Protein AF-0000000087733482 (afdb_homodimer)

Sequence (1180 aa):
MGSQTTSAPMQYVAYLHPNLVVPRVGHFDLAKDTIQPLCFTSGTPVSDLYEVIAAGASQIIFDSGSEVLLAKDVKLLPTISGRDILAVGKNYMEHAKEFNSSGYDSSDKTDRPSHPVIFTKRATSVIAHGDIILPHINFSQTLDYEGEIGVIIGKTGYRIDETNAWDHVWGYTIINDMTARERQRDHKQFFIGKSPDTFCPIGPIAVSKDDLPSTLKVQTHVNGELRQSSTTEDLIFSIPTLIRTISEGQTLQPGDVIATGTPAGVGIGKNPPVFLQPGDEVSVSVTGLGTLSNEIGTADTTNPTVERVSSSSPFRITNLAKTLSVGIGLTELNGKQFNYKRQGSGSNHIVFVHGLGGTMDYWTPLISKLFLSEYSLHLFDLEGHGLSPTHPLSQLSIESFASDIRSIFDVANISTSATLFAHSLGCLAALKFTLDNPTLVGKLVLIGPPPSPLPDAASEGAYARATVVRSKGMQAVVDAVVDAGTSGHSKQENPIAITAVRLSLLGQDPESYAKALWALAGATKELKVEQIQAKTLIITGDEDKVSPSSLCEKYASRIQDSQLVVLNNVGHWHVFEAVDGVSEAVKAFLMGSQTTSAPMQYVAYLHPNLVVPRVGHFDLAKDTIQPLCFTSGTPVSDLYEVIAAGASQIIFDSGSEVLLAKDVKLLPTISGRDILAVGKNYMEHAKEFNSSGYDSSDKTDRPSHPVIFTKRATSVIAHGDIILPHINFSQTLDYEGEIGVIIGKTGYRIDETNAWDHVWGYTIINDMTARERQRDHKQFFIGKSPDTFCPIGPIAVSKDDLPSTLKVQTHVNGELRQSSTTEDLIFSIPTLIRTISEGQTLQPGDVIATGTPAGVGIGKNPPVFLQPGDEVSVSVTGLGTLSNEIGTADTTNPTVERVSSSSPFRITNLAKTLSVGIGLTELNGKQFNYKRQGSGSNHIVFVHGLGGTMDYWTPLISKLFLSEYSLHLFDLEGHGLSPTHPLSQLSIESFASDIRSIFDVANISTSATLFAHSLGCLAALKFTLDNPTLVGKLVLIGPPPSPLPDAASEGAYARATVVRSKGMQAVVDAVVDAGTSGHSKQENPIAITAVRLSLLGQDPESYAKALWALAGATKELKVEQIQAKTLIITGDEDKVSPSSLCEKYASRIQDSQLVVLNNVGHWHVFEAVDGVSEAVKAFL

Secondary structure (DSSP, 8-state):
-----------EEEEE-TTT--EEEEEEETTTTEEEEEEETTSPBP--HHHHHHH-GGGEEE-TTS--EEGGGS-EE-SS-SSPEEEEES-BHHHHHHHHTTT---S-S-SS-SS-EEEEE-GGGEE-TTPEEP--TTT-S-EE--EEEEEEE-S-BSS--GGGGGGGEEEEEEEE--EEHHHHHHTSSTHHHH-STT-EEB-S-BEEGGGS-SS-EEEEEETTEEEEEEEGGGBSS-HHHHHHHHHTTS-B-TT-EEE----S--GGGSSS-----TT-EEEEEETTTEEEEEEE--TT---HHHHHHHH--SPPPBT-GGGTTTTTT-EEETTEEE-EEEE---SEEEEEE--TT--GGGGHHHHHHS--TTEEEEEEPPTTSTT--B-TT----HHHHHHHHHHHHHHTT--S-EEEEEETHHHHHHHHHHHH-TTTEEEEEEESPPPSSPPHHHHHHHHHHHHHHHHH-THHHHHHHHHHHS-HHHHHH-HHHHHHHHHHHHTS-HHHHHHHHHHHHT--SPP-GGG--SEEEEEEETT-SSS-HHHHHHHHHHSTTEEEEEETT--S-HHHH-HHHHHHHHHHH-/-----------EEEEE-TTT--EEEEEEETTTTEEEEEEETTSPBP--HHHHHHH-GGGEEE-TTS--EEGGGS-EE-SS-SSPEEEEES-BHHHHHHHHTTT---S-S-SS-SS-EEEEE-GGGEE-TTPEEP--TTT-S-EE--EEEEEEE-S-BSS--GGGGGGGEEEEEEEE--EEHHHHHHTSSTHHHH-STT-EEB-S-BEEGGGS-SS-EEEEEETTEEEEEEEGGGBSS-HHHHHHHHHTTS-B-TT-EEE----S--GGGSSS-----TT-EEEEEETTTEEEEEEE--TT---HHHHHHHH--SPPPBT-GGGTTTTTT-EEETTEEE-EEEE---SEEEEEE--TT--GGGGHHHHHHS--TTEEEEEEPPTTSTT--B-TT----HHHHHHHHHHHHHHTT--S-EEEEEETHHHHHHHHHHHH-TTTEEEEEEESPPPSSPPHHHHHHHHHHHHHHHHH-THHHHHHHHHHHS-HHHHHH-HHHHHHHHHHHHTS-HHHHHHHHHHHHT--SPP-GGG--SEEEEEEETT-SSS-HHHHHHHHHHSTTEEEEEETT--S-HHHH-HHHHHHHHHHH-

Radius of gyration: 33.37 Å; Cα contacts (8 Å, |Δi|>4): 3001; chains: 2; bounding box: 99×97×79 Å

Solvent-accessible surface area (backbone atoms only — not comparable to full-atom values): 58448 Å² total; per-residue (Å²): 132,77,78,70,80,75,75,76,69,69,30,37,22,25,29,35,38,83,86,73,66,41,62,26,28,20,36,47,41,76,91,76,44,29,29,40,41,30,12,28,76,23,63,39,71,36,52,43,49,56,45,48,51,72,64,35,72,91,36,53,40,77,33,84,85,52,71,73,37,52,48,90,76,40,54,61,36,34,31,71,78,83,52,58,35,38,31,34,52,62,21,16,64,65,21,16,46,36,42,54,73,51,78,48,52,54,61,59,93,59,57,75,65,93,42,78,26,38,48,49,28,45,37,70,4,54,31,20,43,67,39,68,25,62,56,51,72,92,68,40,88,38,37,34,62,28,44,27,55,22,39,27,28,39,36,68,41,59,59,41,49,52,92,54,28,68,77,28,50,39,22,38,32,35,31,36,54,24,31,27,43,63,49,22,29,61,21,56,30,50,31,70,15,30,22,22,44,36,23,30,33,25,11,44,24,34,36,46,48,88,69,45,69,93,67,40,42,42,36,24,24,51,71,80,42,81,42,28,71,46,45,62,81,52,36,72,64,43,71,32,52,50,50,22,60,56,14,51,46,22,66,43,44,57,60,42,37,36,36,58,25,33,53,39,52,35,24,63,56,38,87,73,60,51,54,68,48,66,70,42,35,43,35,31,32,36,65,93,42,55,63,24,37,35,35,29,30,49,92,80,54,76,65,64,53,54,54,54,57,65,69,56,68,80,72,68,61,40,52,24,62,50,20,74,63,66,49,55,87,40,45,81,49,94,94,39,52,26,34,61,48,78,44,72,82,27,90,42,45,35,38,47,36,48,28,81,57,38,25,48,60,62,47,47,34,39,56,73,72,45,89,56,74,60,25,20,38,38,38,31,21,55,77,23,22,62,62,4,29,36,49,57,74,56,56,54,32,46,66,50,48,17,50,51,52,49,45,50,35,56,76,68,66,55,82,48,61,21,33,39,39,16,24,26,61,17,20,54,14,48,50,52,32,38,65,75,36,61,69,44,34,43,32,36,37,30,38,25,46,52,63,67,36,37,49,68,69,57,21,54,49,29,46,52,49,22,49,46,22,68,73,51,14,40,80,73,46,46,66,60,51,52,57,61,33,40,17,74,51,30,69,72,74,32,36,52,35,54,38,32,53,50,39,36,41,66,42,37,35,23,65,35,50,23,28,50,28,44,12,56,31,64,36,56,64,64,66,72,53,63,69,46,78,33,43,30,40,37,38,34,11,71,45,9,73,73,22,29,60,71,58,51,49,52,52,40,74,44,23,80,55,47,44,79,46,76,40,81,64,19,12,58,48,46,48,57,65,34,34,66,63,50,42,52,55,48,62,74,67,106,131,78,78,71,79,76,75,77,68,69,29,38,22,26,30,36,39,83,86,74,65,42,62,25,29,19,37,47,42,74,90,75,46,28,29,39,41,30,13,29,77,24,62,40,71,36,51,43,49,54,45,49,52,72,63,34,72,92,36,53,41,76,32,83,86,53,71,72,37,51,49,90,76,41,55,60,36,35,32,71,79,83,53,59,35,39,31,35,52,62,21,17,64,65,21,16,46,36,42,54,71,50,78,47,51,53,58,58,93,60,59,74,66,94,41,78,27,38,49,50,30,45,37,70,5,54,32,19,45,67,41,68,24,63,56,51,72,94,68,38,87,38,35,34,64,28,44,28,54,21,39,28,28,40,35,67,40,60,60,41,49,52,91,53,28,69,77,28,50,39,23,38,34,34,30,35,53,23,33,27,43,63,48,23,29,61,22,54,31,50,32,69,14,30,22,23,45,36,23,29,33,26,10,44,23,33,35,47,47,88,71,45,69,93,68,39,43,43,35,23,23,52,73,80,41,81,41,28,73,47,44,61,81,53,36,71,63,42,72,33,52,50,48,22,60,55,13,52,46,22,66,43,43,58,61,41,38,37,34,57,25,32,54,38,52,34,24,63,56,38,89,74,60,50,54,67,49,65,71,41,33,43,35,31,33,36,66,92,41,56,63,24,38,34,35,29,29,49,91,80,55,78,65,64,52,54,55,54,55,66,68,56,66,80,72,70,62,41,50,26,60,52,21,75,62,66,50,56,85,43,44,79,48,95,93,41,52,26,34,62,48,79,42,73,82,27,89,42,45,38,39,49,34,49,26,83,58,39,27,49,61,61,46,48,35,40,57,72,72,48,90,57,75,61,25,19,38,39,38,31,21,56,78,23,21,62,61,4,29,37,51,58,74,56,56,53,32,46,66,51,47,16,52,50,50,50,45,50,35,56,78,67,67,57,81,50,61,21,34,40,40,18,25,27,60,17,19,55,13,49,50,53,31,38,64,77,36,61,68,42,33,43,33,34,37,29,38,25,47,52,64,65,36,38,49,68,69,58,20,53,49,28,46,51,49,23,48,47,22,69,73,51,15,38,80,72,44,47,64,61,51,53,57,60,34,42,16,76,52,32,68,72,74,32,36,53,36,53,38,32,53,49,38,36,40,64,42,38,35,23,65,35,49,22,27,51,27,43,13,56,31,64,37,56,65,64,68,71,54,62,69,45,77,33,44,29,42,36,38,34,10,71,47,9,74,72,20,30,62,70,56,52,49,53,53,41,75,44,23,79,55,47,45,81,47,74,40,80,64,18,11,58,48,44,49,57,67,35,33,68,64,48,42,52,57,49,62,74,68,109

Foldseek 3Di:
DPPPVPPAFFWWWWWQDLPLRAIFIFGQPPVQQKTFFKDFCVLHTHRAVLCCLQVDPVGIDGNPVDDIGHNVSTGTWFNAADAKAKEWELFFQQVLVLLLPLVLAPADNDSDDPATDIDIAGRLQEGEFADAAEPPVVNADFKKKFKFKKWFFRDKDAQDALVCLVVGTFWIWIWIQIFRRNVCRPVVPRHVGRYPHNRIYIARTITGPVNFDPKKWKWKDKVNHTQFIDIQVRTNQHSSRVSNRCRHPDIDDGGHMYGRYGGGRMQSSDVPGDHDDAQIKMWMDMGPGGIRIYGHHDPPDDRVSVVVVVPDDPWQWALQVLVVSRLPCWDDFPNFTKNKDKDEDAPAEEEEAEAQLAALCLCVLLVVLDDANNYIYMTIGFQQADNTIGTPPDQAALQVSLVVVVRSCVVVVQPAAHEYHYAESRQSSVLVNCLVPVGRHAEYEYEQYFDAQDDLVLLVVLLVVLVCCVVPNLVVCLVVCLVLFWFPCCVVPPVVLSVVSSCSSNVGRSNSSSSSSNNSSPRRHGRQQLSHPHQYEYEYECSAPRRHPVNVVVSQVSHDRYDYYYHYRTYRSCCSRPVPSVSVSVVVRD/DPPPVPPAFFWWWWWQDLPLRAIFIFGQPPVQQKTFFKAFCVLHTHRAVLCCLQVDPVGIDGNPVDDIGHNVSTGTWFNAADAKAKEWELFFQQVLVLLLPLVLQPADNDSDDPATDIDIAGRLQEGEFADAAEPPVVNADFKKKFKFKKWFFRDKDALDALVCLVVGTFWIKIWIQIFRRNVCRPVNPRHVGRHPHNRIYIARTITGHVNFDPKKWKWKDKVNHTQFIDIQVRTNQHSSRVSNRCRHPDIDDGGHMYGRYGGGRMQSSDVPGDHDDAQIKMWMDMGPGGIRIYGHHDNPDDRVSVVVVVPDDPWQWALQVLVVSRLPCWDDFPNFTKNKDKDEDAPAEEEEAEAQLAALCLCVLLVVLDDANNYIYMTIGFAQADNTIGTPPDQAALQVSLVVVVRSCVVVVQPAAHEYHYAESRQSSVLVNCLVPVGRHAEYEYEQYFDAQDDLVLLVVLLVVLVCCVVPNLVVCLVVCLVLFWFPCCVPPPVVLSVVSSCSSNVGGSNSSSSSSNNSSPRRHGRQQLSHPHQYEYEYECSAPRRHPVNVVVSQVSHDRYDYYYHYRTYRSCCSRPVPSVSVSVVVRD

Organism: NCBI:txid56646

Structure (mmCIF, N/CA/C/O backbone):
data_AF-0000000087733482-model_v1
#
loop_
_entity.id
_entity.type
_entity.pdbx_description
1 polymer 'AB hydrolase-1 domain-containing protein'
#
loop_
_atom_site.group_PDB
_atom_site.id
_atom_site.type_symbol
_atom_site.label_atom_id
_atom_site.label_alt_id
_atom_site.label_comp_id
_atom_site.label_asym_id
_atom_site.label_entity_id
_atom_site.label_seq_id
_atom_site.pdbx_PDB_ins_code
_atom_site.Cartn_x
_atom_site.Cartn_y
_atom_site.Cartn_z
_atom_site.occupancy
_atom_site.B_iso_or_equiv
_atom_site.auth_seq_id
_atom_site.auth_comp_id
_atom_site.auth_asym_id
_atom_site.auth_atom_id
_atom_site.pdbx_PDB_model_num
ATOM 1 N N . MET A 1 1 ? -50.062 -8.828 -3.57 1 22.86 1 MET A N 1
ATOM 2 C CA . MET A 1 1 ? -49.094 -9.555 -4.383 1 22.86 1 MET A CA 1
ATOM 3 C C . MET A 1 1 ? -47.938 -8.648 -4.777 1 22.86 1 MET A C 1
ATOM 5 O O . MET A 1 1 ? -48.062 -7.855 -5.715 1 22.86 1 MET A O 1
ATOM 9 N N . GLY A 1 2 ? -47.312 -8.055 -3.846 1 24.78 2 GLY A N 1
ATOM 10 C CA . GLY A 1 2 ? -46.406 -6.93 -3.977 1 24.78 2 GLY A CA 1
ATOM 11 C C . GLY A 1 2 ? -45.219 -7.223 -4.887 1 24.78 2 GLY A C 1
ATOM 12 O O . GLY A 1 2 ? -44.594 -8.281 -4.777 1 24.78 2 GLY A O 1
ATOM 13 N N . SER A 1 3 ? -45.312 -6.668 -6.105 1 27.16 3 SER A N 1
ATOM 14 C CA . SER A 1 3 ? -44.312 -6.781 -7.168 1 27.16 3 SER A CA 1
ATOM 15 C C . SER A 1 3 ? -42.906 -6.559 -6.629 1 27.16 3 SER A C 1
ATOM 17 O O . SER A 1 3 ? -42.625 -5.5 -6.074 1 27.16 3 SER A O 1
ATOM 19 N N . GLN A 1 4 ? -42.469 -7.527 -5.879 1 30.05 4 GLN A N 1
ATOM 20 C CA . GLN A 1 4 ? -41.094 -7.434 -5.418 1 30.05 4 GLN A CA 1
ATOM 21 C C . GLN A 1 4 ? -40.188 -6.93 -6.531 1 30.05 4 GLN A C 1
ATOM 23 O O . GLN A 1 4 ? -40 -7.598 -7.551 1 30.05 4 GLN A O 1
ATOM 28 N N . THR A 1 5 ? -40.188 -5.746 -6.969 1 34.91 5 THR A N 1
ATOM 29 C CA . THR A 1 5 ? -39.281 -5.125 -7.93 1 34.91 5 THR A CA 1
ATOM 30 C C . THR A 1 5 ? -37.906 -5.754 -7.855 1 34.91 5 THR A C 1
ATOM 32 O O . THR A 1 5 ? -37.156 -5.531 -6.891 1 34.91 5 THR A O 1
ATOM 35 N N . THR A 1 6 ? -37.562 -7.008 -8.117 1 42.06 6 THR A N 1
ATOM 36 C CA . THR A 1 6 ? -36.344 -7.832 -8.055 1 42.06 6 THR A CA 1
ATOM 37 C C . THR A 1 6 ? -35.188 -7.125 -8.719 1 42.06 6 THR A C 1
ATOM 39 O O . THR A 1 6 ? -35.188 -6.926 -9.938 1 42.06 6 THR A O 1
ATOM 42 N N . SER A 1 7 ? -34.438 -6.145 -8.281 1 58.38 7 SER A N 1
ATOM 43 C CA . SER A 1 7 ? -33.281 -5.383 -8.742 1 58.38 7 SER A CA 1
ATOM 44 C C . SER A 1 7 ? -32.281 -6.273 -9.469 1 58.38 7 SER A C 1
ATOM 46 O O . SER A 1 7 ? -32.062 -7.418 -9.07 1 58.38 7 SER A O 1
ATOM 48 N N . ALA A 1 8 ? -31.969 -6.031 -10.82 1 74.44 8 ALA A N 1
ATOM 49 C CA . ALA A 1 8 ? -31 -6.715 -11.672 1 74.44 8 ALA A CA 1
ATOM 50 C C . ALA A 1 8 ? -29.719 -7.02 -10.906 1 74.44 8 ALA A C 1
ATOM 52 O O . ALA A 1 8 ? -29.281 -6.215 -10.086 1 74.44 8 ALA A O 1
ATOM 53 N N . PRO A 1 9 ? -29.328 -8.359 -11.086 1 90.06 9 PRO A N 1
ATOM 54 C CA . PRO A 1 9 ? -28.078 -8.75 -10.422 1 90.06 9 PRO A CA 1
ATOM 55 C C . PRO A 1 9 ? -26.922 -7.809 -10.742 1 90.06 9 PRO A C 1
ATOM 57 O O . PRO A 1 9 ? -26.859 -7.242 -11.836 1 90.06 9 PRO A O 1
ATOM 60 N N . MET A 1 10 ? -26.172 -7.566 -9.75 1 95.88 10 MET A N 1
ATOM 61 C CA . MET A 1 10 ? -24.953 -6.793 -9.977 1 95.88 10 MET A CA 1
ATOM 62 C C . MET A 1 10 ? -24 -7.539 -10.914 1 95.88 10 MET A C 1
ATOM 64 O O . MET A 1 10 ? -23.75 -8.727 -10.727 1 95.88 10 MET A O 1
ATOM 68 N N . GLN A 1 11 ? -23.625 -6.953 -11.953 1 98.44 11 GLN A N 1
ATOM 69 C CA . GLN A 1 11 ? -22.641 -7.465 -12.906 1 98.44 11 GLN A CA 1
ATOM 70 C C . GLN A 1 11 ? -21.312 -6.734 -12.773 1 98.44 11 GLN A C 1
ATOM 72 O O . GLN A 1 11 ? -21.141 -5.645 -13.328 1 98.44 11 GLN A O 1
ATOM 77 N N . TYR A 1 12 ? -20.359 -7.312 -12.062 1 98.81 12 TYR A N 1
ATOM 78 C CA . TYR A 1 12 ? -19.109 -6.637 -11.695 1 98.81 12 TYR A CA 1
ATOM 79 C C . TYR A 1 12 ? -18.125 -6.652 -12.852 1 98.81 12 TYR A C 1
ATOM 81 O O . TYR A 1 12 ? -17.812 -7.711 -13.398 1 98.81 12 TYR A O 1
ATOM 89 N N . VAL A 1 13 ? -17.641 -5.52 -13.227 1 98.81 13 VAL A N 1
ATOM 90 C CA . VAL A 1 13 ? -16.609 -5.367 -14.242 1 98.81 13 VAL A CA 1
ATOM 91 C C . VAL A 1 13 ? -15.438 -4.562 -13.68 1 98.81 13 VAL A C 1
ATOM 93 O O . VAL A 1 13 ? -15.641 -3.646 -12.875 1 98.81 13 VAL A O 1
ATOM 96 N N . ALA A 1 14 ? -14.227 -4.977 -13.984 1 98.81 14 ALA A N 1
ATOM 97 C CA . ALA A 1 14 ? -13.031 -4.219 -13.641 1 98.81 14 ALA A CA 1
ATOM 98 C C . ALA A 1 14 ? -12.57 -3.35 -14.805 1 98.81 14 ALA A C 1
ATOM 100 O O . ALA A 1 14 ? -12.617 -3.783 -15.961 1 98.81 14 ALA A O 1
ATOM 101 N N . TYR A 1 15 ? -12.172 -2.107 -14.547 1 98.5 15 TYR A N 1
ATOM 102 C CA . TYR A 1 15 ? -11.742 -1.173 -15.586 1 98.5 15 TYR A CA 1
ATOM 103 C C . TYR A 1 15 ? -10.75 -0.158 -15.023 1 98.5 15 TYR A C 1
ATOM 105 O O . TYR A 1 15 ? -10.547 -0.086 -13.812 1 98.5 15 TYR A O 1
ATOM 113 N N . LEU A 1 16 ? -10.023 0.534 -15.883 1 97.75 16 LEU A N 1
ATOM 114 C CA . LEU A 1 16 ? -9.156 1.634 -15.477 1 97.75 16 LEU A CA 1
ATOM 115 C C . LEU A 1 16 ? -9.922 2.953 -15.461 1 97.75 16 LEU A C 1
ATOM 117 O O . LEU A 1 16 ? -10.523 3.342 -16.469 1 97.75 16 LEU A O 1
ATOM 121 N N . HIS A 1 17 ? -9.914 3.525 -14.289 1 95.44 17 HIS A N 1
ATOM 122 C CA . HIS A 1 17 ? -10.539 4.844 -14.195 1 95.44 17 HIS A CA 1
ATOM 123 C C . HIS A 1 17 ? -9.969 5.793 -15.242 1 95.44 17 HIS A C 1
ATOM 125 O O . HIS A 1 17 ? -8.75 5.93 -15.367 1 95.44 17 HIS A O 1
ATOM 131 N N . PRO A 1 18 ? -10.75 6.461 -16.016 1 93.38 18 PRO A N 1
ATOM 132 C CA . PRO A 1 18 ? -10.258 7.188 -17.188 1 93.38 18 PRO A CA 1
ATOM 133 C C . PRO A 1 18 ? -9.352 8.359 -16.828 1 93.38 18 PRO A C 1
ATOM 135 O O . PRO A 1 18 ? -8.43 8.688 -17.578 1 93.38 18 PRO A O 1
ATOM 138 N N . ASN A 1 19 ? -9.508 9 -15.672 1 90.88 19 ASN A N 1
ATOM 139 C CA . ASN A 1 19 ? -8.719 10.172 -15.305 1 90.88 19 ASN A CA 1
ATOM 140 C C . ASN A 1 19 ? -7.578 9.805 -14.367 1 90.88 19 ASN A C 1
ATOM 142 O O . ASN A 1 19 ? -6.445 10.258 -14.547 1 90.88 19 ASN A O 1
ATOM 146 N N . LEU A 1 20 ? -7.824 8.922 -13.438 1 93.06 20 LEU A N 1
ATOM 147 C CA . LEU A 1 20 ? -6.832 8.586 -12.422 1 93.06 20 LEU A CA 1
ATOM 148 C C . LEU A 1 20 ? -5.98 7.402 -12.867 1 93.06 20 LEU A C 1
ATOM 150 O O . LEU A 1 20 ? -4.914 7.148 -12.297 1 93.06 20 LEU A O 1
ATOM 154 N N . VAL A 1 21 ? -6.469 6.605 -13.812 1 94.5 21 VAL A N 1
ATOM 155 C CA . VAL A 1 21 ? -5.777 5.453 -14.391 1 94.5 21 VAL A CA 1
ATOM 156 C C . VAL A 1 21 ? -5.438 4.453 -13.289 1 94.5 21 VAL A C 1
ATOM 158 O O . VAL A 1 21 ? -4.289 4.02 -13.164 1 94.5 21 VAL A O 1
ATOM 161 N N . VAL A 1 22 ? -6.363 4.219 -12.422 1 96.06 22 VAL A N 1
ATOM 162 C CA . VAL A 1 22 ? -6.277 3.182 -11.398 1 96.06 22 VAL A CA 1
ATOM 163 C C . VAL A 1 22 ? -7.422 2.188 -11.57 1 96.06 22 VAL A C 1
ATOM 165 O O . VAL A 1 22 ? -8.477 2.531 -12.117 1 96.06 22 VAL A O 1
ATOM 168 N N . PRO A 1 23 ? -7.227 0.976 -11.18 1 97.88 23 PRO A N 1
ATOM 169 C CA . PRO A 1 23 ? -8.297 -0.016 -11.297 1 97.88 23 PRO A CA 1
ATOM 170 C C . PRO A 1 23 ? -9.516 0.326 -10.438 1 97.88 23 PRO A C 1
ATOM 172 O O . PRO A 1 23 ? -9.367 0.826 -9.32 1 97.88 23 PRO A O 1
ATOM 175 N N . ARG A 1 24 ? -10.695 0.123 -10.93 1 98.31 24 ARG A N 1
ATOM 176 C CA . ARG A 1 24 ? -11.984 0.275 -10.273 1 98.31 24 ARG A CA 1
ATOM 177 C C . ARG A 1 24 ? -12.938 -0.845 -10.672 1 98.31 24 ARG A C 1
ATOM 179 O O . ARG A 1 24 ? -12.672 -1.589 -11.617 1 98.31 24 ARG A O 1
ATOM 186 N N . VAL A 1 25 ? -13.977 -1.008 -9.93 1 98.75 25 VAL A N 1
ATOM 187 C CA . VAL A 1 25 ? -15.039 -1.96 -10.242 1 98.75 25 VAL A CA 1
ATOM 188 C C . VAL A 1 25 ? -16.344 -1.213 -10.484 1 98.75 25 VAL A C 1
ATOM 190 O O . VAL A 1 25 ? -16.641 -0.234 -9.797 1 98.75 25 VAL A O 1
ATOM 193 N N . GLY A 1 26 ? -17.078 -1.551 -11.469 1 98.62 26 GLY A N 1
ATOM 194 C CA . GLY A 1 26 ? -18.406 -1.018 -11.766 1 98.62 26 GLY A CA 1
ATOM 195 C C . GLY A 1 26 ? -19.422 -2.094 -12.102 1 98.62 26 GLY A C 1
ATOM 196 O O . GLY A 1 26 ? -19.078 -3.281 -12.133 1 98.62 26 GLY A O 1
ATOM 197 N N . HIS A 1 27 ? -20.656 -1.69 -12.219 1 98.5 27 HIS A N 1
ATOM 198 C CA . HIS A 1 27 ? -21.703 -2.512 -12.797 1 98.5 27 HIS A CA 1
ATOM 199 C C . HIS A 1 27 ? -21.766 -2.359 -14.312 1 98.5 27 HIS A C 1
ATOM 201 O O . HIS A 1 27 ? -21.969 -1.256 -14.82 1 98.5 27 HIS A O 1
ATOM 207 N N . PHE A 1 28 ? -21.547 -3.436 -15 1 98.38 28 PHE A N 1
ATOM 208 C CA . PHE A 1 28 ? -21.578 -3.416 -16.453 1 98.38 28 PHE A CA 1
ATOM 209 C C . PHE A 1 28 ? -22.984 -3.727 -16.969 1 98.38 28 PHE A C 1
ATOM 211 O O . PHE A 1 28 ? -23.391 -4.887 -17 1 98.38 28 PHE A O 1
ATOM 218 N N . ASP A 1 29 ? -23.688 -2.752 -17.391 1 96.94 29 ASP A N 1
ATOM 219 C CA . ASP A 1 29 ? -24.938 -2.979 -18.125 1 96.94 29 ASP A CA 1
ATOM 220 C C . ASP A 1 29 ? -24.656 -3.443 -19.547 1 96.94 29 ASP A C 1
ATOM 222 O O . ASP A 1 29 ? -24.438 -2.625 -20.453 1 96.94 29 ASP A O 1
ATOM 226 N N . LEU A 1 30 ? -24.75 -4.684 -19.734 1 94.44 30 LEU A N 1
ATOM 227 C CA . LEU A 1 30 ? -24.359 -5.301 -21 1 94.44 30 LEU A CA 1
ATOM 228 C C . LEU A 1 30 ? -25.281 -4.84 -22.141 1 94.44 30 LEU A C 1
ATOM 230 O O . LEU A 1 30 ? -24.844 -4.738 -23.281 1 94.44 30 LEU A O 1
ATOM 234 N N . ALA A 1 31 ? -26.547 -4.586 -21.844 1 93.44 31 ALA A N 1
ATOM 235 C CA . ALA A 1 31 ? -27.5 -4.156 -22.859 1 93.44 31 ALA A CA 1
ATOM 236 C C . ALA A 1 31 ? -27.188 -2.742 -23.344 1 93.44 31 ALA A C 1
ATOM 238 O O . ALA A 1 31 ? -27.297 -2.449 -24.531 1 93.44 31 ALA A O 1
ATOM 239 N N . LYS A 1 32 ? -26.75 -1.87 -22.406 1 95.19 32 LYS A N 1
ATOM 240 C CA . LYS A 1 32 ? -26.5 -0.468 -22.719 1 95.19 32 LYS A CA 1
ATOM 241 C C . LYS A 1 32 ? -25.016 -0.236 -23.031 1 95.19 32 LYS A C 1
ATOM 243 O O . LYS A 1 32 ? -24.641 0.84 -23.484 1 95.19 32 LYS A O 1
ATOM 248 N N . ASP A 1 33 ? -24.25 -1.238 -22.703 1 97.25 33 ASP A N 1
ATOM 249 C CA . ASP A 1 33 ? -22.797 -1.152 -22.859 1 97.25 33 ASP A CA 1
ATOM 250 C C . ASP A 1 33 ? -22.219 0.01 -22.047 1 97.25 33 ASP A C 1
ATOM 252 O O . ASP A 1 33 ? -21.453 0.815 -22.578 1 97.25 33 ASP A O 1
ATOM 256 N N . THR A 1 34 ? -22.703 0.168 -20.859 1 98.19 34 THR A N 1
ATOM 257 C CA . THR A 1 34 ? -22.266 1.224 -19.953 1 98.19 34 THR A CA 1
ATOM 258 C C . THR A 1 34 ? -21.797 0.637 -18.625 1 98.19 34 THR A C 1
ATOM 260 O O . THR A 1 34 ? -22.156 -0.485 -18.281 1 98.19 34 THR A O 1
ATOM 263 N N . ILE A 1 35 ? -20.953 1.307 -17.953 1 98.5 35 ILE A N 1
ATOM 264 C CA . ILE A 1 35 ? -20.406 0.915 -16.656 1 98.5 35 ILE A CA 1
ATOM 265 C C . ILE A 1 35 ? -20.766 1.967 -15.617 1 98.5 35 ILE A C 1
ATOM 267 O O . ILE A 1 35 ? -20.406 3.139 -15.758 1 98.5 35 ILE A O 1
ATOM 271 N N . GLN A 1 36 ? -21.516 1.621 -14.641 1 98.06 36 GLN A N 1
ATOM 272 C CA . GLN A 1 36 ? -21.766 2.461 -13.477 1 98.06 36 GLN A CA 1
ATOM 273 C C . GLN A 1 36 ? -20.766 2.188 -12.359 1 98.06 36 GLN A C 1
ATOM 275 O O . GLN A 1 36 ? -20.766 1.108 -11.766 1 98.06 36 GLN A O 1
ATOM 280 N N . PRO A 1 37 ? -19.875 3.145 -12.031 1 98.12 37 PRO A N 1
ATOM 281 C CA . PRO A 1 37 ? -18.906 2.922 -10.961 1 98.12 37 PRO A CA 1
ATOM 282 C C . PRO A 1 37 ? -19.562 2.523 -9.641 1 98.12 37 PRO A C 1
ATOM 284 O O . PRO A 1 37 ? -20.656 3 -9.32 1 98.12 37 PRO A O 1
ATOM 287 N N . LEU A 1 38 ? -18.906 1.662 -8.898 1 98.56 38 LEU A N 1
ATOM 288 C CA . LEU A 1 38 ? -19.391 1.198 -7.602 1 98.56 38 LEU A CA 1
ATOM 289 C C . LEU A 1 38 ? -18.5 1.723 -6.477 1 98.56 38 LEU A C 1
ATOM 291 O O . LEU A 1 38 ? -17.328 2.027 -6.695 1 98.56 38 LEU A O 1
ATOM 295 N N . CYS A 1 39 ? -18.984 1.892 -5.336 1 98.44 39 CYS A N 1
ATOM 296 C CA . CYS A 1 39 ? -18.281 2.186 -4.102 1 98.44 39 CYS A CA 1
ATOM 297 C C . CYS A 1 39 ? -18.875 1.418 -2.928 1 98.44 39 CYS A C 1
ATOM 299 O O . CYS A 1 39 ? -19.906 0.761 -3.072 1 98.44 39 CYS A O 1
ATOM 301 N N . PHE A 1 40 ? -18.188 1.282 -1.829 1 98.5 40 PHE A N 1
ATOM 302 C CA . PHE A 1 40 ? -18.75 0.714 -0.609 1 98.5 40 PHE A CA 1
ATOM 303 C C . PHE A 1 40 ? -19.797 1.649 -0.007 1 98.5 40 PHE A C 1
ATOM 305 O O . PHE A 1 40 ? -19.875 2.822 -0.379 1 98.5 40 PHE A O 1
ATOM 312 N N . THR A 1 41 ? -20.578 1.175 0.944 1 97.81 41 THR A N 1
ATOM 313 C CA . THR A 1 41 ? -21.547 1.992 1.661 1 97.81 41 THR A CA 1
ATOM 314 C C . THR A 1 41 ? -20.844 3.123 2.416 1 97.81 41 THR A C 1
ATOM 316 O O . THR A 1 41 ? -21.484 4.133 2.746 1 97.81 41 THR A O 1
ATOM 319 N N . SER A 1 42 ? -19.547 3.055 2.633 1 97.88 42 SER A N 1
ATOM 320 C CA . SER A 1 42 ? -18.734 4.09 3.271 1 97.88 42 SER A CA 1
ATOM 321 C C . SER A 1 42 ? -18.422 5.219 2.297 1 97.88 42 SER A C 1
ATOM 323 O O . SER A 1 42 ? -17.891 6.266 2.695 1 97.88 42 SER A O 1
ATOM 325 N N . GLY A 1 43 ? -18.656 5.004 1.028 1 97.75 43 GLY A N 1
ATOM 326 C CA . GLY A 1 43 ? -18.312 5.945 -0.023 1 97.75 43 GLY A CA 1
ATOM 327 C C . GLY A 1 43 ? -16.984 5.641 -0.693 1 97.75 43 GLY A C 1
ATOM 328 O O . GLY A 1 43 ? -16.688 6.164 -1.771 1 97.75 43 GLY A O 1
ATOM 329 N N . THR A 1 44 ? -16.156 4.836 -0.1 1 98.19 44 THR A N 1
ATOM 330 C CA . THR A 1 44 ? -14.828 4.504 -0.628 1 98.19 44 THR A CA 1
ATOM 331 C C . THR A 1 44 ? -14.953 3.736 -1.942 1 98.19 44 THR A C 1
ATOM 333 O O . THR A 1 44 ? -15.719 2.777 -2.039 1 98.19 44 THR A O 1
ATOM 336 N N . PRO A 1 45 ? -14.305 4.121 -2.982 1 97.5 45 PRO A N 1
ATOM 337 C CA . PRO A 1 45 ? -14.359 3.395 -4.254 1 97.5 45 PRO A CA 1
ATOM 338 C C . PRO A 1 45 ? -13.859 1.957 -4.133 1 97.5 45 PRO A C 1
ATOM 340 O O . PRO A 1 45 ? -12.969 1.676 -3.33 1 97.5 45 PRO A O 1
ATOM 343 N N . VAL A 1 46 ? -14.406 1.073 -4.914 1 98.44 46 VAL A N 1
ATOM 344 C CA . VAL A 1 46 ? -14 -0.328 -4.945 1 98.44 46 VAL A CA 1
ATOM 345 C C . VAL A 1 46 ? -12.883 -0.519 -5.965 1 98.44 46 VAL A C 1
ATOM 347 O O . VAL A 1 46 ? -13 -0.099 -7.117 1 98.44 46 VAL A O 1
ATOM 350 N N . SER A 1 47 ? -11.852 -1.201 -5.594 1 98 47 SER A N 1
ATOM 351 C CA . SER A 1 47 ? -10.664 -1.242 -6.441 1 98 47 SER A CA 1
ATOM 352 C C . SER A 1 47 ? -10.625 -2.518 -7.281 1 98 47 SER A C 1
ATOM 354 O O . SER A 1 47 ? -10.078 -2.525 -8.383 1 98 47 SER A O 1
ATOM 356 N N . ASP A 1 48 ? -11.078 -3.613 -6.727 1 98.62 48 ASP A N 1
ATOM 357 C CA . ASP A 1 48 ? -11 -4.879 -7.449 1 98.62 48 ASP A CA 1
ATOM 358 C C . ASP A 1 48 ? -12.016 -5.883 -6.914 1 98.62 48 ASP A C 1
ATOM 360 O O . ASP A 1 48 ? -12.75 -5.59 -5.965 1 98.62 48 ASP A O 1
ATOM 364 N N . LEU A 1 49 ? -12.117 -6.988 -7.543 1 98.81 49 LEU A N 1
ATOM 365 C CA . LEU A 1 49 ? -13.117 -7.988 -7.188 1 98.81 49 LEU A CA 1
ATOM 366 C C . LEU A 1 49 ? -12.789 -8.641 -5.848 1 98.81 49 LEU A C 1
ATOM 368 O O . LEU A 1 49 ? -13.68 -9.102 -5.137 1 98.81 49 LEU A O 1
ATOM 372 N N . TYR A 1 50 ? -11.484 -8.734 -5.473 1 98.81 50 TYR A N 1
ATOM 373 C CA . TYR A 1 50 ? -11.125 -9.266 -4.16 1 98.81 50 TYR A 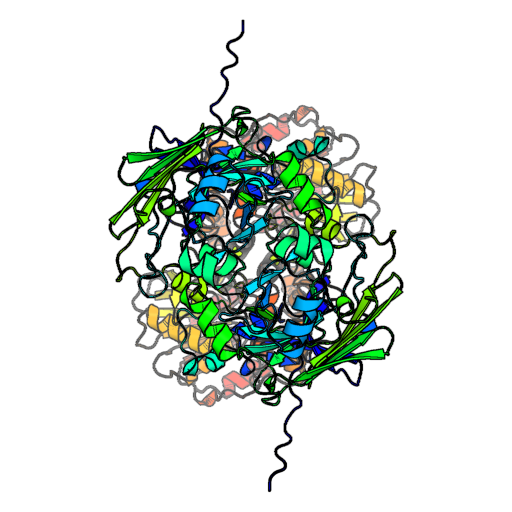CA 1
ATOM 374 C C . TYR A 1 50 ? -11.82 -8.484 -3.049 1 98.81 50 TYR A C 1
ATOM 376 O O . TYR A 1 50 ? -12.305 -9.07 -2.082 1 98.81 50 TYR A O 1
ATOM 384 N N . GLU A 1 51 ? -11.867 -7.18 -3.246 1 98.75 51 GLU A N 1
ATOM 385 C CA . GLU A 1 51 ? -12.555 -6.34 -2.271 1 98.75 51 GLU A CA 1
ATOM 386 C C . GLU A 1 51 ? -14.055 -6.613 -2.27 1 98.75 51 GLU A C 1
ATOM 388 O O . GLU A 1 51 ? -14.695 -6.609 -1.213 1 98.75 51 GLU A O 1
ATOM 393 N N . VAL A 1 52 ? -14.633 -6.797 -3.443 1 98.75 52 VAL A N 1
ATOM 394 C CA . VAL A 1 52 ? -16.047 -7.113 -3.553 1 98.75 52 VAL A CA 1
ATOM 395 C C . VAL A 1 52 ? -16.359 -8.391 -2.783 1 98.75 52 VAL A C 1
ATOM 397 O O . VAL A 1 52 ? -17.312 -8.438 -2 1 98.75 52 VAL A O 1
ATOM 400 N N . ILE A 1 53 ? -15.508 -9.383 -3 1 98.69 53 ILE A N 1
ATOM 401 C CA . ILE A 1 53 ? -15.688 -10.68 -2.369 1 98.69 53 ILE A CA 1
ATOM 402 C C . ILE A 1 53 ? -15.586 -10.539 -0.853 1 98.69 53 ILE A C 1
ATOM 404 O O . ILE A 1 53 ? -16.438 -11.055 -0.117 1 98.69 53 ILE A O 1
ATOM 408 N N . ALA A 1 54 ? -14.609 -9.859 -0.417 1 98.5 54 ALA A N 1
ATOM 409 C CA . ALA A 1 54 ? -14.359 -9.727 1.015 1 98.5 54 ALA A CA 1
ATOM 410 C C . ALA A 1 54 ? -15.453 -8.898 1.688 1 98.5 54 ALA A C 1
ATOM 412 O O . ALA A 1 54 ? -15.875 -9.211 2.805 1 98.5 54 ALA A O 1
ATOM 413 N N . ALA A 1 55 ? -15.969 -7.82 1.058 1 98.19 55 ALA A N 1
ATOM 414 C CA . ALA A 1 55 ? -16.922 -6.891 1.646 1 98.19 55 ALA A CA 1
ATOM 415 C C . ALA A 1 55 ? -18.328 -7.504 1.708 1 98.19 55 ALA A C 1
ATOM 417 O O . ALA A 1 55 ? -19.062 -7.285 2.672 1 98.19 55 ALA A O 1
ATOM 418 N N . GLY A 1 56 ? -18.688 -8.289 0.617 1 97.69 56 GLY A N 1
ATOM 419 C CA . GLY A 1 56 ? -20.047 -8.766 0.468 1 97.69 56 GLY A CA 1
ATOM 420 C C . GLY A 1 56 ? -20.938 -7.789 -0.261 1 97.69 56 GLY A C 1
ATOM 421 O O . GLY A 1 56 ? -20.734 -6.574 -0.189 1 97.69 56 GLY A O 1
ATOM 422 N N . ALA A 1 57 ? -21.922 -8.289 -0.858 1 96.88 57 ALA A N 1
ATOM 423 C CA . ALA A 1 57 ? -22.797 -7.531 -1.751 1 96.88 57 ALA A CA 1
ATOM 424 C C . ALA A 1 57 ? -23.516 -6.414 -0.999 1 96.88 57 ALA A C 1
ATOM 426 O O . ALA A 1 57 ? -23.781 -5.348 -1.558 1 96.88 57 ALA A O 1
ATOM 427 N N . SER A 1 58 ? -23.844 -6.633 0.276 1 96.88 58 SER A N 1
ATOM 428 C CA . SER A 1 58 ? -24.625 -5.672 1.047 1 96.88 58 SER A CA 1
ATOM 429 C C . SER A 1 58 ? -23.844 -4.387 1.288 1 96.88 58 SER A C 1
ATOM 431 O O . SER A 1 58 ? -24.422 -3.355 1.632 1 96.88 58 SER A O 1
ATOM 433 N N . GLN A 1 59 ? -22.5 -4.43 1.109 1 97.75 59 GLN A N 1
ATOM 434 C CA . GLN A 1 59 ? -21.641 -3.273 1.381 1 97.75 59 GLN A CA 1
ATOM 435 C C . GLN A 1 59 ? -21.359 -2.486 0.104 1 97.75 59 GLN A C 1
ATOM 437 O O . GLN A 1 59 ? -20.656 -1.482 0.132 1 97.75 59 GLN A O 1
ATOM 442 N N . ILE A 1 60 ? -21.844 -2.887 -1.03 1 98.06 60 ILE A N 1
ATOM 443 C CA . ILE A 1 60 ? -21.516 -2.305 -2.326 1 98.06 60 ILE A CA 1
ATOM 444 C C . ILE A 1 60 ? -22.734 -1.587 -2.896 1 98.06 60 ILE A C 1
ATOM 446 O O . ILE A 1 60 ? -23.828 -2.16 -2.963 1 98.06 60 ILE A O 1
ATOM 450 N N . ILE A 1 61 ? -22.547 -0.397 -3.297 1 97.75 61 ILE A N 1
ATOM 451 C CA . ILE A 1 61 ? -23.641 0.391 -3.869 1 97.75 61 ILE A CA 1
ATOM 452 C C . ILE A 1 61 ? -23.141 1.113 -5.121 1 97.75 61 ILE A C 1
ATOM 454 O O . ILE A 1 61 ? -21.938 1.163 -5.383 1 97.75 61 ILE A O 1
ATOM 458 N N . PHE A 1 62 ? -24.062 1.598 -5.957 1 97.62 62 PHE A N 1
ATOM 459 C CA . PHE A 1 62 ? -23.719 2.471 -7.074 1 97.62 62 PHE A CA 1
ATOM 460 C C . PHE A 1 62 ? -23.125 3.783 -6.574 1 97.62 62 PHE A C 1
ATOM 462 O O . PHE A 1 62 ? -23.641 4.375 -5.621 1 97.62 62 PHE A O 1
ATOM 469 N N . ASP A 1 63 ? -22.031 4.188 -7.07 1 96.38 63 ASP A N 1
ATOM 470 C CA . ASP A 1 63 ? -21.453 5.492 -6.734 1 96.38 63 ASP A CA 1
ATOM 471 C C . ASP A 1 63 ? -22.219 6.621 -7.418 1 96.38 63 ASP A C 1
ATOM 473 O O . ASP A 1 63 ? -21.906 6.996 -8.547 1 96.38 63 ASP A O 1
ATOM 477 N N . SER A 1 64 ? -23.109 7.23 -6.75 1 90.44 64 SER A N 1
ATOM 478 C CA . SER A 1 64 ? -23.984 8.242 -7.32 1 90.44 64 SER A CA 1
ATOM 479 C C . SER A 1 64 ? -23.219 9.508 -7.684 1 90.44 64 SER A C 1
ATOM 481 O O . SER A 1 64 ? -23.703 10.336 -8.461 1 90.44 64 SER A O 1
ATOM 483 N N . GLY A 1 65 ? -22.094 9.656 -7.141 1 89.56 65 GLY A N 1
ATOM 484 C CA . GLY A 1 65 ? -21.281 10.836 -7.434 1 89.56 65 GLY A CA 1
ATOM 485 C C . GLY A 1 65 ? -20.469 10.695 -8.703 1 89.56 65 GLY A C 1
ATOM 486 O O . GLY A 1 65 ? -19.875 11.672 -9.172 1 89.56 65 GLY A O 1
ATOM 487 N N . SER A 1 66 ? -20.469 9.539 -9.258 1 91.94 66 SER A N 1
ATOM 488 C CA . SER A 1 66 ? -19.672 9.281 -10.453 1 91.94 66 SER A CA 1
ATOM 489 C C . SER A 1 66 ? -20.547 9.164 -11.688 1 91.94 66 SER A C 1
ATOM 491 O O . SER A 1 66 ? -21.688 8.703 -11.602 1 91.94 66 SER A O 1
ATOM 493 N N . GLU A 1 67 ? -20.016 9.523 -12.766 1 93.31 67 GLU A N 1
ATOM 494 C CA . GLU A 1 67 ? -20.734 9.43 -14.031 1 93.31 67 GLU A CA 1
ATOM 495 C C . GLU A 1 67 ? -20.719 8.008 -14.57 1 93.31 67 GLU A C 1
ATOM 497 O O . GLU A 1 67 ? -19.766 7.254 -14.328 1 93.31 67 GLU A O 1
ATOM 502 N N . VAL A 1 68 ? -21.781 7.695 -15.234 1 97.31 68 VAL A N 1
ATOM 503 C CA . VAL A 1 68 ? -21.844 6.438 -15.977 1 97.31 68 VAL A CA 1
ATOM 504 C C . VAL A 1 68 ? -20.891 6.504 -17.172 1 97.31 68 VAL A C 1
ATOM 506 O O . VAL A 1 68 ? -20.859 7.508 -17.891 1 97.31 68 VAL A O 1
ATOM 509 N N . LEU A 1 69 ? -20.125 5.512 -17.406 1 98 69 LEU A N 1
ATOM 510 C CA . LEU A 1 69 ? -19.125 5.473 -18.453 1 98 69 LEU A CA 1
ATOM 511 C C . LEU A 1 69 ? -19.578 4.586 -19.609 1 98 69 LEU A C 1
ATOM 513 O O . LEU A 1 69 ? -20.234 3.57 -19.406 1 98 69 LEU A O 1
ATOM 517 N N . LEU A 1 70 ? -19.203 4.957 -20.812 1 97.5 70 LEU A N 1
ATOM 518 C CA . LEU A 1 70 ? -19.328 4.031 -21.922 1 97.5 70 LEU A CA 1
ATOM 519 C C . LEU A 1 70 ? -18.203 2.998 -21.906 1 97.5 70 LEU A C 1
ATOM 521 O O . LEU A 1 70 ? -17.031 3.352 -21.75 1 97.5 70 LEU A O 1
ATOM 525 N N . ALA A 1 71 ? -18.562 1.789 -22.047 1 96.88 71 ALA A N 1
ATOM 526 C CA . ALA A 1 71 ? -17.562 0.716 -21.969 1 96.88 71 ALA A CA 1
ATOM 527 C C . ALA A 1 71 ? -16.469 0.908 -23 1 96.88 71 ALA A C 1
ATOM 529 O O . ALA A 1 71 ? -15.297 0.62 -22.75 1 96.88 71 ALA A O 1
ATOM 530 N N . LYS A 1 72 ? -16.797 1.422 -24.156 1 95.25 72 LYS A N 1
ATOM 531 C CA . LYS A 1 72 ? -15.836 1.593 -25.25 1 95.25 72 LYS A CA 1
ATOM 532 C C . LYS A 1 72 ? -14.82 2.682 -24.922 1 95.25 72 LYS A C 1
ATOM 534 O O . LYS A 1 72 ? -13.766 2.762 -25.547 1 95.25 72 LYS A O 1
ATOM 539 N N . ASP A 1 73 ? -15.164 3.543 -23.906 1 96 73 ASP A N 1
ATOM 540 C CA . ASP A 1 73 ? -14.312 4.691 -23.594 1 96 73 ASP A CA 1
ATOM 541 C C . ASP A 1 73 ? -13.352 4.375 -22.453 1 96 73 ASP A C 1
ATOM 543 O O . ASP A 1 73 ? -12.602 5.242 -22 1 96 73 ASP A O 1
ATOM 547 N N . VAL A 1 74 ? -13.406 3.123 -21.969 1 96.88 74 VAL A N 1
ATOM 548 C CA . VAL A 1 74 ? -12.5 2.779 -20.875 1 96.88 74 VAL A CA 1
ATOM 549 C C . VAL A 1 74 ? -11.758 1.486 -21.203 1 96.88 74 VAL A C 1
ATOM 551 O O . VAL A 1 74 ? -12.219 0.693 -22.031 1 96.88 74 VAL A O 1
ATOM 554 N N . LYS A 1 75 ? -10.578 1.346 -20.641 1 97.94 75 LYS A N 1
ATOM 555 C CA . LYS A 1 75 ? -9.844 0.088 -20.75 1 97.94 75 LYS A CA 1
ATOM 556 C C . LYS A 1 75 ? -10.375 -0.94 -19.75 1 97.94 75 LYS A C 1
ATOM 558 O O . LYS A 1 75 ? -10.273 -0.747 -18.531 1 97.94 75 LYS A O 1
ATOM 563 N N . LEU A 1 76 ? -10.922 -2.008 -20.234 1 98.5 76 LEU A N 1
ATOM 564 C CA . LEU A 1 76 ? -11.375 -3.088 -19.375 1 98.5 76 LEU A CA 1
ATOM 565 C C . LEU A 1 76 ? -10.203 -3.889 -18.828 1 98.5 76 LEU A C 1
ATOM 567 O O . LEU A 1 76 ? -9.164 -4.008 -19.484 1 98.5 76 LEU A O 1
ATOM 571 N N . LEU A 1 77 ? -10.344 -4.359 -17.672 1 98.62 77 LEU A N 1
ATOM 572 C CA . LEU A 1 77 ? -9.406 -5.273 -17.031 1 98.62 77 LEU A CA 1
ATOM 573 C C . LEU A 1 77 ? -10.039 -6.652 -16.844 1 98.62 77 LEU A C 1
ATOM 575 O O . LEU A 1 77 ? -11.258 -6.801 -16.922 1 98.62 77 LEU A O 1
ATOM 579 N N . PRO A 1 78 ? -9.172 -7.715 -16.703 1 98.75 78 PRO A N 1
ATOM 580 C CA . PRO A 1 78 ? -9.797 -8.977 -16.312 1 98.75 78 PRO A CA 1
ATOM 581 C C . PRO A 1 78 ? -10.617 -8.852 -15.023 1 98.75 78 PRO A C 1
ATOM 583 O O . PRO A 1 78 ? -10.242 -8.102 -14.117 1 98.75 78 PRO A O 1
ATOM 586 N N . THR A 1 79 ? -11.703 -9.555 -14.969 1 98.19 79 THR A N 1
ATOM 587 C CA . THR A 1 79 ? -12.586 -9.469 -13.812 1 98.19 79 THR A CA 1
ATOM 588 C C . THR A 1 79 ? -11.828 -9.773 -12.523 1 98.19 79 THR A C 1
ATOM 590 O O . THR A 1 79 ? -12.109 -9.188 -11.477 1 98.19 79 THR A O 1
ATOM 593 N N . ILE A 1 80 ? -10.898 -10.656 -12.602 1 98.31 80 ILE A N 1
ATOM 594 C CA . ILE A 1 80 ? -10.039 -11.047 -11.492 1 98.31 80 ILE A CA 1
ATOM 595 C C . ILE A 1 80 ? -8.703 -11.547 -12.023 1 98.31 80 ILE A C 1
ATOM 597 O O . ILE A 1 80 ? -8.648 -12.227 -13.055 1 98.31 80 ILE A O 1
ATOM 601 N N . SER A 1 81 ? -7.648 -11.117 -11.375 1 97.88 81 SER A N 1
ATOM 602 C CA . SER A 1 81 ? -6.305 -11.477 -11.805 1 97.88 81 SER A CA 1
ATOM 603 C C . SER A 1 81 ? -5.32 -11.461 -10.641 1 97.88 81 SER A C 1
ATOM 605 O O . SER A 1 81 ? -5.711 -11.211 -9.5 1 97.88 81 SER A O 1
ATOM 607 N N . GLY A 1 82 ? -4.074 -11.852 -10.938 1 96.25 82 GLY A N 1
ATOM 608 C CA . GLY A 1 82 ? -3.018 -11.75 -9.945 1 96.25 82 GLY A CA 1
ATOM 609 C C . GLY A 1 82 ? -2.557 -13.094 -9.422 1 96.25 82 GLY A C 1
ATOM 610 O O . GLY A 1 82 ? -1.464 -13.203 -8.859 1 96.25 82 GLY A O 1
ATOM 611 N N . ARG A 1 83 ? -3.359 -14.117 -9.625 1 97.75 83 ARG A N 1
ATOM 612 C CA . ARG A 1 83 ? -3.004 -15.469 -9.195 1 97.75 83 ARG A CA 1
ATOM 613 C C . ARG A 1 83 ? -3.102 -16.453 -10.352 1 97.75 83 ARG A C 1
ATOM 615 O O . ARG A 1 83 ? -3.83 -16.219 -11.32 1 97.75 83 ARG A O 1
ATOM 622 N N . ASP A 1 84 ? -2.35 -17.469 -10.219 1 98.62 84 ASP A N 1
ATOM 623 C CA . ASP A 1 84 ? -2.514 -18.547 -11.203 1 98.62 84 ASP A CA 1
ATOM 624 C C . ASP A 1 84 ? -3.918 -19.141 -11.133 1 98.62 84 ASP A C 1
ATOM 626 O O . ASP A 1 84 ? -4.504 -19.25 -10.055 1 98.62 84 ASP A O 1
ATOM 630 N N . ILE A 1 85 ? -4.434 -19.516 -12.281 1 98.81 85 ILE A N 1
ATOM 631 C CA . ILE A 1 85 ? -5.766 -20.094 -12.398 1 98.81 85 ILE A CA 1
ATOM 632 C C . ILE A 1 85 ? -5.68 -21.609 -12.195 1 98.81 85 ILE A C 1
ATOM 634 O O . ILE A 1 85 ? -4.793 -22.266 -12.742 1 98.81 85 ILE A O 1
ATOM 638 N N . LEU A 1 86 ? -6.5 -22.141 -11.312 1 98.81 86 LEU A N 1
ATOM 639 C CA . LEU A 1 86 ? -6.656 -23.594 -11.195 1 98.81 86 LEU A CA 1
ATOM 640 C C . LEU A 1 86 ? -7.594 -24.125 -12.266 1 98.81 86 LEU A C 1
ATOM 642 O O . LEU A 1 86 ? -8.75 -23.703 -12.359 1 98.81 86 LEU A O 1
ATOM 646 N N . ALA A 1 87 ? -7.094 -25.031 -13.07 1 98.75 87 ALA A N 1
ATOM 647 C CA . ALA A 1 87 ? -7.879 -25.5 -14.211 1 98.75 87 ALA A CA 1
ATOM 648 C C . ALA A 1 87 ? -8 -27.031 -14.195 1 98.75 87 ALA A C 1
ATOM 650 O O . ALA A 1 87 ? -7.113 -27.719 -13.695 1 98.75 87 ALA A O 1
ATOM 651 N N . VAL A 1 88 ? -9.078 -27.531 -14.75 1 98.06 88 VAL A N 1
ATOM 652 C CA . VAL A 1 88 ? -9.336 -28.953 -14.781 1 98.06 88 VAL A CA 1
ATOM 653 C C . VAL A 1 88 ? -9.328 -29.453 -16.219 1 98.06 88 VAL A C 1
ATOM 655 O O . VAL A 1 88 ? -10.016 -28.906 -17.078 1 98.06 88 VAL A O 1
ATOM 658 N N . GLY A 1 89 ? -8.555 -30.5 -16.453 1 95.94 89 GLY A N 1
ATOM 659 C CA . GLY A 1 89 ? -8.531 -31.141 -17.766 1 95.94 89 GLY A CA 1
ATOM 660 C C . GLY A 1 89 ? -9.531 -32.281 -17.891 1 95.94 89 GLY A C 1
ATOM 661 O O . GLY A 1 89 ? -9.828 -32.969 -16.906 1 95.94 89 GLY A O 1
ATOM 662 N N . LYS A 1 90 ? -10.117 -32.438 -19.031 1 95.12 90 LYS A N 1
ATOM 663 C CA . LYS A 1 90 ? -10.945 -33.594 -19.391 1 95.12 90 LYS A CA 1
ATOM 664 C C . LYS A 1 90 ? -12.141 -33.719 -18.453 1 95.12 90 LYS A C 1
ATOM 666 O O . LYS A 1 90 ? -12.406 -34.781 -17.906 1 95.12 90 LYS A O 1
ATOM 671 N N . ASN A 1 91 ? -12.891 -32.594 -18.312 1 97.75 91 ASN A N 1
ATOM 672 C CA . ASN A 1 91 ? -13.984 -32.656 -17.328 1 97.75 91 ASN A CA 1
ATOM 673 C C . ASN A 1 91 ? -15.344 -32.688 -18.016 1 97.75 91 ASN A C 1
ATOM 675 O O . ASN A 1 91 ? -16.375 -32.438 -17.391 1 97.75 91 ASN A O 1
ATOM 679 N N . TYR A 1 92 ? -15.43 -32.844 -19.312 1 97 92 TYR A N 1
ATOM 680 C CA . TYR A 1 92 ? -16.578 -33.219 -20.125 1 97 92 TYR A CA 1
ATOM 681 C C . TYR A 1 92 ? -16.312 -34.5 -20.891 1 97 92 TYR A C 1
ATOM 683 O O . TYR A 1 92 ? -15.312 -34.625 -21.609 1 97 92 TYR A O 1
ATOM 691 N N . MET A 1 93 ? -17.25 -35.375 -20.859 1 94.25 93 MET A N 1
ATOM 692 C CA . MET A 1 93 ? -17.031 -36.719 -21.391 1 94.25 93 MET A CA 1
ATOM 693 C C . MET A 1 93 ? -16.688 -36.688 -22.875 1 94.25 93 MET A C 1
ATOM 695 O O . MET A 1 93 ? -15.727 -37.312 -23.328 1 94.25 93 MET A O 1
ATOM 699 N N . GLU A 1 94 ? -17.453 -35.969 -23.594 1 93.44 94 GLU A N 1
ATOM 700 C CA . GLU A 1 94 ? -17.234 -35.906 -25.047 1 93.44 94 GLU A CA 1
ATOM 701 C C . GLU A 1 94 ? -15.883 -35.281 -25.375 1 93.44 94 GLU A C 1
ATOM 703 O O . GLU A 1 94 ? -15.219 -35.688 -26.344 1 93.44 94 GLU A O 1
ATOM 708 N N . HIS A 1 95 ? -15.477 -34.344 -24.641 1 92.88 95 HIS A N 1
ATOM 709 C CA . HIS A 1 95 ? -14.164 -33.75 -24.859 1 92.88 95 HIS A CA 1
ATOM 710 C C . HIS A 1 95 ? -13.047 -34.688 -24.469 1 92.88 95 HIS A C 1
ATOM 712 O O . HIS A 1 95 ? -12 -34.75 -25.109 1 92.88 95 HIS A O 1
ATOM 718 N N . ALA A 1 96 ? -13.242 -35.375 -23.391 1 90.88 96 ALA A N 1
ATOM 719 C CA . ALA A 1 96 ? -12.242 -36.375 -22.969 1 90.88 96 ALA A CA 1
ATOM 720 C C . ALA A 1 96 ? -11.969 -37.375 -24.078 1 90.88 96 ALA A C 1
ATOM 722 O O . ALA A 1 96 ? -10.812 -37.688 -24.375 1 90.88 96 ALA A O 1
ATOM 723 N N . LYS A 1 97 ? -13.031 -37.844 -24.703 1 89.75 97 LYS A N 1
ATOM 724 C CA . LYS A 1 97 ? -12.906 -38.781 -25.828 1 89.75 97 LYS A CA 1
ATOM 725 C C . LYS A 1 97 ? -12.203 -38.125 -27.016 1 89.75 97 LYS A C 1
ATOM 727 O O . LYS A 1 97 ? -11.297 -38.719 -27.609 1 89.75 97 LYS A O 1
ATOM 732 N N . GLU A 1 98 ? -12.633 -36.938 -27.266 1 89.06 98 GLU A N 1
ATOM 733 C CA . GLU A 1 98 ? -12.07 -36.125 -28.344 1 89.06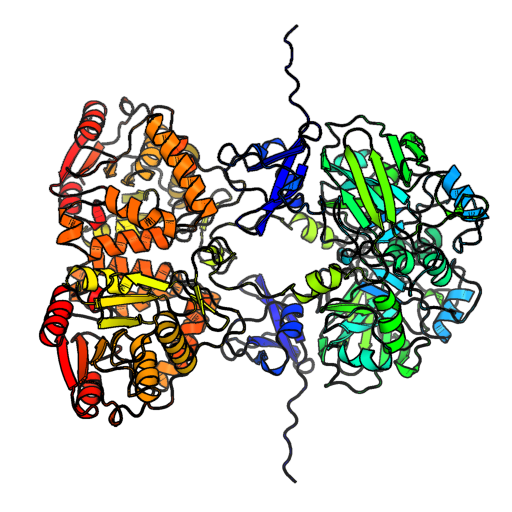 98 GLU A CA 1
ATOM 734 C C . GLU A 1 98 ? -10.57 -35.938 -28.156 1 89.06 98 GLU A C 1
ATOM 736 O O . GLU A 1 98 ? -9.797 -36.062 -29.109 1 89.06 98 GLU A O 1
ATOM 741 N N . PHE A 1 99 ? -10.109 -35.625 -27.016 1 88 99 PHE A N 1
ATOM 742 C CA . PHE A 1 99 ? -8.711 -35.344 -26.688 1 88 99 PHE A CA 1
ATOM 743 C C . PHE A 1 99 ? -7.891 -36.625 -26.75 1 88 99 PHE A C 1
ATOM 745 O O . PHE A 1 99 ? -6.805 -36.656 -27.328 1 88 99 PHE A O 1
ATOM 752 N N . ASN A 1 100 ? -8.391 -37.688 -26.203 1 86.25 100 ASN A N 1
ATOM 753 C CA . ASN A 1 100 ? -7.719 -38.969 -26.203 1 86.25 100 ASN A CA 1
ATOM 754 C C . ASN A 1 100 ? -7.457 -39.469 -27.625 1 86.25 100 ASN A C 1
ATOM 756 O O . ASN A 1 100 ? -6.41 -40.062 -27.906 1 86.25 100 ASN A O 1
ATOM 760 N N . SER A 1 101 ? -8.328 -39.219 -28.531 1 85.69 101 SER A N 1
ATOM 761 C CA . SER A 1 101 ? -8.25 -39.75 -29.906 1 85.69 101 SER A CA 1
ATOM 762 C C . SER A 1 101 ? -7.48 -38.781 -30.812 1 85.69 101 SER A C 1
ATOM 764 O O . SER A 1 101 ? -7.227 -39.094 -31.969 1 85.69 101 SER A O 1
ATOM 766 N N . SER A 1 102 ? -7.125 -37.719 -30.297 1 84.44 102 SER A N 1
ATOM 767 C CA . SER A 1 102 ? -6.609 -36.625 -31.125 1 84.44 102 SER A CA 1
ATOM 768 C C . SER A 1 102 ? -5.145 -36.875 -31.484 1 84.44 102 SER A C 1
ATOM 770 O O . SER A 1 102 ? -4.625 -36.25 -32.406 1 84.44 102 SER A O 1
ATOM 772 N N . GLY A 1 103 ? -4.332 -37.688 -30.672 1 81.44 103 GLY A N 1
ATOM 773 C CA . GLY A 1 103 ? -2.896 -37.844 -30.828 1 81.44 103 GLY A CA 1
ATOM 774 C C . GLY A 1 103 ? -2.098 -36.812 -30.047 1 81.44 103 GLY A C 1
ATOM 775 O O . GLY A 1 103 ? -0.87 -36.906 -29.969 1 81.44 103 GLY A O 1
ATOM 776 N N . TYR A 1 104 ? -2.805 -35.969 -29.375 1 84.06 104 TYR A N 1
ATOM 777 C CA . TYR A 1 104 ? -2.123 -34.906 -28.641 1 84.06 104 TYR A CA 1
ATOM 778 C C . TYR A 1 104 ? -2.164 -35.188 -27.141 1 84.06 104 TYR A C 1
ATOM 780 O O . TYR A 1 104 ? -1.563 -34.438 -26.344 1 84.06 104 TYR A O 1
ATOM 788 N N . ASP A 1 105 ? -2.867 -36.156 -26.734 1 79.44 105 ASP A N 1
ATOM 789 C CA . ASP A 1 105 ? -2.965 -36.5 -25.312 1 79.44 105 ASP A CA 1
ATOM 790 C C . ASP A 1 105 ? -1.84 -37.438 -24.906 1 79.44 105 ASP A C 1
ATOM 792 O O . ASP A 1 105 ? -1.789 -38.594 -25.344 1 79.44 105 ASP A O 1
ATOM 796 N N . SER A 1 106 ? -1.003 -37.062 -24 1 71.44 106 SER A N 1
ATOM 797 C CA . SER A 1 106 ? 0.096 -37.906 -23.531 1 71.44 106 SER A CA 1
ATOM 798 C C . SER A 1 106 ? -0.146 -38.375 -22.109 1 71.44 106 SER A C 1
ATOM 800 O O . SER A 1 106 ? 0.718 -39.031 -21.516 1 71.44 106 SER A O 1
ATOM 802 N N . SER A 1 107 ? -1.257 -38.125 -21.453 1 68.88 107 SER A N 1
ATOM 803 C CA . SER A 1 107 ? -1.452 -38.375 -20.031 1 68.88 107 SER A CA 1
ATOM 804 C C . SER A 1 107 ? -2.115 -39.719 -19.797 1 68.88 107 SER A C 1
ATOM 806 O O . SER A 1 107 ? -1.809 -40.406 -18.812 1 68.88 107 SER A O 1
ATOM 808 N N . ASP A 1 108 ? -3.262 -40.094 -20.406 1 68.06 108 ASP A N 1
ATOM 809 C CA . ASP A 1 108 ? -4.008 -41.312 -20.109 1 68.06 108 ASP A CA 1
ATOM 810 C C . ASP A 1 108 ? -4.664 -41.875 -21.359 1 68.06 108 ASP A C 1
ATOM 812 O O . ASP A 1 108 ? -4.938 -41.156 -22.312 1 68.06 108 ASP A O 1
ATOM 816 N N . LYS A 1 109 ? -4.797 -43.219 -21.281 1 68.88 109 LYS A N 1
ATOM 817 C CA . LYS A 1 109 ? -5.465 -43.906 -22.375 1 68.88 109 LYS A CA 1
ATOM 818 C C . LYS A 1 109 ? -6.922 -44.219 -22.031 1 68.88 109 LYS A C 1
ATOM 820 O O . LYS A 1 109 ? -7.684 -44.688 -22.875 1 68.88 109 LYS A O 1
ATOM 825 N N . THR A 1 110 ? -7.207 -43.781 -20.828 1 77.5 110 THR A N 1
ATOM 826 C CA . THR A 1 110 ? -8.594 -43.969 -20.438 1 77.5 110 THR A CA 1
ATOM 827 C C . THR A 1 110 ? -9.422 -42.719 -20.703 1 77.5 110 THR A C 1
ATOM 829 O O . THR A 1 110 ? -8.945 -41.594 -20.5 1 77.5 110 THR A O 1
ATOM 832 N N . ASP A 1 111 ? -10.625 -42.906 -21.203 1 78.94 111 ASP A N 1
ATOM 833 C CA . ASP A 1 111 ? -11.484 -41.812 -21.594 1 78.94 111 ASP A CA 1
ATOM 834 C C . ASP A 1 111 ? -11.922 -41 -20.359 1 78.94 111 ASP A C 1
ATOM 836 O O . ASP A 1 111 ? -11.695 -39.781 -20.281 1 78.94 111 ASP A O 1
ATOM 840 N N . ARG A 1 112 ? -12.461 -41.656 -19.391 1 87.44 112 ARG A N 1
ATOM 841 C CA . ARG A 1 112 ? -12.898 -40.969 -18.172 1 87.44 112 ARG A CA 1
ATOM 842 C C . ARG A 1 112 ? -11.797 -40.969 -17.125 1 87.44 112 ARG A C 1
ATOM 844 O O . ARG A 1 112 ? -11.398 -42.031 -16.625 1 87.44 112 ARG A O 1
ATOM 851 N N . PRO A 1 113 ? -11.367 -39.812 -16.719 1 90.94 113 PRO A N 1
ATOM 852 C CA . PRO A 1 113 ? -10.352 -39.781 -15.656 1 90.94 113 PRO A CA 1
ATOM 853 C C . PRO A 1 113 ? -10.891 -40.281 -14.312 1 90.94 113 PRO A C 1
ATOM 855 O O . PRO A 1 113 ? -12.047 -40.031 -13.969 1 90.94 113 PRO A O 1
ATOM 858 N N . SER A 1 114 ? -10.086 -41.031 -13.578 1 92.31 114 SER A N 1
ATOM 859 C CA . SER A 1 114 ? -10.469 -41.531 -12.266 1 92.31 114 SER A CA 1
ATOM 860 C C . SER A 1 114 ? -10.453 -40.438 -11.211 1 92.31 114 SER A C 1
ATOM 862 O O . SER A 1 114 ? -11.211 -40.5 -10.242 1 92.31 114 SER A O 1
ATOM 864 N N . HIS A 1 115 ? -9.555 -39.5 -11.359 1 95.25 115 HIS A N 1
ATOM 865 C CA . HIS A 1 115 ? -9.406 -38.312 -10.5 1 95.25 115 HIS A CA 1
ATOM 866 C C . HIS A 1 115 ? -9.383 -37.031 -11.328 1 95.25 115 HIS A C 1
ATOM 868 O O . HIS A 1 115 ? -8.977 -37.031 -12.492 1 95.25 115 HIS A O 1
ATOM 874 N N . PRO A 1 116 ? -9.867 -35.938 -10.727 1 97.31 116 PRO A N 1
ATOM 875 C CA . PRO A 1 116 ? -9.719 -34.656 -11.445 1 97.31 116 PRO A CA 1
ATOM 876 C C . PRO A 1 116 ? -8.281 -34.406 -11.867 1 97.31 116 PRO A C 1
ATOM 878 O O . PRO A 1 116 ? -7.363 -34.5 -11.039 1 97.31 116 PRO A O 1
ATOM 881 N N . VAL A 1 117 ? -8.016 -34.031 -13.117 1 96.5 117 VAL A N 1
ATOM 882 C CA . VAL A 1 117 ? -6.707 -33.688 -13.656 1 96.5 117 VAL A CA 1
ATOM 883 C C . VAL A 1 117 ? -6.484 -32.188 -13.516 1 96.5 117 VAL A C 1
ATOM 885 O O . VAL A 1 117 ? -6.879 -31.406 -14.383 1 96.5 117 VAL A O 1
ATOM 888 N N . ILE A 1 118 ? -5.859 -31.766 -12.445 1 97.88 118 ILE A N 1
ATOM 889 C CA . ILE A 1 118 ? -5.754 -30.344 -12.117 1 97.88 118 ILE A CA 1
ATOM 890 C C . ILE A 1 118 ? -4.402 -29.812 -12.586 1 97.88 118 ILE A C 1
ATOM 892 O O . ILE A 1 118 ? -3.355 -30.375 -12.258 1 97.88 118 ILE A O 1
ATOM 896 N N . PHE A 1 119 ? -4.359 -28.797 -13.359 1 97.88 119 PHE A N 1
ATOM 897 C CA . PHE A 1 119 ? -3.189 -28.016 -13.766 1 97.88 119 PHE A CA 1
ATOM 898 C C . PHE A 1 119 ? -3.412 -26.531 -13.516 1 97.88 119 PHE A C 1
ATOM 900 O O . PHE A 1 119 ? -4.406 -26.141 -12.898 1 97.88 119 PHE A O 1
ATOM 907 N N . THR A 1 120 ? -2.414 -25.672 -13.914 1 98.62 120 THR A N 1
ATOM 908 C CA . THR A 1 120 ? -2.59 -24.25 -13.68 1 98.62 120 THR A CA 1
ATOM 909 C C . THR A 1 120 ? -2.291 -23.438 -14.945 1 98.62 120 THR A C 1
ATOM 911 O O . THR A 1 120 ? -1.638 -23.953 -15.859 1 98.62 120 THR A O 1
ATOM 914 N N . LYS A 1 121 ? -2.859 -22.344 -15.039 1 98.75 121 LYS A N 1
ATOM 915 C CA . LYS A 1 121 ? -2.461 -21.297 -15.984 1 98.75 121 LYS A CA 1
ATOM 916 C C . LYS A 1 121 ? -1.793 -20.141 -15.266 1 98.75 121 LYS A C 1
ATOM 918 O O . LYS A 1 121 ? -2.271 -19.688 -14.219 1 98.75 121 LYS A O 1
ATOM 923 N N . ARG A 1 122 ? -0.747 -19.688 -15.82 1 98.69 122 ARG A N 1
ATOM 924 C CA . ARG A 1 122 ? 0.07 -18.656 -15.18 1 98.69 122 ARG A CA 1
ATOM 925 C C . ARG A 1 122 ? -0.691 -17.344 -15.062 1 98.69 122 ARG A C 1
ATOM 927 O O . ARG A 1 122 ? -1.382 -16.938 -15.992 1 98.69 122 ARG A O 1
ATOM 934 N N . ALA A 1 123 ? -0.478 -16.656 -13.992 1 98.44 123 ALA A N 1
ATOM 935 C CA . ALA A 1 123 ? -1.146 -15.383 -13.742 1 98.44 123 ALA A CA 1
ATOM 936 C C . ALA A 1 123 ? -0.846 -14.375 -14.852 1 98.44 123 ALA A C 1
ATOM 938 O O . ALA A 1 123 ? -1.704 -13.562 -15.211 1 98.44 123 ALA A O 1
ATOM 939 N N . THR A 1 124 ? 0.346 -14.406 -15.445 1 98.19 124 THR A N 1
ATOM 940 C CA . THR A 1 124 ? 0.762 -13.43 -16.453 1 98.19 124 THR A CA 1
ATOM 941 C C . THR A 1 124 ? 0.015 -13.648 -17.766 1 98.19 124 THR A C 1
ATOM 943 O O . THR A 1 124 ? 0.041 -12.789 -18.641 1 98.19 124 THR A O 1
ATOM 946 N N . SER A 1 125 ? -0.682 -14.789 -17.906 1 98.75 125 SER A N 1
ATOM 947 C CA . SER A 1 125 ? -1.38 -15.086 -19.156 1 98.75 125 SER A CA 1
ATOM 948 C C . SER A 1 125 ? -2.764 -14.445 -19.172 1 98.75 125 SER A C 1
ATOM 950 O O . SER A 1 125 ? -3.408 -14.391 -20.219 1 98.75 125 SER A O 1
ATOM 952 N N . VAL A 1 126 ? -3.221 -13.93 -18.078 1 98.81 126 VAL A N 1
ATOM 953 C CA . VAL A 1 126 ? -4.59 -13.445 -17.938 1 98.81 126 VAL A CA 1
ATOM 954 C C . VAL A 1 126 ? -4.746 -12.117 -18.672 1 98.81 126 VAL A C 1
ATOM 956 O O . VAL A 1 126 ? -3.932 -11.203 -18.516 1 98.81 126 VAL A O 1
ATOM 959 N N . ILE A 1 127 ? -5.73 -11.984 -19.484 1 98.81 127 ILE A N 1
ATOM 960 C CA . ILE A 1 127 ? -6.062 -10.742 -20.172 1 98.81 127 ILE A CA 1
ATOM 961 C C . ILE A 1 127 ? -7.574 -10.516 -20.125 1 98.81 127 ILE A C 1
ATOM 963 O O . ILE A 1 127 ? -8.32 -11.391 -19.672 1 98.81 127 ILE A O 1
ATOM 967 N N . ALA A 1 128 ? -7.984 -9.391 -20.594 1 98.75 128 ALA A N 1
ATOM 968 C CA . ALA A 1 128 ? -9.375 -8.977 -20.453 1 98.75 128 ALA A CA 1
ATOM 969 C C . ALA A 1 128 ? -10.156 -9.211 -21.75 1 98.75 128 ALA A C 1
ATOM 971 O O . ALA A 1 128 ? -9.57 -9.539 -22.781 1 98.75 128 ALA A O 1
ATOM 972 N N . HIS A 1 129 ? -11.5 -9.102 -21.594 1 98.69 129 HIS A N 1
ATOM 973 C CA . HIS A 1 129 ? -12.391 -9 -22.734 1 98.69 129 HIS A CA 1
ATOM 974 C C . HIS A 1 129 ? -11.922 -7.918 -23.703 1 98.69 129 HIS A C 1
ATOM 976 O O . HIS A 1 129 ? -11.602 -6.801 -23.297 1 98.69 129 HIS A O 1
ATOM 982 N N . GLY A 1 130 ? -11.797 -8.289 -24.891 1 98.31 130 GLY A N 1
ATOM 983 C CA . GLY A 1 130 ? -11.453 -7.316 -25.922 1 98.31 130 GLY A CA 1
ATOM 984 C C . GLY A 1 130 ? -9.961 -7.219 -26.172 1 98.31 130 GLY A C 1
ATOM 985 O O . GLY A 1 130 ? -9.539 -6.664 -27.188 1 98.31 130 GLY A O 1
ATOM 986 N N . ASP A 1 131 ? -9.102 -7.711 -25.344 1 98.5 131 ASP A N 1
ATOM 987 C CA . ASP A 1 131 ? -7.656 -7.711 -25.547 1 98.5 131 ASP A CA 1
ATOM 988 C C . ASP A 1 131 ? -7.27 -8.68 -26.672 1 98.5 131 ASP A C 1
ATOM 990 O O . ASP A 1 131 ? -8.008 -9.625 -26.969 1 98.5 131 ASP A O 1
ATOM 994 N N . ILE A 1 132 ? -6.113 -8.461 -27.203 1 98.69 132 ILE A N 1
ATOM 995 C CA . ILE A 1 132 ? -5.625 -9.297 -28.297 1 98.69 132 ILE A CA 1
ATOM 996 C C . ILE A 1 132 ? -4.887 -10.508 -27.734 1 98.69 132 ILE A C 1
ATOM 998 O O . ILE A 1 132 ? -4.098 -10.383 -26.797 1 98.69 132 ILE A O 1
ATOM 1002 N N . ILE A 1 133 ? -5.199 -11.703 -28.234 1 98.81 133 ILE A N 1
ATOM 1003 C CA . ILE A 1 133 ? -4.461 -12.922 -27.922 1 98.81 133 ILE A CA 1
ATOM 1004 C C . ILE A 1 133 ? -3.273 -13.07 -28.859 1 98.81 133 ILE A C 1
ATOM 1006 O O . ILE A 1 133 ? -3.434 -13.008 -30.094 1 98.81 133 ILE A O 1
ATOM 1010 N N . LEU A 1 134 ? -2.102 -13.289 -28.359 1 98.5 134 LEU A N 1
ATOM 1011 C CA . LEU A 1 134 ? -0.908 -13.477 -29.172 1 98.5 134 LEU A CA 1
ATOM 1012 C C . LEU A 1 134 ? -0.944 -14.828 -29.891 1 98.5 134 LEU A C 1
ATOM 1014 O O . LEU A 1 134 ? -1.318 -15.836 -29.281 1 98.5 134 LEU A O 1
ATOM 1018 N N . PRO A 1 135 ? -0.528 -14.906 -31.109 1 97.44 135 PRO A N 1
ATOM 1019 C CA . PRO A 1 135 ? -0.533 -16.188 -31.828 1 97.44 135 PRO A CA 1
ATOM 1020 C C . PRO A 1 135 ? 0.669 -17.062 -31.484 1 97.44 135 PRO A C 1
ATOM 1022 O O . PRO A 1 135 ? 0.66 -18.266 -31.766 1 97.44 135 PRO A O 1
ATOM 1025 N N . HIS A 1 136 ? 1.714 -16.484 -30.953 1 97.25 136 HIS A N 1
ATOM 1026 C CA . HIS A 1 136 ? 2.941 -17.188 -30.609 1 97.25 136 HIS A CA 1
ATOM 1027 C C . HIS A 1 136 ? 3.412 -18.062 -31.766 1 97.25 136 HIS A C 1
ATOM 1029 O O . HIS A 1 136 ? 3.672 -19.266 -31.578 1 97.25 136 HIS A O 1
ATOM 1035 N N . ILE A 1 137 ? 3.648 -17.5 -32.906 1 94.69 137 ILE A N 1
ATOM 1036 C CA . ILE A 1 137 ? 3.834 -18.234 -34.125 1 94.69 137 ILE A CA 1
ATOM 1037 C C . ILE A 1 137 ? 5.152 -19 -34.094 1 94.69 137 ILE A C 1
ATOM 1039 O O . ILE A 1 137 ? 5.293 -20.062 -34.719 1 94.69 137 ILE A O 1
ATOM 1043 N N . ASN A 1 138 ? 6.113 -18.516 -33.344 1 92.62 138 ASN A N 1
ATOM 1044 C CA . ASN A 1 138 ? 7.402 -19.188 -33.25 1 92.62 138 ASN A CA 1
ATOM 1045 C C . ASN A 1 138 ? 7.406 -20.234 -32.125 1 92.62 138 ASN A C 1
ATOM 1047 O O . ASN A 1 138 ? 8.375 -20.984 -31.969 1 92.62 138 ASN A O 1
ATOM 1051 N N . PHE A 1 139 ? 6.395 -20.328 -31.422 1 96 139 PHE A N 1
ATOM 1052 C CA . PHE A 1 139 ? 6.289 -21.203 -30.266 1 96 139 PHE A CA 1
ATOM 1053 C C . PHE A 1 139 ? 5.359 -22.375 -30.562 1 96 139 PHE A C 1
ATOM 1055 O O . PHE A 1 139 ? 5.648 -23.516 -30.188 1 96 139 PHE A O 1
ATOM 1062 N N . SER A 1 140 ? 4.27 -22.078 -31.266 1 96 140 SER A N 1
ATOM 1063 C CA . SER A 1 140 ? 3.277 -23.125 -31.531 1 96 140 SER A CA 1
ATOM 1064 C C . SER A 1 140 ? 2.582 -22.906 -32.875 1 96 140 SER A C 1
ATOM 1066 O O . SER A 1 140 ? 2.438 -21.766 -33.312 1 96 140 SER A O 1
ATOM 1068 N N . GLN A 1 141 ? 2.102 -24.031 -33.469 1 95.38 141 GLN A N 1
ATOM 1069 C CA . GLN A 1 141 ? 1.299 -24 -34.688 1 95.38 141 GLN A CA 1
ATOM 1070 C C . GLN A 1 141 ? -0.093 -24.578 -34.438 1 95.38 141 GLN A C 1
ATOM 1072 O O . GLN A 1 141 ? -0.888 -24.719 -35.375 1 95.38 141 GLN A O 1
ATOM 1077 N N . THR A 1 142 ? -0.369 -24.906 -33.25 1 97.5 142 THR A N 1
ATOM 1078 C CA . THR A 1 142 ? -1.605 -25.594 -32.938 1 97.5 142 THR A CA 1
ATOM 1079 C C . THR A 1 142 ? -2.398 -24.828 -31.875 1 97.5 142 THR A C 1
ATOM 1081 O O . THR A 1 142 ? -2.82 -25.406 -30.875 1 97.5 142 THR A O 1
ATOM 1084 N N . LEU A 1 143 ? -2.639 -23.578 -32.188 1 98.06 143 LEU A N 1
ATOM 1085 C CA . LEU A 1 143 ? -3.404 -22.719 -31.297 1 98.06 143 LEU A CA 1
ATOM 1086 C C . LEU A 1 143 ? -4.871 -23.141 -31.266 1 98.06 143 LEU A C 1
ATOM 1088 O O . LEU A 1 143 ? -5.52 -23.234 -32.312 1 98.06 143 LEU A O 1
ATOM 1092 N N . ASP A 1 144 ? -5.379 -23.391 -30.078 1 98.62 144 ASP A N 1
ATOM 1093 C CA . ASP A 1 144 ? -6.738 -23.906 -29.891 1 98.62 144 ASP A CA 1
ATOM 1094 C C . ASP A 1 144 ? -7.48 -23.125 -28.812 1 98.62 144 ASP A C 1
ATOM 1096 O O . ASP A 1 144 ? -6.875 -22.375 -28.062 1 98.62 144 ASP A O 1
ATOM 1100 N N . TYR A 1 145 ? -8.797 -23.125 -28.859 1 98.81 145 TYR A N 1
ATOM 1101 C CA . TYR A 1 145 ? -9.688 -22.469 -27.906 1 98.81 145 TYR A CA 1
ATOM 1102 C C . TYR A 1 145 ? -10.344 -23.5 -26.984 1 98.81 145 TYR A C 1
ATOM 1104 O O . TYR A 1 145 ? -10.5 -24.656 -27.344 1 98.81 145 TYR A O 1
ATOM 1112 N N . GLU A 1 146 ? -10.641 -23.094 -25.766 1 98.81 146 GLU A N 1
ATOM 1113 C CA . GLU A 1 146 ? -11.414 -23.875 -24.812 1 98.81 146 GLU A CA 1
ATOM 1114 C C . GLU A 1 146 ? -12.312 -22.984 -23.953 1 98.81 146 GLU A C 1
ATOM 1116 O O . GLU A 1 146 ? -11.914 -22.531 -22.891 1 98.81 146 GLU A O 1
ATOM 1121 N N . GLY A 1 147 ? -13.57 -22.734 -24.406 1 98.88 147 GLY A N 1
ATOM 1122 C CA . GLY A 1 147 ? -14.508 -21.984 -23.594 1 98.88 147 GLY A CA 1
ATOM 1123 C C . GLY A 1 147 ? -14.891 -22.703 -22.312 1 98.88 147 GLY A C 1
ATOM 1124 O O . GLY A 1 147 ? -15.219 -23.891 -22.328 1 98.88 147 GLY A O 1
ATOM 1125 N N . GLU A 1 148 ? -14.805 -21.984 -21.203 1 98.88 148 GLU A N 1
ATOM 1126 C CA . GLU A 1 148 ? -15.062 -22.625 -19.906 1 98.88 148 GLU A CA 1
ATOM 1127 C C . GLU A 1 148 ? -15.828 -21.672 -18.969 1 98.88 148 GLU A C 1
ATOM 1129 O O . GLU A 1 148 ? -15.875 -20.469 -19.219 1 98.88 148 GLU A O 1
ATOM 1134 N N . ILE A 1 149 ? -16.438 -22.266 -17.922 1 98.88 149 ILE A N 1
ATOM 1135 C CA . ILE A 1 149 ? -17.016 -21.531 -16.797 1 98.88 149 ILE A CA 1
ATOM 1136 C C . ILE A 1 149 ? -16 -21.438 -15.664 1 98.88 149 ILE A C 1
ATOM 1138 O O . ILE A 1 149 ? -15.469 -22.453 -15.219 1 98.88 149 ILE A O 1
ATOM 1142 N N . GLY A 1 150 ? -15.688 -20.234 -15.266 1 98.88 150 GLY A N 1
ATOM 1143 C CA . GLY A 1 150 ? -14.805 -20 -14.133 1 98.88 150 GLY A CA 1
ATOM 1144 C C . GLY A 1 150 ? -15.547 -19.828 -12.82 1 98.88 150 GLY A C 1
ATOM 1145 O O . GLY A 1 150 ? -16.406 -18.953 -12.703 1 98.88 150 GLY A O 1
ATOM 1146 N N . VAL A 1 151 ? -15.211 -20.656 -11.836 1 98.88 151 VAL A N 1
ATOM 1147 C CA . VAL A 1 151 ? -15.75 -20.562 -10.484 1 98.88 151 VAL A CA 1
ATOM 1148 C C . VAL A 1 151 ? -14.836 -19.688 -9.617 1 98.88 151 VAL A C 1
ATOM 1150 O O . VAL A 1 151 ? -13.625 -19.922 -9.57 1 98.88 151 VAL A O 1
ATOM 1153 N N . ILE A 1 152 ? -15.391 -18.734 -8.977 1 98.94 152 ILE A N 1
ATOM 1154 C CA . ILE A 1 152 ? -14.625 -17.859 -8.102 1 98.94 152 ILE A CA 1
ATOM 1155 C C . ILE A 1 152 ? -14.883 -18.234 -6.645 1 98.94 152 ILE A C 1
ATOM 1157 O O . ILE A 1 152 ? -16.031 -18.266 -6.203 1 98.94 152 ILE A O 1
ATOM 1161 N N . ILE A 1 153 ? -13.805 -18.469 -5.871 1 98.94 153 ILE A N 1
ATOM 1162 C CA . ILE A 1 153 ? -13.891 -18.828 -4.461 1 98.94 153 ILE A CA 1
ATOM 1163 C C . ILE A 1 153 ? -14.102 -17.578 -3.619 1 98.94 153 ILE A C 1
ATOM 1165 O O . ILE A 1 153 ? -13.461 -16.547 -3.861 1 98.94 153 ILE A O 1
ATOM 1169 N N . GLY A 1 154 ? -14.977 -17.719 -2.594 1 98.62 154 GLY A N 1
ATOM 1170 C CA . GLY A 1 154 ? -15.336 -16.531 -1.817 1 98.62 154 GLY A CA 1
ATOM 1171 C C . GLY A 1 154 ? -14.898 -16.625 -0.368 1 98.62 154 GLY A C 1
ATOM 1172 O O . GLY A 1 154 ? -14.883 -15.617 0.341 1 98.62 154 GLY A O 1
ATOM 1173 N N . LYS A 1 155 ? -14.555 -17.781 0.053 1 97.81 155 LYS A N 1
ATOM 1174 C CA . LYS A 1 155 ? -14.227 -18.031 1.453 1 97.81 155 LYS A CA 1
ATOM 1175 C C . LYS A 1 155 ? -13.023 -18.969 1.578 1 97.81 155 LYS A C 1
ATOM 1177 O O . LYS A 1 155 ? -12.883 -19.906 0.792 1 97.81 155 LYS A O 1
ATOM 1182 N N . THR A 1 156 ? -12.195 -18.672 2.584 1 98.5 156 THR A N 1
ATOM 1183 C CA . THR A 1 156 ? -11.086 -19.578 2.891 1 98.5 156 THR A CA 1
ATOM 1184 C C . THR A 1 156 ? -11.602 -20.969 3.213 1 98.5 156 THR A C 1
ATOM 1186 O O . THR A 1 156 ? -12.609 -21.125 3.91 1 98.5 156 THR A O 1
ATOM 1189 N N . GLY A 1 157 ? -10.883 -21.953 2.709 1 98.38 157 GLY A N 1
ATOM 1190 C CA . GLY A 1 157 ? -11.297 -23.312 3.012 1 98.38 157 GLY A CA 1
ATOM 1191 C C . GLY A 1 157 ? -10.164 -24.312 2.908 1 98.38 157 GLY A C 1
ATOM 1192 O O . GLY A 1 157 ? -9.312 -24.203 2.025 1 98.38 157 GLY A O 1
ATOM 1193 N N . TYR A 1 158 ? -10.117 -25.188 3.77 1 98.12 158 TYR A N 1
ATOM 1194 C CA . TYR A 1 158 ? -9.195 -26.312 3.85 1 98.12 158 TYR A CA 1
ATOM 1195 C C . TYR A 1 158 ? -9.922 -27.594 4.242 1 98.12 158 TYR A C 1
ATOM 1197 O O . TYR A 1 158 ? -10.711 -27.594 5.191 1 98.12 158 TYR A O 1
ATOM 1205 N N . ARG A 1 159 ? -9.75 -28.703 3.412 1 97.69 159 ARG A N 1
ATOM 1206 C CA . ARG A 1 159 ? -10.43 -29.969 3.637 1 97.69 159 ARG A CA 1
ATOM 1207 C C . ARG A 1 159 ? -11.945 -29.781 3.676 1 97.69 159 ARG A C 1
ATOM 1209 O O . ARG A 1 159 ? -12.602 -30.172 4.645 1 97.69 159 ARG A O 1
ATOM 1216 N N . ILE A 1 160 ? -12.461 -29.266 2.611 1 98.31 160 ILE A N 1
ATOM 1217 C CA . ILE A 1 160 ? -13.883 -28.953 2.484 1 98.31 160 ILE A CA 1
ATOM 1218 C C . ILE A 1 160 ? -14.648 -30.188 2.027 1 98.31 160 ILE A C 1
ATOM 1220 O O . ILE A 1 160 ? -14.344 -30.766 0.981 1 98.31 160 ILE A O 1
ATOM 1224 N N . ASP A 1 161 ? -15.625 -30.516 2.746 1 98 161 ASP A N 1
ATOM 1225 C CA . ASP A 1 161 ? -16.516 -31.578 2.301 1 98 161 ASP A CA 1
ATOM 1226 C C . ASP A 1 161 ? -17.375 -31.109 1.123 1 98 161 ASP A C 1
ATOM 1228 O O . ASP A 1 161 ? -17.766 -29.938 1.052 1 98 161 ASP A O 1
ATOM 1232 N N . GLU A 1 162 ? -17.719 -32.031 0.278 1 97.88 162 GLU A N 1
ATOM 1233 C CA . GLU A 1 162 ? -18.547 -31.703 -0.878 1 97.88 162 GLU A CA 1
ATOM 1234 C C . GLU A 1 162 ? -19.844 -31.031 -0.449 1 97.88 162 GLU A C 1
ATOM 1236 O O . GLU A 1 162 ? -20.344 -30.141 -1.136 1 97.88 162 GLU A O 1
ATOM 1241 N N . THR A 1 163 ? -20.391 -31.438 0.708 1 98 163 THR A N 1
ATOM 1242 C CA . THR A 1 163 ? -21.672 -30.922 1.181 1 98 163 THR A CA 1
ATOM 1243 C C . THR A 1 163 ? -21.562 -29.453 1.557 1 98 163 THR A C 1
ATOM 1245 O O . THR A 1 163 ? -22.578 -28.75 1.606 1 98 163 THR A O 1
ATOM 1248 N N . ASN A 1 164 ? -20.344 -28.984 1.801 1 98.19 164 ASN A N 1
ATOM 1249 C CA . ASN A 1 164 ? -20.141 -27.594 2.215 1 98.19 164 ASN A CA 1
ATOM 1250 C C . ASN A 1 164 ? -19.5 -26.766 1.107 1 98.19 1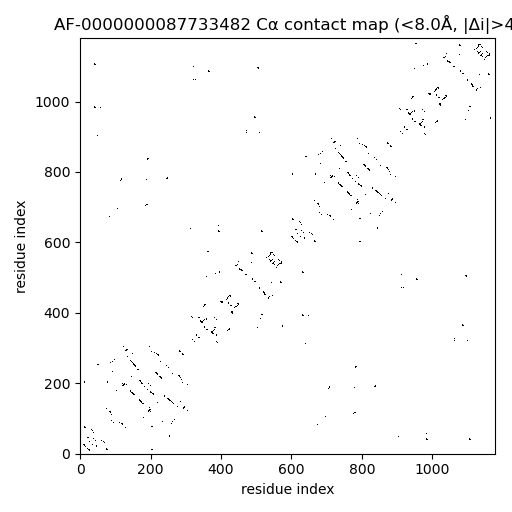64 ASN A C 1
ATOM 1252 O O . ASN A 1 164 ? -19.219 -25.594 1.299 1 98.19 164 ASN A O 1
ATOM 1256 N N . ALA A 1 165 ? -19.266 -27.406 -0.024 1 98.56 165 ALA A N 1
ATOM 1257 C CA . ALA A 1 165 ? -18.484 -26.781 -1.089 1 98.56 165 ALA A CA 1
ATOM 1258 C C . ALA A 1 165 ? -19.125 -25.5 -1.575 1 98.56 165 ALA A C 1
ATOM 1260 O O . ALA A 1 165 ? -18.453 -24.5 -1.807 1 98.56 165 ALA A O 1
ATOM 1261 N N . TRP A 1 166 ? -20.406 -25.484 -1.671 1 98.31 166 TRP A N 1
ATOM 1262 C CA . TRP A 1 166 ? -21.109 -24.344 -2.242 1 98.31 166 TRP A CA 1
ATOM 1263 C C . TRP A 1 166 ? -20.984 -23.125 -1.34 1 98.31 166 TRP A C 1
ATOM 1265 O O . TRP A 1 166 ? -21.109 -21.984 -1.805 1 98.31 166 TRP A O 1
ATOM 1275 N N . ASP A 1 167 ? -20.719 -23.328 -0.026 1 98.06 167 ASP A N 1
ATOM 1276 C CA . ASP A 1 167 ? -20.516 -22.219 0.902 1 98.06 167 ASP A CA 1
ATOM 1277 C C . ASP A 1 167 ? -19.25 -21.453 0.556 1 98.06 167 ASP A C 1
ATOM 1279 O O . ASP A 1 167 ? -19.078 -20.312 0.989 1 98.06 167 ASP A O 1
ATOM 1283 N N . HIS A 1 168 ? -18.406 -22.078 -0.231 1 98.69 168 HIS A N 1
ATOM 1284 C CA . HIS A 1 168 ? -17.109 -21.469 -0.529 1 98.69 168 HIS A CA 1
ATOM 1285 C C . HIS A 1 168 ? -17.109 -20.828 -1.911 1 98.69 168 HIS A C 1
ATOM 1287 O O . HIS A 1 168 ? -16.141 -20.172 -2.293 1 98.69 168 HIS A O 1
ATOM 1293 N N . VAL A 1 169 ? -18.125 -20.938 -2.693 1 98.81 169 VAL A N 1
ATOM 1294 C CA . VAL A 1 169 ? -18.219 -20.344 -4.023 1 98.81 169 VAL A CA 1
ATOM 1295 C C . VAL A 1 169 ? -18.828 -18.938 -3.922 1 98.81 169 VAL A C 1
ATOM 1297 O O . VAL A 1 169 ? -19.922 -18.781 -3.381 1 98.81 169 VAL A O 1
ATOM 1300 N N . TRP A 1 170 ? -18.141 -17.969 -4.395 1 98.75 170 TRP A N 1
ATOM 1301 C CA . TRP A 1 170 ? -18.672 -16.609 -4.453 1 98.75 170 TRP A CA 1
ATOM 1302 C C . TRP A 1 170 ? -19.547 -16.422 -5.684 1 98.75 170 TRP A C 1
ATOM 1304 O O . TRP A 1 170 ? -20.672 -15.906 -5.578 1 98.75 170 TRP A O 1
ATOM 1314 N N . GLY A 1 171 ? -18.969 -16.812 -6.844 1 98.75 171 GLY A N 1
ATOM 1315 C CA . GLY A 1 171 ? -19.672 -16.609 -8.102 1 98.75 171 GLY A CA 1
ATOM 1316 C C . GLY A 1 171 ? -18.906 -17.156 -9.297 1 98.75 171 GLY A C 1
ATOM 1317 O O . GLY A 1 171 ? -18.219 -18.172 -9.195 1 98.75 171 GLY A O 1
ATOM 1318 N N . TYR A 1 172 ? -19.219 -16.516 -10.523 1 98.88 172 TYR A N 1
ATOM 1319 C CA . TYR A 1 172 ? -18.719 -17.078 -11.766 1 98.88 172 TYR A CA 1
ATOM 1320 C C . TYR A 1 172 ? -18.219 -15.977 -12.703 1 98.88 172 TYR A C 1
ATOM 1322 O O . TYR A 1 172 ? -18.594 -14.812 -12.562 1 98.88 172 TYR A O 1
ATOM 1330 N N . THR A 1 173 ? -17.375 -16.375 -13.602 1 98.88 173 THR A N 1
ATOM 1331 C CA . THR A 1 173 ? -16.953 -15.602 -14.766 1 98.88 173 THR A CA 1
ATOM 1332 C C . THR A 1 173 ? -16.672 -16.516 -15.953 1 98.88 173 THR A C 1
ATOM 1334 O O . THR A 1 173 ? -16.875 -17.719 -15.875 1 98.88 173 THR A O 1
ATOM 1337 N N . ILE A 1 174 ? -16.328 -15.93 -17.078 1 98.94 174 ILE A N 1
ATOM 1338 C CA . ILE A 1 174 ? -16.031 -16.703 -18.281 1 98.94 174 ILE A CA 1
ATOM 1339 C C . ILE A 1 174 ? -14.516 -16.781 -18.484 1 98.94 174 ILE A C 1
ATOM 1341 O O . ILE A 1 174 ? -13.805 -15.789 -18.266 1 98.94 174 ILE A O 1
ATOM 1345 N N . ILE A 1 175 ? -14.039 -17.922 -18.891 1 98.94 175 ILE A N 1
ATOM 1346 C CA . ILE A 1 175 ? -12.625 -18.125 -19.188 1 98.94 175 ILE A CA 1
ATOM 1347 C C . ILE A 1 175 ? -12.469 -18.781 -20.562 1 98.94 175 ILE A C 1
ATOM 1349 O O . ILE A 1 175 ? -13.234 -19.688 -20.906 1 98.94 175 ILE A O 1
ATOM 1353 N N . ASN A 1 176 ? -11.594 -18.281 -21.359 1 98.94 176 ASN A N 1
ATOM 1354 C CA . ASN A 1 176 ? -11.094 -19 -22.516 1 98.94 176 ASN A CA 1
ATOM 1355 C C . ASN A 1 176 ? -9.711 -19.594 -22.266 1 98.94 176 ASN A C 1
ATOM 1357 O O . ASN A 1 176 ? -8.711 -18.859 -22.25 1 98.94 176 ASN A O 1
ATOM 1361 N N . ASP A 1 177 ? -9.672 -20.875 -22.031 1 98.81 177 ASP A N 1
ATOM 1362 C CA . ASP A 1 177 ? -8.438 -21.594 -21.734 1 98.81 177 ASP A CA 1
ATOM 1363 C C . ASP A 1 177 ? -7.66 -21.906 -23 1 98.81 177 ASP A C 1
ATOM 1365 O O . ASP A 1 177 ? -7.52 -23.078 -23.375 1 98.81 177 ASP A O 1
ATOM 1369 N N . MET A 1 178 ? -7.09 -20.875 -23.578 1 98.88 178 MET A N 1
ATOM 1370 C CA . MET A 1 178 ? -6.289 -21.016 -24.797 1 98.88 178 MET A CA 1
ATOM 1371 C C . MET A 1 178 ? -5.172 -22.031 -24.594 1 98.88 178 MET A C 1
ATOM 1373 O O . MET A 1 178 ? -4.598 -22.125 -23.5 1 98.88 178 MET A O 1
ATOM 1377 N N . THR A 1 179 ? -4.82 -22.781 -25.703 1 98.44 179 THR A N 1
ATOM 1378 C CA . THR A 1 179 ? -3.906 -23.906 -25.562 1 98.44 179 THR A CA 1
ATOM 1379 C C . THR A 1 179 ? -3.002 -24.031 -26.781 1 98.44 179 THR A C 1
ATOM 1381 O O . THR A 1 179 ? -3.469 -23.938 -27.922 1 98.44 179 THR A O 1
ATOM 1384 N N . ALA A 1 180 ? -1.74 -24.203 -26.531 1 98.38 180 ALA A N 1
ATOM 1385 C CA . ALA A 1 180 ? -0.812 -24.719 -27.531 1 98.38 180 ALA A CA 1
ATOM 1386 C C . ALA A 1 180 ? -0.704 -26.234 -27.453 1 98.38 180 ALA A C 1
ATOM 1388 O O . ALA A 1 180 ? 0.051 -26.766 -26.625 1 98.38 180 ALA A O 1
ATOM 1389 N N . ARG A 1 181 ? -1.314 -26.969 -28.359 1 97.44 181 ARG A N 1
ATOM 1390 C CA . ARG A 1 181 ? -1.562 -28.406 -28.219 1 97.44 181 ARG A CA 1
ATOM 1391 C C . ARG A 1 181 ? -0.263 -29.203 -28.312 1 97.44 181 ARG A C 1
ATOM 1393 O O . ARG A 1 181 ? -0.048 -30.141 -27.547 1 97.44 181 ARG A O 1
ATOM 1400 N N . GLU A 1 182 ? 0.574 -28.953 -29.203 1 95.31 182 GLU A N 1
ATOM 1401 C CA . GLU A 1 182 ? 1.811 -29.703 -29.328 1 95.31 182 GLU A CA 1
ATOM 1402 C C . GLU A 1 182 ? 2.715 -29.516 -28.109 1 95.31 182 GLU A C 1
ATOM 1404 O O . GLU A 1 182 ? 3.398 -30.438 -27.688 1 95.31 182 GLU A O 1
ATOM 1409 N N . ARG A 1 183 ? 2.775 -28.234 -27.578 1 96.75 183 ARG A N 1
ATOM 1410 C CA . ARG A 1 183 ? 3.562 -27.984 -26.375 1 96.75 183 ARG A CA 1
ATOM 1411 C C . ARG A 1 183 ? 2.965 -28.688 -25.172 1 96.75 183 ARG A C 1
ATOM 1413 O O . ARG A 1 183 ? 3.695 -29.188 -24.297 1 96.75 183 ARG A O 1
ATOM 1420 N N . GLN A 1 184 ? 1.598 -28.688 -25.094 1 95.12 184 GLN A N 1
ATOM 1421 C CA . GLN A 1 184 ? 0.91 -29.453 -24.062 1 95.12 184 GLN A CA 1
ATOM 1422 C C . GLN A 1 184 ? 1.316 -30.922 -24.109 1 95.12 184 GLN A C 1
ATOM 1424 O O . GLN A 1 184 ? 1.553 -31.547 -23.062 1 95.12 184 GLN A O 1
ATOM 1429 N N . ARG A 1 185 ? 1.37 -31.484 -25.266 1 93.31 185 ARG A N 1
ATOM 1430 C CA . ARG A 1 185 ? 1.762 -32.875 -25.484 1 93.31 185 ARG A CA 1
ATOM 1431 C C . ARG A 1 185 ? 3.229 -33.094 -25.125 1 93.31 185 ARG A C 1
ATOM 1433 O O . ARG A 1 185 ? 3.561 -34 -24.375 1 93.31 185 ARG A O 1
ATOM 1440 N N . ASP A 1 186 ? 4.086 -32.219 -25.641 1 93.62 186 ASP A N 1
ATOM 1441 C CA . ASP A 1 186 ? 5.531 -32.406 -25.641 1 93.62 186 ASP A CA 1
ATOM 1442 C C . ASP A 1 186 ? 6.09 -32.375 -24.219 1 93.62 186 ASP A C 1
ATOM 1444 O O . ASP A 1 186 ? 7.027 -33.094 -23.891 1 93.62 186 ASP A O 1
ATOM 1448 N N . HIS A 1 187 ? 5.535 -31.562 -23.375 1 94.31 187 HIS A N 1
ATOM 1449 C CA . HIS A 1 187 ? 6.125 -31.328 -22.062 1 94.31 187 HIS A CA 1
ATOM 1450 C C . HIS A 1 187 ? 5.477 -32.219 -21 1 94.31 187 HIS A C 1
ATOM 1452 O O . HIS A 1 187 ? 5.867 -32.188 -19.828 1 94.31 187 HIS A O 1
ATOM 1458 N N . LYS A 1 188 ? 4.473 -33 -21.359 1 91.69 188 LYS A N 1
ATOM 1459 C CA . LYS A 1 188 ? 3.799 -33.969 -20.516 1 91.69 188 LYS A CA 1
ATOM 1460 C C . LYS A 1 188 ? 2.924 -33.281 -19.469 1 91.69 188 LYS A C 1
ATOM 1462 O O . LYS A 1 188 ? 1.723 -33.562 -19.391 1 91.69 188 LYS A O 1
ATOM 1467 N N . GLN A 1 189 ? 3.49 -32.375 -18.688 1 95.12 189 GLN A N 1
ATOM 1468 C CA . GLN A 1 189 ? 2.684 -31.469 -17.875 1 95.12 189 GLN A CA 1
ATOM 1469 C C . GLN A 1 189 ? 2.104 -30.344 -18.719 1 95.12 189 GLN A C 1
ATOM 1471 O O . GLN A 1 189 ? 2.781 -29.812 -19.609 1 95.12 189 GLN A O 1
ATOM 1476 N N . PHE A 1 190 ? 0.882 -29.922 -18.469 1 97.38 190 PHE A N 1
ATOM 1477 C CA . PHE A 1 190 ? 0.132 -29.062 -19.375 1 97.38 190 PHE A CA 1
ATOM 1478 C C . PHE A 1 190 ? 0.6 -27.609 -19.266 1 97.38 190 PHE A C 1
ATOM 1480 O O . PHE A 1 190 ? 0.317 -26.781 -20.141 1 97.38 190 PHE A O 1
ATOM 1487 N N . PHE A 1 191 ? 1.353 -27.234 -18.25 1 98.06 191 PHE A N 1
ATOM 1488 C CA . PHE A 1 191 ? 1.613 -25.875 -17.828 1 98.06 191 PHE A CA 1
ATOM 1489 C C . PHE A 1 191 ? 2.191 -25.047 -18.984 1 98.06 191 PHE A C 1
ATOM 1491 O O . PHE A 1 191 ? 1.7 -23.953 -19.281 1 98.06 191 PHE A O 1
ATOM 1498 N N . ILE A 1 192 ? 3.182 -25.531 -19.719 1 98.31 192 ILE A N 1
ATOM 1499 C CA . ILE A 1 192 ? 3.873 -24.781 -20.766 1 98.31 192 ILE A CA 1
ATOM 1500 C C . ILE A 1 192 ? 2.914 -24.5 -21.906 1 98.31 192 ILE A C 1
ATOM 1502 O O . ILE A 1 192 ? 2.891 -23.391 -22.453 1 98.31 192 ILE A O 1
ATOM 1506 N N . GLY A 1 193 ? 2.104 -25.422 -22.281 1 98.38 193 GLY A N 1
ATOM 1507 C CA . GLY A 1 193 ? 1.173 -25.234 -23.375 1 98.38 193 GLY A CA 1
ATOM 1508 C C . GLY A 1 193 ? -0.037 -24.406 -23 1 98.38 193 GLY A C 1
ATOM 1509 O O . GLY A 1 193 ? -0.721 -23.859 -23.875 1 98.38 193 GLY A O 1
ATOM 1510 N N . LYS A 1 194 ? -0.292 -24.281 -21.719 1 98.69 194 LYS A N 1
ATOM 1511 C CA . LYS A 1 194 ? -1.507 -23.641 -21.234 1 98.69 194 LYS A CA 1
ATOM 1512 C C . LYS A 1 194 ? -1.218 -22.219 -20.75 1 98.69 194 LYS A C 1
ATOM 1514 O O . LYS A 1 194 ? -2.139 -21.422 -20.578 1 98.69 194 LYS A O 1
ATOM 1519 N N . SER A 1 195 ? 0.092 -21.812 -20.641 1 98.75 195 SER A N 1
ATOM 1520 C CA . SER A 1 195 ? 0.39 -20.625 -19.859 1 98.75 195 SER A CA 1
ATOM 1521 C C . SER A 1 195 ? 1.112 -19.578 -20.688 1 98.75 195 SER A C 1
ATOM 1523 O O . SER A 1 195 ? 1.743 -18.672 -20.141 1 98.75 195 SER A O 1
ATOM 1525 N N . PRO A 1 196 ? 1.168 -19.656 -22.047 1 98.75 196 PRO A N 1
ATOM 1526 C CA . PRO A 1 196 ? 1.731 -18.531 -22.781 1 98.75 196 PRO A CA 1
ATOM 1527 C C . PRO A 1 196 ? 1.025 -17.219 -22.484 1 98.75 196 PRO A C 1
ATOM 1529 O O . PRO A 1 196 ? -0.145 -17.219 -22.094 1 98.75 196 PRO A O 1
ATOM 1532 N N . ASP A 1 197 ? 1.754 -16.141 -22.688 1 98.75 197 ASP A N 1
ATOM 1533 C CA . ASP A 1 197 ? 1.183 -14.812 -22.469 1 98.75 197 ASP A CA 1
ATOM 1534 C C . ASP A 1 197 ? -0.09 -14.625 -23.297 1 98.75 197 ASP A C 1
ATOM 1536 O O . ASP A 1 197 ? -0.125 -14.953 -24.484 1 98.75 197 ASP A O 1
ATOM 1540 N N . THR A 1 198 ? -1.152 -14.148 -22.625 1 98.81 198 THR A N 1
ATOM 1541 C CA . THR A 1 198 ? -2.449 -13.773 -23.172 1 98.81 198 THR A CA 1
ATOM 1542 C C . THR A 1 198 ? -3.32 -15.008 -23.391 1 98.81 198 THR A C 1
ATOM 1544 O O . THR A 1 198 ? -4.367 -14.938 -24.047 1 98.81 198 THR A O 1
ATOM 1547 N N . PHE A 1 199 ? -2.953 -16.203 -22.891 1 98.94 199 PHE A N 1
ATOM 1548 C CA . PHE A 1 199 ? -3.658 -17.453 -23.156 1 98.94 199 PHE A CA 1
ATOM 1549 C C . PHE A 1 199 ? -4.766 -17.688 -22.141 1 98.94 199 PHE A C 1
ATOM 1551 O O . PHE A 1 199 ? -5.328 -18.781 -22.062 1 98.94 199 PHE A O 1
ATOM 1558 N N . CYS A 1 200 ? -5.098 -16.656 -21.344 1 98.88 200 CYS A N 1
ATOM 1559 C CA . CYS A 1 200 ? -6.172 -16.828 -20.375 1 98.88 200 CYS A CA 1
ATOM 1560 C C . CYS A 1 200 ? -7.078 -15.609 -20.344 1 98.88 200 CYS A C 1
ATOM 1562 O O . CYS A 1 200 ? -7.109 -14.875 -19.344 1 98.88 200 CYS A O 1
ATOM 1564 N N . PRO A 1 201 ? -7.871 -15.391 -21.359 1 98.94 201 PRO A N 1
ATOM 1565 C CA . PRO A 1 201 ? -8.891 -14.344 -21.281 1 98.94 201 PRO A CA 1
ATOM 1566 C C . PRO A 1 201 ? -9.961 -14.633 -20.234 1 98.94 201 PRO A C 1
ATOM 1568 O O . PRO A 1 201 ? -10.445 -15.766 -20.141 1 98.94 201 PRO A O 1
ATOM 1571 N N . ILE A 1 202 ? -10.242 -13.688 -19.438 1 98.94 202 ILE A N 1
ATOM 1572 C CA . ILE A 1 202 ? -11.258 -13.797 -18.406 1 98.94 202 ILE A CA 1
ATOM 1573 C C . ILE A 1 202 ? -12.203 -12.594 -18.469 1 98.94 202 ILE A C 1
ATOM 1575 O O . ILE A 1 202 ? -11.766 -11.461 -18.672 1 98.94 202 ILE A O 1
ATOM 1579 N N . GLY A 1 203 ? -13.492 -12.789 -18.297 1 98.56 203 GLY A N 1
ATOM 1580 C CA . GLY A 1 203 ? -14.461 -11.711 -18.25 1 98.56 203 GLY A CA 1
ATOM 1581 C C . GLY A 1 203 ? -15.672 -11.945 -19.125 1 98.56 203 GLY A C 1
ATOM 1582 O O . GLY A 1 203 ? -16.031 -13.086 -19.406 1 98.56 203 GLY A O 1
ATOM 1583 N N . PRO A 1 204 ? -16.438 -11 -19.469 1 98.44 204 PRO A N 1
ATOM 1584 C CA . PRO A 1 204 ? -16.203 -9.586 -19.172 1 98.44 204 PRO A CA 1
ATOM 1585 C C . PRO A 1 204 ? -16.672 -9.195 -17.766 1 98.44 204 PRO A C 1
ATOM 1587 O O . PRO A 1 204 ? -16.281 -8.133 -17.266 1 98.44 204 PRO A O 1
ATOM 1590 N N . ILE A 1 205 ? -17.531 -10.031 -17.125 1 98.75 205 ILE A N 1
ATOM 1591 C CA . ILE A 1 205 ? -18.078 -9.672 -15.82 1 98.75 205 ILE A CA 1
ATOM 1592 C C . ILE A 1 205 ? -17.984 -10.867 -14.875 1 98.75 205 ILE A C 1
ATOM 1594 O O . ILE A 1 205 ? -17.719 -11.992 -15.305 1 98.75 205 ILE A O 1
ATOM 1598 N N . ALA A 1 206 ? -18.078 -10.633 -13.633 1 98.81 206 ALA A N 1
ATOM 1599 C CA . ALA A 1 206 ? -18.312 -11.625 -12.586 1 98.81 206 ALA A CA 1
ATOM 1600 C C . ALA A 1 206 ? -19.672 -11.391 -11.914 1 98.81 206 ALA A C 1
ATOM 1602 O O . ALA A 1 206 ? -20.078 -10.25 -11.703 1 98.81 206 ALA A O 1
ATOM 1603 N N . VAL A 1 207 ? -20.359 -12.445 -11.625 1 98.69 207 VAL A N 1
ATOM 1604 C CA . VAL A 1 207 ? -21.672 -12.375 -11.016 1 98.69 207 VAL A CA 1
ATOM 1605 C C . VAL A 1 207 ? -21.766 -13.375 -9.859 1 98.69 207 VAL A C 1
ATOM 1607 O O . VAL A 1 207 ? -21.234 -14.484 -9.961 1 98.69 207 VAL A O 1
ATOM 1610 N N . SER A 1 208 ? -22.391 -12.977 -8.797 1 98.31 208 SER A N 1
ATOM 1611 C CA . SER A 1 208 ? -22.609 -13.852 -7.648 1 98.31 208 SER A CA 1
ATOM 1612 C C . SER A 1 208 ? -23.375 -15.109 -8.047 1 98.31 208 SER A C 1
ATOM 1614 O O . SER A 1 208 ? -24.297 -15.047 -8.867 1 98.31 208 SER A O 1
ATOM 1616 N N . LYS A 1 209 ? -23 -16.203 -7.383 1 98 209 LYS A N 1
ATOM 1617 C CA . LYS A 1 209 ? -23.703 -17.453 -7.672 1 98 209 LYS A CA 1
ATOM 1618 C C . LYS A 1 209 ? -25.188 -17.328 -7.371 1 98 209 LYS A C 1
ATOM 1620 O O . LYS A 1 209 ? -26.016 -17.984 -8.016 1 98 209 LYS A O 1
ATOM 1625 N N . ASP A 1 210 ? -25.578 -16.469 -6.43 1 96.81 210 ASP A N 1
ATOM 1626 C CA . ASP A 1 210 ? -26.953 -16.359 -5.965 1 96.81 210 ASP A CA 1
ATOM 1627 C C . ASP A 1 210 ? -27.812 -15.648 -7.008 1 96.81 210 ASP A C 1
ATOM 1629 O O . ASP A 1 210 ? -29.047 -15.695 -6.926 1 96.81 210 ASP A O 1
ATOM 1633 N N . ASP A 1 211 ? -27.219 -15.062 -7.934 1 97.06 211 ASP A N 1
ATOM 1634 C CA . ASP A 1 211 ? -27.938 -14.297 -8.938 1 97.06 211 ASP A CA 1
ATOM 1635 C C . ASP A 1 211 ? -27.984 -15.039 -10.273 1 97.06 211 ASP A C 1
ATOM 1637 O O . ASP A 1 211 ? -28.344 -14.461 -11.297 1 97.06 211 ASP A O 1
ATOM 1641 N N . LEU A 1 212 ? -27.531 -16.266 -10.305 1 97.5 212 LEU A N 1
ATOM 1642 C CA . LEU A 1 212 ? -27.5 -17.094 -11.508 1 97.5 212 LEU A CA 1
ATOM 1643 C C . LEU A 1 212 ? -28.234 -18.422 -11.273 1 97.5 212 LEU A C 1
ATOM 1645 O O . LEU A 1 212 ? -28.391 -18.859 -10.133 1 97.5 212 LEU A O 1
ATOM 1649 N N . PRO A 1 213 ? -28.734 -19.062 -12.352 1 97 213 PRO A N 1
ATOM 1650 C CA . PRO A 1 213 ? -29.344 -20.375 -12.18 1 97 213 PRO A CA 1
ATOM 1651 C C . PRO A 1 213 ? -28.328 -21.453 -11.781 1 97 213 PRO A C 1
ATOM 1653 O O . PRO A 1 213 ? -27.109 -21.234 -11.93 1 97 213 PRO A O 1
ATOM 1656 N N . SER A 1 214 ? -28.781 -22.5 -11.32 1 95.56 214 SER A N 1
ATOM 1657 C CA . SER A 1 214 ? -27.922 -23.578 -10.844 1 95.56 214 SER A CA 1
ATOM 1658 C C . SER A 1 214 ? -27.172 -24.234 -11.992 1 95.56 214 SER A C 1
ATOM 1660 O O . SER A 1 214 ? -26.062 -24.734 -11.812 1 95.56 214 SER A O 1
ATOM 1662 N N . THR A 1 215 ? -27.844 -24.297 -13.125 1 98 215 THR A N 1
ATOM 1663 C CA . THR A 1 215 ? -27.219 -24.844 -14.32 1 98 215 THR A CA 1
ATOM 1664 C C . THR A 1 215 ? -26.828 -23.734 -15.289 1 98 215 THR A C 1
ATOM 1666 O O . THR A 1 215 ? -27.672 -22.922 -15.68 1 98 215 THR A O 1
ATOM 1669 N N . LEU A 1 216 ? -25.641 -23.703 -15.641 1 98.69 216 LEU A N 1
ATOM 1670 C CA . LEU A 1 216 ? -25.125 -22.719 -16.578 1 98.69 216 LEU A CA 1
ATOM 1671 C C . LEU A 1 216 ? -24.781 -23.359 -17.922 1 98.69 216 LEU A C 1
ATOM 1673 O O . LEU A 1 216 ? -24.219 -24.453 -17.953 1 98.69 216 LEU A O 1
ATOM 1677 N N . LYS A 1 217 ? -25.141 -22.719 -19 1 98.69 217 LYS A N 1
ATOM 1678 C CA . LYS A 1 217 ? -24.781 -23.141 -20.344 1 98.69 217 LYS A CA 1
ATOM 1679 C C . LYS A 1 217 ? -23.562 -22.359 -20.859 1 98.69 217 LYS A C 1
ATOM 1681 O O . LYS A 1 217 ? -23.469 -21.156 -20.656 1 98.69 217 LYS A O 1
ATOM 1686 N N . VAL A 1 218 ? -22.609 -23.078 -21.438 1 98.88 218 VAL A N 1
ATOM 1687 C CA . VAL A 1 218 ? -21.438 -22.469 -22.047 1 98.88 218 VAL A CA 1
ATOM 1688 C C . VAL A 1 218 ? -21.438 -22.766 -23.547 1 98.88 218 VAL A C 1
ATOM 1690 O O . VAL A 1 218 ? -21.688 -23.906 -23.969 1 98.88 218 VAL A O 1
ATOM 1693 N N . GLN A 1 219 ? -21.266 -21.734 -24.344 1 98.88 219 GLN A N 1
ATOM 1694 C CA . GLN A 1 219 ? -21.156 -21.844 -25.781 1 98.88 219 GLN A CA 1
ATOM 1695 C C . GLN A 1 219 ? -19.938 -21.078 -26.297 1 98.88 219 GLN A C 1
ATOM 1697 O O . GLN A 1 219 ? -19.656 -19.969 -25.844 1 98.88 219 GLN A O 1
ATOM 1702 N N . THR A 1 220 ? -19.219 -21.719 -27.203 1 98.88 220 THR A N 1
ATOM 1703 C CA . THR A 1 220 ? -18.062 -21.062 -27.828 1 98.88 220 THR A CA 1
ATOM 1704 C C . THR A 1 220 ? -18.266 -20.953 -29.344 1 98.88 220 THR A C 1
ATOM 1706 O O . THR A 1 220 ? -18.672 -21.906 -30 1 98.88 220 THR A O 1
ATOM 1709 N N . HIS A 1 221 ? -18.047 -19.781 -29.844 1 98.88 221 HIS A N 1
ATOM 1710 C CA . HIS A 1 221 ? -18.094 -19.516 -31.281 1 98.88 221 HIS A CA 1
ATOM 1711 C C . HIS A 1 221 ? -16.719 -19.062 -31.781 1 98.88 221 HIS A C 1
ATOM 1713 O O . HIS A 1 221 ? -16.016 -18.328 -31.109 1 98.88 221 HIS A O 1
ATOM 1719 N N . VAL A 1 222 ? -16.297 -19.5 -32.938 1 98.88 222 VAL A N 1
ATOM 1720 C CA . VAL A 1 222 ? -15.148 -18.984 -33.688 1 98.88 222 VAL A CA 1
ATOM 1721 C C . VAL A 1 222 ? -15.617 -18.328 -34.969 1 98.88 222 VAL A C 1
ATOM 1723 O O . VAL A 1 222 ? -16.219 -18.984 -35.812 1 98.88 222 VAL A O 1
ATOM 1726 N N . ASN A 1 223 ? -15.406 -17.047 -35.062 1 98.56 223 ASN A N 1
ATOM 1727 C CA . ASN A 1 223 ? -15.898 -16.281 -36.219 1 98.56 223 ASN A CA 1
ATOM 1728 C C . ASN A 1 223 ? -17.406 -16.469 -36.406 1 98.56 223 ASN A C 1
ATOM 1730 O O . ASN A 1 223 ? -17.859 -16.672 -37.531 1 98.56 223 ASN A O 1
ATOM 1734 N N . GLY A 1 224 ? -18.078 -16.547 -35.312 1 98.19 224 GLY A N 1
ATOM 1735 C CA . GLY A 1 224 ? -19.531 -16.641 -35.375 1 98.19 224 GLY A CA 1
ATOM 1736 C C . GLY A 1 224 ? -20.047 -18.062 -35.469 1 98.19 224 GLY A C 1
ATOM 1737 O O . GLY A 1 224 ? -21.219 -18.312 -35.25 1 98.19 224 GLY A O 1
ATOM 1738 N N . GLU A 1 225 ? -19.188 -19.016 -35.812 1 98.38 225 GLU A N 1
ATOM 1739 C CA . GLU A 1 225 ? -19.578 -20.406 -35.938 1 98.38 225 GLU A CA 1
ATOM 1740 C C . GLU A 1 225 ? -19.625 -21.094 -34.562 1 98.38 225 GLU A C 1
ATOM 1742 O O . GLU A 1 225 ? -18.625 -21.094 -33.844 1 98.38 225 GLU A O 1
ATOM 1747 N N . LEU A 1 226 ? -20.719 -21.719 -34.25 1 98.56 226 LEU A N 1
ATOM 1748 C CA . LEU A 1 226 ? -20.844 -22.469 -33 1 98.56 226 LEU A CA 1
ATOM 1749 C C . LEU A 1 226 ? -19.938 -23.688 -33.031 1 98.56 226 LEU A C 1
ATOM 1751 O O . LEU A 1 226 ? -20.062 -24.547 -33.906 1 98.56 226 LEU A O 1
ATOM 1755 N N . ARG A 1 227 ? -19.047 -23.75 -32.031 1 98.44 227 ARG A N 1
ATOM 1756 C CA . ARG A 1 227 ? -18.078 -24.828 -31.938 1 98.44 227 ARG A CA 1
ATOM 1757 C C . ARG A 1 227 ? -18.344 -25.719 -30.734 1 98.44 227 ARG A C 1
ATOM 1759 O O . ARG A 1 227 ? -18.172 -26.938 -30.797 1 98.44 227 ARG A O 1
ATOM 1766 N N . GLN A 1 228 ? -18.688 -25.141 -29.625 1 98.56 228 GLN A N 1
ATOM 1767 C CA . GLN A 1 228 ? -18.922 -25.844 -28.375 1 98.56 228 GLN A CA 1
ATOM 1768 C C . GLN A 1 228 ? -20.266 -25.453 -27.766 1 98.56 228 GLN A C 1
ATOM 1770 O O . GLN A 1 228 ? -20.672 -24.281 -27.844 1 98.56 228 GLN A O 1
ATOM 1775 N N . SER A 1 229 ? -20.922 -26.344 -27.141 1 98.62 229 SER A N 1
ATOM 1776 C CA . SER A 1 229 ? -22.172 -26.094 -26.422 1 98.62 229 SER A CA 1
ATOM 1777 C C . SER A 1 229 ? -22.438 -27.172 -25.391 1 98.62 229 SER A C 1
ATOM 1779 O O . SER A 1 229 ? -22.547 -28.359 -25.719 1 98.62 229 SER A O 1
ATOM 1781 N N . SER A 1 230 ? -22.438 -26.891 -24.156 1 98.5 230 SER A N 1
ATOM 1782 C CA . SER A 1 230 ? -22.688 -27.812 -23.062 1 98.5 230 SER A CA 1
ATOM 1783 C C . SER A 1 230 ? -23.109 -27.078 -21.797 1 98.5 230 SER A C 1
ATOM 1785 O O . SER A 1 230 ? -23.297 -25.859 -21.812 1 98.5 230 SER A O 1
ATOM 1787 N N . THR A 1 231 ? -23.422 -27.797 -20.719 1 98.25 231 THR A N 1
ATOM 1788 C CA . THR A 1 231 ? -23.844 -27.203 -19.469 1 98.25 231 THR A CA 1
ATOM 1789 C C . THR A 1 231 ? -23.016 -27.75 -18.297 1 98.25 231 THR A C 1
ATOM 1791 O O . THR A 1 231 ? -22.25 -28.703 -18.469 1 98.25 231 THR A O 1
ATOM 1794 N N . THR A 1 232 ? -23.203 -27.172 -17.109 1 97.56 232 THR A N 1
ATOM 1795 C CA . THR A 1 232 ? -22.516 -27.625 -15.906 1 97.56 232 THR A CA 1
ATOM 1796 C C . THR A 1 232 ? -23.031 -29 -15.469 1 97.56 232 THR A C 1
ATOM 1798 O O . THR A 1 232 ? -22.406 -29.656 -14.641 1 97.56 232 THR A O 1
ATOM 1801 N N . GLU A 1 233 ? -24.109 -29.453 -15.984 1 97.19 233 GLU A N 1
ATOM 1802 C CA . GLU A 1 233 ? -24.641 -30.781 -15.664 1 97.19 233 GLU A CA 1
ATOM 1803 C C . GLU A 1 233 ? -23.828 -31.875 -16.359 1 97.19 233 GLU A C 1
ATOM 1805 O O . GLU A 1 233 ? -23.922 -33.031 -15.984 1 97.19 233 GLU A O 1
ATOM 1810 N N . ASP A 1 234 ? -23.094 -31.453 -17.328 1 97.62 234 ASP A N 1
ATOM 1811 C CA . ASP A 1 234 ? -22.344 -32.406 -18.125 1 97.62 234 ASP A CA 1
ATOM 1812 C C . ASP A 1 234 ? -20.938 -32.625 -17.547 1 97.62 234 ASP A C 1
ATOM 1814 O O . ASP A 1 234 ? -20.156 -33.406 -18.094 1 97.62 234 ASP A O 1
ATOM 1818 N N . LEU A 1 235 ? -20.625 -32 -16.484 1 98 235 LEU A N 1
ATOM 1819 C CA . LEU A 1 235 ? -19.297 -32.156 -15.883 1 98 235 LEU A CA 1
ATOM 1820 C C . LEU A 1 235 ? -19.109 -33.562 -15.344 1 98 235 LEU A C 1
ATOM 1822 O O . LEU A 1 235 ? -20 -34.094 -14.672 1 98 235 LEU A O 1
ATOM 1826 N N . ILE A 1 236 ? -18 -34.156 -15.617 1 97.94 236 ILE A N 1
ATOM 1827 C CA . ILE A 1 236 ? -17.656 -35.438 -15.047 1 97.94 236 ILE A CA 1
ATOM 1828 C C . ILE A 1 236 ? -17.5 -35.312 -13.531 1 97.94 236 ILE A C 1
ATOM 1830 O O . ILE A 1 236 ? -18.062 -36.094 -12.773 1 97.94 236 ILE A O 1
ATOM 1834 N N . PHE A 1 237 ? -16.656 -34.406 -13.102 1 98.31 237 PHE A N 1
ATOM 1835 C CA . PHE A 1 237 ? -16.484 -34 -11.711 1 98.31 237 PHE A CA 1
ATOM 1836 C C . PHE A 1 237 ? -17.172 -32.688 -11.43 1 98.31 237 PHE A C 1
ATOM 1838 O O . PHE A 1 237 ? -16.828 -31.656 -12.016 1 98.31 237 PHE A O 1
ATOM 1845 N N . SER A 1 238 ? -18.078 -32.719 -10.539 1 98.25 238 SER A N 1
ATOM 1846 C CA . SER A 1 238 ? -18.875 -31.531 -10.203 1 98.25 238 SER A CA 1
ATOM 1847 C C . SER A 1 238 ? -18.016 -30.453 -9.531 1 98.25 238 SER A C 1
ATOM 1849 O O . SER A 1 238 ? -16.906 -30.734 -9.094 1 98.25 238 SER A O 1
ATOM 1851 N N . ILE A 1 239 ? -18.578 -29.266 -9.523 1 98.5 239 ILE A N 1
ATOM 1852 C CA . ILE A 1 239 ? -17.906 -28.156 -8.867 1 98.5 239 ILE A CA 1
ATOM 1853 C C . ILE A 1 239 ? -17.609 -28.516 -7.414 1 98.5 239 ILE A C 1
ATOM 1855 O O . ILE A 1 239 ? -16.484 -28.344 -6.938 1 98.5 239 ILE A O 1
ATOM 1859 N N . PRO A 1 240 ? -18.531 -29.109 -6.629 1 98.69 240 PRO A N 1
ATOM 1860 C CA . PRO A 1 240 ? -18.219 -29.531 -5.262 1 98.69 240 PRO A CA 1
ATOM 1861 C C . PRO A 1 240 ? -17.078 -30.547 -5.207 1 98.69 240 PRO A C 1
ATOM 1863 O O . PRO A 1 240 ? -16.234 -30.484 -4.316 1 98.69 240 PRO A O 1
ATOM 1866 N N . THR A 1 241 ? -17.062 -31.484 -6.176 1 98.69 241 THR A N 1
ATOM 1867 C CA . THR A 1 241 ? -16 -32.469 -6.211 1 98.69 241 THR A CA 1
ATOM 1868 C C . THR A 1 241 ? -14.648 -31.812 -6.438 1 98.69 241 THR A C 1
ATOM 1870 O O . THR A 1 241 ? -13.656 -32.188 -5.805 1 98.69 241 THR A O 1
ATOM 1873 N N . LEU A 1 242 ? -14.609 -30.844 -7.348 1 98.81 242 LEU A N 1
ATOM 1874 C CA . LEU A 1 242 ? -13.367 -30.141 -7.621 1 98.81 242 LEU A CA 1
ATOM 1875 C C . LEU A 1 242 ? -12.883 -29.406 -6.375 1 98.81 242 LEU A C 1
ATOM 1877 O O . LEU A 1 242 ? -11.695 -29.469 -6.039 1 98.81 242 LEU A O 1
ATOM 1881 N N . ILE A 1 243 ? -13.781 -28.703 -5.699 1 98.81 243 ILE A N 1
ATOM 1882 C CA . ILE A 1 243 ? -13.438 -27.938 -4.504 1 98.81 243 ILE A CA 1
ATOM 1883 C C . ILE A 1 243 ? -12.922 -28.891 -3.42 1 98.81 243 ILE A C 1
ATOM 1885 O O . ILE A 1 243 ? -11.898 -28.625 -2.795 1 98.81 243 ILE A O 1
ATOM 1889 N N . ARG A 1 244 ? -13.602 -30 -3.225 1 98.5 244 ARG A N 1
ATOM 1890 C CA . ARG A 1 244 ? -13.141 -31 -2.266 1 98.5 244 ARG A CA 1
ATOM 1891 C C . ARG A 1 244 ? -11.742 -31.5 -2.627 1 98.5 244 ARG A C 1
ATOM 1893 O O . ARG A 1 244 ? -10.859 -31.562 -1.773 1 98.5 244 ARG A O 1
ATOM 1900 N N . THR A 1 245 ? -11.555 -31.844 -3.865 1 98.38 245 THR A N 1
ATOM 1901 C CA . THR A 1 245 ? -10.297 -32.438 -4.336 1 98.38 245 THR A CA 1
ATOM 1902 C C . THR A 1 245 ? -9.141 -31.453 -4.094 1 98.38 245 THR A C 1
ATOM 1904 O O . THR A 1 245 ? -8.125 -31.844 -3.504 1 98.38 245 THR A O 1
ATOM 1907 N N . ILE A 1 246 ? -9.266 -30.234 -4.504 1 98.56 246 ILE A N 1
ATOM 1908 C CA . ILE A 1 246 ? -8.195 -29.25 -4.391 1 98.56 246 ILE A CA 1
ATOM 1909 C C . ILE A 1 246 ? -7.934 -28.938 -2.918 1 98.56 246 ILE A C 1
ATOM 1911 O O . ILE A 1 246 ? -6.777 -28.891 -2.484 1 98.56 246 ILE A O 1
ATOM 1915 N N . SER A 1 247 ? -8.93 -28.844 -2.1 1 98.56 247 SER A N 1
ATOM 1916 C CA . SER A 1 247 ? -8.812 -28.375 -0.72 1 98.56 247 SER A CA 1
ATOM 1917 C C . SER A 1 247 ? -8.352 -29.5 0.198 1 98.56 247 SER A C 1
ATOM 1919 O O . SER A 1 247 ? -8.094 -29.281 1.384 1 98.56 247 SER A O 1
ATOM 1921 N N . GLU A 1 248 ? -8.242 -30.703 -0.361 1 97.81 248 GLU A N 1
ATOM 1922 C CA . GLU A 1 248 ? -7.809 -31.812 0.487 1 97.81 248 GLU A CA 1
ATOM 1923 C C . GLU A 1 248 ? -6.391 -31.594 1.004 1 97.81 248 GLU A C 1
ATOM 1925 O O . GLU A 1 248 ? -6.059 -32 2.119 1 97.81 248 GLU A O 1
ATOM 1930 N N . GLY A 1 249 ? -5.582 -30.984 0.215 1 97.94 249 GLY A N 1
ATOM 1931 C CA . GLY A 1 249 ? -4.211 -30.719 0.617 1 97.94 249 GLY A CA 1
ATOM 1932 C C . GLY A 1 249 ? -3.836 -29.25 0.575 1 97.94 249 GLY A C 1
ATOM 1933 O O . GLY A 1 249 ? -2.775 -28.859 1.068 1 97.94 249 GLY A O 1
ATOM 1934 N N . GLN A 1 250 ? -4.68 -28.438 -0.037 1 98.38 250 GLN A N 1
ATOM 1935 C CA . GLN A 1 250 ? -4.383 -27.031 -0.25 1 98.38 250 GLN A CA 1
ATOM 1936 C C . GLN A 1 250 ? -5.449 -26.141 0.386 1 98.38 250 GLN A C 1
ATOM 1938 O O . GLN A 1 250 ? -6.637 -26.484 0.363 1 98.38 250 GLN A O 1
ATOM 1943 N N . THR A 1 251 ? -5.039 -25 0.948 1 98.75 251 THR A N 1
ATOM 1944 C CA . THR A 1 251 ? -6.004 -24 1.384 1 98.75 251 THR A CA 1
ATOM 1945 C C . THR A 1 251 ? -6.492 -23.172 0.202 1 98.75 251 THR A C 1
ATOM 1947 O O . THR A 1 251 ? -5.688 -22.562 -0.508 1 98.75 251 THR A O 1
ATOM 1950 N N . LEU A 1 252 ? -7.766 -23.234 -0.058 1 98.75 252 LEU A N 1
ATOM 1951 C CA . LEU A 1 252 ? -8.367 -22.344 -1.046 1 98.75 252 LEU A CA 1
ATOM 1952 C C . LEU A 1 252 ? -8.523 -20.938 -0.485 1 98.75 252 LEU A C 1
ATOM 1954 O O . LEU A 1 252 ? -8.891 -20.766 0.68 1 98.75 252 LEU A O 1
ATOM 1958 N N . GLN A 1 253 ? -8.242 -19.984 -1.29 1 98.69 253 GLN A N 1
ATOM 1959 C CA . GLN A 1 253 ? -8.281 -18.578 -0.888 1 98.69 253 GLN A CA 1
ATOM 1960 C C . GLN A 1 253 ? -9.43 -17.844 -1.562 1 98.69 253 GLN A C 1
ATOM 1962 O O . GLN A 1 253 ? -9.734 -18.094 -2.732 1 98.69 253 GLN A O 1
ATOM 1967 N N . PRO A 1 254 ? -10.031 -16.844 -0.847 1 98.69 254 PRO A N 1
ATOM 1968 C CA . PRO A 1 254 ? -10.961 -15.953 -1.563 1 98.69 254 PRO A CA 1
ATOM 1969 C C . PRO A 1 254 ? -10.328 -15.32 -2.803 1 98.69 254 PRO A C 1
ATOM 1971 O O . PRO A 1 254 ? -9.219 -14.789 -2.729 1 98.69 254 PRO A O 1
ATOM 1974 N N . GLY A 1 255 ? -11.031 -15.477 -3.928 1 98.69 255 GLY A N 1
ATOM 1975 C CA . GLY A 1 255 ? -10.531 -14.922 -5.176 1 98.69 255 GLY A CA 1
ATOM 1976 C C . GLY A 1 255 ? -9.852 -15.953 -6.059 1 98.69 255 GLY A C 1
ATOM 1977 O O . GLY A 1 255 ? -9.562 -15.688 -7.227 1 98.69 255 GLY A O 1
ATOM 1978 N N . ASP A 1 256 ? -9.539 -17.141 -5.531 1 98.81 256 ASP A N 1
ATOM 1979 C CA . ASP A 1 256 ? -9.094 -18.203 -6.418 1 98.81 256 ASP A CA 1
ATOM 1980 C C . ASP A 1 256 ? -10.133 -18.484 -7.504 1 98.81 256 ASP A C 1
ATOM 1982 O O . ASP A 1 256 ? -11.336 -18.375 -7.262 1 98.81 256 ASP A O 1
ATOM 1986 N N . VAL A 1 257 ? -9.625 -18.844 -8.672 1 98.94 257 VAL A N 1
ATOM 1987 C CA . VAL A 1 257 ? -10.508 -19.156 -9.789 1 98.94 257 VAL A CA 1
ATOM 1988 C C . VAL A 1 257 ? -10.266 -20.594 -10.258 1 98.94 257 VAL A C 1
ATOM 1990 O O . VAL A 1 257 ? -9.117 -21 -10.438 1 98.94 257 VAL A O 1
ATOM 1993 N N . ILE A 1 258 ? -11.32 -21.328 -10.406 1 98.94 258 ILE A N 1
ATOM 1994 C CA . ILE A 1 258 ? -11.273 -22.688 -10.953 1 98.94 258 ILE A CA 1
ATOM 1995 C C . ILE A 1 258 ? -11.93 -22.703 -12.328 1 98.94 258 ILE A C 1
ATOM 1997 O O . ILE A 1 258 ? -13.133 -22.469 -12.445 1 98.94 258 ILE A O 1
ATOM 2001 N N . ALA A 1 259 ? -11.133 -22.891 -13.352 1 98.88 259 ALA A N 1
ATOM 2002 C CA . ALA A 1 259 ? -11.68 -23.172 -14.68 1 98.88 259 ALA A CA 1
ATOM 2003 C C . ALA A 1 259 ? -12.164 -24.625 -14.766 1 98.88 259 ALA A C 1
ATOM 2005 O O . ALA A 1 259 ? -11.375 -25.547 -14.641 1 98.88 259 ALA A O 1
ATOM 2006 N N . THR A 1 260 ? -13.375 -24.922 -15.07 1 98.62 260 THR A N 1
ATOM 2007 C CA . THR A 1 260 ? -14.031 -26.172 -14.719 1 98.62 260 THR A CA 1
ATOM 2008 C C . THR A 1 260 ? -13.891 -27.188 -15.852 1 98.62 260 THR A C 1
ATOM 2010 O O . THR A 1 260 ? -14.398 -28.312 -15.758 1 98.62 260 THR A O 1
ATOM 2013 N N . GLY A 1 261 ? -13.281 -26.828 -16.938 1 98.31 261 GLY A N 1
ATOM 2014 C CA . GLY A 1 261 ? -13.156 -27.719 -18.078 1 98.31 261 GLY A CA 1
ATOM 2015 C C . GLY A 1 261 ? -13.859 -27.203 -19.312 1 98.31 261 GLY A C 1
ATOM 2016 O O . GLY A 1 261 ? -14.648 -26.25 -19.25 1 98.31 261 GLY A O 1
ATOM 2017 N N . THR A 1 262 ? -13.562 -27.797 -20.438 1 98.31 262 THR A N 1
ATOM 2018 C CA . THR A 1 262 ? -14.117 -27.344 -21.719 1 98.31 262 THR A CA 1
ATOM 2019 C C . THR A 1 262 ? -14.922 -28.469 -22.375 1 98.31 262 THR A C 1
ATOM 2021 O O . THR A 1 262 ? -14.555 -29.641 -22.281 1 98.31 262 THR A O 1
ATOM 2024 N N . PRO A 1 263 ? -16.031 -28.141 -23.078 1 98.25 263 PRO A N 1
ATOM 2025 C CA . PRO A 1 263 ? -16.781 -29.141 -23.844 1 98.25 263 PRO A CA 1
ATOM 2026 C C . PRO A 1 263 ? -16.078 -29.547 -25.141 1 98.25 263 PRO A C 1
ATOM 2028 O O . PRO A 1 263 ? -15.07 -28.938 -25.516 1 98.25 263 PRO A O 1
ATOM 2031 N N . ALA A 1 264 ? -16.656 -30.562 -25.734 1 97.56 264 ALA A N 1
ATOM 2032 C CA . ALA A 1 264 ? -16.156 -30.984 -27.047 1 97.56 264 ALA A CA 1
ATOM 2033 C C . ALA A 1 264 ? -16.391 -29.891 -28.094 1 97.56 264 ALA A C 1
ATOM 2035 O O . ALA A 1 264 ? -17.234 -29 -27.906 1 97.56 264 ALA A O 1
ATOM 2036 N N . GLY A 1 265 ? -15.656 -30 -29.125 1 97.75 265 GLY A N 1
ATOM 2037 C CA . GLY A 1 265 ? -15.789 -29.062 -30.219 1 97.75 265 GLY A CA 1
ATOM 2038 C C . GLY A 1 265 ? -14.586 -28.156 -30.391 1 97.75 265 GLY A C 1
ATOM 2039 O O . GLY A 1 265 ? -14.648 -27.156 -31.125 1 97.75 265 GLY A O 1
ATOM 2040 N N . VAL A 1 266 ? -13.508 -28.453 -29.703 1 97.88 266 VAL A N 1
ATOM 2041 C CA . VAL A 1 266 ? -12.273 -27.688 -29.859 1 97.88 266 VAL A CA 1
ATOM 2042 C C . VAL A 1 266 ? -11.648 -28 -31.219 1 97.88 266 VAL A C 1
ATOM 2044 O O . VAL A 1 266 ? -12.133 -28.875 -31.953 1 97.88 266 VAL A O 1
ATOM 2047 N N . GLY A 1 267 ? -10.617 -27.328 -31.578 1 96.75 267 GLY A N 1
ATOM 2048 C CA . GLY A 1 267 ? -10 -27.469 -32.875 1 96.75 267 GLY A CA 1
ATOM 2049 C C . GLY A 1 267 ? -9.461 -28.859 -33.156 1 96.75 267 GLY A C 1
ATOM 2050 O O . GLY A 1 267 ? -9.609 -29.375 -34.25 1 96.75 267 GLY A O 1
ATOM 2051 N N . ILE A 1 268 ? -8.82 -29.516 -32.25 1 94.56 268 ILE A N 1
ATOM 2052 C CA . ILE A 1 268 ? -8.227 -30.828 -32.438 1 94.56 268 ILE A CA 1
ATOM 2053 C C . ILE A 1 268 ? -9.32 -31.875 -32.594 1 94.56 268 ILE A C 1
ATOM 2055 O O . ILE A 1 268 ? -9.055 -33 -33 1 94.56 268 ILE A O 1
ATOM 2059 N N . GLY A 1 269 ? -10.484 -31.562 -32.188 1 92.75 269 GLY A N 1
ATOM 2060 C CA . GLY A 1 269 ? -11.602 -32.469 -32.312 1 92.75 269 GLY A CA 1
ATOM 2061 C C . GLY A 1 269 ? -12.18 -32.5 -33.719 1 92.75 269 GLY A C 1
ATOM 2062 O O . GLY A 1 269 ? -12.969 -33.406 -34.031 1 92.75 269 GLY A O 1
ATOM 2063 N N . LYS A 1 270 ? -11.828 -31.578 -34.469 1 93 270 LYS A N 1
ATOM 2064 C CA . LYS A 1 270 ? -12.25 -31.562 -35.875 1 93 270 LYS A CA 1
ATOM 2065 C C . LYS A 1 270 ? -11.406 -32.5 -36.719 1 93 270 LYS A C 1
ATOM 2067 O O . LYS A 1 270 ? -10.273 -32.844 -36.344 1 93 270 LYS A O 1
ATOM 2072 N N . ASN A 1 271 ? -11.961 -32.938 -37.719 1 91.12 271 ASN A N 1
ATOM 2073 C CA . ASN A 1 271 ? -11.25 -33.781 -38.656 1 91.12 271 ASN A CA 1
ATOM 2074 C C . ASN A 1 271 ? -11.18 -33.188 -40.062 1 91.12 271 ASN A C 1
ATOM 2076 O O . ASN A 1 271 ? -12.172 -33.188 -40.781 1 91.12 271 ASN A O 1
ATOM 2080 N N . PRO A 1 272 ? -10.07 -32.812 -40.594 1 93.69 272 PRO A N 1
ATOM 2081 C CA . PRO A 1 272 ? -8.82 -32.656 -39.844 1 93.69 272 PRO A CA 1
ATOM 2082 C C . PRO A 1 272 ? -8.898 -31.516 -38.812 1 93.69 272 PRO A C 1
ATOM 2084 O O . PRO A 1 272 ? -9.812 -30.688 -38.875 1 93.69 272 PRO A O 1
ATOM 2087 N N . PRO A 1 273 ? -7.953 -31.531 -37.875 1 95.06 273 PRO A N 1
ATOM 2088 C CA . PRO A 1 273 ? -7.941 -30.453 -36.875 1 95.06 273 PRO A CA 1
ATOM 2089 C C . PRO A 1 273 ? -7.898 -29.062 -37.5 1 95.06 273 PRO A C 1
ATOM 2091 O O . PRO A 1 273 ? -7.262 -28.875 -38.562 1 95.06 273 PRO A O 1
ATOM 2094 N N . VAL A 1 274 ? -8.547 -28.141 -36.938 1 96.69 274 VAL A N 1
ATOM 2095 C CA . VAL A 1 274 ? -8.555 -26.75 -37.375 1 96.69 274 VAL A CA 1
ATOM 2096 C C . VAL A 1 274 ? -8.086 -25.844 -36.25 1 96.69 274 VAL A C 1
ATOM 2098 O O . VAL A 1 274 ? -8.797 -25.656 -35.25 1 96.69 274 VAL A O 1
ATOM 2101 N N . PHE A 1 275 ? -6.988 -25.25 -36.406 1 97.81 275 PHE A N 1
ATOM 2102 C CA . PHE A 1 275 ? -6.402 -24.391 -35.375 1 97.81 275 PHE A CA 1
ATOM 2103 C C . PHE A 1 275 ? -6.676 -22.922 -35.688 1 97.81 275 PHE A C 1
ATOM 2105 O O . PHE A 1 275 ? -6.949 -22.562 -36.844 1 97.81 275 PHE A O 1
ATOM 2112 N N . LEU A 1 276 ? -6.641 -22.125 -34.688 1 98.56 276 LEU A N 1
ATOM 2113 C CA . LEU A 1 276 ? -6.914 -20.703 -34.781 1 98.56 276 LEU A CA 1
ATOM 2114 C C . LEU A 1 276 ? -5.82 -20 -35.594 1 98.56 276 LEU A C 1
ATOM 2116 O O . LEU A 1 276 ? -4.648 -20.375 -35.5 1 98.56 276 LEU A O 1
ATOM 2120 N N . GLN A 1 277 ? -6.207 -18.984 -36.344 1 97.56 277 GLN A N 1
ATOM 2121 C CA . GLN A 1 277 ? -5.324 -18.156 -37.156 1 97.56 277 GLN A CA 1
ATOM 2122 C C . GLN A 1 277 ? -5.453 -16.688 -36.812 1 97.56 277 GLN A C 1
ATOM 2124 O O . GLN A 1 277 ? -6.461 -16.266 -36.25 1 97.56 277 GLN A O 1
ATOM 2129 N N . PRO A 1 278 ? -4.395 -15.93 -37.188 1 97.88 278 PRO A N 1
ATOM 2130 C CA . PRO A 1 278 ? -4.535 -14.484 -37 1 97.88 278 PRO A CA 1
ATOM 2131 C C . PRO A 1 278 ? -5.812 -13.93 -37.625 1 97.88 278 PRO A C 1
ATOM 2133 O O . PRO A 1 278 ? -6.18 -14.32 -38.719 1 97.88 278 PRO A O 1
ATOM 2136 N N . GLY A 1 279 ? -6.473 -13.086 -36.812 1 97.94 279 GLY A N 1
ATOM 2137 C CA . GLY A 1 279 ? -7.707 -12.492 -37.281 1 97.94 279 GLY A CA 1
ATOM 2138 C C . GLY A 1 279 ? -8.953 -13.219 -36.812 1 97.94 279 GLY A C 1
ATOM 2139 O O . GLY A 1 279 ? -10.055 -12.672 -36.844 1 97.94 279 GLY A O 1
ATOM 2140 N N . ASP A 1 280 ? -8.844 -14.523 -36.406 1 98.75 280 ASP A N 1
ATOM 2141 C CA . ASP A 1 280 ? -9.984 -15.258 -35.875 1 98.75 280 ASP A CA 1
ATOM 2142 C C . ASP A 1 280 ? -10.477 -14.617 -34.594 1 98.75 280 ASP A C 1
ATOM 2144 O O . ASP A 1 280 ? -9.68 -14.156 -33.781 1 98.75 280 ASP A O 1
ATOM 2148 N N . GLU A 1 281 ? -11.75 -14.578 -34.438 1 98.88 281 GLU A N 1
ATOM 2149 C CA . GLU A 1 281 ? -12.367 -14.141 -33.188 1 98.88 281 GLU A CA 1
ATOM 2150 C C . GLU A 1 281 ? -12.977 -15.32 -32.438 1 98.88 281 GLU A C 1
ATOM 2152 O O . GLU A 1 281 ? -13.711 -16.125 -33 1 98.88 281 GLU A O 1
ATOM 2157 N N . VAL A 1 282 ? -12.602 -15.445 -31.156 1 98.94 282 VAL A N 1
ATOM 2158 C CA . VAL A 1 282 ? -13.211 -16.453 -30.281 1 98.94 282 VAL A CA 1
ATOM 2159 C C . VAL A 1 282 ? -14.156 -15.781 -29.297 1 98.94 282 VAL A C 1
ATOM 2161 O O . VAL A 1 282 ? -13.766 -14.836 -28.594 1 98.94 282 VAL A O 1
ATOM 2164 N N . SER A 1 283 ? -15.391 -16.219 -29.25 1 98.94 283 SER A N 1
ATOM 2165 C CA . SER A 1 283 ? -16.406 -15.695 -28.344 1 98.94 283 SER A CA 1
ATOM 2166 C C . SER A 1 283 ? -17 -16.797 -27.469 1 98.94 283 SER A C 1
ATOM 2168 O O . SER A 1 283 ? -17.516 -17.797 -27.984 1 98.94 283 SER A O 1
ATOM 2170 N N . VAL A 1 284 ? -16.891 -16.672 -26.203 1 98.94 284 VAL A N 1
ATOM 2171 C CA . VAL A 1 284 ? -17.438 -17.625 -25.234 1 98.94 284 VAL A CA 1
ATOM 2172 C C . VAL A 1 284 ? -18.594 -16.969 -24.469 1 98.94 284 VAL A C 1
ATOM 2174 O O . VAL A 1 284 ? -18.422 -15.914 -23.844 1 98.94 284 VAL A O 1
ATOM 2177 N N . SER A 1 285 ? -19.75 -17.547 -24.516 1 98.88 285 SER A N 1
ATOM 2178 C CA . SER A 1 285 ? -20.922 -17.047 -23.812 1 98.88 285 SER A CA 1
ATOM 2179 C C . SER A 1 285 ? -21.344 -18.016 -22.719 1 98.88 285 SER A C 1
ATOM 2181 O O . SER A 1 285 ? -21.297 -19.234 -22.891 1 98.88 285 SER A O 1
ATOM 2183 N N . VAL A 1 286 ? -21.688 -17.516 -21.609 1 98.81 286 VAL A N 1
ATOM 2184 C CA . VAL A 1 286 ? -22.203 -18.297 -20.484 1 98.81 286 VAL A CA 1
ATOM 2185 C C . VAL A 1 286 ? -23.484 -17.672 -19.953 1 98.81 286 VAL A C 1
ATOM 2187 O O . VAL A 1 286 ? -23.609 -16.438 -19.922 1 98.81 286 VAL A O 1
ATOM 2190 N N . THR A 1 287 ? -24.391 -18.469 -19.5 1 98.12 287 THR A N 1
ATOM 2191 C CA . THR A 1 287 ? -25.656 -18.031 -18.953 1 98.12 287 THR A CA 1
ATOM 2192 C C . THR A 1 287 ? -25.453 -16.938 -17.906 1 98.12 287 THR A C 1
ATOM 2194 O O . THR A 1 287 ? -24.781 -17.172 -16.891 1 98.12 287 THR A O 1
ATOM 2197 N N . GLY A 1 288 ? -26.016 -15.758 -18.188 1 97.31 288 GLY A N 1
ATOM 2198 C CA . GLY A 1 288 ? -26.031 -14.688 -17.203 1 97.31 288 GLY A CA 1
ATOM 2199 C C . GLY A 1 288 ? -24.703 -13.953 -17.094 1 97.31 288 GLY A C 1
ATOM 2200 O O . GLY A 1 288 ? -24.578 -13.016 -16.312 1 97.31 288 GLY A O 1
ATOM 2201 N N . LEU A 1 289 ? -23.672 -14.273 -17.938 1 98.44 289 LEU A N 1
ATOM 2202 C CA . LEU A 1 289 ? -22.344 -13.688 -17.781 1 98.44 289 LEU A CA 1
ATOM 2203 C C . LEU A 1 289 ? -21.938 -12.922 -19.031 1 98.44 289 LEU A C 1
ATOM 2205 O O . LEU A 1 289 ? -20.812 -12.445 -19.141 1 98.44 289 LEU A O 1
ATOM 2209 N N . GLY A 1 290 ? -22.859 -12.844 -19.984 1 98.19 290 GLY A N 1
ATOM 2210 C CA . GLY A 1 290 ? -22.531 -12.164 -21.219 1 98.19 290 GLY A CA 1
ATOM 2211 C C . GLY A 1 290 ? -21.625 -12.977 -22.125 1 98.19 290 GLY A C 1
ATOM 2212 O O . GLY A 1 290 ? -21.766 -14.195 -22.219 1 98.19 290 GLY A O 1
ATOM 2213 N N . THR A 1 291 ? -20.812 -12.297 -22.922 1 98.81 291 THR A N 1
ATOM 2214 C CA . THR A 1 291 ? -19.938 -12.945 -23.891 1 98.81 291 THR A CA 1
ATOM 2215 C C . THR A 1 291 ? -18.516 -12.391 -23.797 1 98.81 291 THR A C 1
ATOM 2217 O O . THR A 1 291 ? -18.312 -11.172 -23.875 1 98.81 291 THR A O 1
ATOM 2220 N N . LEU A 1 292 ? -17.562 -13.203 -23.516 1 98.88 292 LEU A N 1
ATOM 2221 C CA . LEU A 1 292 ? -16.125 -12.898 -23.594 1 98.88 292 LEU A CA 1
ATOM 2222 C C . LEU A 1 292 ? -15.609 -13.07 -25.016 1 98.88 292 LEU A C 1
ATOM 2224 O O . LEU A 1 292 ? -15.695 -14.156 -25.578 1 98.88 292 LEU A O 1
ATOM 2228 N N . SER A 1 293 ? -15.102 -12.039 -25.578 1 98.88 293 SER A N 1
ATOM 2229 C CA . SER A 1 293 ? -14.625 -12.094 -26.953 1 98.88 293 SER A CA 1
ATOM 2230 C C . SER A 1 293 ? -13.203 -11.547 -27.062 1 98.88 293 SER A C 1
ATOM 2232 O O . SER A 1 293 ? -12.883 -10.508 -26.484 1 98.88 293 SER A O 1
ATOM 2234 N N . ASN A 1 294 ? -12.359 -12.219 -27.797 1 98.88 294 ASN A N 1
ATOM 2235 C CA . ASN A 1 294 ? -10.992 -11.812 -28.109 1 98.88 294 ASN A CA 1
ATOM 2236 C C . ASN A 1 294 ? -10.594 -12.211 -29.531 1 98.88 294 ASN A C 1
ATOM 2238 O O . ASN A 1 294 ? -11.07 -13.219 -30.047 1 98.88 294 ASN A O 1
ATOM 2242 N N . GLU A 1 295 ? -9.742 -11.453 -30.078 1 98.81 295 GLU A N 1
ATOM 2243 C CA . GLU A 1 295 ? -9.211 -11.719 -31.406 1 98.81 295 GLU A CA 1
ATOM 2244 C C . GLU A 1 295 ? -7.762 -12.203 -31.344 1 98.81 295 GLU A C 1
ATOM 2246 O O . GLU A 1 295 ? -6.996 -11.773 -30.484 1 98.81 295 GLU A O 1
ATOM 2251 N N . ILE A 1 296 ? -7.422 -13.117 -32.25 1 98.81 296 ILE A N 1
ATOM 2252 C CA . ILE A 1 296 ? -6.035 -13.547 -32.406 1 98.81 296 ILE A CA 1
ATOM 2253 C C . ILE A 1 296 ? -5.242 -12.492 -33.156 1 98.81 296 ILE A C 1
ATOM 2255 O O . ILE A 1 296 ? -5.594 -12.141 -34.281 1 98.81 296 ILE A O 1
ATOM 2259 N N . GLY A 1 297 ? -4.238 -12.047 -32.625 1 98.38 297 GLY A N 1
ATOM 2260 C CA . GLY A 1 297 ? -3.406 -11.031 -33.25 1 98.38 297 GLY A CA 1
ATOM 2261 C C . GLY A 1 297 ? -2.539 -11.578 -34.375 1 98.38 297 GLY A C 1
ATOM 2262 O O . GLY A 1 297 ? -2.703 -12.727 -34.781 1 98.38 297 GLY A O 1
ATOM 2263 N N . THR A 1 298 ? -1.668 -10.742 -34.906 1 97.19 298 THR A N 1
ATOM 2264 C CA . THR A 1 298 ? -0.718 -11.117 -35.938 1 97.19 298 THR A CA 1
ATOM 2265 C C . THR A 1 298 ? 0.668 -11.359 -35.344 1 97.19 298 THR A C 1
ATOM 2267 O O . THR A 1 298 ? 0.871 -11.188 -34.156 1 97.19 298 THR A O 1
ATOM 2270 N N . ALA A 1 299 ? 1.539 -11.75 -36.188 1 93.25 299 ALA A N 1
ATOM 2271 C CA . ALA A 1 299 ? 2.914 -12 -35.781 1 93.25 299 ALA A CA 1
ATOM 2272 C C . ALA A 1 299 ? 3.561 -10.727 -35.219 1 93.25 299 ALA A C 1
ATOM 2274 O O . ALA A 1 299 ? 4.465 -10.789 -34.406 1 93.25 299 ALA A O 1
ATOM 2275 N N . ASP A 1 300 ? 3.033 -9.539 -35.625 1 94.31 300 ASP A N 1
ATOM 2276 C CA . ASP A 1 300 ? 3.639 -8.266 -35.281 1 94.31 300 ASP A CA 1
ATOM 2277 C C . ASP A 1 300 ? 2.986 -7.68 -34.031 1 94.31 300 ASP A C 1
ATOM 2279 O O . ASP A 1 300 ? 3.398 -6.625 -33.531 1 94.31 300 ASP A O 1
ATOM 2283 N N . THR A 1 301 ? 2.027 -8.422 -33.531 1 95.44 301 THR A N 1
ATOM 2284 C CA . THR A 1 301 ? 1.364 -7.926 -32.312 1 95.44 301 THR A CA 1
ATOM 2285 C C . THR A 1 301 ? 2.346 -7.848 -31.156 1 95.44 301 THR A C 1
ATOM 2287 O O . THR A 1 301 ? 3.062 -8.812 -30.875 1 95.44 301 THR A O 1
ATOM 2290 N N . THR A 1 302 ? 2.416 -6.641 -30.531 1 95.19 302 THR A N 1
ATOM 2291 C CA . THR A 1 302 ? 3.275 -6.445 -29.375 1 95.19 302 THR A CA 1
ATOM 2292 C C . THR A 1 302 ? 2.734 -7.211 -28.172 1 95.19 302 THR A C 1
ATOM 2294 O O . THR A 1 302 ? 1.525 -7.238 -27.938 1 95.19 302 THR A O 1
ATOM 2297 N N . ASN A 1 303 ? 3.639 -7.82 -27.438 1 97.19 303 ASN A N 1
ATOM 2298 C CA . ASN A 1 303 ? 3.25 -8.539 -26.219 1 97.19 303 ASN A CA 1
ATOM 2299 C C . ASN A 1 303 ? 2.957 -7.59 -25.062 1 97.19 303 ASN A C 1
ATOM 2301 O O . ASN A 1 303 ? 3.875 -7.02 -24.484 1 97.19 303 ASN A O 1
ATOM 2305 N N . PRO A 1 304 ? 1.755 -7.406 -24.734 1 96.56 304 PRO A N 1
ATOM 2306 C CA . PRO A 1 304 ? 1.427 -6.461 -23.672 1 96.56 304 PRO A CA 1
ATOM 2307 C C . PRO A 1 304 ? 1.937 -6.914 -22.297 1 96.56 304 PRO A C 1
ATOM 2309 O O . PRO A 1 304 ? 2.107 -6.09 -21.391 1 96.56 304 PRO A O 1
ATOM 2312 N N . THR A 1 305 ? 2.145 -8.242 -22.094 1 98 305 THR A N 1
ATOM 2313 C CA . THR A 1 305 ? 2.59 -8.797 -20.828 1 98 305 THR A CA 1
ATOM 2314 C C . THR A 1 305 ? 4 -8.328 -20.5 1 98 305 THR A C 1
ATOM 2316 O O . THR A 1 305 ? 4.301 -8.008 -19.344 1 98 305 THR A O 1
ATOM 2319 N N . VAL A 1 306 ? 4.852 -8.219 -21.484 1 97.81 306 VAL A N 1
ATOM 2320 C CA . VAL A 1 306 ? 6.219 -7.766 -21.266 1 97.81 306 VAL A CA 1
ATOM 2321 C C . VAL A 1 306 ? 6.211 -6.34 -20.719 1 97.81 306 VAL A C 1
ATOM 2323 O O . VAL A 1 306 ? 6.922 -6.027 -19.766 1 97.81 306 VAL A O 1
ATOM 2326 N N . GLU A 1 307 ? 5.41 -5.539 -21.344 1 95.69 307 GLU A N 1
ATOM 2327 C CA . GLU A 1 307 ? 5.312 -4.148 -20.906 1 95.69 307 GLU A CA 1
ATOM 2328 C C . GLU A 1 307 ? 4.77 -4.059 -19.484 1 95.69 307 GLU A C 1
ATOM 2330 O O . GLU A 1 307 ? 5.281 -3.297 -18.656 1 95.69 307 GLU A O 1
ATOM 2335 N N . ARG A 1 308 ? 3.742 -4.789 -19.234 1 96 308 ARG A N 1
ATOM 2336 C CA . ARG A 1 308 ? 3.131 -4.793 -17.906 1 96 308 ARG A CA 1
ATOM 2337 C C . ARG A 1 308 ? 4.133 -5.234 -16.844 1 96 308 ARG A C 1
ATOM 2339 O O . ARG A 1 308 ? 4.25 -4.602 -15.797 1 96 308 ARG A O 1
ATOM 2346 N N . VAL A 1 309 ? 4.875 -6.312 -17.109 1 97.06 309 VAL A N 1
ATOM 2347 C CA . VAL A 1 309 ? 5.844 -6.848 -16.172 1 97.06 309 VAL A CA 1
ATOM 2348 C C . VAL A 1 309 ? 7 -5.867 -16 1 97.06 309 VAL A C 1
ATOM 2350 O O . VAL A 1 309 ? 7.453 -5.613 -14.883 1 97.06 309 VAL A O 1
ATOM 2353 N N . SER A 1 310 ? 7.441 -5.273 -17.078 1 96.06 310 SER A N 1
ATOM 2354 C CA . SER A 1 310 ? 8.578 -4.355 -17.047 1 96.06 310 SER A CA 1
ATOM 2355 C C . SER A 1 310 ? 8.227 -3.072 -16.312 1 96.06 310 SER A C 1
ATOM 2357 O O . SER A 1 310 ? 9.102 -2.441 -15.711 1 96.06 310 SER A O 1
ATOM 2359 N N . SER A 1 311 ? 7.02 -2.719 -16.359 1 93.88 311 SER A N 1
ATOM 2360 C CA . SER A 1 311 ? 6.598 -1.47 -15.727 1 93.88 311 SER A CA 1
ATOM 2361 C C . SER A 1 311 ? 6.223 -1.685 -14.266 1 93.88 311 SER A C 1
ATOM 2363 O O . SER A 1 311 ? 6.016 -0.722 -13.523 1 93.88 311 SER A O 1
ATOM 2365 N N . SER A 1 312 ? 6.113 -2.941 -13.859 1 93.19 312 SER A N 1
ATOM 2366 C CA . SER A 1 312 ? 5.77 -3.24 -12.469 1 93.19 312 SER A CA 1
ATOM 2367 C C . SER A 1 312 ? 6.953 -2.988 -11.539 1 93.19 312 SER A C 1
ATOM 2369 O O . SER A 1 312 ? 8.094 -3.318 -11.875 1 93.19 312 SER A O 1
ATOM 2371 N N . SER A 1 313 ? 6.742 -2.328 -10.438 1 94.5 313 SER A N 1
ATOM 2372 C CA . SER A 1 313 ? 7.766 -2.016 -9.445 1 94.5 313 SER A CA 1
ATOM 2373 C C . SER A 1 313 ? 7.383 -2.557 -8.07 1 94.5 313 SER A C 1
ATOM 2375 O O . SER A 1 313 ? 6.227 -2.445 -7.652 1 94.5 313 SER A O 1
ATOM 2377 N N . PRO A 1 314 ? 8.383 -3.225 -7.422 1 96.94 314 PRO A N 1
ATOM 2378 C CA . PRO A 1 314 ? 8.086 -3.695 -6.066 1 96.94 314 PRO A CA 1
ATOM 2379 C C . PRO A 1 314 ? 8.102 -2.568 -5.035 1 96.94 314 PRO A C 1
ATOM 2381 O O . PRO A 1 314 ? 7.746 -2.785 -3.875 1 96.94 314 PRO A O 1
ATOM 2384 N N . PHE A 1 315 ? 8.469 -1.34 -5.418 1 97.06 315 PHE A N 1
ATOM 2385 C CA . PHE A 1 315 ? 8.609 -0.23 -4.48 1 97.06 315 PHE A CA 1
ATOM 2386 C C . PHE A 1 315 ? 7.285 0.503 -4.309 1 97.06 315 PHE A C 1
ATOM 2388 O O . PHE A 1 315 ? 6.551 0.709 -5.277 1 97.06 315 PHE A O 1
ATOM 2395 N N . ARG A 1 316 ? 6.957 0.82 -3.084 1 94.06 316 ARG A N 1
ATOM 2396 C CA . ARG A 1 316 ? 5.871 1.748 -2.779 1 94.06 316 ARG A CA 1
ATOM 2397 C C . ARG A 1 316 ? 6.402 3.166 -2.592 1 94.06 316 ARG A C 1
ATOM 2399 O O . ARG A 1 316 ? 7.211 3.418 -1.696 1 94.06 316 ARG A O 1
ATOM 2406 N N . ILE A 1 317 ? 5.898 4.047 -3.355 1 97.06 317 ILE A N 1
ATOM 2407 C CA . ILE A 1 317 ? 6.355 5.434 -3.273 1 97.06 317 ILE A CA 1
ATOM 2408 C C . ILE A 1 317 ? 5.863 6.062 -1.972 1 97.06 317 ILE A C 1
ATOM 2410 O O . ILE A 1 317 ? 4.672 6.008 -1.661 1 97.06 317 ILE A O 1
ATOM 2414 N N . THR A 1 318 ? 6.777 6.609 -1.202 1 97.25 318 THR A N 1
ATOM 2415 C CA . THR A 1 318 ? 6.492 7.172 0.113 1 97.25 318 THR A CA 1
ATOM 2416 C C . THR A 1 318 ? 5.789 8.516 -0.017 1 97.25 318 THR A C 1
ATOM 2418 O O . THR A 1 318 ? 6.176 9.352 -0.841 1 97.25 318 THR A O 1
ATOM 2421 N N . ASN A 1 319 ? 4.695 8.742 0.771 1 97.38 319 ASN A N 1
ATOM 2422 C CA . ASN A 1 319 ? 3.965 10 0.865 1 97.38 319 ASN A CA 1
ATOM 2423 C C . ASN A 1 319 ? 3.08 10.227 -0.356 1 97.38 319 ASN A C 1
ATOM 2425 O O . ASN A 1 319 ? 2.582 11.336 -0.571 1 97.38 319 ASN A O 1
ATOM 2429 N N . LEU A 1 320 ? 2.836 9.234 -1.146 1 97.19 320 LEU A N 1
ATOM 2430 C CA . LEU A 1 320 ? 2.088 9.398 -2.389 1 97.19 320 LEU A CA 1
ATOM 2431 C C . LEU A 1 320 ? 0.585 9.367 -2.125 1 97.19 320 LEU A C 1
ATOM 2433 O O . LEU A 1 320 ? -0.201 9.867 -2.928 1 97.19 320 LEU A O 1
ATOM 2437 N N . ALA A 1 321 ? 0.15 8.789 -0.991 1 95.81 321 ALA A N 1
ATOM 2438 C CA . ALA A 1 321 ? -1.265 8.633 -0.663 1 95.81 321 ALA A CA 1
ATOM 2439 C C . ALA A 1 321 ? -1.968 9.984 -0.605 1 95.81 321 ALA A C 1
ATOM 2441 O O . ALA A 1 321 ? -3.145 10.102 -0.958 1 95.81 321 ALA A O 1
ATOM 2442 N N . LYS A 1 322 ? -1.244 11.055 -0.258 1 96.69 322 LYS A N 1
ATOM 2443 C CA . LYS A 1 322 ? -1.819 12.391 -0.114 1 96.69 322 LYS A CA 1
ATOM 2444 C C . LYS A 1 322 ? -2.283 12.938 -1.461 1 96.69 322 LYS A C 1
ATOM 2446 O O . LYS A 1 322 ? -3.076 13.883 -1.515 1 96.69 322 LYS A O 1
ATOM 2451 N N . THR A 1 323 ? -1.744 12.375 -2.51 1 97.69 323 THR A N 1
ATOM 2452 C CA . THR A 1 323 ? -2.123 12.773 -3.861 1 97.69 323 THR A CA 1
ATOM 2453 C C . THR A 1 323 ? -2.764 11.609 -4.609 1 97.69 323 THR A C 1
ATOM 2455 O O . THR A 1 323 ? -2.467 11.383 -5.785 1 97.69 323 THR A O 1
ATOM 2458 N N . LEU A 1 324 ? -3.574 10.859 -3.9 1 96.81 324 LEU A N 1
ATOM 2459 C CA . LEU A 1 324 ? -4.445 9.797 -4.387 1 96.81 324 LEU A CA 1
ATOM 2460 C C . LEU A 1 324 ? -3.631 8.641 -4.941 1 96.81 324 LEU A C 1
ATOM 2462 O O . LEU A 1 324 ? -4.09 7.922 -5.836 1 96.81 324 LEU A O 1
ATOM 2466 N N . SER A 1 325 ? -2.314 8.547 -4.527 1 94.81 325 SER A N 1
ATOM 2467 C CA . SER A 1 325 ? -1.384 7.477 -4.863 1 94.81 325 SER A CA 1
ATOM 2468 C C . SER A 1 325 ? -1.045 7.488 -6.352 1 94.81 325 SER A C 1
ATOM 2470 O O . SER A 1 325 ? -0.609 6.473 -6.898 1 94.81 325 SER A O 1
ATOM 2472 N N . VAL A 1 326 ? -1.384 8.602 -7.078 1 96.19 326 VAL A N 1
ATOM 2473 C CA . VAL A 1 326 ? -1.062 8.688 -8.5 1 96.19 326 VAL A CA 1
ATOM 2474 C C . VAL A 1 326 ? -0.33 10 -8.789 1 96.19 326 VAL A C 1
ATOM 2476 O O . VAL A 1 326 ? 0.007 10.289 -9.938 1 96.19 326 VAL A O 1
ATOM 2479 N N . GLY A 1 327 ? -0.108 10.844 -7.781 1 96.88 327 GLY A N 1
ATOM 2480 C CA . GLY A 1 327 ? 0.588 12.109 -7.957 1 96.88 327 GLY A CA 1
ATOM 2481 C C . GLY A 1 327 ? -0.267 13.172 -8.625 1 96.88 327 GLY A C 1
ATOM 2482 O O . GLY A 1 327 ? 0.236 13.984 -9.398 1 96.88 327 GLY A O 1
ATOM 2483 N N . ILE A 1 328 ? -1.572 13.078 -8.312 1 96.19 328 ILE A N 1
ATOM 2484 C CA . ILE A 1 328 ? -2.488 14.039 -8.914 1 96.19 328 ILE A CA 1
ATOM 2485 C C . ILE A 1 328 ? -2.074 15.453 -8.516 1 96.19 328 ILE A C 1
ATOM 2487 O O . ILE A 1 328 ? -1.756 15.719 -7.352 1 96.19 328 ILE A O 1
ATOM 2491 N N . GLY A 1 329 ? -1.985 16.344 -9.484 1 96 329 GLY A N 1
ATOM 2492 C CA . GLY A 1 329 ? -1.692 17.75 -9.219 1 96 329 GLY A CA 1
ATOM 2493 C C . GLY A 1 329 ? -0.209 18.031 -9.078 1 96 329 GLY A C 1
ATOM 2494 O O . GLY A 1 329 ? 0.196 19.188 -8.914 1 96 329 GLY A O 1
ATOM 2495 N N . LEU A 1 330 ? 0.646 17.047 -9.086 1 97.94 330 LEU A N 1
ATOM 2496 C CA . LEU A 1 330 ? 2.082 17.25 -8.93 1 97.94 330 LEU A CA 1
ATOM 2497 C C . LEU A 1 330 ? 2.742 17.547 -10.281 1 97.94 330 LEU A C 1
ATOM 2499 O O . LEU A 1 330 ? 2.188 17.203 -11.328 1 97.94 330 LEU A O 1
ATOM 2503 N N . THR A 1 331 ? 3.877 18.141 -10.258 1 98.06 331 THR A N 1
ATOM 2504 C CA . THR A 1 331 ? 4.668 18.453 -11.445 1 98.06 331 THR A CA 1
ATOM 2505 C C . THR A 1 331 ? 5.875 17.531 -11.547 1 98.06 331 THR A C 1
ATOM 2507 O O . THR A 1 331 ? 6.629 17.375 -10.586 1 98.06 331 THR A O 1
ATOM 2510 N N . GLU A 1 332 ? 6.02 16.906 -12.664 1 97.25 332 GLU A N 1
ATOM 2511 C CA . GLU A 1 332 ? 7.176 16.062 -12.906 1 97.25 332 GLU A CA 1
ATOM 2512 C C . GLU A 1 332 ? 8.391 16.875 -13.32 1 97.25 332 GLU A C 1
ATOM 2514 O O . GLU A 1 332 ? 8.336 17.625 -14.305 1 97.25 332 GLU A O 1
ATOM 2519 N N . LEU A 1 333 ? 9.43 16.812 -12.547 1 96.62 333 LEU A N 1
ATOM 2520 C CA . LEU A 1 333 ? 10.672 17.531 -12.82 1 96.62 333 LEU A CA 1
ATOM 2521 C C . LEU A 1 333 ? 11.875 16.609 -12.695 1 96.62 333 LEU A C 1
ATOM 2523 O O . LEU A 1 333 ? 12.227 16.188 -11.586 1 96.62 333 LEU A O 1
ATOM 2527 N N . ASN A 1 334 ? 12.539 16.281 -13.773 1 94.5 334 ASN A N 1
ATOM 2528 C CA . ASN A 1 334 ? 13.758 15.477 -13.805 1 94.5 334 ASN A CA 1
ATOM 2529 C C . ASN A 1 334 ? 13.562 14.133 -13.102 1 94.5 334 ASN A C 1
ATOM 2531 O O . ASN A 1 334 ? 14.352 13.773 -12.227 1 94.5 334 ASN A O 1
ATOM 2535 N N . GLY A 1 335 ? 12.477 13.508 -13.414 1 94.31 335 GLY A N 1
ATOM 2536 C CA . GLY A 1 335 ? 12.227 12.164 -12.93 1 94.31 335 GLY A CA 1
ATOM 2537 C C . GLY A 1 335 ? 11.609 12.125 -11.539 1 94.31 335 GLY A C 1
ATOM 2538 O O . GLY A 1 335 ? 11.383 11.055 -10.984 1 94.31 335 GLY A O 1
ATOM 2539 N N . LYS A 1 336 ? 11.375 13.312 -10.914 1 96.31 336 LYS A N 1
ATOM 2540 C CA . LYS A 1 336 ? 10.734 13.422 -9.602 1 96.31 336 LYS A CA 1
ATOM 2541 C C . LYS A 1 336 ? 9.406 14.164 -9.703 1 96.31 336 LYS A C 1
ATOM 2543 O O . LYS A 1 336 ? 9.156 14.875 -10.672 1 96.31 336 LYS A O 1
ATOM 2548 N N . GLN A 1 337 ? 8.523 13.938 -8.766 1 97.75 337 GLN A N 1
ATOM 2549 C CA . GLN A 1 337 ? 7.254 14.641 -8.672 1 97.75 337 GLN A CA 1
ATOM 2550 C C . GLN A 1 337 ? 7.273 15.656 -7.527 1 97.75 337 GLN A C 1
ATOM 2552 O O . GLN A 1 337 ? 7.688 15.336 -6.414 1 97.75 337 GLN A O 1
ATOM 2557 N N . PHE A 1 338 ? 6.816 16.891 -7.828 1 98.44 338 PHE A N 1
ATOM 2558 C CA . PHE A 1 338 ? 6.855 17.938 -6.82 1 98.44 338 PHE A CA 1
ATOM 2559 C C . PHE A 1 338 ? 5.5 18.625 -6.703 1 98.44 338 PHE A C 1
ATOM 2561 O O . PHE A 1 338 ? 4.824 18.859 -7.707 1 98.44 338 PHE A O 1
ATOM 2568 N N . ASN A 1 339 ? 5.129 18.859 -5.5 1 98.62 339 ASN A N 1
ATOM 2569 C CA . ASN A 1 339 ? 4.113 19.891 -5.289 1 98.62 339 ASN A CA 1
ATOM 2570 C C . ASN A 1 339 ? 4.676 21.281 -5.539 1 98.62 339 ASN A C 1
ATOM 2572 O O . ASN A 1 339 ? 5.344 21.844 -4.676 1 98.62 339 ASN A O 1
ATOM 2576 N N . TYR A 1 340 ? 4.465 21.797 -6.719 1 98.38 340 TYR A N 1
ATOM 2577 C CA . TYR A 1 340 ? 4.973 23.078 -7.18 1 98.38 340 TYR A CA 1
ATOM 2578 C C . TYR A 1 340 ? 3.83 24.031 -7.523 1 98.38 340 TYR A C 1
ATOM 2580 O O . TYR A 1 340 ? 2.84 23.625 -8.133 1 98.38 340 TYR A O 1
ATOM 2588 N N . LYS A 1 341 ? 3.941 25.25 -7.031 1 97.56 341 LYS A N 1
ATOM 2589 C CA . LYS A 1 341 ? 2.941 26.266 -7.309 1 97.56 341 LYS A CA 1
ATOM 2590 C C . LYS A 1 341 ? 3.602 27.578 -7.734 1 97.56 341 LYS A C 1
ATOM 2592 O O . LYS A 1 341 ? 4.574 28.016 -7.117 1 97.56 341 LYS A O 1
ATOM 2597 N N . ARG A 1 342 ? 3.086 28.141 -8.789 1 97.06 342 ARG A N 1
ATOM 2598 C CA . ARG A 1 342 ? 3.467 29.484 -9.227 1 97.06 342 ARG A CA 1
ATOM 2599 C C . ARG A 1 342 ? 2.369 30.5 -8.914 1 97.06 342 ARG A C 1
ATOM 2601 O O . ARG A 1 342 ? 1.193 30.25 -9.188 1 97.06 342 ARG A O 1
ATOM 2608 N N . GLN A 1 343 ? 2.744 31.547 -8.227 1 95.75 343 GLN A N 1
ATOM 2609 C CA . GLN A 1 343 ? 1.815 32.625 -7.918 1 95.75 343 GLN A CA 1
ATOM 2610 C C . GLN A 1 343 ? 2.318 33.969 -8.461 1 95.75 343 GLN A C 1
ATOM 2612 O O . GLN A 1 343 ? 3.512 34.25 -8.383 1 95.75 343 GLN A O 1
ATOM 2617 N N . GLY A 1 344 ? 1.446 34.688 -9.039 1 94.44 344 GLY A N 1
ATOM 2618 C CA . GLY A 1 344 ? 1.812 36 -9.578 1 94.44 344 GLY A CA 1
ATOM 2619 C C . GLY A 1 344 ? 2.305 35.938 -11.008 1 94.44 344 GLY A C 1
ATOM 2620 O O . GLY A 1 344 ? 2.463 34.844 -11.57 1 94.44 344 GLY A O 1
ATOM 2621 N N . SER A 1 345 ? 2.453 37.156 -11.664 1 92.5 345 SER A N 1
ATOM 2622 C CA . SER A 1 345 ? 2.846 37.219 -13.07 1 92.5 345 SER A CA 1
ATOM 2623 C C . SER A 1 345 ? 3.936 38.25 -13.281 1 92.5 345 SER A C 1
ATOM 2625 O O . SER A 1 345 ? 4.137 38.75 -14.398 1 92.5 345 SER A O 1
ATOM 2627 N N . GLY A 1 346 ? 4.566 38.625 -12.211 1 93.06 346 GLY A N 1
ATOM 2628 C CA . GLY A 1 346 ? 5.621 39.625 -12.328 1 93.06 346 GLY A CA 1
ATOM 2629 C C . GLY A 1 346 ? 6.852 39.125 -13.055 1 93.06 346 GLY A C 1
ATOM 2630 O O . GLY A 1 346 ? 7.012 37.906 -13.234 1 93.06 346 GLY A O 1
ATOM 2631 N N . SER A 1 347 ? 7.695 40.062 -13.391 1 92.06 347 SER A N 1
ATOM 2632 C CA . SER A 1 347 ? 8.875 39.75 -14.18 1 92.06 347 SER A CA 1
ATOM 2633 C C . SER A 1 347 ? 10.031 39.312 -13.281 1 92.06 347 SER A C 1
ATOM 2635 O O . SER A 1 347 ? 10.953 38.625 -13.734 1 92.06 347 SER A O 1
ATOM 2637 N N . ASN A 1 348 ? 9.984 39.75 -12.023 1 94.75 348 ASN A N 1
ATOM 2638 C CA . ASN A 1 348 ? 10.977 39.281 -11.055 1 94.75 348 ASN A CA 1
ATOM 2639 C C . ASN A 1 348 ? 10.555 37.969 -10.391 1 94.75 348 ASN A C 1
ATOM 2641 O O . ASN A 1 348 ? 9.359 37.719 -10.227 1 94.75 348 ASN A O 1
ATOM 2645 N N . HIS A 1 349 ? 11.523 37.188 -10.055 1 97.56 349 HIS A N 1
ATOM 2646 C CA . HIS A 1 349 ? 11.188 35.844 -9.539 1 97.56 349 HIS A CA 1
ATOM 2647 C C . HIS A 1 349 ? 11.695 35.688 -8.109 1 97.56 349 HIS A C 1
ATOM 2649 O O . HIS A 1 349 ? 12.805 36.094 -7.785 1 97.56 349 HIS A O 1
ATOM 2655 N N . ILE A 1 350 ? 10.875 35.125 -7.242 1 98.31 350 ILE A N 1
ATOM 2656 C CA . ILE A 1 350 ? 11.273 34.656 -5.918 1 98.31 350 ILE A CA 1
ATOM 2657 C C . ILE A 1 350 ? 11.023 33.125 -5.816 1 98.31 350 ILE A C 1
ATOM 2659 O O . ILE A 1 350 ? 9.93 32.656 -6.137 1 98.31 350 ILE A O 1
ATOM 2663 N N . VAL A 1 351 ? 11.977 32.375 -5.441 1 98.69 351 VAL A N 1
ATOM 2664 C CA . VAL A 1 351 ? 11.844 30.938 -5.168 1 98.69 351 VAL A CA 1
ATOM 2665 C C . VAL A 1 351 ? 11.961 30.688 -3.664 1 98.69 351 VAL A C 1
ATOM 2667 O O . VAL A 1 351 ? 12.891 31.172 -3.018 1 98.69 351 VAL A O 1
ATOM 2670 N N . PHE A 1 352 ? 11.023 29.953 -3.127 1 98.81 352 PHE A N 1
ATOM 2671 C CA . PHE A 1 352 ? 10.992 29.688 -1.691 1 98.81 352 PHE A CA 1
ATOM 2672 C C . PHE A 1 352 ? 11.375 28.25 -1.392 1 98.81 352 PHE A C 1
ATOM 2674 O O . PHE A 1 352 ? 10.789 27.312 -1.938 1 98.81 352 PHE A O 1
ATOM 2681 N N . VAL A 1 353 ? 12.344 28.031 -0.48 1 98.94 353 VAL A N 1
ATOM 2682 C CA . VAL A 1 353 ? 12.82 26.703 -0.09 1 98.94 353 VAL A CA 1
ATOM 2683 C C . VAL A 1 353 ? 12.641 26.516 1.414 1 98.94 353 VAL A C 1
ATOM 2685 O O . VAL A 1 353 ? 13.328 27.156 2.213 1 98.94 353 VAL A O 1
ATOM 2688 N N . HIS A 1 354 ? 11.734 25.641 1.814 1 98.88 354 HIS A N 1
ATOM 2689 C CA . HIS A 1 354 ? 11.492 25.422 3.236 1 98.88 354 HIS A CA 1
ATOM 2690 C C . HIS A 1 354 ? 12.484 24.422 3.82 1 98.88 354 HIS A C 1
ATOM 2692 O O . HIS A 1 354 ? 13.297 23.844 3.092 1 98.88 354 HIS A O 1
ATOM 2698 N N . GLY A 1 355 ? 12.445 24.266 5.129 1 98.69 355 GLY A N 1
ATOM 2699 C CA . GLY A 1 355 ? 13.383 23.391 5.824 1 98.69 355 GLY A CA 1
ATOM 2700 C C . GLY A 1 355 ? 12.758 22.078 6.262 1 98.69 355 GLY A C 1
ATOM 2701 O O . GLY A 1 355 ? 11.648 21.734 5.832 1 98.69 355 GLY A O 1
ATOM 2702 N N . LEU A 1 356 ? 13.508 21.297 7.09 1 98.62 356 LEU A N 1
ATOM 2703 C CA . LEU A 1 356 ? 13.102 20 7.594 1 98.62 356 LEU A CA 1
ATOM 2704 C C . LEU A 1 356 ? 11.797 20.094 8.375 1 98.62 356 LEU A C 1
ATOM 2706 O O . LEU A 1 356 ? 11.664 20.922 9.273 1 98.62 356 LEU A O 1
ATOM 2710 N N . GLY A 1 357 ? 10.805 19.266 7.996 1 98.5 357 GLY A N 1
ATOM 2711 C CA . GLY A 1 357 ? 9.531 19.234 8.695 1 98.5 357 GLY A CA 1
ATOM 2712 C C . GLY A 1 357 ? 8.57 20.312 8.242 1 98.5 357 GLY A C 1
ATOM 2713 O O . GLY A 1 357 ? 7.438 20.391 8.719 1 98.5 357 GLY A O 1
ATOM 2714 N N . GLY A 1 358 ? 8.977 21.172 7.336 1 98.56 358 GLY A N 1
ATOM 2715 C CA . GLY A 1 358 ? 8.117 22.203 6.785 1 98.56 358 GLY A CA 1
ATOM 2716 C C . GLY A 1 358 ? 7.41 21.766 5.516 1 98.56 358 GLY A C 1
ATOM 2717 O O . GLY A 1 358 ? 7.449 20.594 5.141 1 98.56 358 GLY A O 1
ATOM 2718 N N . THR A 1 359 ? 6.676 22.625 4.945 1 98.62 359 THR A N 1
ATOM 2719 C CA . THR A 1 359 ? 6.047 22.594 3.629 1 98.62 359 THR A CA 1
ATOM 2720 C C . THR A 1 359 ? 6.074 23.984 2.982 1 98.62 359 THR A C 1
ATOM 2722 O O . THR A 1 359 ? 6.555 24.938 3.582 1 98.62 359 THR A O 1
ATOM 2725 N N . MET A 1 360 ? 5.586 24.031 1.805 1 98.44 360 MET A N 1
ATOM 2726 C CA . MET A 1 360 ? 5.551 25.344 1.161 1 98.44 360 MET A CA 1
ATOM 2727 C C . MET A 1 360 ? 4.711 26.328 1.97 1 98.44 360 MET A C 1
ATOM 2729 O O . MET A 1 360 ? 4.938 27.531 1.911 1 98.44 360 MET A O 1
ATOM 2733 N N . ASP A 1 361 ? 3.891 25.844 2.885 1 98.25 361 ASP A N 1
ATOM 2734 C CA . ASP A 1 361 ? 2.998 26.703 3.662 1 98.25 361 ASP A CA 1
ATOM 2735 C C . ASP A 1 361 ? 3.756 27.406 4.785 1 98.25 361 ASP A C 1
ATOM 2737 O O . ASP A 1 361 ? 3.232 28.328 5.406 1 98.25 361 ASP A O 1
ATOM 2741 N N . TYR A 1 362 ? 4.949 26.984 5.012 1 98.62 362 TYR A N 1
ATOM 2742 C CA . TYR A 1 362 ? 5.812 27.734 5.914 1 98.62 362 TYR A CA 1
ATOM 2743 C C . TYR A 1 362 ? 5.895 29.203 5.496 1 98.62 362 TYR A C 1
ATOM 2745 O O . TYR A 1 362 ? 6 30.094 6.344 1 98.62 362 TYR A O 1
ATOM 2753 N N . TRP A 1 363 ? 5.758 29.5 4.242 1 98.62 363 TRP A N 1
ATOM 2754 C CA . TRP A 1 363 ? 5.98 30.828 3.699 1 98.62 363 TRP A CA 1
ATOM 2755 C C . TRP A 1 363 ? 4.68 31.625 3.645 1 98.62 363 TRP A C 1
ATOM 2757 O O . TRP A 1 363 ? 4.691 32.844 3.432 1 98.62 363 TRP A O 1
ATOM 2767 N N . THR A 1 364 ? 3.553 30.969 3.896 1 97.44 364 THR A N 1
ATOM 2768 C CA . THR A 1 364 ? 2.234 31.562 3.695 1 97.44 364 THR A CA 1
ATOM 2769 C C . THR A 1 364 ? 2.078 32.844 4.523 1 97.44 364 THR A C 1
ATOM 2771 O O . THR A 1 364 ? 1.666 33.875 4.008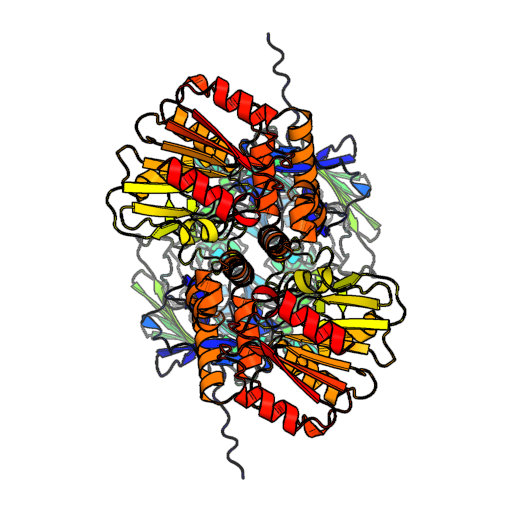 1 97.44 364 THR A O 1
ATOM 2774 N N . PRO A 1 365 ? 2.486 32.875 5.844 1 98.06 365 PRO A N 1
ATOM 2775 C CA . PRO A 1 365 ? 2.334 34.094 6.617 1 98.06 365 PRO A CA 1
ATOM 2776 C C . PRO A 1 365 ? 3.188 35.25 6.074 1 98.06 365 PRO A C 1
ATOM 2778 O O . PRO A 1 365 ? 2.725 36.375 6.008 1 98.06 365 PRO A O 1
ATOM 2781 N N . LEU A 1 366 ? 4.387 34.906 5.691 1 98.25 366 LEU A N 1
ATOM 2782 C CA . LEU A 1 366 ? 5.305 35.906 5.203 1 98.25 366 LEU A CA 1
ATOM 2783 C C . LEU A 1 366 ? 4.801 36.531 3.896 1 98.25 366 LEU A C 1
ATOM 2785 O O . LEU A 1 366 ? 4.812 37.75 3.729 1 98.25 366 LEU A O 1
ATOM 2789 N N . ILE A 1 367 ? 4.398 35.656 2.982 1 97.19 367 ILE A N 1
ATOM 2790 C CA . ILE A 1 367 ? 3.904 36.094 1.685 1 97.19 367 ILE A CA 1
ATOM 2791 C C . ILE A 1 367 ? 2.707 37.031 1.879 1 97.19 367 ILE A C 1
ATOM 2793 O O . ILE A 1 367 ? 2.559 38.031 1.161 1 97.19 367 ILE A O 1
ATOM 2797 N N . SER A 1 368 ? 1.859 36.781 2.857 1 95.31 368 SER A N 1
ATOM 2798 C CA . SER A 1 368 ? 0.661 37.562 3.113 1 95.31 368 SER A CA 1
ATOM 2799 C C . SER A 1 368 ? 1.019 38.969 3.605 1 95.31 368 SER A C 1
ATOM 2801 O O . SER A 1 368 ? 0.23 39.906 3.457 1 95.31 368 SER A O 1
ATOM 2803 N N . LYS A 1 369 ? 2.197 39.125 4.211 1 95.88 369 LYS A N 1
ATOM 2804 C CA . LYS A 1 369 ? 2.604 40.375 4.797 1 95.88 369 LYS A CA 1
ATOM 2805 C C . LYS A 1 369 ? 3.418 41.219 3.807 1 95.88 369 LYS A C 1
ATOM 2807 O O . LYS A 1 369 ? 3.611 42.406 4.004 1 95.88 369 LYS A O 1
ATOM 2812 N N . LEU A 1 370 ? 3.811 40.5 2.725 1 94 370 LEU A N 1
ATOM 2813 C CA . LEU A 1 370 ? 4.68 41.156 1.767 1 94 370 LEU A CA 1
ATOM 2814 C C . LEU A 1 370 ? 3.889 41.625 0.543 1 94 370 LEU A C 1
ATOM 2816 O O . LEU A 1 370 ? 2.914 40.969 0.154 1 94 370 LEU A O 1
ATOM 2820 N N . PHE A 1 371 ? 4.09 42.781 0.04 1 84.62 371 PHE A N 1
ATOM 2821 C CA . PHE A 1 371 ? 3.549 43.25 -1.227 1 84.62 371 PHE A CA 1
ATOM 2822 C C . PHE A 1 371 ? 4.441 42.844 -2.389 1 84.62 371 PHE A C 1
ATOM 2824 O O . PHE A 1 371 ? 5.398 43.562 -2.729 1 84.62 371 PHE A O 1
ATOM 2831 N N . LEU A 1 372 ? 3.979 41.75 -3.078 1 88.19 372 LEU A N 1
ATOM 2832 C CA . LEU A 1 372 ? 4.883 41.156 -4.055 1 88.19 372 LEU A CA 1
ATOM 2833 C C . LEU A 1 372 ? 4.242 41.125 -5.441 1 88.19 372 LEU A C 1
ATOM 2835 O O . LEU A 1 372 ? 4.379 40.156 -6.176 1 88.19 372 LEU A O 1
ATOM 2839 N N . SER A 1 373 ? 3.564 42.188 -5.77 1 89.44 373 SER A N 1
ATOM 2840 C CA . SER A 1 373 ? 2.836 42.219 -7.031 1 89.44 373 SER A CA 1
ATOM 2841 C C . SER A 1 373 ? 3.791 42.219 -8.219 1 89.44 373 SER A C 1
ATOM 2843 O O . SER A 1 373 ? 3.42 41.781 -9.32 1 89.44 373 SER A O 1
ATOM 2845 N N . GLU A 1 374 ? 5.016 42.625 -8.078 1 92.75 374 GLU A N 1
ATOM 2846 C CA . GLU A 1 374 ? 5.977 42.688 -9.172 1 92.75 374 GLU A CA 1
ATOM 2847 C C . GLU A 1 374 ? 6.746 41.406 -9.32 1 92.75 374 GLU A C 1
ATOM 2849 O O . GLU A 1 374 ? 7.613 41.281 -10.188 1 92.75 374 GLU A O 1
ATOM 2854 N N . TYR A 1 375 ? 6.371 40.469 -8.484 1 95.06 375 TYR A N 1
ATOM 2855 C CA . TYR A 1 375 ? 7.133 39.219 -8.469 1 95.06 375 TYR A CA 1
ATOM 2856 C C . TYR A 1 375 ? 6.27 38.031 -8.914 1 95.06 375 TYR A C 1
ATOM 2858 O O . TYR A 1 375 ? 5.043 38.094 -8.781 1 95.06 375 TYR A O 1
ATOM 2866 N N . SER A 1 376 ? 6.891 37.062 -9.555 1 97 376 SER A N 1
ATOM 2867 C CA . SER A 1 376 ? 6.391 35.688 -9.633 1 97 376 SER A CA 1
ATOM 2868 C C . SER A 1 376 ? 6.98 34.812 -8.523 1 97 376 SER A C 1
ATOM 2870 O O . SER A 1 376 ? 8.203 34.719 -8.398 1 97 376 SER A O 1
ATOM 2872 N N . LEU A 1 377 ? 6.105 34.312 -7.734 1 98.31 377 LEU A N 1
ATOM 2873 C CA . LEU A 1 377 ? 6.531 33.5 -6.605 1 98.31 377 LEU A CA 1
ATOM 2874 C C . LEU A 1 377 ? 6.488 32 -6.961 1 98.31 377 LEU A C 1
ATOM 2876 O O . LEU A 1 377 ? 5.512 31.531 -7.539 1 98.31 377 LEU A O 1
ATOM 2880 N N . HIS A 1 378 ? 7.527 31.297 -6.715 1 98.38 378 HIS A N 1
ATOM 2881 C CA . HIS A 1 378 ? 7.633 29.859 -6.945 1 98.38 378 HIS A CA 1
ATOM 2882 C C . HIS A 1 378 ? 7.785 29.094 -5.629 1 98.38 378 HIS A C 1
ATOM 2884 O O . HIS A 1 378 ? 8.82 29.188 -4.973 1 98.38 378 HIS A O 1
ATOM 2890 N N . LEU A 1 379 ? 6.723 28.406 -5.281 1 98.5 379 LEU A N 1
ATOM 2891 C CA . LEU A 1 379 ? 6.695 27.609 -4.066 1 98.5 379 LEU A CA 1
ATOM 2892 C C . LEU A 1 379 ? 6.695 26.125 -4.398 1 98.5 379 LEU A C 1
ATOM 2894 O O . LEU A 1 379 ? 6.137 25.703 -5.418 1 98.5 379 LEU A O 1
ATOM 2898 N N . PHE A 1 380 ? 7.34 25.312 -3.588 1 98.69 380 PHE A N 1
ATOM 2899 C CA . PHE A 1 380 ? 7.309 23.859 -3.766 1 98.69 380 PHE A CA 1
ATOM 2900 C C . PHE A 1 380 ? 7.645 23.141 -2.463 1 98.69 380 PHE A C 1
ATOM 2902 O O . PHE A 1 380 ? 8.203 23.75 -1.542 1 98.69 380 PHE A O 1
ATOM 2909 N N . ASP A 1 381 ? 7.25 21.938 -2.322 1 98.88 381 ASP A N 1
ATOM 2910 C CA . ASP A 1 381 ? 7.66 21.047 -1.237 1 98.88 381 ASP A CA 1
ATOM 2911 C C . ASP A 1 381 ? 8.922 20.266 -1.61 1 98.88 381 ASP A C 1
ATOM 2913 O O . ASP A 1 381 ? 8.992 19.672 -2.686 1 98.88 381 ASP A O 1
ATOM 2917 N N . LEU A 1 382 ? 9.844 20.328 -0.709 1 98.75 382 LEU A N 1
ATOM 2918 C CA . LEU A 1 382 ? 11.016 19.469 -0.908 1 98.75 382 LEU A CA 1
ATOM 2919 C C . LEU A 1 382 ? 10.617 18.016 -1.059 1 98.75 382 LEU A C 1
ATOM 2921 O O . LEU A 1 382 ? 9.562 17.609 -0.568 1 98.75 382 LEU A O 1
ATOM 2925 N N . GLU A 1 383 ? 11.445 17.234 -1.756 1 98.69 383 GLU A N 1
ATOM 2926 C CA . GLU A 1 383 ? 11.172 15.805 -1.896 1 98.69 383 GLU A CA 1
ATOM 2927 C C . GLU A 1 383 ? 10.898 15.164 -0.541 1 98.69 383 GLU A C 1
ATOM 2929 O O . GLU A 1 383 ? 11.68 15.32 0.398 1 98.69 383 GLU A O 1
ATOM 2934 N N . GLY A 1 384 ? 9.734 14.531 -0.459 1 98.38 384 GLY A N 1
ATOM 2935 C CA . GLY A 1 384 ? 9.359 13.82 0.755 1 98.38 384 GLY A CA 1
ATOM 2936 C C . GLY A 1 384 ? 8.586 14.688 1.733 1 98.38 384 GLY A C 1
ATOM 2937 O O . GLY A 1 384 ? 8.094 14.195 2.748 1 98.38 384 GLY A O 1
ATOM 2938 N N . HIS A 1 385 ? 8.391 15.992 1.46 1 98.62 385 HIS A N 1
ATOM 2939 C CA . HIS A 1 385 ? 7.676 16.906 2.35 1 98.62 385 HIS A CA 1
ATOM 2940 C C . HIS A 1 385 ? 6.344 17.328 1.744 1 98.62 385 HIS A C 1
ATOM 2942 O O . HIS A 1 385 ? 6.172 17.297 0.524 1 98.62 385 HIS A O 1
ATOM 2948 N N . GLY A 1 386 ? 5.41 17.719 2.641 1 98.12 386 GLY A N 1
ATOM 2949 C CA . GLY A 1 386 ? 4.129 18.188 2.145 1 98.12 386 GLY A CA 1
ATOM 2950 C C . GLY A 1 386 ? 3.422 17.188 1.261 1 98.12 386 GLY A C 1
ATOM 2951 O O . GLY A 1 386 ? 3.193 16.047 1.672 1 98.12 386 GLY A O 1
ATOM 2952 N N . LEU A 1 387 ? 3.271 17.578 -0.003 1 98.38 387 LEU A N 1
ATOM 2953 C CA . LEU A 1 387 ? 2.574 16.688 -0.918 1 98.38 387 LEU A CA 1
ATOM 2954 C C . LEU A 1 387 ? 3.555 16.016 -1.876 1 98.38 387 LEU A C 1
ATOM 2956 O O . LEU A 1 387 ? 3.17 15.148 -2.656 1 98.38 387 LEU A O 1
ATOM 2960 N N . SER A 1 388 ? 4.859 16.422 -1.824 1 98.75 388 SER A N 1
ATOM 2961 C CA . SER A 1 388 ? 5.855 15.789 -2.684 1 98.75 388 SER A CA 1
ATOM 2962 C C . SER A 1 388 ? 6.238 14.406 -2.166 1 98.75 388 SER A C 1
ATOM 2964 O O . SER A 1 388 ? 6.613 14.25 -1.001 1 98.75 388 SER A O 1
ATOM 2966 N N . PRO A 1 389 ? 6.172 13.422 -2.982 1 98.44 389 PRO A N 1
ATOM 2967 C CA . PRO A 1 389 ? 6.562 12.07 -2.561 1 98.44 389 PRO A CA 1
ATOM 2968 C C . PRO A 1 389 ? 8.062 11.82 -2.693 1 98.44 389 PRO A C 1
ATOM 2970 O O . PRO A 1 389 ? 8.805 12.711 -3.111 1 98.44 389 PRO A O 1
ATOM 2973 N N . THR A 1 390 ? 8.516 10.664 -2.248 1 98.38 390 THR A N 1
ATOM 2974 C CA . THR A 1 390 ? 9.906 10.25 -2.414 1 98.38 390 THR A CA 1
ATOM 2975 C C . THR A 1 390 ? 9.992 8.75 -2.672 1 98.38 390 THR A C 1
ATOM 2977 O O . THR A 1 390 ? 9.242 7.965 -2.09 1 98.38 390 THR A O 1
ATOM 2980 N N . HIS A 1 391 ? 10.82 8.336 -3.588 1 98.19 391 HIS A N 1
ATOM 2981 C CA . HIS A 1 391 ? 11.07 6.93 -3.896 1 98.19 391 HIS A CA 1
ATOM 2982 C C . HIS A 1 391 ? 11.969 6.285 -2.844 1 98.19 391 HIS A C 1
ATOM 2984 O O . HIS A 1 391 ? 12.906 6.914 -2.354 1 98.19 391 HIS A O 1
ATOM 2990 N N . PRO A 1 392 ? 11.773 5.027 -2.525 1 98.06 392 PRO A N 1
ATOM 2991 C CA . PRO A 1 392 ? 12.594 4.355 -1.51 1 98.06 392 PRO A CA 1
ATOM 2992 C C . PRO A 1 392 ? 14.086 4.383 -1.842 1 98.06 392 PRO A C 1
ATOM 2994 O O . PRO A 1 392 ? 14.922 4.449 -0.938 1 98.06 392 PRO A O 1
ATOM 2997 N N . LEU A 1 393 ? 14.43 4.426 -3.096 1 98.19 393 LEU A N 1
ATOM 2998 C CA . LEU A 1 393 ? 15.828 4.383 -3.498 1 98.19 393 LEU A CA 1
ATOM 2999 C C . LEU A 1 393 ? 16.406 5.789 -3.604 1 98.19 393 LEU A C 1
ATOM 3001 O O . LEU A 1 393 ? 17.625 5.953 -3.734 1 98.19 393 LEU A O 1
ATOM 3005 N N . SER A 1 394 ? 15.57 6.797 -3.6 1 98.06 394 SER A N 1
ATOM 3006 C CA . SER A 1 394 ? 16.062 8.164 -3.725 1 98.06 394 SER A CA 1
ATOM 3007 C C . SER A 1 394 ? 16.859 8.578 -2.488 1 98.06 394 SER A C 1
ATOM 3009 O O . SER A 1 394 ? 16.297 8.703 -1.398 1 98.06 394 SER A O 1
ATOM 3011 N N . GLN A 1 395 ? 18.078 8.742 -2.639 1 97.69 395 GLN A N 1
ATOM 3012 C CA . GLN A 1 395 ? 18.922 9.242 -1.551 1 97.69 395 GLN A CA 1
ATOM 3013 C C . GLN A 1 395 ? 18.828 10.766 -1.438 1 97.69 395 GLN A C 1
ATOM 3015 O O . GLN A 1 395 ? 19.219 11.484 -2.352 1 97.69 395 GLN A O 1
ATOM 3020 N N . LEU A 1 396 ? 18.297 11.211 -0.346 1 98.5 396 LEU A N 1
ATOM 3021 C CA . LEU A 1 396 ? 18.219 12.648 -0.112 1 98.5 396 LEU A CA 1
ATOM 3022 C C . LEU A 1 396 ? 19.516 13.18 0.472 1 98.5 396 LEU A C 1
ATOM 3024 O O . LEU A 1 396 ? 20.141 12.523 1.317 1 98.5 396 LEU A O 1
ATOM 3028 N N . SER A 1 397 ? 19.969 14.281 -0.011 1 98.56 397 SER A N 1
ATOM 3029 C CA . SER A 1 397 ? 21.172 15.008 0.402 1 98.56 397 SER A CA 1
ATOM 3030 C C . SER A 1 397 ? 21.031 16.5 0.128 1 98.56 397 SER A C 1
ATOM 3032 O O . SER A 1 397 ? 20.062 16.938 -0.494 1 98.56 397 SER A O 1
ATOM 3034 N N . ILE A 1 398 ? 21.984 17.266 0.67 1 98.75 398 ILE A N 1
ATOM 3035 C CA . ILE A 1 398 ? 21.984 18.688 0.377 1 98.75 398 ILE A CA 1
ATOM 3036 C C . ILE A 1 398 ? 22.141 18.906 -1.125 1 98.75 398 ILE A C 1
ATOM 3038 O O . ILE A 1 398 ? 21.469 19.75 -1.712 1 98.75 398 ILE A O 1
ATOM 3042 N N . GLU A 1 399 ? 22.938 18.047 -1.763 1 98.5 399 GLU A N 1
ATOM 3043 C CA . GLU A 1 399 ? 23.156 18.141 -3.203 1 98.5 399 GLU A CA 1
ATOM 3044 C C . GLU A 1 399 ? 21.891 17.797 -3.98 1 98.5 399 GLU A C 1
ATOM 3046 O O . GLU A 1 399 ? 21.578 18.438 -4.984 1 98.5 399 GLU A O 1
ATOM 3051 N N . SER A 1 400 ? 21.188 16.75 -3.523 1 98.5 400 SER A N 1
ATOM 3052 C CA . SER A 1 400 ? 19.969 16.391 -4.234 1 98.5 400 SER A CA 1
ATOM 3053 C C . SER A 1 400 ? 18.906 17.484 -4.109 1 98.5 400 SER A C 1
ATOM 3055 O O . SER A 1 400 ? 18.156 17.734 -5.055 1 98.5 400 SER A O 1
ATOM 3057 N N . PHE A 1 401 ? 18.844 18.156 -2.939 1 98.81 401 PHE A N 1
ATOM 3058 C CA . PHE A 1 401 ? 17.906 19.266 -2.77 1 98.81 401 PHE A CA 1
ATOM 3059 C C . PHE A 1 401 ? 18.312 20.453 -3.643 1 98.81 401 PHE A C 1
ATOM 3061 O O . PHE A 1 401 ? 17.453 21.141 -4.199 1 98.81 401 PHE A O 1
ATOM 3068 N N . ALA A 1 402 ? 19.609 20.719 -3.725 1 98.81 402 ALA A N 1
ATOM 3069 C CA . ALA A 1 402 ? 20.094 21.781 -4.605 1 98.81 402 ALA A CA 1
ATOM 3070 C C . ALA A 1 402 ? 19.703 21.516 -6.059 1 98.81 402 ALA A C 1
ATOM 3072 O O . ALA A 1 402 ? 19.312 22.422 -6.785 1 98.81 402 ALA A O 1
ATOM 3073 N N . SER A 1 403 ? 19.828 20.25 -6.445 1 98.56 403 SER A N 1
ATOM 3074 C CA . SER A 1 403 ? 19.422 19.844 -7.789 1 98.56 403 SER A CA 1
ATOM 3075 C C . SER A 1 403 ? 17.922 20.047 -7.992 1 98.56 403 SER A C 1
ATOM 3077 O O . SER A 1 403 ? 17.484 20.406 -9.086 1 98.56 403 SER A O 1
ATOM 3079 N N . ASP A 1 404 ? 17.125 19.812 -6.977 1 98.56 404 ASP A N 1
ATOM 3080 C CA . ASP A 1 404 ? 15.688 20.047 -7.051 1 98.56 404 ASP A CA 1
ATOM 3081 C C . ASP A 1 404 ? 15.391 21.531 -7.246 1 98.56 404 ASP A C 1
ATOM 3083 O O . ASP A 1 404 ? 14.492 21.906 -8.008 1 98.56 404 ASP A O 1
ATOM 3087 N N . ILE A 1 405 ? 16.141 22.391 -6.523 1 98.75 405 ILE A N 1
ATOM 3088 C CA . ILE A 1 405 ? 15.984 23.828 -6.715 1 98.75 405 ILE A CA 1
ATOM 3089 C C . ILE A 1 405 ? 16.281 24.188 -8.172 1 98.75 405 ILE A C 1
ATOM 3091 O O . ILE A 1 405 ? 15.547 24.984 -8.773 1 98.75 405 ILE A O 1
ATOM 3095 N N . ARG A 1 406 ? 17.312 23.609 -8.758 1 98.38 406 ARG A N 1
ATOM 3096 C CA . ARG A 1 406 ? 17.625 23.844 -10.164 1 98.38 406 ARG A CA 1
ATOM 3097 C C . ARG A 1 406 ? 16.453 23.469 -11.062 1 98.38 406 ARG A C 1
ATOM 3099 O O . ARG A 1 406 ? 16.125 24.203 -11.992 1 98.38 406 ARG A O 1
ATOM 3106 N N . SER A 1 407 ? 15.836 22.328 -10.758 1 98.31 407 SER A N 1
ATOM 3107 C CA . SER A 1 407 ? 14.68 21.906 -11.531 1 98.31 407 SER A CA 1
ATOM 3108 C C . SER A 1 407 ? 13.547 22.922 -11.453 1 98.31 407 SER A C 1
ATOM 3110 O O . SER A 1 407 ? 12.836 23.141 -12.438 1 98.31 407 SER A O 1
ATOM 3112 N N . ILE A 1 408 ? 13.352 23.547 -10.32 1 98.44 408 ILE A N 1
ATOM 3113 C CA . ILE A 1 408 ? 12.328 24.562 -10.148 1 98.44 408 ILE A CA 1
ATOM 3114 C C . ILE A 1 408 ? 12.68 25.797 -10.992 1 98.44 408 ILE A C 1
ATOM 3116 O O . ILE A 1 408 ? 11.812 26.359 -11.648 1 98.44 408 ILE A O 1
ATOM 3120 N N . PHE A 1 409 ? 13.961 26.203 -10.953 1 98.06 409 PHE A N 1
ATOM 3121 C CA . PHE A 1 409 ? 14.406 27.328 -11.781 1 98.06 409 PHE A CA 1
ATOM 3122 C C . PHE A 1 409 ? 14.148 27.031 -13.258 1 98.06 409 PHE A C 1
ATOM 3124 O O . PHE A 1 409 ? 13.695 27.906 -13.992 1 98.06 409 PHE A O 1
ATOM 3131 N N . ASP A 1 410 ? 14.375 25.797 -13.641 1 97.25 410 ASP A N 1
ATOM 3132 C CA . ASP A 1 410 ? 14.211 25.406 -15.039 1 97.25 410 ASP A CA 1
ATOM 3133 C C . ASP A 1 410 ? 12.742 25.469 -15.453 1 97.25 410 ASP A C 1
ATOM 3135 O O . ASP A 1 410 ? 12.406 26.062 -16.484 1 97.25 410 ASP A O 1
ATOM 3139 N N . VAL A 1 411 ? 11.914 24.875 -14.633 1 96.75 411 VAL A N 1
ATOM 3140 C CA . VAL A 1 411 ? 10.508 24.844 -15 1 96.75 411 VAL A CA 1
ATOM 3141 C C . VAL A 1 411 ? 9.914 26.25 -14.961 1 96.75 411 VAL A C 1
ATOM 3143 O O . VAL A 1 411 ? 8.992 26.562 -15.711 1 96.75 411 VAL A O 1
ATOM 3146 N N . ALA A 1 412 ? 10.438 27.125 -14.133 1 96.44 412 ALA A N 1
ATOM 3147 C CA . ALA A 1 412 ? 9.984 28.5 -14.016 1 96.44 412 ALA A CA 1
ATOM 3148 C C . ALA A 1 412 ? 10.609 29.375 -15.094 1 96.44 412 ALA A C 1
ATOM 3150 O O . ALA A 1 412 ? 10.281 30.562 -15.211 1 96.44 412 ALA A O 1
ATOM 3151 N N . ASN A 1 413 ? 11.539 28.891 -15.859 1 95.44 413 ASN A N 1
ATOM 3152 C CA . ASN A 1 413 ? 12.258 29.594 -16.906 1 95.44 413 ASN A CA 1
ATOM 3153 C C . ASN A 1 413 ? 13.008 30.812 -16.359 1 95.44 413 ASN A C 1
ATOM 3155 O O . ASN A 1 413 ? 12.914 31.906 -16.906 1 95.44 413 ASN A O 1
ATOM 3159 N N . ILE A 1 414 ? 13.594 30.594 -15.234 1 96.44 414 ILE A N 1
ATOM 3160 C CA . ILE A 1 414 ? 14.406 31.625 -14.625 1 96.44 414 ILE A CA 1
ATOM 3161 C C . ILE A 1 414 ? 15.828 31.562 -15.172 1 96.44 414 ILE A C 1
ATOM 3163 O O . ILE A 1 414 ? 16.531 30.578 -14.945 1 96.44 414 ILE A O 1
ATOM 3167 N N . SER A 1 415 ? 16.219 32.531 -15.891 1 90.75 415 SER A N 1
ATOM 3168 C CA . SER A 1 415 ? 17.547 32.531 -16.516 1 90.75 415 SER A CA 1
ATOM 3169 C C . SER A 1 415 ? 18.391 33.688 -16.016 1 90.75 415 SER A C 1
ATOM 3171 O O . SER A 1 415 ? 19.562 33.812 -16.391 1 90.75 415 SER A O 1
ATOM 3173 N N . THR A 1 416 ? 17.703 34.5 -15.211 1 84.88 416 THR A N 1
ATOM 3174 C CA . THR A 1 416 ? 18.406 35.656 -14.68 1 84.88 416 THR A CA 1
ATOM 3175 C C . THR A 1 416 ? 18.375 35.656 -13.156 1 84.88 416 THR A C 1
ATOM 3177 O O . THR A 1 416 ? 17.75 34.781 -12.539 1 84.88 416 THR A O 1
ATOM 3180 N N . SER A 1 417 ? 18.906 36.75 -12.594 1 90.56 417 SER A N 1
ATOM 3181 C CA . SER A 1 417 ? 19.109 36.875 -11.156 1 90.56 417 SER A CA 1
ATOM 3182 C C . SER A 1 417 ? 17.781 36.906 -10.406 1 90.56 417 SER A C 1
ATOM 3184 O O . SER A 1 417 ? 17.031 37.875 -10.477 1 90.56 417 SER A O 1
ATOM 3186 N N . ALA A 1 418 ? 17.469 35.844 -9.719 1 97.06 418 ALA A N 1
ATOM 3187 C CA . ALA A 1 418 ? 16.266 35.688 -8.898 1 97.06 418 ALA A CA 1
ATOM 3188 C C . ALA A 1 418 ? 16.594 35.875 -7.418 1 97.06 418 ALA A C 1
ATOM 3190 O O . ALA A 1 418 ? 17.766 35.938 -7.035 1 97.06 418 ALA A O 1
ATOM 3191 N N . THR A 1 419 ? 15.547 36.062 -6.648 1 98.19 419 THR A N 1
ATOM 3192 C CA . THR A 1 419 ? 15.664 36.062 -5.195 1 98.19 419 THR A CA 1
ATOM 3193 C C . THR A 1 419 ? 15.336 34.688 -4.641 1 98.19 419 THR A C 1
ATOM 3195 O O . THR A 1 419 ? 14.328 34.062 -5.02 1 98.19 419 THR A O 1
ATOM 3198 N N . LEU A 1 420 ? 16.172 34.156 -3.824 1 98.62 420 LEU A N 1
ATOM 3199 C CA . LEU A 1 420 ? 16 32.844 -3.242 1 98.62 420 LEU A CA 1
ATOM 3200 C C . LEU A 1 420 ? 15.828 32.938 -1.731 1 98.62 420 LEU A C 1
ATOM 3202 O O . LEU A 1 420 ? 16.688 33.469 -1.028 1 98.62 420 LEU A O 1
ATOM 3206 N N . PHE A 1 421 ? 14.641 32.531 -1.252 1 98.88 421 PHE A N 1
ATOM 3207 C CA . PHE A 1 421 ? 14.344 32.438 0.172 1 98.88 421 PHE A CA 1
ATOM 3208 C C . PHE A 1 421 ? 14.555 31.016 0.673 1 98.88 421 PHE A C 1
ATOM 3210 O O . PHE A 1 421 ? 14.133 30.047 0.025 1 98.88 421 PHE A O 1
ATOM 3217 N N . ALA A 1 422 ? 15.18 30.844 1.853 1 98.94 422 ALA A N 1
ATOM 3218 C CA . ALA A 1 422 ? 15.398 29.5 2.377 1 98.94 422 ALA A CA 1
ATOM 3219 C C . ALA A 1 422 ? 15.305 29.484 3.9 1 98.94 422 ALA A C 1
ATOM 3221 O O . ALA A 1 422 ? 15.664 30.469 4.562 1 98.94 422 ALA A O 1
ATOM 3222 N N . HIS A 1 423 ? 14.82 28.438 4.406 1 98.88 423 HIS A N 1
ATOM 3223 C CA . HIS A 1 423 ? 14.711 28.219 5.844 1 98.88 423 HIS A CA 1
ATOM 3224 C C . HIS A 1 423 ? 15.43 26.953 6.277 1 98.88 423 HIS A C 1
ATOM 3226 O O . HIS A 1 423 ? 15.25 25.891 5.668 1 98.88 423 HIS A O 1
ATOM 3232 N N . SER A 1 424 ? 16.281 26.984 7.336 1 98.69 424 SER A N 1
ATOM 3233 C CA . SER A 1 424 ? 16.844 25.828 8.016 1 98.69 424 SER A CA 1
ATOM 3234 C C . SER A 1 424 ? 17.547 24.891 7.035 1 98.69 424 SER A C 1
ATOM 3236 O O . SER A 1 424 ? 18.391 25.328 6.254 1 98.69 424 SER A O 1
ATOM 3238 N N . LEU A 1 425 ? 17.188 23.609 6.98 1 98.75 425 LEU A N 1
ATOM 3239 C CA . LEU A 1 425 ? 17.75 22.656 6.027 1 98.75 425 LEU A CA 1
ATOM 3240 C C . LEU A 1 425 ? 17.734 23.234 4.613 1 98.75 425 LEU A C 1
ATOM 3242 O O . LEU A 1 425 ? 18.672 23.016 3.844 1 98.75 425 LEU A O 1
ATOM 3246 N N . GLY A 1 426 ? 16.719 23.938 4.285 1 98.88 426 GLY A N 1
ATOM 3247 C CA . GLY A 1 426 ? 16.625 24.578 2.984 1 98.88 426 GLY A CA 1
ATOM 3248 C C . GLY A 1 426 ? 17.734 25.594 2.729 1 98.88 426 GLY A C 1
ATOM 3249 O O . GLY A 1 426 ? 18.109 25.828 1.579 1 98.88 426 GLY A O 1
ATOM 3250 N N . CYS A 1 427 ? 18.281 26.188 3.803 1 98.94 427 CYS A N 1
ATOM 3251 C CA . CYS A 1 427 ? 19.375 27.141 3.658 1 98.94 427 CYS A CA 1
ATOM 3252 C C . CYS A 1 427 ? 20.625 26.453 3.109 1 98.94 427 CYS A C 1
ATOM 3254 O O . CYS A 1 427 ? 21.312 27 2.256 1 98.94 427 CYS A O 1
ATOM 3256 N N . LEU A 1 428 ? 20.906 25.25 3.639 1 98.88 428 LEU A N 1
ATOM 3257 C CA . LEU A 1 428 ? 22.062 24.516 3.135 1 98.88 428 LEU A CA 1
ATOM 3258 C C . LEU A 1 428 ? 21.891 24.172 1.658 1 98.88 428 LEU A C 1
ATOM 3260 O O . LEU A 1 428 ? 22.828 24.312 0.874 1 98.88 428 LEU A O 1
ATOM 3264 N N . ALA A 1 429 ? 20.703 23.766 1.299 1 98.94 429 ALA A N 1
ATOM 3265 C CA . ALA A 1 429 ? 20.406 23.469 -0.1 1 98.94 429 ALA A CA 1
ATOM 3266 C C . ALA A 1 429 ? 20.531 24.734 -0.963 1 98.94 429 ALA A C 1
ATOM 3268 O O . ALA A 1 429 ? 21.094 24.688 -2.061 1 98.94 429 ALA A O 1
ATOM 3269 N N . ALA A 1 430 ? 20 25.812 -0.486 1 98.94 430 ALA A N 1
ATOM 3270 C CA . ALA A 1 430 ? 20.031 27.078 -1.213 1 98.94 430 ALA A CA 1
ATOM 3271 C C . ALA A 1 430 ? 21.453 27.578 -1.381 1 98.94 430 ALA A C 1
ATOM 3273 O O . ALA A 1 430 ? 21.812 28.109 -2.438 1 98.94 430 ALA A O 1
ATOM 3274 N N . LEU A 1 431 ? 22.25 27.469 -0.303 1 98.88 431 LEU A N 1
ATOM 3275 C CA . LEU A 1 431 ? 23.656 27.859 -0.374 1 98.88 431 LEU A CA 1
ATOM 3276 C C . LEU A 1 431 ? 24.391 27.016 -1.418 1 98.88 431 LEU A C 1
ATOM 3278 O O . LEU A 1 431 ? 25.109 27.562 -2.262 1 98.88 431 LEU A O 1
ATOM 3282 N N . LYS A 1 432 ? 24.188 25.656 -1.374 1 98.88 432 LYS A N 1
ATOM 3283 C CA . LYS A 1 432 ? 24.812 24.766 -2.344 1 98.88 432 LYS A CA 1
ATOM 3284 C C . LYS A 1 432 ? 24.406 25.125 -3.768 1 98.88 432 LYS A C 1
ATOM 3286 O O . LYS A 1 432 ? 25.234 25.172 -4.672 1 98.88 432 LYS A O 1
ATOM 3291 N N . PHE A 1 433 ? 23.172 25.438 -4.008 1 98.69 433 PHE A N 1
ATOM 3292 C CA . PHE A 1 433 ? 22.656 25.812 -5.316 1 98.69 433 PHE A CA 1
ATOM 3293 C C . PHE A 1 433 ? 23.281 27.109 -5.797 1 98.69 433 PHE A C 1
ATOM 3295 O O . PHE A 1 433 ? 23.703 27.219 -6.949 1 98.69 433 PHE A O 1
ATOM 3302 N N . THR A 1 434 ? 23.281 28.109 -4.879 1 98.62 434 THR A N 1
ATOM 3303 C CA . THR A 1 434 ? 23.812 29.422 -5.219 1 98.62 434 THR A CA 1
ATOM 3304 C C . THR A 1 434 ? 25.281 29.328 -5.598 1 98.62 434 THR A C 1
ATOM 3306 O O . THR A 1 434 ? 25.734 29.969 -6.555 1 98.62 434 THR A O 1
ATOM 3309 N N . LEU A 1 435 ? 26.031 28.531 -4.844 1 98.44 435 LEU A N 1
ATOM 3310 C CA . LEU A 1 435 ? 27.453 28.328 -5.133 1 98.44 435 LEU A CA 1
ATOM 3311 C C . LEU A 1 435 ? 27.641 27.656 -6.488 1 98.44 435 LEU A C 1
ATOM 3313 O O . LEU A 1 435 ? 28.562 27.984 -7.234 1 98.44 435 LEU A O 1
ATOM 3317 N N . ASP A 1 436 ? 26.688 26.719 -6.828 1 98 436 ASP A N 1
ATOM 3318 C CA . ASP A 1 436 ? 26.781 25.969 -8.078 1 98 436 ASP A CA 1
ATOM 3319 C C . ASP A 1 436 ? 26.281 26.812 -9.258 1 98 436 ASP A C 1
ATOM 3321 O O . ASP A 1 436 ? 26.609 26.531 -10.406 1 98 436 ASP A O 1
ATOM 3325 N N . ASN A 1 437 ? 25.453 27.844 -8.961 1 97.44 437 ASN A N 1
ATOM 3326 C CA . ASN A 1 437 ? 24.844 28.672 -9.992 1 97.44 437 ASN A CA 1
ATOM 3327 C C . ASN A 1 437 ? 24.922 30.156 -9.633 1 97.44 437 ASN A C 1
ATOM 3329 O O . ASN A 1 437 ? 23.891 30.812 -9.477 1 97.44 437 ASN A O 1
ATOM 3333 N N . PRO A 1 438 ? 26.062 30.766 -9.633 1 94.88 438 PRO A N 1
ATOM 3334 C CA . PRO A 1 438 ? 26.266 32.125 -9.094 1 94.88 438 PRO A CA 1
ATOM 3335 C C . PRO A 1 438 ? 25.516 33.188 -9.891 1 94.88 438 PRO A C 1
ATOM 3337 O O . PRO A 1 438 ? 25.188 34.25 -9.344 1 94.88 438 PRO A O 1
ATOM 3340 N N . THR A 1 439 ? 25.109 32.938 -11.156 1 95.94 439 THR A N 1
ATOM 3341 C CA . THR A 1 439 ? 24.469 33.938 -11.984 1 95.94 439 THR A CA 1
ATOM 3342 C C . THR A 1 439 ? 22.953 33.906 -11.82 1 95.94 439 THR A C 1
ATOM 3344 O O . THR A 1 439 ? 22.25 34.844 -12.211 1 95.94 439 THR A O 1
ATOM 3347 N N . LEU A 1 440 ? 22.422 32.844 -11.188 1 97.75 440 LEU A N 1
ATOM 3348 C CA . LEU A 1 440 ? 20.984 32.656 -11.148 1 97.75 440 LEU A CA 1
ATOM 3349 C C . LEU A 1 440 ? 20.375 33.312 -9.906 1 97.75 440 LEU A C 1
ATOM 3351 O O . LEU A 1 440 ? 19.172 33.562 -9.859 1 97.75 440 LEU A O 1
ATOM 3355 N N . VAL A 1 441 ? 21.234 33.594 -8.906 1 98.19 441 VAL A N 1
ATOM 3356 C CA . VAL A 1 441 ? 20.719 34.156 -7.66 1 98.19 441 VAL A CA 1
ATOM 3357 C C . VAL A 1 441 ? 21.297 35.531 -7.422 1 98.19 441 VAL A C 1
ATOM 3359 O O . VAL A 1 441 ? 22.516 35.688 -7.215 1 98.19 441 VAL A O 1
ATOM 3362 N N . GLY A 1 442 ? 20.484 36.531 -7.441 1 97.75 442 GLY A N 1
ATOM 3363 C CA . GLY A 1 442 ? 20.906 37.906 -7.152 1 97.75 442 GLY A CA 1
ATOM 3364 C C . GLY A 1 442 ? 20.781 38.25 -5.688 1 97.75 442 GLY A C 1
ATOM 3365 O O . GLY A 1 442 ? 21.609 39 -5.156 1 97.75 442 GLY A O 1
ATOM 3366 N N . LYS A 1 443 ? 19.75 37.844 -5.09 1 98.31 443 LYS A N 1
ATOM 3367 C CA . LYS A 1 443 ? 19.5 38.031 -3.666 1 98.31 443 LYS A CA 1
ATOM 3368 C C . LYS A 1 443 ? 19.219 36.719 -2.959 1 98.31 443 LYS A C 1
ATOM 3370 O O . LYS A 1 443 ? 18.547 35.844 -3.51 1 98.31 443 LYS A O 1
ATOM 3375 N N . LEU A 1 444 ? 19.797 36.562 -1.801 1 98.69 444 LEU A N 1
ATOM 3376 C CA . LEU A 1 444 ? 19.672 35.375 -1.002 1 98.69 444 LEU A CA 1
ATOM 3377 C C . LEU A 1 444 ? 19.203 35.688 0.412 1 98.69 444 LEU A C 1
ATOM 3379 O O . LEU A 1 444 ? 19.797 36.5 1.097 1 98.69 444 LEU A O 1
ATOM 3383 N N . VAL A 1 445 ? 18.078 35.125 0.786 1 98.94 445 VAL A N 1
ATOM 3384 C CA . VAL A 1 445 ? 17.562 35.281 2.139 1 98.94 445 VAL A CA 1
ATOM 3385 C C . VAL A 1 445 ? 17.656 33.969 2.895 1 98.94 445 VAL A C 1
ATOM 3387 O O . VAL A 1 445 ? 16.969 33 2.543 1 98.94 445 VAL A O 1
ATOM 3390 N N . LEU A 1 446 ? 18.469 33.906 3.893 1 98.94 446 LEU A N 1
ATOM 3391 C CA . LEU A 1 446 ? 18.688 32.719 4.723 1 98.94 446 LEU A CA 1
ATOM 3392 C C . LEU A 1 446 ? 18.047 32.906 6.094 1 98.94 446 LEU A C 1
ATOM 3394 O O . LEU A 1 446 ? 18.5 33.719 6.898 1 98.94 446 LEU A O 1
ATOM 3398 N N . ILE A 1 447 ? 17.047 32.156 6.348 1 98.94 447 ILE A N 1
ATOM 3399 C CA . ILE A 1 447 ? 16.344 32.219 7.629 1 98.94 447 ILE A CA 1
ATOM 3400 C C . ILE A 1 447 ? 16.703 31 8.469 1 98.94 447 ILE A C 1
ATOM 3402 O O . ILE A 1 447 ? 16.172 29.906 8.242 1 98.94 447 ILE A O 1
ATOM 3406 N N . GLY A 1 448 ? 17.562 31.156 9.469 1 98.81 448 GLY A N 1
ATOM 3407 C CA . GLY A 1 448 ? 18 30.094 10.359 1 98.81 448 GLY A CA 1
ATOM 3408 C C . GLY A 1 448 ? 18.875 29.078 9.68 1 98.81 448 GLY A C 1
ATOM 3409 O O . GLY A 1 448 ? 18.578 27.875 9.695 1 98.81 448 GLY A O 1
ATOM 3410 N N . PRO A 1 449 ? 20.016 29.5 9.039 1 98.81 449 PRO A N 1
ATOM 3411 C CA . PRO A 1 449 ? 20.906 28.516 8.406 1 98.81 449 PRO A CA 1
ATOM 3412 C C . PRO A 1 449 ? 21.656 27.656 9.43 1 98.81 449 PRO A C 1
ATOM 3414 O O . PRO A 1 449 ? 22.312 28.188 10.328 1 98.81 449 PRO A O 1
ATOM 3417 N N . PRO A 1 450 ? 21.562 26.359 9.25 1 98.56 450 PRO A N 1
ATOM 3418 C CA . PRO A 1 450 ? 22.328 25.469 10.133 1 98.56 450 PRO A CA 1
ATOM 3419 C C . PRO A 1 450 ? 23.828 25.547 9.891 1 98.56 450 PRO A C 1
ATOM 3421 O O . PRO A 1 450 ? 24.266 26.156 8.906 1 98.56 450 PRO A O 1
ATOM 3424 N N . PRO A 1 451 ? 24.562 24.938 10.844 1 98.38 451 PRO A N 1
ATOM 3425 C CA . PRO A 1 451 ? 26.016 24.938 10.656 1 98.38 451 PRO A CA 1
ATOM 3426 C C . PRO A 1 451 ? 26.438 24.203 9.391 1 98.38 451 PRO A C 1
ATOM 3428 O O . PRO A 1 451 ? 25.844 23.172 9.031 1 98.38 451 PRO A O 1
ATOM 3431 N N . SER A 1 452 ? 27.453 24.703 8.781 1 98.12 452 SER A N 1
ATOM 3432 C CA . SER A 1 452 ? 28.141 24.047 7.676 1 98.12 452 SER A CA 1
ATOM 3433 C C . SER A 1 452 ? 29.656 24.078 7.879 1 98.12 452 SER A C 1
ATOM 3435 O O . SER A 1 452 ? 30.281 25.141 7.836 1 98.12 452 SER A O 1
ATOM 3437 N N . PRO A 1 453 ? 30.328 22.922 8.078 1 98 453 PRO A N 1
ATOM 3438 C CA . PRO A 1 453 ? 29.734 21.578 8.086 1 98 453 PRO A CA 1
ATOM 3439 C C . PRO A 1 453 ? 28.938 21.297 9.359 1 98 453 PRO A C 1
ATOM 3441 O O . PRO A 1 453 ? 29.188 21.922 10.398 1 98 453 PRO A O 1
ATOM 3444 N N . LEU A 1 454 ? 27.953 20.375 9.18 1 98.12 454 LEU A N 1
ATOM 3445 C CA . LEU A 1 454 ? 27.266 19.922 10.383 1 98.12 454 LEU A CA 1
ATOM 3446 C C . LEU A 1 454 ? 28.219 19.234 11.336 1 98.12 454 LEU A C 1
ATOM 3448 O O . LEU A 1 454 ? 28.969 18.328 10.938 1 98.12 454 LEU A O 1
ATOM 3452 N N . PRO A 1 455 ? 28.25 19.656 12.586 1 97.69 455 PRO A N 1
ATOM 3453 C CA . PRO A 1 455 ? 29.141 19 13.547 1 97.69 455 PRO A CA 1
ATOM 3454 C C . PRO A 1 455 ? 28.812 17.516 13.758 1 97.69 455 PRO A C 1
ATOM 3456 O O . PRO A 1 455 ? 27.656 17.125 13.625 1 97.69 455 PRO A O 1
ATOM 3459 N N . ASP A 1 456 ? 29.766 16.781 14.195 1 97.69 456 ASP A N 1
ATOM 3460 C CA . ASP A 1 456 ? 29.625 15.336 14.359 1 97.69 456 ASP A CA 1
ATOM 3461 C C . ASP A 1 456 ? 28.469 15.008 15.312 1 97.69 456 ASP A C 1
ATOM 3463 O O . ASP A 1 456 ? 27.672 14.117 15.039 1 97.69 456 ASP A O 1
ATOM 3467 N N . ALA A 1 457 ? 28.438 15.688 16.375 1 97.19 457 ALA A N 1
ATOM 3468 C CA . ALA A 1 457 ? 27.422 15.43 17.375 1 97.19 457 ALA A CA 1
ATOM 3469 C C . ALA A 1 457 ? 26.016 15.672 16.812 1 97.19 457 ALA A C 1
ATOM 3471 O O . ALA A 1 457 ? 25.078 14.922 17.094 1 97.19 457 ALA A O 1
ATOM 3472 N N . ALA A 1 458 ? 25.859 16.703 16.031 1 97.44 458 ALA A N 1
ATOM 3473 C CA . ALA A 1 458 ? 24.578 17.016 15.398 1 97.44 458 ALA A CA 1
ATOM 3474 C C . ALA A 1 458 ? 24.234 15.977 14.336 1 97.44 458 ALA A C 1
ATOM 3476 O O . ALA A 1 458 ? 23.062 15.609 14.18 1 97.44 458 ALA A O 1
ATOM 3477 N N . SER A 1 459 ? 25.266 15.562 13.609 1 97.94 459 SER A N 1
ATOM 3478 C CA . SER A 1 459 ? 25.078 14.508 12.617 1 97.94 459 SER A CA 1
ATOM 3479 C C . SER A 1 459 ? 24.578 13.219 13.266 1 97.94 459 SER A C 1
ATOM 3481 O O . SER A 1 459 ? 23.578 12.648 12.828 1 97.94 459 SER A O 1
ATOM 3483 N N . GLU A 1 460 ? 25.219 12.797 14.289 1 97.5 460 GLU A N 1
ATOM 3484 C CA . GLU A 1 460 ? 24.828 11.594 15.016 1 97.5 460 GLU A CA 1
ATOM 3485 C C . GLU A 1 460 ? 23.422 11.727 15.586 1 97.5 460 GLU A C 1
ATOM 3487 O O . GLU A 1 460 ? 22.641 10.773 15.555 1 97.5 460 GLU A O 1
ATOM 3492 N N . GLY A 1 461 ? 23.141 12.875 16.141 1 97.75 461 GLY A N 1
ATOM 3493 C CA . GLY A 1 461 ? 21.797 13.141 16.641 1 97.75 461 GLY A CA 1
ATOM 3494 C C . GLY A 1 461 ? 20.734 13.039 15.578 1 97.75 461 GLY A C 1
ATOM 3495 O O . GLY A 1 461 ? 19.641 12.531 15.836 1 97.75 461 GLY A O 1
ATOM 3496 N N . ALA A 1 462 ? 21.016 13.531 14.391 1 98.19 462 ALA A N 1
ATOM 3497 C CA . ALA A 1 462 ? 20.062 13.477 13.281 1 98.19 462 ALA A CA 1
ATOM 3498 C C . ALA A 1 462 ? 19.812 12.031 12.844 1 98.19 462 ALA A C 1
ATOM 3500 O O . ALA A 1 462 ? 18.672 11.633 12.617 1 98.19 462 ALA A O 1
ATOM 3501 N N . TYR A 1 463 ? 20.875 11.234 12.742 1 97.88 463 TYR A N 1
ATOM 3502 C CA . TYR A 1 463 ? 20.719 9.812 12.43 1 97.88 463 TYR A CA 1
ATOM 3503 C C . TYR A 1 463 ? 19.891 9.109 13.5 1 97.88 463 TYR A C 1
ATOM 3505 O O . TYR A 1 463 ? 19.031 8.281 13.18 1 97.88 463 TYR A O 1
ATOM 3513 N N . ALA A 1 464 ? 20.141 9.414 14.758 1 98 464 ALA A N 1
ATOM 3514 C CA . ALA A 1 464 ? 19.422 8.789 15.867 1 98 464 ALA A CA 1
ATOM 3515 C C . ALA A 1 464 ? 17.938 9.133 15.812 1 98 464 ALA A C 1
ATOM 3517 O O . ALA A 1 464 ? 17.094 8.273 16.062 1 98 464 ALA A O 1
ATOM 3518 N N . ARG A 1 465 ? 17.625 10.359 15.555 1 98.19 465 ARG A N 1
ATOM 3519 C CA . ARG A 1 465 ? 16.234 10.773 15.438 1 98.19 465 ARG A CA 1
ATOM 3520 C C . ARG A 1 465 ? 15.547 10.055 14.281 1 98.19 465 ARG A C 1
ATOM 3522 O O . ARG A 1 465 ? 14.383 9.664 14.391 1 98.19 465 ARG A O 1
ATOM 3529 N N . ALA A 1 466 ? 16.266 9.953 13.148 1 98.38 466 ALA A N 1
ATOM 3530 C CA . ALA A 1 466 ? 15.719 9.211 12.016 1 98.38 466 ALA A CA 1
ATOM 3531 C C . ALA A 1 466 ? 15.344 7.785 12.422 1 98.38 466 ALA A C 1
ATOM 3533 O O . ALA A 1 466 ? 14.289 7.277 12.039 1 98.38 466 ALA A O 1
ATOM 3534 N N . THR A 1 467 ? 16.172 7.184 13.211 1 97.25 467 THR A N 1
ATOM 3535 C CA . THR A 1 467 ? 15.93 5.828 13.688 1 97.25 467 THR A CA 1
ATOM 3536 C C . THR A 1 467 ? 14.672 5.773 14.555 1 97.25 467 THR A C 1
ATOM 3538 O O . THR A 1 467 ? 13.859 4.852 14.422 1 97.25 467 THR A O 1
ATOM 3541 N N . VAL A 1 468 ? 14.492 6.766 15.422 1 97.69 468 VAL A N 1
ATOM 3542 C CA . VAL A 1 468 ? 13.328 6.824 16.297 1 97.69 468 VAL A CA 1
ATOM 3543 C C . VAL A 1 468 ? 12.062 6.984 15.453 1 97.69 468 VAL A C 1
ATOM 3545 O O . VAL A 1 468 ? 11.062 6.297 15.688 1 97.69 468 VAL A O 1
ATOM 3548 N N . VAL A 1 469 ? 12.117 7.84 14.5 1 98.19 469 VAL A N 1
ATOM 3549 C CA . VAL A 1 469 ? 10.945 8.109 13.664 1 98.19 469 VAL A CA 1
ATOM 3550 C C . VAL A 1 469 ? 10.57 6.852 12.883 1 98.19 469 VAL A C 1
ATOM 3552 O O . VAL A 1 469 ? 9.383 6.539 12.742 1 98.19 469 VAL A O 1
ATOM 3555 N N . ARG A 1 470 ? 11.547 6.082 12.398 1 96.81 470 ARG A N 1
ATOM 3556 C CA . ARG A 1 470 ? 11.312 4.875 11.617 1 96.81 470 ARG A CA 1
ATOM 3557 C C . ARG A 1 470 ? 10.742 3.76 12.484 1 96.81 470 ARG A C 1
ATOM 3559 O O . ARG A 1 470 ? 10.133 2.82 11.984 1 96.81 470 ARG A O 1
ATOM 3566 N N . SER A 1 471 ? 10.938 3.867 13.773 1 95.88 471 SER A N 1
ATOM 3567 C CA . SER A 1 471 ? 10.492 2.799 14.664 1 95.88 471 SER A CA 1
ATOM 3568 C C . SER A 1 471 ? 9.227 3.193 15.414 1 95.88 471 SER A C 1
ATOM 3570 O O . SER A 1 471 ? 8.445 2.33 15.812 1 95.88 471 SER A O 1
ATOM 3572 N N . LYS A 1 472 ? 9.023 4.531 15.617 1 97.19 472 LYS A N 1
ATOM 3573 C CA . LYS A 1 472 ? 7.941 4.93 16.516 1 97.19 472 LYS A CA 1
ATOM 3574 C C . LYS A 1 472 ? 7.09 6.035 15.906 1 97.19 472 LYS A C 1
ATOM 3576 O O . LYS A 1 472 ? 6.113 6.484 16.516 1 97.19 472 LYS A O 1
ATOM 3581 N N . GLY A 1 473 ? 7.402 6.496 14.727 1 97.44 473 GLY A N 1
ATOM 3582 C CA . GLY A 1 473 ? 6.605 7.5 14.039 1 97.44 473 GLY A CA 1
ATOM 3583 C C . GLY A 1 473 ? 6.914 8.914 14.484 1 97.44 473 GLY A C 1
ATOM 3584 O O . GLY A 1 473 ? 7.766 9.125 15.352 1 97.44 473 GLY A O 1
ATOM 3585 N N . MET A 1 474 ? 6.254 9.898 13.93 1 98.25 474 MET A N 1
ATOM 3586 C CA . MET A 1 474 ? 6.473 11.32 14.188 1 98.25 474 MET A CA 1
ATOM 3587 C C . MET A 1 474 ? 6.035 11.695 15.602 1 98.25 474 MET A C 1
ATOM 3589 O O . MET A 1 474 ? 6.609 12.594 16.219 1 98.25 474 MET A O 1
ATOM 3593 N N . GLN A 1 475 ? 5.016 10.984 16.078 1 96.81 475 GLN A N 1
ATOM 3594 C CA . GLN A 1 475 ? 4.477 11.273 17.406 1 96.81 475 GLN A CA 1
ATOM 3595 C C . GLN A 1 475 ? 5.562 11.156 18.484 1 96.81 475 GLN A C 1
ATOM 3597 O O . GLN A 1 475 ? 5.531 11.867 19.484 1 96.81 475 GLN A O 1
ATOM 3602 N N . ALA A 1 476 ? 6.539 10.344 18.188 1 97.62 476 ALA A N 1
ATOM 3603 C CA . ALA A 1 476 ? 7.582 10.07 19.172 1 97.62 476 ALA A CA 1
ATOM 3604 C C . ALA A 1 476 ? 8.586 11.219 19.25 1 97.62 476 ALA A C 1
ATOM 3606 O O . ALA A 1 476 ? 9.328 11.328 20.234 1 97.62 476 ALA A O 1
ATOM 3607 N N . VAL A 1 477 ? 8.586 12.094 18.25 1 98.25 477 VAL A N 1
ATOM 3608 C CA . VAL A 1 477 ? 9.648 13.086 18.234 1 98.25 477 VAL A CA 1
ATOM 3609 C C . VAL A 1 477 ? 9.047 14.492 18.234 1 98.25 477 VAL A C 1
ATOM 3611 O O . VAL A 1 477 ? 9.742 15.469 18.531 1 98.25 477 VAL A O 1
ATOM 3614 N N . VAL A 1 478 ? 7.746 14.664 18 1 98.38 478 VAL A N 1
ATOM 3615 C CA . VAL A 1 478 ? 7.137 15.969 17.719 1 98.38 478 VAL A CA 1
ATOM 3616 C C . VAL A 1 478 ? 7.289 16.875 18.938 1 98.38 478 VAL A C 1
ATOM 3618 O O . VAL A 1 478 ? 7.645 18.047 18.797 1 98.38 478 VAL A O 1
ATOM 3621 N N . ASP A 1 479 ? 7.07 16.422 20.141 1 97.88 479 ASP A N 1
ATOM 3622 C CA . ASP A 1 479 ? 7.129 17.25 21.344 1 97.88 479 ASP A CA 1
ATOM 3623 C C . ASP A 1 479 ? 8.539 17.797 21.562 1 97.88 479 ASP A C 1
ATOM 3625 O O . ASP A 1 479 ? 8.719 18.984 21.844 1 97.88 479 ASP A O 1
ATOM 3629 N N . ALA A 1 480 ? 9.5 16.922 21.391 1 98.19 480 ALA A N 1
ATOM 3630 C CA . ALA A 1 480 ? 10.891 17.312 21.594 1 98.19 480 ALA A CA 1
ATOM 3631 C C . ALA A 1 480 ? 11.328 18.328 20.531 1 98.19 480 ALA A C 1
ATOM 3633 O O . ALA A 1 480 ? 12.031 19.297 20.844 1 98.19 480 ALA A O 1
ATOM 3634 N N . VAL A 1 481 ? 10.914 18.141 19.312 1 98.38 481 VAL A N 1
ATOM 3635 C CA . VAL A 1 481 ? 11.305 19.016 18.219 1 98.38 481 VAL A CA 1
ATOM 3636 C C . VAL A 1 481 ? 10.656 20.391 18.391 1 98.38 481 VAL A C 1
ATOM 3638 O O . VAL A 1 481 ? 11.297 21.422 18.203 1 98.38 481 VAL A O 1
ATOM 3641 N N . VAL A 1 482 ? 9.391 20.406 18.766 1 98.44 482 VAL A N 1
ATOM 3642 C CA . VAL A 1 482 ? 8.688 21.656 19.016 1 98.44 482 VAL A CA 1
ATOM 3643 C C . VAL A 1 482 ? 9.344 22.406 20.172 1 98.44 482 VAL A C 1
ATOM 3645 O O . VAL A 1 482 ? 9.594 23.609 20.094 1 98.44 482 VAL A O 1
ATOM 3648 N N . ASP A 1 483 ? 9.656 21.688 21.219 1 97.94 483 ASP A N 1
ATOM 3649 C CA . ASP A 1 483 ? 10.242 22.297 22.406 1 97.94 483 ASP A CA 1
ATOM 3650 C C . ASP A 1 483 ? 11.602 22.922 22.094 1 97.94 483 ASP A C 1
ATOM 3652 O O . ASP A 1 483 ? 11.867 24.062 22.469 1 97.94 483 ASP A O 1
ATOM 3656 N N . ALA A 1 484 ? 12.398 22.219 21.375 1 97.62 484 ALA A N 1
ATOM 3657 C CA . ALA A 1 484 ? 13.75 22.688 21.062 1 97.62 484 ALA A CA 1
ATOM 3658 C C . ALA A 1 484 ? 13.719 23.766 20 1 97.62 484 ALA A C 1
ATOM 3660 O O . ALA A 1 484 ? 14.594 24.641 19.969 1 97.62 484 ALA A O 1
ATOM 3661 N N . GLY A 1 485 ? 12.664 23.781 19.172 1 98.25 485 GLY A N 1
ATOM 3662 C CA . GLY A 1 485 ? 12.656 24.625 17.984 1 98.25 485 GLY A CA 1
ATOM 3663 C C . GLY A 1 485 ? 11.922 25.938 18.188 1 98.25 485 GLY A C 1
ATOM 3664 O O . GLY A 1 485 ? 11.953 26.812 17.312 1 98.25 485 GLY A O 1
ATOM 3665 N N . THR A 1 486 ? 11.25 26.125 19.328 1 98.56 486 THR A N 1
ATOM 3666 C CA . THR A 1 486 ? 10.469 27.328 19.531 1 98.56 486 THR A CA 1
ATOM 3667 C C . THR A 1 486 ? 10.906 28.047 20.812 1 98.56 486 THR A C 1
ATOM 3669 O O . THR A 1 486 ? 11.539 27.438 21.672 1 98.56 486 THR A O 1
ATOM 3672 N N . SER A 1 487 ? 10.664 29.344 20.922 1 98.62 487 SER A N 1
ATOM 3673 C CA . SER A 1 487 ? 11.125 30.172 22.031 1 98.62 487 SER A CA 1
ATOM 3674 C C . SER A 1 487 ? 10.211 30.031 23.234 1 98.62 487 SER A C 1
ATOM 3676 O O . SER A 1 487 ? 9.062 29.609 23.109 1 98.62 487 SER A O 1
ATOM 3678 N N . GLY A 1 488 ? 10.781 30.375 24.422 1 97.81 488 GLY A N 1
ATOM 3679 C CA . GLY A 1 488 ? 9.961 30.438 25.609 1 97.81 488 GLY A CA 1
ATOM 3680 C C . GLY A 1 488 ? 8.789 31.406 25.469 1 97.81 488 GLY A C 1
ATOM 3681 O O . GLY A 1 488 ? 7.684 31.109 25.938 1 97.81 488 GLY A O 1
ATOM 3682 N N . HIS A 1 489 ? 9.031 32.5 24.812 1 97.62 489 HIS A N 1
ATOM 3683 C CA . HIS A 1 489 ? 7.992 33.5 24.578 1 97.62 489 HIS A CA 1
ATOM 3684 C C . HIS A 1 489 ? 6.852 32.906 23.734 1 97.62 489 HIS A C 1
ATOM 3686 O O . HIS A 1 489 ? 5.68 33.062 24.078 1 97.62 489 HIS A O 1
ATOM 3692 N N . SER A 1 490 ? 7.168 32.25 22.641 1 97.38 490 SER A N 1
ATOM 3693 C CA . SER A 1 490 ? 6.141 31.688 21.766 1 97.38 490 SER A CA 1
ATOM 3694 C C . SER A 1 490 ? 5.32 30.625 22.484 1 97.38 490 SER A C 1
ATOM 3696 O O . SER A 1 490 ? 4.105 30.547 22.312 1 97.38 490 SER A O 1
ATOM 3698 N N . LYS A 1 491 ? 5.957 29.766 23.297 1 96.62 491 LYS A N 1
ATOM 3699 C CA . LYS A 1 491 ? 5.258 28.734 24.047 1 96.62 491 LYS A CA 1
ATOM 3700 C C . LYS A 1 491 ? 4.238 29.344 25 1 96.62 491 LYS A C 1
ATOM 3702 O O . LYS A 1 491 ? 3.176 28.766 25.25 1 96.62 491 LYS A O 1
ATOM 3707 N N . GLN A 1 492 ? 4.465 30.531 25.453 1 94.88 492 GLN A N 1
ATOM 3708 C CA . GLN A 1 492 ? 3.602 31.156 26.453 1 94.88 492 GLN A CA 1
ATOM 3709 C C . GLN A 1 492 ? 2.582 32.062 25.781 1 94.88 492 GLN A C 1
ATOM 3711 O O . GLN A 1 492 ? 1.43 32.156 26.219 1 94.88 492 GLN A O 1
ATOM 3716 N N . GLU A 1 493 ? 3.031 32.781 24.734 1 95.69 493 GLU A N 1
ATOM 3717 C CA . GLU A 1 493 ? 2.234 33.938 24.281 1 95.69 493 GLU A CA 1
ATOM 3718 C C . GLU A 1 493 ? 1.691 33.688 22.875 1 95.69 493 GLU A C 1
ATOM 3720 O O . GLU A 1 493 ? 0.824 34.438 22.406 1 95.69 493 GLU A O 1
ATOM 3725 N N . ASN A 1 494 ? 2.152 32.75 22.188 1 97 494 ASN A N 1
ATOM 3726 C CA . ASN A 1 494 ? 1.754 32.5 20.812 1 97 494 ASN A CA 1
ATOM 3727 C C . ASN A 1 494 ? 1.436 31.031 20.562 1 97 494 ASN A C 1
ATOM 3729 O O . ASN A 1 494 ? 2.059 30.391 19.719 1 97 494 ASN A O 1
ATOM 3733 N N . PRO A 1 495 ? 0.437 30.469 21.219 1 97.25 495 PRO A N 1
ATOM 3734 C CA . PRO A 1 495 ? 0.149 29.031 21.141 1 97.25 495 PRO A CA 1
ATOM 3735 C C . PRO A 1 495 ? -0.253 28.594 19.734 1 97.25 495 PRO A C 1
ATOM 3737 O O . PRO A 1 495 ? -0.084 27.438 19.375 1 97.25 495 PRO A O 1
ATOM 3740 N N . ILE A 1 496 ? -0.769 29.531 18.938 1 98.12 496 ILE A N 1
ATOM 3741 C CA . ILE A 1 496 ? -1.163 29.172 17.578 1 98.12 496 ILE A CA 1
ATOM 3742 C C . ILE A 1 496 ? 0.079 28.875 16.75 1 98.12 496 ILE A C 1
ATOM 3744 O O . ILE A 1 496 ? 0.056 27.984 15.883 1 98.12 496 ILE A O 1
ATOM 3748 N N . ALA A 1 497 ? 1.187 29.625 16.953 1 98.5 497 ALA A N 1
ATOM 3749 C CA . ALA A 1 497 ? 2.439 29.312 16.281 1 98.5 497 ALA A CA 1
ATOM 3750 C C . ALA A 1 497 ? 2.938 27.922 16.656 1 98.5 497 ALA A C 1
ATOM 3752 O O . ALA A 1 497 ? 3.383 27.156 15.797 1 98.5 497 ALA A O 1
ATOM 3753 N N . ILE A 1 498 ? 2.822 27.594 17.953 1 98.5 498 ILE A N 1
ATOM 3754 C CA . ILE A 1 498 ? 3.227 26.281 18.438 1 98.5 498 ILE A CA 1
ATOM 3755 C C . ILE A 1 498 ? 2.4 25.188 17.75 1 98.5 498 ILE A C 1
ATOM 3757 O O . ILE A 1 498 ? 2.943 24.172 17.312 1 98.5 498 ILE A O 1
ATOM 3761 N N . THR A 1 499 ? 1.154 25.469 17.641 1 98.62 499 THR A N 1
ATOM 3762 C CA . THR A 1 499 ? 0.242 24.5 17.031 1 98.62 499 THR A CA 1
ATOM 3763 C C . THR A 1 499 ? 0.568 24.328 15.547 1 98.62 499 THR A C 1
ATOM 3765 O O . THR A 1 499 ? 0.559 23.203 15.039 1 98.62 499 THR A O 1
ATOM 3768 N N . ALA A 1 500 ? 0.844 25.422 14.859 1 98.75 500 ALA A N 1
ATOM 3769 C CA . ALA A 1 500 ? 1.2 25.344 13.445 1 98.75 500 ALA A CA 1
ATOM 3770 C C . ALA A 1 500 ? 2.447 24.5 13.242 1 98.75 500 ALA A C 1
ATOM 3772 O O . ALA A 1 500 ? 2.51 23.688 12.305 1 98.75 500 ALA A O 1
ATOM 3773 N N . VAL A 1 501 ? 3.461 24.688 14.148 1 98.81 501 VAL A N 1
ATOM 3774 C CA . VAL A 1 501 ? 4.676 23.875 14.062 1 98.81 501 VAL A CA 1
ATOM 3775 C C . VAL A 1 501 ? 4.328 22.406 14.266 1 98.81 501 VAL A C 1
ATOM 3777 O O . VAL A 1 501 ? 4.785 21.531 13.516 1 98.81 501 VAL A O 1
ATOM 3780 N N . ARG A 1 502 ? 3.479 22.125 15.258 1 98.44 502 ARG A N 1
ATOM 3781 C CA . ARG A 1 502 ? 3.072 20.75 15.555 1 98.44 502 ARG A CA 1
ATOM 3782 C C . ARG A 1 502 ? 2.371 20.125 14.359 1 98.44 502 ARG A C 1
ATOM 3784 O O . ARG A 1 502 ? 2.688 18.984 13.977 1 98.44 502 ARG A O 1
ATOM 3791 N N . LEU A 1 503 ? 1.454 20.875 13.766 1 98.69 503 LEU A N 1
ATOM 3792 C CA . LEU A 1 503 ? 0.696 20.375 12.625 1 98.69 503 LEU A CA 1
ATOM 3793 C C . LEU A 1 503 ? 1.611 20.109 11.438 1 98.69 503 LEU A C 1
ATOM 3795 O O . LEU A 1 503 ? 1.441 19.125 10.719 1 98.69 503 LEU A O 1
ATOM 3799 N N . SER A 1 504 ? 2.576 20.984 11.227 1 98.75 504 SER A N 1
ATOM 3800 C CA . SER A 1 504 ? 3.531 20.797 10.133 1 98.75 504 SER A CA 1
ATOM 3801 C C . SER A 1 504 ? 4.336 19.516 10.305 1 98.75 504 SER A C 1
ATOM 3803 O O . SER A 1 504 ? 4.523 18.766 9.344 1 98.75 504 SER A O 1
ATOM 3805 N N . LEU A 1 505 ? 4.754 19.266 11.523 1 98.69 505 LEU A N 1
ATOM 3806 C CA . LEU A 1 505 ? 5.582 18.109 11.82 1 98.69 505 LEU A CA 1
ATOM 3807 C C . LEU A 1 505 ? 4.754 16.828 11.766 1 98.69 505 LEU A C 1
ATOM 3809 O O . LEU A 1 505 ? 5.172 15.844 11.148 1 98.69 505 LEU A O 1
ATOM 3813 N N . LEU A 1 506 ? 3.557 16.844 12.32 1 98.12 506 LEU A N 1
ATOM 3814 C CA . LEU A 1 506 ? 2.717 15.656 12.391 1 98.12 506 LEU A CA 1
ATOM 3815 C C . LEU A 1 506 ? 2.135 15.32 11.023 1 98.12 506 LEU A C 1
ATOM 3817 O O . LEU A 1 506 ? 1.677 14.195 10.797 1 98.12 506 LEU A O 1
ATOM 3821 N N . GLY A 1 507 ? 2.152 16.328 10.148 1 97.62 507 GLY A N 1
ATOM 3822 C CA . GLY A 1 507 ? 1.681 16.094 8.789 1 97.62 507 GLY A CA 1
ATOM 3823 C C . GLY A 1 507 ? 2.705 15.398 7.91 1 97.62 507 GLY A C 1
ATOM 3824 O O . GLY A 1 507 ? 2.395 14.992 6.789 1 97.62 507 GLY A O 1
ATOM 3825 N N . GLN A 1 508 ? 3.924 15.203 8.391 1 98 508 GLN A N 1
ATOM 3826 C CA . GLN A 1 508 ? 4.98 14.57 7.609 1 98 508 GLN A CA 1
ATOM 3827 C C . GLN A 1 508 ? 4.816 13.055 7.59 1 98 508 GLN A C 1
ATOM 3829 O O . GLN A 1 508 ? 4.348 12.461 8.562 1 98 508 GLN A O 1
ATOM 3834 N N . ASP A 1 509 ? 5.145 12.422 6.449 1 98.06 509 ASP A N 1
ATOM 3835 C CA . ASP A 1 509 ? 5.352 10.984 6.426 1 98.06 509 ASP A CA 1
ATOM 3836 C C . ASP A 1 509 ? 6.605 10.594 7.211 1 98.06 509 ASP A C 1
ATOM 3838 O O . ASP A 1 509 ? 7.676 11.172 7.004 1 98.06 509 ASP A O 1
ATOM 3842 N N . PRO A 1 510 ? 6.484 9.656 8.109 1 98.5 510 PRO A N 1
ATOM 3843 C CA . PRO A 1 510 ? 7.625 9.344 8.977 1 98.5 510 PRO A CA 1
ATOM 3844 C C . PRO A 1 510 ? 8.875 8.953 8.188 1 98.5 510 PRO A C 1
ATOM 3846 O O . PRO A 1 510 ? 9.969 9.422 8.492 1 98.5 510 PRO A O 1
ATOM 3849 N N . GLU A 1 511 ? 8.734 8.102 7.172 1 98.44 511 GLU A N 1
ATOM 3850 C CA . GLU A 1 511 ? 9.898 7.68 6.391 1 98.44 511 GLU A CA 1
ATOM 3851 C C . GLU A 1 511 ? 10.492 8.852 5.617 1 98.44 511 GLU A C 1
ATOM 3853 O O . GLU A 1 511 ? 11.711 8.984 5.527 1 98.44 511 GLU A O 1
ATOM 3858 N N . SER A 1 512 ? 9.664 9.703 5.066 1 98.56 512 SER A N 1
ATOM 3859 C CA . SER A 1 512 ? 10.141 10.891 4.355 1 98.56 512 SER A CA 1
ATOM 3860 C C . SER A 1 512 ? 10.93 11.805 5.281 1 98.56 512 SER A C 1
ATOM 3862 O O . SER A 1 512 ? 11.984 12.32 4.898 1 98.56 512 SER A O 1
ATOM 3864 N N . TYR A 1 513 ? 10.367 12.008 6.453 1 98.75 513 TYR A N 1
ATOM 3865 C CA . TYR A 1 513 ? 11.055 12.836 7.441 1 98.75 513 TYR A CA 1
ATOM 3866 C C . TYR A 1 513 ? 12.406 12.234 7.812 1 98.75 513 TYR A C 1
ATOM 3868 O O . TYR A 1 513 ? 13.406 12.945 7.91 1 98.75 513 TYR A O 1
ATOM 3876 N N . ALA A 1 514 ? 12.43 10.922 8 1 98.75 514 ALA A N 1
ATOM 3877 C CA . ALA A 1 514 ? 13.664 10.234 8.344 1 98.75 514 ALA A CA 1
ATOM 3878 C C . ALA A 1 514 ? 14.703 10.375 7.238 1 98.75 514 ALA A C 1
ATOM 3880 O O . ALA A 1 514 ? 15.883 10.594 7.512 1 98.75 514 ALA A O 1
ATOM 3881 N N . LYS A 1 515 ? 14.297 10.281 6.031 1 98.69 515 LYS A N 1
ATOM 3882 C CA . LYS A 1 515 ? 15.203 10.461 4.906 1 98.69 515 LYS A CA 1
ATOM 3883 C C . LYS A 1 515 ? 15.773 11.875 4.871 1 98.69 515 LYS A C 1
ATOM 3885 O O . LYS A 1 515 ? 16.953 12.07 4.562 1 98.69 515 LYS A O 1
ATOM 3890 N N . ALA A 1 516 ? 14.953 12.828 5.117 1 98.81 516 ALA A N 1
ATOM 3891 C CA . ALA A 1 516 ? 15.414 14.211 5.156 1 98.81 516 ALA A CA 1
ATOM 3892 C C . ALA A 1 516 ? 16.406 14.43 6.305 1 98.81 516 ALA A C 1
ATOM 3894 O O . ALA A 1 516 ? 17.344 15.211 6.18 1 98.81 516 ALA A O 1
ATOM 3895 N N . LEU A 1 517 ? 16.172 13.773 7.457 1 98.75 517 LEU A N 1
ATOM 3896 C CA . LEU A 1 517 ? 17.141 13.797 8.555 1 98.75 517 LEU A CA 1
ATOM 3897 C C . LEU A 1 517 ? 18.484 13.242 8.102 1 98.75 517 LEU A C 1
ATOM 3899 O O . LEU A 1 517 ? 19.531 13.758 8.492 1 98.75 517 LEU A O 1
ATOM 3903 N N . TRP A 1 518 ? 18.391 12.164 7.324 1 98.62 518 TRP A N 1
ATOM 3904 C CA . TRP A 1 518 ? 19.641 11.609 6.789 1 98.62 518 TRP A CA 1
ATOM 3905 C C . TRP A 1 518 ? 20.359 12.625 5.906 1 98.62 518 TRP A C 1
ATOM 3907 O O . TRP A 1 518 ? 21.578 12.695 5.902 1 98.62 518 TRP A O 1
ATOM 3917 N N . ALA A 1 519 ? 19.625 13.391 5.094 1 98.75 519 ALA A N 1
ATOM 3918 C CA . ALA A 1 519 ? 20.219 14.445 4.273 1 98.75 519 ALA A CA 1
ATOM 3919 C C . ALA A 1 519 ? 20.969 15.461 5.137 1 98.75 519 ALA A C 1
ATOM 3921 O O . ALA A 1 519 ? 22.094 15.852 4.816 1 98.75 519 ALA A O 1
ATOM 3922 N N . LEU A 1 520 ? 20.312 15.883 6.215 1 98.81 520 LEU A N 1
ATOM 3923 C CA . LEU A 1 520 ? 20.938 16.812 7.141 1 98.81 520 LEU A CA 1
ATOM 3924 C C . LEU A 1 520 ? 22.172 16.188 7.789 1 98.81 520 LEU A C 1
ATOM 3926 O O . LEU A 1 520 ? 23.234 16.812 7.859 1 98.81 520 LEU A O 1
ATOM 3930 N N . ALA A 1 521 ? 22.016 14.93 8.234 1 98.31 521 ALA A N 1
ATOM 3931 C CA . ALA A 1 521 ? 23.094 14.219 8.914 1 98.31 521 ALA A CA 1
ATOM 3932 C C . ALA A 1 521 ? 24.312 14.094 8.016 1 98.31 521 ALA A C 1
ATOM 3934 O O . ALA A 1 521 ? 25.453 14.133 8.492 1 98.31 521 ALA A O 1
ATOM 3935 N N . GLY A 1 522 ? 24.062 13.953 6.766 1 98 522 GLY A N 1
ATOM 3936 C CA . GLY A 1 522 ? 25.141 13.742 5.812 1 98 522 GLY A CA 1
ATOM 3937 C C . GLY A 1 522 ? 25.797 15.031 5.359 1 98 522 GLY A C 1
ATOM 3938 O O . GLY A 1 522 ? 26.781 15.008 4.605 1 98 522 GLY A O 1
ATOM 3939 N N . ALA A 1 523 ? 25.312 16.188 5.809 1 98.25 523 ALA A N 1
ATOM 3940 C CA . ALA A 1 523 ? 25.859 17.484 5.395 1 98.25 523 ALA A CA 1
ATOM 3941 C C . ALA A 1 523 ? 27.141 17.812 6.137 1 98.25 523 ALA A C 1
ATOM 3943 O O . ALA A 1 523 ? 27.266 18.859 6.766 1 98.25 523 ALA A O 1
ATOM 3944 N N . THR A 1 524 ? 28.141 16.984 5.922 1 96.88 524 THR A N 1
ATOM 3945 C CA . THR A 1 524 ? 29.359 17.078 6.723 1 96.88 524 THR A CA 1
ATOM 3946 C C . THR A 1 524 ? 30.469 17.734 5.926 1 96.88 524 THR A C 1
ATOM 3948 O O . THR A 1 524 ? 31.609 17.844 6.406 1 96.88 524 THR A O 1
ATOM 3951 N N . LYS A 1 525 ? 30.281 18.203 4.727 1 95.94 525 LYS A N 1
ATOM 3952 C CA . LYS A 1 525 ? 31.234 18.969 3.93 1 95.94 525 LYS A CA 1
ATOM 3953 C C . LYS A 1 525 ? 30.938 20.469 4.023 1 95.94 525 LYS A C 1
ATOM 3955 O O . LYS A 1 525 ? 29.797 20.891 3.889 1 95.94 525 LYS A O 1
ATOM 3960 N N . GLU A 1 526 ? 31.891 21.188 4.18 1 97.81 526 GLU A N 1
ATOM 3961 C CA . GLU A 1 526 ? 31.75 22.625 4.344 1 97.81 526 GLU A CA 1
ATOM 3962 C C . GLU A 1 526 ? 31.359 23.297 3.025 1 97.81 526 GLU A C 1
ATOM 3964 O O . GLU A 1 526 ? 31.922 22.984 1.976 1 97.81 526 GLU A O 1
ATOM 3969 N N . LEU A 1 527 ? 30.391 24.141 3.072 1 98.38 527 LEU A N 1
ATOM 3970 C CA . LEU A 1 527 ? 30.062 25.016 1.945 1 98.38 527 LEU A CA 1
ATOM 3971 C C . LEU A 1 527 ? 30.938 26.266 1.944 1 98.38 527 LEU A C 1
ATOM 3973 O O . LEU A 1 527 ? 31.094 26.922 2.977 1 98.38 527 LEU A O 1
ATOM 3977 N N . LYS A 1 528 ? 31.547 26.594 0.865 1 98.38 528 LYS A N 1
ATOM 3978 C CA . LYS A 1 528 ? 32.438 27.75 0.746 1 98.38 528 LYS A CA 1
ATOM 3979 C C . LYS A 1 528 ? 31.625 29.031 0.548 1 98.38 528 LYS A C 1
ATOM 3981 O O . LYS A 1 528 ? 31.703 29.672 -0.507 1 98.38 528 LYS A O 1
ATOM 3986 N N . VAL A 1 529 ? 31.062 29.562 1.623 1 98.56 529 VAL A N 1
ATOM 3987 C CA . VAL A 1 529 ? 30.094 30.656 1.546 1 98.56 529 VAL A CA 1
ATOM 3988 C C . VAL A 1 529 ? 30.797 31.953 1.171 1 98.56 529 VAL A C 1
ATOM 3990 O O . VAL A 1 529 ? 30.156 32.906 0.757 1 98.56 529 VAL A O 1
ATOM 3993 N N . GLU A 1 530 ? 32.156 32 1.255 1 98.31 530 GLU A N 1
ATOM 3994 C CA . GLU A 1 530 ? 32.906 33.188 0.845 1 98.31 530 GLU A CA 1
ATOM 3995 C C . GLU A 1 530 ? 32.75 33.438 -0.65 1 98.31 530 GLU A C 1
ATOM 3997 O O . GLU A 1 530 ? 33.031 34.562 -1.118 1 98.31 530 GLU A O 1
ATOM 4002 N N . GLN A 1 531 ? 32.344 32.406 -1.324 1 98.31 531 GLN A N 1
ATOM 4003 C CA . GLN A 1 531 ? 32.219 32.5 -2.775 1 98.31 531 GLN A CA 1
ATOM 4004 C C . GLN A 1 531 ? 30.859 33 -3.199 1 98.31 531 GLN A C 1
ATOM 4006 O O . GLN A 1 531 ? 30.594 33.219 -4.387 1 98.31 531 GLN A O 1
ATOM 4011 N N . ILE A 1 532 ? 29.969 33.312 -2.293 1 98.25 532 ILE A N 1
ATOM 4012 C CA . ILE A 1 532 ? 28.625 33.781 -2.602 1 98.25 532 ILE A CA 1
ATOM 4013 C C . ILE A 1 532 ? 28.688 35.219 -3.094 1 98.25 532 ILE A C 1
ATOM 4015 O O . ILE A 1 532 ? 29.219 36.094 -2.408 1 98.25 532 ILE A O 1
ATOM 4019 N N . GLN A 1 533 ? 28.109 35.469 -4.188 1 96.44 533 GLN A N 1
ATOM 4020 C CA . GLN A 1 533 ? 28.109 36.781 -4.789 1 96.44 533 GLN A CA 1
ATOM 4021 C C . GLN A 1 533 ? 26.766 37.5 -4.555 1 96.44 533 GLN A C 1
ATOM 4023 O O . GLN A 1 533 ? 26.688 38.719 -4.648 1 96.44 533 GLN A O 1
ATOM 4028 N N . ALA A 1 534 ? 25.766 36.75 -4.297 1 97.81 534 ALA A N 1
ATOM 4029 C CA . ALA A 1 534 ? 24.438 37.312 -4.09 1 97.81 534 ALA A CA 1
ATOM 4030 C C . ALA A 1 534 ? 24.375 38.188 -2.852 1 97.81 534 ALA A C 1
ATOM 4032 O O . ALA A 1 534 ? 25 37.875 -1.831 1 97.81 534 ALA A O 1
ATOM 4033 N N . LYS A 1 535 ? 23.672 39.375 -2.98 1 98.44 535 LYS A N 1
ATOM 4034 C CA . LYS A 1 535 ? 23.328 40.125 -1.761 1 98.44 535 LYS A CA 1
ATOM 4035 C C . LYS A 1 535 ? 22.531 39.219 -0.796 1 98.44 535 LYS A C 1
ATOM 4037 O O . LYS A 1 535 ? 21.562 38.594 -1.189 1 98.44 535 LYS A O 1
ATOM 4042 N N . THR A 1 536 ? 23.016 39.156 0.501 1 98.81 536 THR A N 1
ATOM 4043 C CA . THR A 1 536 ? 22.469 38.125 1.367 1 98.81 536 THR A CA 1
ATOM 4044 C C . THR A 1 536 ? 21.891 38.719 2.646 1 98.81 536 THR A C 1
ATOM 4046 O O . THR A 1 536 ? 22.531 39.594 3.273 1 98.81 536 THR A O 1
ATOM 4049 N N . LEU A 1 537 ? 20.719 38.375 2.959 1 98.94 537 LEU A N 1
ATOM 4050 C CA . LEU A 1 537 ? 20.109 38.656 4.254 1 98.94 537 LEU A CA 1
ATOM 4051 C C . LEU A 1 537 ? 20.047 37.406 5.109 1 98.94 537 LEU A C 1
ATOM 4053 O O . LEU A 1 537 ? 19.562 36.375 4.656 1 98.94 537 LEU A O 1
ATOM 4057 N N . ILE A 1 538 ? 20.578 37.438 6.316 1 98.94 538 ILE A N 1
ATOM 4058 C CA . ILE A 1 538 ? 20.5 36.344 7.273 1 98.94 538 ILE A CA 1
ATOM 4059 C C . ILE A 1 538 ? 19.609 36.719 8.445 1 98.94 538 ILE A C 1
ATOM 4061 O O . ILE A 1 538 ? 19.781 37.812 9.039 1 98.94 538 ILE A O 1
ATOM 4065 N N . ILE A 1 539 ? 18.609 35.969 8.742 1 98.94 539 ILE A N 1
ATOM 4066 C CA . ILE A 1 539 ? 17.703 36.219 9.859 1 98.94 539 ILE A CA 1
ATOM 4067 C C . ILE A 1 539 ? 17.781 35.062 10.844 1 98.94 539 ILE A C 1
ATOM 4069 O O . ILE A 1 539 ? 17.797 33.875 10.43 1 98.94 539 ILE A O 1
ATOM 4073 N N . THR A 1 540 ? 17.891 35.281 12.125 1 98.88 540 THR A N 1
ATOM 4074 C CA . THR A 1 540 ? 17.781 34.25 13.164 1 98.88 540 THR A CA 1
ATOM 4075 C C . THR A 1 540 ? 17.078 34.812 14.391 1 98.88 540 THR A C 1
ATOM 4077 O O . THR A 1 540 ? 16.656 35.969 14.406 1 98.88 540 THR A O 1
ATOM 4080 N N . GLY A 1 541 ? 16.719 33.969 15.352 1 98.81 541 GLY A N 1
ATOM 4081 C CA . GLY A 1 541 ? 16.172 34.375 16.641 1 98.81 541 GLY A CA 1
ATOM 4082 C C . GLY A 1 541 ? 17.172 34.25 17.781 1 98.81 541 GLY A C 1
ATOM 4083 O O 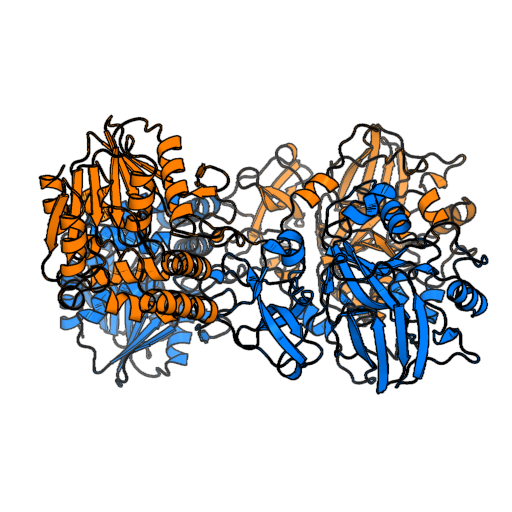. GLY A 1 541 ? 18.031 33.375 17.766 1 98.81 541 GLY A O 1
ATOM 4084 N N . ASP A 1 542 ? 17.062 35.062 18.75 1 98.5 542 ASP A N 1
ATOM 4085 C CA . ASP A 1 542 ? 18 35.031 19.859 1 98.5 542 ASP A CA 1
ATOM 4086 C C . ASP A 1 542 ? 17.844 33.781 20.688 1 98.5 542 ASP A C 1
ATOM 4088 O O . ASP A 1 542 ? 18.719 33.438 21.484 1 98.5 542 ASP A O 1
ATOM 4092 N N . GLU A 1 543 ? 16.719 33.031 20.484 1 98.44 543 GLU A N 1
ATOM 4093 C CA . GLU A 1 543 ? 16.531 31.75 21.172 1 98.44 543 GLU A CA 1
ATOM 4094 C C . GLU A 1 543 ? 16.625 30.578 20.188 1 98.44 543 GLU A C 1
ATOM 4096 O O . GLU A 1 543 ? 16.172 29.469 20.5 1 98.44 543 GLU A O 1
ATOM 4101 N N . ASP A 1 544 ? 17.125 30.828 19.016 1 98.56 544 ASP A N 1
ATOM 4102 C CA . ASP A 1 544 ? 17.312 29.75 18.031 1 98.56 544 ASP A CA 1
ATOM 4103 C C . ASP A 1 544 ? 18.516 28.875 18.406 1 98.56 544 ASP A C 1
ATOM 4105 O O . ASP A 1 544 ? 19.672 29.297 18.281 1 98.56 544 ASP A O 1
ATOM 4109 N N . LYS A 1 545 ? 18.297 27.656 18.75 1 97.19 545 LYS A N 1
ATOM 4110 C CA . LYS A 1 545 ? 19.344 26.734 19.188 1 97.19 545 LYS A CA 1
ATOM 4111 C C . LYS A 1 545 ? 20.016 26.062 18 1 97.19 545 LYS A C 1
ATOM 4113 O O . LYS A 1 545 ? 21.156 25.594 18.109 1 97.19 545 LYS A O 1
ATOM 4118 N N . VAL A 1 546 ? 19.344 25.953 16.875 1 97.38 546 VAL A N 1
ATOM 4119 C CA . VAL A 1 546 ? 19.891 25.328 15.672 1 97.38 546 VAL A CA 1
ATOM 4120 C C . VAL A 1 546 ? 20.828 26.312 14.969 1 97.38 546 VAL A C 1
ATOM 4122 O O . VAL A 1 546 ? 21.891 25.906 14.484 1 97.38 546 VAL A O 1
ATOM 4125 N N . SER A 1 547 ? 20.406 27.547 14.914 1 98.38 547 SER A N 1
ATOM 4126 C CA . SER A 1 547 ? 21.141 28.625 14.266 1 98.38 547 SER A CA 1
ATOM 4127 C C . SER A 1 547 ? 21.328 29.812 15.211 1 98.38 547 SER A C 1
ATOM 4129 O O . SER A 1 547 ? 20.812 30.906 14.938 1 98.38 547 SER A O 1
ATOM 4131 N N . PRO A 1 548 ? 22.156 29.625 16.172 1 98.38 548 PRO A N 1
ATOM 4132 C CA . PRO A 1 548 ? 22.344 30.719 17.141 1 98.38 548 PRO A CA 1
ATOM 4133 C C . PRO A 1 548 ? 22.953 31.953 16.516 1 98.38 548 PRO A C 1
ATOM 4135 O O . PRO A 1 548 ? 23.578 31.875 15.453 1 98.38 548 PRO A O 1
ATOM 4138 N N . SER A 1 549 ? 22.797 33.094 17.219 1 98.31 549 SER A N 1
ATOM 4139 C CA . SER A 1 549 ? 23.281 34.375 16.719 1 98.31 549 SER A CA 1
ATOM 4140 C C . SER A 1 549 ? 24.781 34.312 16.406 1 98.31 549 SER A C 1
ATOM 4142 O O . SER A 1 549 ? 25.219 34.906 15.406 1 98.31 549 SER A O 1
ATOM 4144 N N . SER A 1 550 ? 25.562 33.625 17.219 1 98.44 550 SER A N 1
ATOM 4145 C CA . SER A 1 550 ? 27 33.531 17 1 98.44 550 SER A CA 1
ATOM 4146 C C . SER A 1 550 ? 27.312 32.844 15.68 1 98.44 550 SER A C 1
ATOM 4148 O O . SER A 1 550 ? 28.219 33.25 14.945 1 98.44 550 SER A O 1
ATOM 4150 N N . LEU A 1 551 ? 26.578 31.781 15.383 1 98.56 551 LEU A N 1
ATOM 4151 C CA . LEU A 1 551 ? 26.75 31.078 14.125 1 98.56 551 LEU A CA 1
ATOM 4152 C C . LEU A 1 551 ? 26.406 31.969 12.938 1 98.56 551 LEU A C 1
ATOM 4154 O O . LEU A 1 551 ? 27.141 32 11.945 1 98.56 551 LEU A O 1
ATOM 4158 N N . CYS A 1 552 ? 25.312 32.688 13 1 98.75 552 CYS A N 1
ATOM 4159 C CA . CYS A 1 552 ? 24.859 33.531 11.914 1 98.75 552 CYS A CA 1
ATOM 4160 C C . CYS A 1 552 ? 25.812 34.719 11.711 1 98.75 552 CYS A C 1
ATOM 4162 O O . CYS A 1 552 ? 26 35.188 10.578 1 98.75 552 CYS A O 1
ATOM 4164 N N . GLU A 1 553 ? 26.422 35.188 12.805 1 98.62 553 GLU A N 1
ATOM 4165 C CA . GLU A 1 553 ? 27.469 36.219 12.695 1 98.62 553 GLU A CA 1
ATOM 4166 C C . GLU A 1 553 ? 28.656 35.688 11.906 1 98.62 553 GLU A C 1
ATOM 4168 O O . GLU A 1 553 ? 29.266 36.438 11.109 1 98.62 553 GLU A O 1
ATOM 4173 N N . LYS A 1 554 ? 28.953 34.469 12.156 1 98.31 554 LYS A N 1
ATOM 4174 C CA . LYS A 1 554 ? 30.047 33.844 11.398 1 98.31 554 LYS A CA 1
ATOM 4175 C C . LYS A 1 554 ? 29.703 33.781 9.914 1 98.31 554 LYS A C 1
ATOM 4177 O O . LYS A 1 554 ? 30.547 34.062 9.062 1 98.31 554 LYS A O 1
ATOM 4182 N N . TYR A 1 555 ? 28.469 33.312 9.578 1 98.62 555 TYR A N 1
ATOM 4183 C CA . TYR A 1 555 ? 28.031 33.344 8.188 1 98.62 555 TYR A CA 1
ATOM 4184 C C . TYR A 1 555 ? 28.172 34.719 7.582 1 98.62 555 TYR A C 1
ATOM 4186 O O . TYR A 1 555 ? 28.719 34.875 6.492 1 98.62 555 TYR A O 1
ATOM 4194 N N . ALA A 1 556 ? 27.703 35.719 8.312 1 98.56 556 ALA A N 1
ATOM 4195 C CA . ALA A 1 556 ? 27.688 37.094 7.836 1 98.56 556 ALA A CA 1
ATOM 4196 C C . ALA A 1 556 ? 29.094 37.625 7.609 1 98.56 556 ALA A C 1
ATOM 4198 O O . ALA A 1 556 ? 29.344 38.406 6.68 1 98.56 556 ALA A O 1
ATOM 4199 N N . SER A 1 557 ? 30.031 37.312 8.477 1 98.19 557 SER A N 1
ATOM 4200 C CA . SER A 1 557 ? 31.406 37.781 8.367 1 98.19 557 SER A CA 1
ATOM 4201 C C . SER A 1 557 ? 32.094 37.156 7.156 1 98.19 557 SER A C 1
ATOM 4203 O O . SER A 1 557 ? 33.062 37.719 6.625 1 98.19 557 SER A O 1
ATOM 4205 N N . ARG A 1 558 ? 31.594 36 6.742 1 98.19 558 ARG A N 1
ATOM 4206 C CA . ARG A 1 558 ? 32.219 35.281 5.664 1 98.19 558 ARG A CA 1
ATOM 4207 C C . ARG A 1 558 ? 31.609 35.625 4.312 1 98.19 558 ARG A C 1
ATOM 4209 O O . ARG A 1 558 ? 32.25 35.469 3.273 1 98.19 558 ARG A O 1
ATOM 4216 N N . ILE A 1 559 ? 30.391 36.062 4.273 1 98.31 559 ILE A N 1
ATOM 4217 C CA . ILE A 1 559 ? 29.703 36.438 3.039 1 98.31 559 ILE A CA 1
ATOM 4218 C C . ILE A 1 559 ? 29.875 37.938 2.801 1 98.31 559 ILE A C 1
ATOM 4220 O O . ILE A 1 559 ? 29.453 38.75 3.621 1 98.31 559 ILE A O 1
ATOM 4224 N N . GLN A 1 560 ? 30.453 38.375 1.768 1 94.75 560 GLN A N 1
ATOM 4225 C CA . GLN A 1 560 ? 30.906 39.75 1.508 1 94.75 560 GLN A CA 1
ATOM 4226 C C . GLN A 1 560 ? 29.75 40.75 1.615 1 94.75 560 GLN A C 1
ATOM 4228 O O . GLN A 1 560 ? 29.844 41.719 2.342 1 94.75 560 GLN A O 1
ATOM 4233 N N . ASP A 1 561 ? 28.672 40.656 0.945 1 96.94 561 ASP A N 1
ATOM 4234 C CA . ASP A 1 561 ? 27.516 41.562 0.951 1 96.94 561 ASP A CA 1
ATOM 4235 C C . ASP A 1 561 ? 26.344 40.938 1.722 1 96.94 561 ASP A C 1
ATOM 4237 O O . ASP A 1 561 ? 25.359 40.531 1.123 1 96.94 561 ASP A O 1
ATOM 4241 N N . SER A 1 562 ? 26.516 40.969 3.076 1 98.19 562 SER A N 1
ATOM 4242 C CA . SER A 1 562 ? 25.484 40.312 3.891 1 98.19 562 SER A CA 1
ATOM 4243 C C . SER A 1 562 ? 25.016 41.25 5.012 1 98.19 562 SER A C 1
ATOM 4245 O O . SER A 1 562 ? 25.734 42.156 5.426 1 98.19 562 SER A O 1
ATOM 4247 N N . GLN A 1 563 ? 23.797 41.062 5.371 1 98.19 563 GLN A N 1
ATOM 4248 C CA . GLN A 1 563 ? 23.156 41.688 6.523 1 98.19 563 GLN A CA 1
ATOM 4249 C C . GLN A 1 563 ? 22.594 40.625 7.473 1 98.19 563 GLN A C 1
ATOM 4251 O O . GLN A 1 563 ? 22.047 39.625 7.031 1 98.19 563 GLN A O 1
ATOM 4256 N N . LEU A 1 564 ? 22.766 40.906 8.805 1 98.69 564 LEU A N 1
ATOM 4257 C CA . LEU A 1 564 ? 22.234 40 9.812 1 98.69 564 LEU A CA 1
ATOM 4258 C C . LEU A 1 564 ? 21.172 40.656 10.656 1 98.69 564 LEU A C 1
ATOM 4260 O O . LEU A 1 564 ? 21.359 41.781 11.117 1 98.69 564 LEU A O 1
ATOM 4264 N N . VAL A 1 565 ? 20.047 40.031 10.781 1 98.88 565 VAL A N 1
ATOM 4265 C CA . VAL A 1 565 ? 18.984 40.469 11.68 1 98.88 565 VAL A CA 1
ATOM 4266 C C . VAL A 1 565 ? 18.719 39.406 12.727 1 98.88 565 VAL A C 1
ATOM 4268 O O . VAL A 1 565 ? 18.484 38.25 12.391 1 98.88 565 VAL A O 1
ATOM 4271 N N . VAL A 1 566 ? 18.797 39.719 14.008 1 98.81 566 VAL A N 1
ATOM 4272 C CA . VAL A 1 566 ? 18.469 38.844 15.109 1 98.81 566 VAL A CA 1
ATOM 4273 C C . VAL A 1 566 ? 17.141 39.25 15.742 1 98.81 566 VAL A C 1
ATOM 4275 O O . VAL A 1 566 ? 17.016 40.344 16.281 1 98.81 566 VAL A O 1
ATOM 4278 N N . LEU A 1 567 ? 16.172 38.469 15.688 1 98.81 567 LEU A N 1
ATOM 4279 C CA . LEU A 1 567 ? 14.859 38.719 16.25 1 98.81 567 LEU A CA 1
ATOM 4280 C C . LEU A 1 567 ? 14.828 38.406 17.734 1 98.81 567 LEU A C 1
ATOM 4282 O O . LEU A 1 567 ? 15.438 37.406 18.172 1 98.81 567 LEU A O 1
ATOM 4286 N N . ASN A 1 568 ? 14.078 39.156 18.469 1 98.31 568 ASN A N 1
ATOM 4287 C CA . ASN A 1 568 ? 13.969 38.969 19.906 1 98.31 568 ASN A CA 1
ATOM 4288 C C . ASN A 1 568 ? 12.883 37.938 20.266 1 98.31 568 ASN A C 1
ATOM 4290 O O . ASN A 1 568 ? 11.766 38.031 19.75 1 98.31 568 ASN A O 1
ATOM 4294 N N . ASN A 1 569 ? 13.188 37.031 21.125 1 98.19 569 ASN A N 1
ATOM 4295 C CA . ASN A 1 569 ? 12.242 36.031 21.656 1 98.19 569 ASN A CA 1
ATOM 4296 C C . ASN A 1 569 ? 11.734 35.125 20.562 1 98.19 569 ASN A C 1
ATOM 4298 O O . ASN A 1 569 ? 10.531 34.844 20.484 1 98.19 569 ASN A O 1
ATOM 4302 N N . VAL A 1 570 ? 12.609 34.719 19.719 1 98.75 570 VAL A N 1
ATOM 4303 C CA . VAL A 1 570 ? 12.219 33.906 18.578 1 98.75 570 VAL A CA 1
ATOM 4304 C C . VAL A 1 570 ? 13.133 32.688 18.516 1 98.75 570 VAL A C 1
ATOM 4306 O O . VAL A 1 570 ? 14.344 32.781 18.719 1 98.75 570 VAL A O 1
ATOM 4309 N N . GLY A 1 571 ? 12.523 31.531 18.312 1 98.69 571 GLY A N 1
ATOM 4310 C CA . GLY A 1 571 ? 13.258 30.281 18.125 1 98.69 571 GLY A CA 1
ATOM 4311 C C . GLY A 1 571 ? 13.578 30 16.672 1 98.69 571 GLY A C 1
ATOM 4312 O O . GLY A 1 571 ? 14.031 30.891 15.938 1 98.69 571 GLY A O 1
ATOM 4313 N N . HIS A 1 572 ? 13.453 28.734 16.219 1 98.81 572 HIS A N 1
ATOM 4314 C CA . HIS A 1 572 ? 13.953 28.297 14.922 1 98.81 572 HIS A CA 1
ATOM 4315 C C . HIS A 1 572 ? 12.867 28.375 13.852 1 98.81 572 HIS A C 1
ATOM 4317 O O . HIS A 1 572 ? 13.141 28.188 12.664 1 98.81 572 HIS A O 1
ATOM 4323 N N . TRP A 1 573 ? 11.617 28.609 14.25 1 98.88 573 TRP A N 1
ATOM 4324 C CA . TRP A 1 573 ? 10.508 28.734 13.305 1 98.88 573 TRP A CA 1
ATOM 4325 C C . TRP A 1 573 ? 10.109 30.203 13.133 1 98.88 573 TRP A C 1
ATOM 4327 O O . TRP A 1 573 ? 8.969 30.578 13.414 1 98.88 573 TRP A O 1
ATOM 4337 N N . HIS A 1 574 ? 10.961 30.938 12.57 1 98.88 574 HIS A N 1
ATOM 4338 C CA . HIS A 1 574 ? 10.992 32.406 12.578 1 98.88 574 HIS A CA 1
ATOM 4339 C C . HIS A 1 574 ? 9.703 32.969 11.984 1 98.88 574 HIS A C 1
ATOM 4341 O O . HIS A 1 574 ? 9.07 33.844 12.594 1 98.88 574 HIS A O 1
ATOM 4347 N N . VAL A 1 575 ? 9.273 32.438 10.844 1 98.81 575 VAL A N 1
ATOM 4348 C CA . VAL A 1 575 ? 8.102 32.969 10.148 1 98.81 575 VAL A CA 1
ATOM 4349 C C . VAL A 1 575 ? 6.844 32.688 10.969 1 98.81 575 VAL A C 1
ATOM 4351 O O . VAL A 1 575 ? 5.934 33.531 11.023 1 98.81 575 VAL A O 1
ATOM 4354 N N . PHE A 1 576 ? 6.758 31.531 11.648 1 98.81 576 PHE A N 1
ATOM 4355 C CA . PHE A 1 576 ? 5.594 31.172 12.445 1 98.81 576 PHE A CA 1
ATOM 4356 C C . PHE A 1 576 ? 5.582 31.953 13.766 1 98.81 576 PHE A C 1
ATOM 4358 O O . PHE A 1 576 ? 4.523 32.375 14.234 1 98.81 576 PHE A O 1
ATOM 4365 N N . GLU A 1 577 ? 6.777 32.188 14.336 1 98.62 577 GLU A N 1
ATOM 4366 C CA . GLU A 1 577 ? 6.875 32.781 15.672 1 98.62 577 GLU A CA 1
ATOM 4367 C C . GLU A 1 577 ? 6.824 34.312 15.625 1 98.62 577 GLU A C 1
ATOM 4369 O O . GLU A 1 577 ? 6.352 34.938 16.562 1 98.62 577 GLU A O 1
ATOM 4374 N N . ALA A 1 578 ? 7.355 34.875 14.492 1 98.19 578 ALA A N 1
ATOM 4375 C CA . ALA A 1 578 ? 7.5 36.312 14.445 1 98.19 578 ALA A CA 1
ATOM 4376 C C . ALA A 1 578 ? 7.438 36.844 13.016 1 98.19 578 ALA A C 1
ATOM 4378 O O . ALA A 1 578 ? 8.375 37.469 12.539 1 98.19 578 ALA A O 1
ATOM 4379 N N . VAL A 1 579 ? 6.281 36.656 12.375 1 98.06 579 VAL A N 1
ATOM 4380 C CA . VAL A 1 579 ? 6.129 37 10.961 1 98.06 579 VAL A CA 1
ATOM 4381 C C . VAL A 1 579 ? 6.355 38.5 10.758 1 98.06 579 VAL A C 1
ATOM 4383 O O . VAL A 1 579 ? 6.906 38.906 9.734 1 98.06 579 VAL A O 1
ATOM 4386 N N . ASP A 1 580 ? 5.949 39.344 11.664 1 97.5 580 ASP A N 1
ATOM 4387 C CA . ASP A 1 580 ? 6.121 40.781 11.523 1 97.5 580 ASP A CA 1
ATOM 4388 C C . ASP A 1 580 ? 7.598 41.188 11.531 1 97.5 580 ASP A C 1
ATOM 4390 O O . ASP A 1 580 ? 8.039 42 10.727 1 97.5 580 ASP A O 1
ATOM 4394 N N . GLY A 1 581 ? 8.359 40.562 12.5 1 98.38 581 GLY A N 1
ATOM 4395 C CA . GLY A 1 581 ? 9.789 40.812 12.523 1 98.38 581 GLY A CA 1
ATOM 4396 C C . GLY A 1 581 ? 10.492 40.344 11.258 1 98.38 581 GLY A C 1
ATOM 4397 O O . GLY A 1 581 ? 11.344 41.062 10.727 1 98.38 581 GLY A O 1
ATOM 4398 N N . VAL A 1 582 ? 10.133 39.219 10.758 1 98.75 582 VAL A N 1
ATOM 4399 C CA . VAL A 1 582 ? 10.727 38.688 9.531 1 98.75 582 VAL A CA 1
ATOM 4400 C C . VAL A 1 582 ? 10.367 39.594 8.352 1 98.75 582 VAL A C 1
ATOM 4402 O O . VAL A 1 582 ? 11.219 39.938 7.531 1 98.75 582 VAL A O 1
ATOM 4405 N N . SER A 1 583 ? 9.07 39.969 8.242 1 98.19 583 SER A N 1
ATOM 4406 C CA . SER A 1 583 ? 8.602 40.781 7.125 1 98.19 583 SER A CA 1
ATOM 4407 C C . SER A 1 583 ? 9.297 42.156 7.105 1 98.19 583 SER A C 1
ATOM 4409 O O . SER A 1 583 ? 9.617 42.656 6.039 1 98.19 583 SER A O 1
ATOM 4411 N N . GLU A 1 584 ? 9.523 42.719 8.258 1 98.19 584 GLU A N 1
ATOM 4412 C CA . GLU A 1 584 ? 10.219 44 8.336 1 98.19 584 GLU A CA 1
ATOM 4413 C C . GLU A 1 584 ? 11.648 43.875 7.816 1 98.19 584 GLU A C 1
ATOM 4415 O O . GLU A 1 584 ? 12.109 44.719 7.055 1 98.19 584 GLU A O 1
ATOM 4420 N N . ALA A 1 585 ? 12.32 42.844 8.234 1 98.62 585 ALA A N 1
ATOM 4421 C CA . ALA A 1 585 ? 13.688 42.625 7.777 1 98.62 585 ALA A CA 1
ATOM 4422 C C . ALA A 1 585 ? 13.734 42.406 6.262 1 98.62 585 ALA A C 1
ATOM 4424 O O . ALA A 1 585 ? 14.609 42.969 5.586 1 98.62 585 ALA A O 1
ATOM 4425 N N . VAL A 1 586 ? 12.805 41.656 5.758 1 98.5 586 VAL A N 1
ATOM 4426 C CA . VAL A 1 586 ? 12.773 41.312 4.336 1 98.5 586 VAL A CA 1
ATOM 4427 C C . VAL A 1 586 ? 12.43 42.562 3.518 1 98.5 586 VAL A C 1
ATOM 4429 O O . VAL A 1 586 ? 13.023 42.781 2.461 1 98.5 586 VAL A O 1
ATOM 4432 N N . LYS A 1 587 ? 11.445 43.406 3.959 1 97.38 587 LYS A N 1
ATOM 4433 C CA . LYS A 1 587 ? 11.062 44.625 3.26 1 97.38 587 LYS A CA 1
ATOM 4434 C C . LYS A 1 587 ? 12.25 45.594 3.137 1 97.38 587 LYS A C 1
ATOM 4436 O O . LYS A 1 587 ? 12.453 46.188 2.088 1 97.38 587 LYS A O 1
ATOM 4441 N N . ALA A 1 588 ? 13.031 45.625 4.203 1 97 588 ALA A N 1
ATOM 4442 C CA . ALA A 1 588 ? 14.195 46.531 4.203 1 97 588 ALA A CA 1
ATOM 4443 C C . ALA A 1 588 ? 15.266 46 3.236 1 97 588 ALA A C 1
ATOM 4445 O O . ALA A 1 588 ? 16 46.812 2.648 1 97 588 ALA A O 1
ATOM 4446 N N . PHE A 1 589 ? 15.289 44.844 2.98 1 97 589 PHE A N 1
ATOM 4447 C CA . PHE A 1 589 ? 16.328 44.188 2.191 1 97 589 PHE A CA 1
ATOM 4448 C C . PHE A 1 589 ? 15.969 44.188 0.711 1 97 589 PHE A C 1
ATOM 4450 O O . PHE A 1 589 ? 16.828 44.375 -0.145 1 97 589 PHE A O 1
ATOM 4457 N N . LEU A 1 590 ? 14.688 43.906 0.4 1 93.62 590 LEU A N 1
ATOM 4458 C CA . LEU A 1 590 ? 14.266 43.781 -0.992 1 93.62 590 LEU A CA 1
ATOM 4459 C C . LEU A 1 590 ? 14.305 45.156 -1.681 1 93.62 590 LEU A C 1
ATOM 4461 O O . LEU A 1 590 ? 14.523 45.219 -2.891 1 93.62 590 LEU A O 1
ATOM 4465 N N . MET B 1 1 ? 50.75 -6.008 -4 1 23.03 1 MET B N 1
ATOM 4466 C CA . MET B 1 1 ? 49.75 -7.078 -4.09 1 23.03 1 MET B CA 1
ATOM 4467 C C . MET B 1 1 ? 48.562 -6.801 -3.176 1 23.03 1 MET B C 1
ATOM 4469 O O . MET B 1 1 ? 48.656 -7.004 -1.963 1 23.03 1 MET B O 1
ATOM 4473 N N . GLY B 1 2 ? 47.938 -5.734 -3.375 1 24.92 2 GLY B N 1
ATOM 4474 C CA . GLY B 1 2 ? 46.969 -5.129 -2.455 1 24.92 2 GLY B CA 1
ATOM 4475 C C . GLY B 1 2 ? 45.812 -6.043 -2.111 1 24.92 2 GLY B C 1
ATOM 4476 O O . GLY B 1 2 ? 45.219 -6.656 -2.998 1 24.92 2 GLY B O 1
ATOM 4477 N N . SER B 1 3 ? 45.875 -6.57 -0.894 1 27 3 SER B N 1
ATOM 4478 C CA . SER B 1 3 ? 44.906 -7.496 -0.317 1 27 3 SER B CA 1
ATOM 4479 C C . SER B 1 3 ? 43.5 -6.996 -0.524 1 27 3 SER B C 1
ATOM 4481 O O . SER B 1 3 ? 43.125 -5.914 -0.058 1 27 3 SER B O 1
ATOM 4483 N N . GLN B 1 4 ? 43.062 -7.082 -1.777 1 30.12 4 GLN B N 1
ATOM 4484 C CA . GLN B 1 4 ? 41.656 -6.789 -2.006 1 30.12 4 GLN B CA 1
ATOM 4485 C C . GLN B 1 4 ? 40.781 -7.359 -0.889 1 30.12 4 GLN B C 1
ATOM 4487 O O . GLN B 1 4 ? 40.719 -8.578 -0.718 1 30.12 4 GLN B O 1
ATOM 4492 N N . THR B 1 5 ? 40.719 -6.918 0.284 1 35.28 5 THR B N 1
ATOM 4493 C CA . THR B 1 5 ? 39.844 -7.285 1.383 1 35.28 5 THR B CA 1
ATOM 4494 C C . THR B 1 5 ? 38.469 -7.723 0.854 1 35.28 5 THR B C 1
ATOM 4496 O O . THR B 1 5 ? 37.688 -6.891 0.39 1 35.28 5 THR B O 1
ATOM 4499 N N . THR B 1 6 ? 38.156 -8.75 0.069 1 42.03 6 THR B N 1
ATOM 4500 C CA . THR B 1 6 ? 37 -9.297 -0.617 1 42.03 6 THR B CA 1
ATOM 4501 C C . THR B 1 6 ? 35.812 -9.43 0.341 1 42.03 6 THR B C 1
ATOM 4503 O O . THR B 1 6 ? 35.844 -10.25 1.258 1 42.03 6 THR B O 1
ATOM 4506 N N . SER B 1 7 ? 35 -8.523 0.816 1 58.44 7 SER B N 1
ATOM 4507 C CA . SER B 1 7 ? 33.844 -8.461 1.691 1 58.44 7 SER B CA 1
ATOM 4508 C C . SER B 1 7 ? 32.906 -9.633 1.447 1 58.44 7 SER B C 1
ATOM 4510 O O . SER B 1 7 ? 32.719 -10.055 0.305 1 58.44 7 SER B O 1
ATOM 4512 N N . ALA B 1 8 ? 32.625 -10.523 2.488 1 74.44 8 ALA B N 1
ATOM 4513 C CA . ALA B 1 8 ? 31.688 -11.656 2.48 1 74.44 8 ALA B CA 1
ATOM 4514 C C . ALA B 1 8 ? 30.406 -11.32 1.734 1 74.44 8 ALA B C 1
ATOM 4516 O O . ALA B 1 8 ? 29.906 -10.195 1.826 1 74.44 8 ALA B O 1
ATOM 4517 N N . PRO B 1 9 ? 30.062 -12.32 0.805 1 90.12 9 PRO B N 1
ATOM 4518 C CA . PRO B 1 9 ? 28.828 -12.109 0.055 1 90.12 9 PRO B CA 1
ATOM 4519 C C . PRO B 1 9 ? 27.625 -11.812 0.96 1 90.12 9 PRO B C 1
ATOM 4521 O O . PRO B 1 9 ? 27.562 -12.305 2.09 1 90.12 9 PRO B O 1
ATOM 4524 N N . MET B 1 10 ? 26.844 -10.93 0.511 1 95.94 10 MET B N 1
ATOM 4525 C CA . MET B 1 10 ? 25.609 -10.68 1.225 1 95.94 10 MET B CA 1
ATOM 4526 C C . MET B 1 10 ? 24.719 -11.922 1.217 1 95.94 10 MET B C 1
ATOM 4528 O O . MET B 1 10 ? 24.5 -12.531 0.168 1 95.94 10 MET B O 1
ATOM 4532 N N . GLN B 1 11 ? 24.328 -12.375 2.314 1 98.44 11 GLN B N 1
ATOM 4533 C CA . GLN B 1 11 ? 23.391 -13.484 2.502 1 98.44 11 GLN B CA 1
ATOM 4534 C C . GLN B 1 11 ? 22.031 -12.984 2.951 1 98.44 11 GLN B C 1
ATOM 4536 O O . GLN B 1 11 ? 21.812 -12.742 4.141 1 98.44 11 GLN B O 1
ATOM 4541 N N . TYR B 1 12 ? 21.094 -12.836 2.033 1 98.81 12 TYR B N 1
ATOM 4542 C CA . TYR B 1 12 ? 19.812 -12.188 2.295 1 98.81 12 TYR B CA 1
ATOM 4543 C C . TYR B 1 12 ? 18.844 -13.141 2.992 1 98.81 12 TYR B C 1
ATOM 4545 O O . TYR B 1 12 ? 18.609 -14.25 2.51 1 98.81 12 TYR B O 1
ATOM 4553 N N . VAL B 1 13 ? 18.312 -12.734 4.09 1 98.81 13 VAL B N 1
ATOM 4554 C CA . VAL B 1 13 ? 17.297 -13.477 4.824 1 98.81 13 VAL B CA 1
ATOM 4555 C C . VAL B 1 13 ? 16.078 -12.586 5.07 1 98.81 13 VAL B C 1
ATOM 4557 O O . VAL B 1 13 ? 16.219 -11.375 5.277 1 98.81 13 VAL B O 1
ATOM 4560 N N . ALA B 1 14 ? 14.891 -13.133 4.914 1 98.81 14 ALA B N 1
ATOM 4561 C CA . ALA B 1 14 ? 13.656 -12.438 5.258 1 98.81 14 ALA B CA 1
ATOM 4562 C C . ALA B 1 14 ? 13.18 -12.828 6.656 1 98.81 14 ALA B C 1
ATOM 4564 O O . ALA B 1 14 ? 13.266 -13.992 7.047 1 98.81 14 ALA B O 1
ATOM 4565 N N . TYR B 1 15 ? 12.719 -11.859 7.441 1 98.5 15 TYR B N 1
ATOM 4566 C CA . TYR B 1 15 ? 12.266 -12.102 8.805 1 98.5 15 TYR B CA 1
ATOM 4567 C C . TYR B 1 15 ? 11.219 -11.07 9.219 1 98.5 15 TYR B C 1
ATOM 4569 O O . TYR B 1 15 ? 10.984 -10.094 8.508 1 98.5 15 TYR B O 1
ATOM 4577 N N . LEU B 1 16 ? 10.477 -11.344 10.281 1 97.69 16 LEU B N 1
ATOM 4578 C CA . LEU B 1 16 ? 9.547 -10.375 10.867 1 97.69 16 LEU B CA 1
ATOM 4579 C C . LEU B 1 16 ? 10.25 -9.492 11.891 1 97.69 16 LEU B C 1
ATOM 4581 O O . LEU B 1 16 ? 10.852 -10 12.844 1 97.69 16 LEU B O 1
ATOM 4585 N N . HIS B 1 17 ? 10.195 -8.219 11.602 1 95.44 17 HIS B N 1
ATOM 4586 C CA . HIS B 1 17 ? 10.75 -7.293 12.578 1 95.44 17 HIS B CA 1
ATOM 4587 C C . HIS B 1 17 ? 10.156 -7.531 13.961 1 95.44 17 HIS B C 1
ATOM 4589 O O . HIS B 1 17 ? 8.938 -7.594 14.117 1 95.44 17 HIS B O 1
ATOM 4595 N N . PRO B 1 18 ? 10.93 -7.672 14.984 1 93.38 18 PRO B N 1
ATOM 4596 C CA . PRO B 1 18 ? 10.422 -8.156 16.281 1 93.38 18 PRO B CA 1
ATOM 4597 C C . PRO B 1 18 ? 9.461 -7.172 16.938 1 93.38 18 PRO B C 1
ATOM 4599 O O . PRO B 1 18 ? 8.539 -7.59 17.641 1 93.38 18 PRO B O 1
ATOM 4602 N N . ASN B 1 19 ? 9.562 -5.863 16.703 1 90.75 19 ASN B N 1
ATOM 4603 C CA . ASN B 1 19 ? 8.711 -4.871 17.359 1 90.75 19 ASN B CA 1
ATOM 4604 C C . ASN B 1 19 ? 7.562 -4.43 16.453 1 90.75 19 ASN B C 1
ATOM 4606 O O . ASN B 1 19 ? 6.418 -4.348 16.906 1 90.75 19 ASN B O 1
ATOM 4610 N N . LEU B 1 20 ? 7.84 -4.254 15.188 1 93 20 LEU B N 1
ATOM 4611 C CA . LEU B 1 20 ? 6.844 -3.723 14.266 1 93 20 LEU B CA 1
ATOM 4612 C C . LEU B 1 20 ? 6.055 -4.852 13.609 1 93 20 LEU B C 1
ATOM 4614 O O . LEU B 1 20 ? 4.996 -4.617 13.023 1 93 20 LEU B O 1
ATOM 4618 N N . VAL B 1 21 ? 6.602 -6.07 13.602 1 94.44 21 VAL B N 1
ATOM 4619 C CA . VAL B 1 21 ? 5.977 -7.27 13.055 1 94.44 21 VAL B CA 1
ATOM 4620 C C . VAL B 1 21 ? 5.66 -7.062 11.578 1 94.44 21 VAL B C 1
ATOM 4622 O O . VAL B 1 21 ? 4.531 -7.289 11.141 1 94.44 21 VAL B O 1
ATOM 4625 N N . VAL B 1 22 ? 6.57 -6.504 10.875 1 96.06 22 VAL B N 1
ATOM 4626 C CA . VAL B 1 22 ? 6.512 -6.363 9.422 1 96.06 22 VAL B CA 1
ATOM 4627 C C . VAL B 1 22 ? 7.707 -7.074 8.789 1 96.06 22 VAL B C 1
ATOM 4629 O O . VAL B 1 22 ? 8.75 -7.23 9.422 1 96.06 22 VAL B O 1
ATOM 4632 N N . PRO B 1 23 ? 7.566 -7.543 7.594 1 97.88 23 PRO B N 1
ATOM 4633 C CA . PRO B 1 23 ? 8.688 -8.203 6.926 1 97.88 23 PRO B CA 1
ATOM 4634 C C . PRO B 1 23 ? 9.867 -7.266 6.676 1 97.88 23 PRO B C 1
ATOM 4636 O O . PRO B 1 23 ? 9.664 -6.094 6.352 1 97.88 23 PRO B O 1
ATOM 4639 N N . ARG B 1 24 ? 11.055 -7.727 6.859 1 98.31 24 ARG B N 1
ATOM 4640 C CA . ARG B 1 24 ? 12.32 -7.055 6.59 1 98.31 24 ARG B CA 1
ATOM 4641 C C . ARG B 1 24 ? 13.336 -8.023 5.996 1 98.31 24 ARG B C 1
ATOM 4643 O O . ARG B 1 24 ? 13.125 -9.234 6.012 1 98.31 24 ARG B O 1
ATOM 4650 N N . VAL B 1 25 ? 14.367 -7.512 5.43 1 98.75 25 VAL B N 1
ATOM 4651 C CA . VAL B 1 25 ? 15.484 -8.297 4.91 1 98.75 25 VAL B CA 1
ATOM 4652 C C . VAL B 1 25 ? 16.766 -7.957 5.676 1 98.75 25 VAL B C 1
ATOM 4654 O O . VAL B 1 25 ? 17 -6.797 6.008 1 98.75 25 VAL B O 1
ATOM 4657 N N . GLY B 1 26 ? 17.531 -8.898 6.043 1 98.69 26 GLY B N 1
ATOM 4658 C CA . GLY B 1 26 ? 18.828 -8.734 6.676 1 98.69 26 GLY B CA 1
ATOM 4659 C C . GLY B 1 26 ? 19.906 -9.625 6.07 1 98.69 26 GLY B C 1
ATOM 4660 O O . GLY B 1 26 ? 19.625 -10.398 5.156 1 98.69 26 GLY B O 1
ATOM 4661 N N . HIS B 1 27 ? 21.109 -9.398 6.496 1 98.5 27 HIS B N 1
ATOM 4662 C CA . HIS B 1 27 ? 22.219 -10.312 6.242 1 98.5 27 HIS B CA 1
ATOM 4663 C C . HIS B 1 27 ? 22.312 -11.391 7.316 1 98.5 27 HIS B C 1
ATOM 4665 O O . HIS B 1 27 ? 22.484 -11.086 8.5 1 98.5 27 HIS B O 1
ATOM 4671 N N . PHE B 1 28 ? 22.156 -12.609 6.918 1 98.38 28 PHE B N 1
ATOM 4672 C CA . PHE B 1 28 ? 22.219 -13.727 7.852 1 98.38 28 PHE B CA 1
ATOM 4673 C C . PHE B 1 28 ? 23.641 -14.258 7.965 1 98.38 28 PHE B C 1
ATOM 4675 O O . PHE B 1 28 ? 24.109 -14.984 7.09 1 98.38 28 PHE B O 1
ATOM 4682 N N . ASP B 1 29 ? 24.312 -13.938 9.008 1 96.94 29 ASP B N 1
ATOM 4683 C CA . ASP B 1 29 ? 25.594 -14.578 9.312 1 96.94 29 ASP B CA 1
ATOM 4684 C C . ASP B 1 29 ? 25.375 -15.992 9.852 1 96.94 29 ASP B C 1
ATOM 4686 O O . ASP B 1 29 ? 25.141 -16.188 11.047 1 96.94 29 ASP B O 1
ATOM 4690 N N . LEU B 1 30 ? 25.516 -16.922 9.008 1 94.5 30 LEU B N 1
ATOM 4691 C CA . LEU B 1 30 ? 25.203 -18.312 9.32 1 94.5 30 LEU B CA 1
ATOM 4692 C C . LEU B 1 30 ? 26.109 -18.844 10.414 1 94.5 30 LEU B C 1
ATOM 4694 O O . LEU B 1 30 ? 25.703 -19.688 11.211 1 94.5 30 LEU B O 1
ATOM 4698 N N . ALA B 1 31 ? 27.359 -18.406 10.445 1 93.5 31 ALA B N 1
ATOM 4699 C CA . ALA B 1 31 ? 28.312 -18.875 11.445 1 93.5 31 ALA B CA 1
ATOM 4700 C C . ALA B 1 31 ? 27.953 -18.375 12.836 1 93.5 31 ALA B C 1
ATOM 4702 O O . ALA B 1 31 ? 28.078 -19.109 13.82 1 93.5 31 ALA B O 1
ATOM 4703 N N . LYS B 1 32 ? 27.453 -17.125 12.914 1 95.25 32 LYS B N 1
ATOM 4704 C CA . LYS B 1 32 ? 27.141 -16.5 14.195 1 95.25 32 LYS B CA 1
ATOM 4705 C C . LYS B 1 32 ? 25.656 -16.656 14.531 1 95.25 32 LYS B C 1
ATOM 4707 O O . LYS B 1 32 ? 25.234 -16.359 15.648 1 95.25 32 LYS B O 1
ATOM 4712 N N . ASP B 1 33 ? 24.922 -17.078 13.547 1 97.31 33 ASP B N 1
ATOM 4713 C CA . ASP B 1 33 ? 23.469 -17.219 13.68 1 97.31 33 ASP B CA 1
ATOM 4714 C C . ASP B 1 33 ? 22.828 -15.883 14.055 1 97.31 33 ASP B C 1
ATOM 4716 O O . ASP B 1 33 ? 22.031 -15.82 14.984 1 97.31 33 ASP B O 1
ATOM 4720 N N . THR B 1 34 ? 23.281 -14.836 13.438 1 98.19 34 THR B N 1
ATOM 4721 C CA . THR B 1 34 ? 22.766 -13.492 13.672 1 98.19 34 THR B CA 1
ATOM 4722 C C . THR B 1 34 ? 22.297 -12.852 12.367 1 98.19 34 THR B C 1
ATOM 4724 O O . THR B 1 34 ? 22.703 -13.273 11.281 1 98.19 34 THR B O 1
ATOM 4727 N N . ILE B 1 35 ? 21.406 -11.961 12.445 1 98.5 35 ILE B N 1
ATOM 4728 C CA . ILE B 1 35 ? 20.859 -11.227 11.312 1 98.5 35 ILE B CA 1
ATOM 4729 C C . ILE B 1 35 ? 21.141 -9.734 11.477 1 98.5 35 ILE B C 1
ATOM 4731 O O . ILE B 1 35 ? 20.719 -9.117 12.461 1 98.5 35 ILE B O 1
ATOM 4735 N N . GLN B 1 36 ? 21.859 -9.156 10.609 1 98.12 36 GLN B N 1
ATOM 4736 C CA . GLN B 1 36 ? 22.062 -7.711 10.539 1 98.12 36 GLN B CA 1
ATOM 4737 C C . GLN B 1 36 ? 21.047 -7.062 9.594 1 98.12 36 GLN B C 1
ATOM 4739 O O . GLN B 1 36 ? 21.094 -7.277 8.383 1 98.12 36 GLN B O 1
ATOM 4744 N N . PRO B 1 37 ? 20.109 -6.246 10.117 1 98.19 37 PRO B N 1
ATOM 4745 C CA . PRO B 1 37 ? 19.125 -5.602 9.242 1 98.19 37 PRO B CA 1
ATOM 4746 C C . PRO B 1 37 ? 19.781 -4.797 8.117 1 98.19 37 PRO B C 1
ATOM 4748 O O . PRO B 1 37 ? 20.844 -4.199 8.312 1 98.19 37 PRO B O 1
ATOM 4751 N N . LEU B 1 38 ? 19.141 -4.793 6.965 1 98.56 38 LEU B N 1
ATOM 4752 C CA . LEU B 1 38 ? 19.625 -4.059 5.797 1 98.56 38 LEU B CA 1
ATOM 4753 C C . LEU B 1 38 ? 18.688 -2.896 5.473 1 98.56 38 LEU B C 1
ATOM 4755 O O . LEU B 1 38 ? 17.5 -2.932 5.812 1 98.56 38 LEU B O 1
ATOM 4759 N N . CYS B 1 39 ? 19.141 -1.883 4.902 1 98.44 39 CYS B N 1
ATOM 4760 C CA . CYS B 1 39 ? 18.391 -0.771 4.332 1 98.44 39 CYS B CA 1
ATOM 4761 C C . CYS B 1 39 ? 19 -0.319 3.012 1 98.44 39 CYS B C 1
ATOM 4763 O O . CYS B 1 39 ? 20.062 -0.801 2.617 1 98.44 39 CYS B O 1
ATOM 4765 N N . PHE B 1 40 ? 18.297 0.415 2.199 1 98.5 40 PHE B N 1
ATOM 4766 C CA . PHE B 1 40 ? 18.859 1.03 1.003 1 98.5 40 PHE B CA 1
ATOM 4767 C C . PHE B 1 40 ? 19.844 2.133 1.374 1 98.5 40 PHE B C 1
ATOM 4769 O O . PHE B 1 40 ? 19.875 2.584 2.521 1 98.5 40 PHE B O 1
ATOM 4776 N N . THR B 1 41 ? 20.625 2.613 0.425 1 97.88 41 THR B N 1
ATOM 4777 C CA . THR B 1 41 ? 21.547 3.729 0.631 1 97.88 41 THR B CA 1
ATOM 4778 C C . THR B 1 41 ? 20.781 4.992 1.019 1 97.88 41 THR B C 1
ATOM 4780 O O . THR B 1 41 ? 21.359 5.914 1.603 1 97.88 41 THR B O 1
ATOM 4783 N N . SER B 1 42 ? 19.469 5.0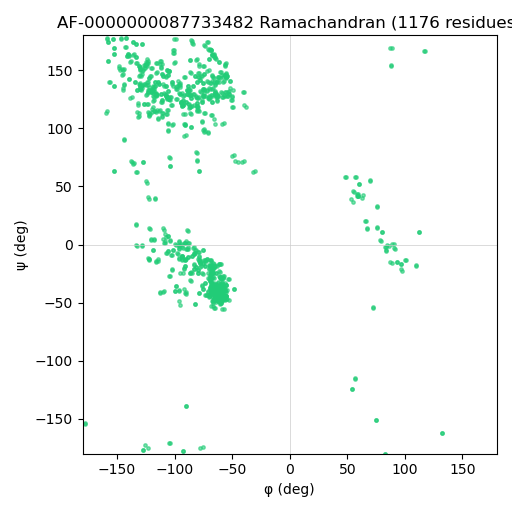62 0.801 1 97.94 42 SER B N 1
ATOM 4784 C CA . SER B 1 42 ? 18.609 6.172 1.186 1 97.94 42 SER B CA 1
ATOM 4785 C C . SER B 1 42 ? 18.25 6.109 2.668 1 97.94 42 SER B C 1
ATOM 4787 O O . SER B 1 42 ? 17.688 7.055 3.217 1 97.94 42 SER B O 1
ATOM 4789 N N . GLY B 1 43 ? 18.531 5 3.293 1 97.81 43 GLY B N 1
ATOM 4790 C CA . GLY B 1 43 ? 18.172 4.762 4.684 1 97.81 43 GLY B CA 1
ATOM 4791 C C . GLY B 1 43 ? 16.875 3.988 4.84 1 97.81 43 GLY B C 1
ATOM 4792 O O . GLY B 1 43 ? 16.578 3.471 5.918 1 97.81 43 GLY B O 1
ATOM 4793 N N . THR B 1 44 ? 16.062 3.9 3.818 1 98.25 44 THR B N 1
ATOM 4794 C CA . THR B 1 44 ? 14.773 3.221 3.867 1 98.25 44 THR B CA 1
ATOM 4795 C C . THR B 1 44 ? 14.961 1.725 4.105 1 98.25 44 THR B C 1
ATOM 4797 O O . THR B 1 44 ? 15.766 1.079 3.436 1 98.25 44 THR B O 1
ATOM 4800 N N . PRO B 1 45 ? 14.32 1.133 5.043 1 97.56 45 PRO B N 1
ATOM 4801 C CA . PRO B 1 45 ? 14.445 -0.308 5.281 1 97.56 45 PRO B CA 1
ATOM 4802 C C . PRO B 1 45 ? 14 -1.143 4.082 1 97.56 45 PRO B C 1
ATOM 4804 O O . PRO B 1 45 ? 13.094 -0.743 3.348 1 97.56 45 PRO B O 1
ATOM 4807 N N . VAL B 1 46 ? 14.609 -2.281 3.896 1 98.44 46 VAL B N 1
ATOM 4808 C CA . VAL B 1 46 ? 14.266 -3.203 2.82 1 98.44 46 VAL B CA 1
ATOM 4809 C C . VAL B 1 46 ? 13.172 -4.164 3.291 1 98.44 46 VAL B C 1
ATOM 4811 O O . VAL B 1 46 ? 13.297 -4.785 4.348 1 98.44 46 VAL B O 1
ATOM 4814 N N . SER B 1 47 ? 12.172 -4.355 2.5 1 98 47 SER B N 1
ATOM 4815 C CA . SER B 1 47 ? 11.008 -5.094 2.975 1 98 47 SER B CA 1
ATOM 4816 C C . SER B 1 47 ? 11.047 -6.547 2.514 1 98 47 SER B C 1
ATOM 4818 O O . SER B 1 47 ? 10.523 -7.434 3.191 1 98 47 SER B O 1
ATOM 4820 N N . ASP B 1 48 ? 11.539 -6.789 1.317 1 98.62 48 ASP B N 1
ATOM 4821 C CA . ASP B 1 48 ? 11.531 -8.148 0.791 1 98.62 48 ASP B CA 1
ATOM 4822 C C . ASP B 1 48 ? 12.586 -8.32 -0.302 1 98.62 48 ASP B C 1
ATOM 4824 O O . ASP B 1 48 ? 13.281 -7.363 -0.657 1 98.62 48 ASP B O 1
ATOM 4828 N N . LEU B 1 49 ? 12.742 -9.5 -0.76 1 98.81 49 LEU B N 1
ATOM 4829 C CA . LEU B 1 49 ? 13.781 -9.805 -1.735 1 98.81 49 LEU B CA 1
ATOM 4830 C C . LEU B 1 49 ? 13.453 -9.195 -3.092 1 98.81 49 LEU B C 1
ATOM 4832 O O . LEU B 1 49 ? 14.359 -8.898 -3.877 1 98.81 49 LEU B O 1
ATOM 4836 N N . TYR B 1 50 ? 12.156 -9.016 -3.43 1 98.81 50 TYR B N 1
ATOM 4837 C CA . TYR B 1 50 ? 11.797 -8.352 -4.676 1 98.81 50 TYR B CA 1
ATOM 4838 C C . TYR B 1 50 ? 12.422 -6.965 -4.762 1 98.81 50 TYR B C 1
ATOM 4840 O O . TYR B 1 50 ? 12.922 -6.562 -5.816 1 98.81 50 TYR B O 1
ATOM 4848 N N . GLU B 1 51 ? 12.422 -6.293 -3.619 1 98.75 51 GLU B N 1
ATOM 4849 C CA . GLU B 1 51 ? 13.047 -4.977 -3.566 1 98.75 51 GLU B CA 1
ATOM 4850 C C . GLU B 1 51 ? 14.555 -5.074 -3.748 1 98.75 51 GLU B C 1
ATOM 4852 O O . GLU B 1 51 ? 15.164 -4.227 -4.398 1 98.75 51 GLU B O 1
ATOM 4857 N N . VAL B 1 52 ? 15.156 -6.082 -3.141 1 98.75 52 VAL B N 1
ATOM 4858 C CA . VAL B 1 52 ? 16.594 -6.301 -3.283 1 98.75 52 VAL B CA 1
ATOM 4859 C C . VAL B 1 52 ? 16.938 -6.496 -4.758 1 98.75 52 VAL B C 1
ATOM 4861 O O . VAL B 1 52 ? 17.875 -5.875 -5.266 1 98.75 52 VAL B O 1
ATOM 4864 N N . ILE B 1 53 ? 16.141 -7.32 -5.402 1 98.69 53 ILE B N 1
ATOM 4865 C CA . ILE B 1 53 ? 16.375 -7.648 -6.809 1 98.69 53 ILE B CA 1
ATOM 4866 C C . ILE B 1 53 ? 16.234 -6.387 -7.66 1 98.69 53 ILE B C 1
ATOM 4868 O O . ILE B 1 53 ? 17.078 -6.102 -8.5 1 98.69 53 ILE B O 1
ATOM 4872 N N . ALA B 1 54 ? 15.219 -5.66 -7.422 1 98.5 54 ALA B N 1
ATOM 4873 C CA . ALA B 1 54 ? 14.93 -4.473 -8.227 1 98.5 54 ALA B CA 1
ATOM 4874 C C . ALA B 1 54 ? 15.961 -3.381 -7.984 1 98.5 54 ALA B C 1
ATOM 4876 O O . ALA B 1 54 ? 16.375 -2.688 -8.922 1 98.5 54 ALA B O 1
ATOM 4877 N N . ALA B 1 55 ? 16.438 -3.172 -6.746 1 98.19 55 ALA B N 1
ATOM 4878 C CA . ALA B 1 55 ? 17.344 -2.084 -6.371 1 98.19 55 ALA B CA 1
ATOM 4879 C C . ALA B 1 55 ? 18.766 -2.359 -6.855 1 98.19 55 ALA B C 1
ATOM 4881 O O . ALA B 1 55 ? 19.469 -1.441 -7.281 1 98.19 55 ALA B O 1
ATOM 4882 N N . GLY B 1 56 ? 19.188 -3.674 -6.77 1 97.69 56 GLY B N 1
ATOM 4883 C CA . GLY B 1 56 ? 20.578 -4.027 -7.016 1 97.69 56 GLY B CA 1
ATOM 4884 C C . GLY B 1 56 ? 21.438 -3.939 -5.77 1 97.69 56 GLY B C 1
ATOM 4885 O O . GLY B 1 56 ? 21.188 -3.125 -4.883 1 97.69 56 GLY B O 1
ATOM 4886 N N . ALA B 1 57 ? 22.453 -4.68 -5.754 1 96.88 57 ALA B N 1
ATOM 4887 C CA . ALA B 1 57 ? 23.312 -4.859 -4.586 1 96.88 57 ALA B CA 1
ATOM 4888 C C . ALA B 1 57 ? 23.969 -3.543 -4.176 1 96.88 57 ALA B C 1
ATOM 4890 O O . ALA B 1 57 ? 24.172 -3.295 -2.986 1 96.88 57 ALA B O 1
ATOM 4891 N N . SER B 1 58 ? 24.266 -2.67 -5.137 1 96.94 58 SER B N 1
ATOM 4892 C CA . SER B 1 58 ? 24.984 -1.433 -4.859 1 96.94 58 SER B CA 1
ATOM 4893 C C . SER B 1 58 ? 24.141 -0.472 -4.031 1 96.94 58 SER B C 1
ATOM 4895 O O . SER B 1 58 ? 24.656 0.468 -3.432 1 96.94 58 SER B O 1
ATOM 4897 N N . GLN B 1 59 ? 22.797 -0.698 -3.986 1 97.75 59 GLN B N 1
ATOM 4898 C CA . GLN B 1 59 ? 21.891 0.201 -3.281 1 97.75 59 GLN B CA 1
ATOM 4899 C C . GLN B 1 59 ? 21.594 -0.307 -1.871 1 97.75 59 GLN B C 1
ATOM 4901 O O . GLN B 1 59 ? 20.844 0.315 -1.127 1 97.75 59 GLN B O 1
ATOM 4906 N N . ILE B 1 60 ? 22.125 -1.419 -1.46 1 98.06 60 ILE B N 1
ATOM 4907 C CA . ILE B 1 60 ? 21.797 -2.07 -0.197 1 98.06 60 ILE B CA 1
ATOM 4908 C C . ILE B 1 60 ? 23 -2.006 0.747 1 98.06 60 ILE B C 1
ATOM 4910 O O . ILE B 1 60 ? 24.109 -2.369 0.369 1 98.06 60 ILE B O 1
ATOM 4914 N N . ILE B 1 61 ? 22.766 -1.576 1.916 1 97.75 61 ILE B N 1
ATOM 4915 C CA . ILE B 1 61 ? 23.828 -1.477 2.912 1 97.75 61 ILE B CA 1
ATOM 4916 C C . ILE B 1 61 ? 23.328 -2.014 4.254 1 97.75 61 ILE B C 1
ATOM 4918 O O . ILE B 1 61 ? 22.125 -2.242 4.43 1 97.75 61 ILE B O 1
ATOM 4922 N N . PHE B 1 62 ? 24.234 -2.311 5.18 1 97.69 62 PHE B N 1
ATOM 4923 C CA . PHE B 1 62 ? 23.875 -2.643 6.551 1 97.69 62 PHE B CA 1
ATOM 4924 C C . PHE B 1 62 ? 23.203 -1.454 7.242 1 97.69 62 PHE B C 1
ATOM 4926 O O . PHE B 1 62 ? 23.672 -0.32 7.113 1 97.69 62 PHE B O 1
ATOM 4933 N N . ASP B 1 63 ? 22.094 -1.636 7.836 1 96.5 63 ASP B N 1
ATOM 4934 C CA . ASP B 1 63 ? 21.469 -0.583 8.625 1 96.5 63 ASP B CA 1
ATOM 4935 C C . ASP B 1 63 ? 22.188 -0.366 9.945 1 96.5 63 ASP B C 1
ATOM 4937 O O . ASP B 1 63 ? 21.891 -1.02 10.945 1 96.5 63 ASP B O 1
ATOM 4941 N N . SER B 1 64 ? 23.031 0.577 10.016 1 90.62 64 SER B N 1
ATOM 4942 C CA . SER B 1 64 ? 23.891 0.812 11.18 1 90.62 64 SER B CA 1
ATOM 4943 C C . SER B 1 64 ? 23.062 1.29 12.375 1 90.62 64 SER B C 1
ATOM 4945 O O . SER B 1 64 ? 23.531 1.228 13.516 1 90.62 64 SER B O 1
ATOM 4947 N N . GLY B 1 65 ? 21.922 1.752 12.125 1 89.81 65 GLY B N 1
ATOM 4948 C CA . GLY B 1 65 ? 21.062 2.229 13.203 1 89.81 65 GLY B CA 1
ATOM 4949 C C . GLY B 1 65 ? 20.281 1.121 13.883 1 89.81 65 GLY B C 1
ATOM 4950 O O . GLY B 1 65 ? 19.656 1.339 14.922 1 89.81 65 GLY B O 1
ATOM 4951 N N . SER B 1 66 ? 20.344 -0.04 13.328 1 92.12 66 SER B N 1
ATOM 4952 C CA . SER B 1 66 ? 19.578 -1.163 13.867 1 92.12 66 SER B CA 1
ATOM 4953 C C . SER B 1 66 ? 20.5 -2.156 14.578 1 92.12 66 SER B C 1
ATOM 4955 O O . SER B 1 66 ? 21.656 -2.332 14.188 1 92.12 66 SER B O 1
ATOM 4957 N N . GLU B 1 67 ? 19.953 -2.781 15.516 1 93.38 67 GLU B N 1
ATOM 4958 C CA . GLU B 1 67 ? 20.703 -3.791 16.266 1 93.38 67 GLU B CA 1
ATOM 4959 C C . GLU B 1 67 ? 20.781 -5.105 15.492 1 93.38 67 GLU B C 1
ATOM 4961 O O . GLU B 1 67 ? 19.859 -5.438 14.734 1 93.38 67 GLU B O 1
ATOM 4966 N N . VAL B 1 68 ? 21.875 -5.777 15.695 1 97.31 68 VAL B N 1
ATOM 4967 C CA . VAL B 1 68 ? 22 -7.137 15.188 1 97.31 68 VAL B CA 1
ATOM 4968 C C . VAL B 1 68 ? 21.078 -8.07 15.977 1 97.31 68 VAL B C 1
ATOM 4970 O O . VAL B 1 68 ? 21.016 -8 17.203 1 97.31 68 VAL B O 1
ATOM 4973 N N . LEU B 1 69 ? 20.375 -8.906 15.336 1 98 69 LEU B N 1
ATOM 4974 C CA . LEU B 1 69 ? 19.391 -9.797 15.945 1 98 69 LEU B CA 1
ATOM 4975 C C . LEU B 1 69 ? 19.906 -11.227 16 1 98 69 LEU B C 1
ATOM 4977 O O . LEU B 1 69 ? 20.625 -11.672 15.094 1 98 69 LEU B O 1
ATOM 4981 N N . LEU B 1 70 ? 19.547 -11.938 17.016 1 97.5 70 LEU B N 1
ATOM 4982 C CA . LEU B 1 70 ? 19.734 -13.391 17.016 1 97.5 70 LEU B CA 1
ATOM 4983 C C . LEU B 1 70 ? 18.672 -14.07 16.172 1 97.5 70 LEU B C 1
ATOM 4985 O O . LEU B 1 70 ? 17.469 -13.797 16.312 1 97.5 70 LEU B O 1
ATOM 4989 N N . ALA B 1 71 ? 19.078 -14.93 15.328 1 96.88 71 ALA B N 1
ATOM 4990 C CA . ALA B 1 71 ? 18.141 -15.594 14.43 1 96.88 71 ALA B CA 1
ATOM 4991 C C . ALA B 1 71 ? 17.062 -16.328 15.203 1 96.88 71 ALA B C 1
ATOM 4993 O O . ALA B 1 71 ? 15.898 -16.375 14.789 1 96.88 71 ALA B O 1
ATOM 4994 N N . LYS B 1 72 ? 17.391 -16.891 16.344 1 95.25 72 LYS B N 1
ATOM 4995 C CA . LYS B 1 72 ? 16.453 -17.672 17.141 1 95.25 72 LYS B CA 1
ATOM 4996 C C . LYS B 1 72 ? 15.367 -16.781 17.75 1 95.25 72 LYS B C 1
ATOM 4998 O O . LYS B 1 72 ? 14.328 -17.266 18.188 1 95.25 72 LYS B O 1
ATOM 5003 N N . ASP B 1 73 ? 15.648 -15.43 17.781 1 96 73 ASP B N 1
ATOM 5004 C CA . ASP B 1 73 ? 14.734 -14.508 18.453 1 96 73 ASP B CA 1
ATOM 5005 C C . ASP B 1 73 ? 13.773 -13.859 17.469 1 96 73 ASP B C 1
ATOM 5007 O O . ASP B 1 73 ? 12.969 -13 17.844 1 96 73 ASP B O 1
ATOM 5011 N N . VAL B 1 74 ? 13.867 -14.273 16.188 1 96.81 74 VAL B N 1
ATOM 5012 C CA . VAL B 1 74 ? 12.961 -13.68 15.211 1 96.81 74 VAL B CA 1
ATOM 5013 C C . VAL B 1 74 ? 12.281 -14.781 14.398 1 96.81 74 VAL B C 1
ATOM 5015 O O . VAL B 1 74 ? 12.797 -15.898 14.312 1 96.81 74 VAL B O 1
ATOM 5018 N N . LYS B 1 75 ? 11.102 -14.5 13.922 1 97.94 75 LYS B N 1
ATOM 5019 C CA . LYS B 1 75 ? 10.422 -15.398 13 1 97.94 75 LYS B CA 1
ATOM 5020 C C . LYS B 1 75 ? 10.977 -15.25 11.578 1 97.94 75 LYS B C 1
ATOM 5022 O O . LYS B 1 75 ? 10.836 -14.195 10.961 1 97.94 75 LYS B O 1
ATOM 5027 N N . LEU B 1 76 ? 11.586 -16.281 11.078 1 98.44 76 LEU B N 1
ATOM 5028 C CA . LEU B 1 76 ? 12.078 -16.266 9.703 1 98.44 76 LEU B CA 1
ATOM 5029 C C . LEU B 1 76 ? 10.922 -16.406 8.711 1 98.44 76 LEU B C 1
ATOM 5031 O O . LEU B 1 76 ? 9.914 -17.047 9.016 1 98.44 76 LEU B O 1
ATOM 5035 N N . LEU B 1 77 ? 11.062 -15.797 7.629 1 98.62 77 LEU B N 1
ATOM 5036 C CA . LEU B 1 77 ? 10.164 -15.914 6.488 1 98.62 77 LEU B CA 1
ATOM 5037 C C . LEU B 1 77 ? 10.852 -16.609 5.316 1 98.62 77 LEU B C 1
ATOM 5039 O O . LEU B 1 77 ? 12.078 -16.703 5.281 1 98.62 77 LEU B O 1
ATOM 5043 N N . PRO B 1 78 ? 10.039 -17.203 4.383 1 98.75 78 PRO B N 1
ATOM 5044 C CA . PRO B 1 78 ? 10.719 -17.656 3.168 1 98.75 78 PRO B CA 1
ATOM 5045 C C . PRO B 1 78 ? 11.508 -16.547 2.477 1 98.75 78 PRO B C 1
ATOM 5047 O O . PRO B 1 78 ? 11.078 -15.391 2.482 1 98.75 78 PRO B O 1
ATOM 5050 N N . THR B 1 79 ? 12.617 -16.891 1.925 1 98.25 79 THR B N 1
ATOM 5051 C CA . THR B 1 79 ? 13.469 -15.898 1.283 1 98.25 79 THR B CA 1
ATOM 5052 C C . THR B 1 79 ? 12.695 -15.133 0.214 1 98.25 79 THR B C 1
ATOM 5054 O O . THR B 1 79 ? 12.93 -13.938 0.009 1 98.25 79 THR B O 1
ATOM 5057 N N . ILE B 1 80 ? 11.812 -15.789 -0.438 1 98.31 80 ILE B N 1
ATOM 5058 C CA . ILE B 1 80 ? 10.953 -15.219 -1.467 1 98.31 80 ILE B CA 1
ATOM 5059 C C . ILE B 1 80 ? 9.648 -16.016 -1.546 1 98.31 80 ILE B C 1
ATOM 5061 O O . ILE B 1 80 ? 9.648 -17.234 -1.42 1 98.31 80 ILE B O 1
ATOM 5065 N N . SER B 1 81 ? 8.562 -15.281 -1.653 1 97.81 81 SER B N 1
ATOM 5066 C CA . SER B 1 81 ? 7.242 -15.906 -1.686 1 97.81 81 SER B CA 1
ATOM 5067 C C . SER B 1 81 ? 6.234 -15.031 -2.43 1 97.81 81 SER B C 1
ATOM 5069 O O . SER B 1 81 ? 6.59 -13.977 -2.949 1 97.81 81 SER B O 1
ATOM 5071 N N . GLY B 1 82 ? 5.012 -15.562 -2.572 1 96.25 82 GLY B N 1
ATOM 5072 C CA . GLY B 1 82 ? 3.932 -14.773 -3.145 1 96.25 82 GLY B CA 1
ATOM 5073 C C . GLY B 1 82 ? 3.523 -15.242 -4.527 1 96.25 82 GLY B C 1
ATOM 5074 O O . GLY B 1 82 ? 2.428 -14.93 -4.996 1 96.25 82 GLY B O 1
ATOM 5075 N N . ARG B 1 83 ? 4.379 -16 -5.176 1 97.75 83 ARG B N 1
ATOM 5076 C CA . ARG B 1 83 ? 4.078 -16.531 -6.504 1 97.75 83 ARG B CA 1
ATOM 5077 C C . ARG B 1 83 ? 4.246 -18.047 -6.535 1 97.75 83 ARG B C 1
ATOM 5079 O O . ARG B 1 83 ? 4.984 -18.625 -5.727 1 97.75 83 ARG B O 1
ATOM 5086 N N . ASP B 1 84 ? 3.537 -18.641 -7.434 1 98.62 84 ASP B N 1
ATOM 5087 C CA . ASP B 1 84 ? 3.771 -20.062 -7.633 1 98.62 84 ASP B CA 1
ATOM 5088 C C . ASP B 1 84 ? 5.199 -20.328 -8.109 1 98.62 84 ASP B C 1
ATOM 5090 O O . ASP B 1 84 ? 5.762 -19.531 -8.867 1 98.62 84 ASP B O 1
ATOM 5094 N N . ILE B 1 85 ? 5.758 -21.422 -7.664 1 98.81 85 ILE B N 1
ATOM 5095 C CA . ILE B 1 85 ? 7.117 -21.828 -8.016 1 98.81 85 ILE B CA 1
ATOM 5096 C C . ILE B 1 85 ? 7.098 -22.625 -9.32 1 98.81 85 ILE B C 1
ATOM 5098 O O . ILE B 1 85 ? 6.25 -23.5 -9.508 1 98.81 85 ILE B O 1
ATOM 5102 N N . LEU B 1 86 ? 7.926 -22.234 -10.266 1 98.81 86 LEU B N 1
ATOM 5103 C CA . LEU B 1 86 ? 8.148 -23.047 -11.461 1 98.81 86 LEU B CA 1
ATOM 5104 C C . LEU B 1 86 ? 9.133 -24.172 -11.172 1 98.81 86 LEU B C 1
ATOM 5106 O O . LEU B 1 86 ? 10.266 -23.922 -10.758 1 98.81 86 LEU B O 1
ATOM 5110 N N . ALA B 1 87 ? 8.688 -25.391 -11.391 1 98.75 87 ALA B N 1
ATOM 5111 C CA . ALA B 1 87 ? 9.516 -26.531 -11.023 1 98.75 87 ALA B CA 1
ATOM 5112 C C . ALA B 1 87 ? 9.711 -27.469 -12.211 1 98.75 87 ALA B C 1
ATOM 5114 O O . ALA B 1 87 ? 8.852 -27.562 -13.086 1 98.75 87 ALA B O 1
ATOM 5115 N N . VAL B 1 88 ? 10.828 -28.172 -12.203 1 98.06 88 VAL B N 1
ATOM 5116 C CA . VAL B 1 88 ? 11.156 -29.078 -13.297 1 98.06 88 VAL B CA 1
ATOM 5117 C C . VAL B 1 88 ? 11.203 -30.516 -12.781 1 98.06 88 VAL B C 1
ATOM 5119 O O . VAL B 1 88 ? 11.883 -30.797 -11.789 1 98.06 88 VAL B O 1
ATOM 5122 N N . GLY B 1 89 ? 10.484 -31.391 -13.445 1 95.94 89 GLY B N 1
ATOM 5123 C CA . GLY B 1 89 ? 10.516 -32.812 -13.117 1 95.94 89 GLY B CA 1
ATOM 5124 C C . GLY B 1 89 ? 11.57 -33.562 -13.898 1 95.94 89 GLY B C 1
ATOM 5125 O O . GLY B 1 89 ? 11.867 -33.25 -15.039 1 95.94 89 GLY B O 1
ATOM 5126 N N . LYS B 1 90 ? 12.18 -34.531 -13.289 1 95.19 90 LYS B N 1
ATOM 5127 C CA . LYS B 1 90 ? 13.07 -35.5 -13.938 1 95.19 90 LYS B CA 1
ATOM 5128 C C . LYS B 1 90 ? 14.25 -34.781 -14.594 1 95.19 90 LYS B C 1
ATOM 5130 O O . LYS B 1 90 ? 14.555 -35.031 -15.766 1 95.19 90 LYS B O 1
ATOM 5135 N N . ASN B 1 91 ? 14.945 -33.938 -13.82 1 97.75 91 ASN B N 1
ATOM 5136 C CA . ASN B 1 91 ? 16 -33.156 -14.438 1 97.75 91 ASN B CA 1
ATOM 5137 C C . ASN B 1 91 ? 17.391 -33.656 -14.023 1 97.75 91 ASN B C 1
ATOM 5139 O O . ASN B 1 91 ? 18.391 -32.969 -14.195 1 97.75 91 ASN B O 1
ATOM 5143 N N . TYR B 1 92 ? 17.5 -34.75 -13.312 1 97.12 92 TYR B N 1
ATOM 5144 C CA . TYR B 1 92 ? 18.688 -35.562 -13.062 1 97.12 92 TYR B CA 1
ATOM 5145 C C . TYR B 1 92 ? 18.5 -37 -13.578 1 97.12 92 TYR B C 1
ATOM 5147 O O . TYR B 1 92 ? 17.516 -37.656 -13.234 1 97.12 92 TYR B O 1
ATOM 5155 N N . MET B 1 93 ? 19.469 -37.469 -14.258 1 94.44 93 MET B N 1
ATOM 5156 C CA . MET B 1 93 ? 19.328 -38.75 -14.969 1 94.44 93 MET B CA 1
ATOM 5157 C C . MET B 1 93 ? 19.016 -39.875 -14.008 1 94.44 93 MET B C 1
ATOM 5159 O O . MET B 1 93 ? 18.094 -40.656 -14.234 1 94.44 93 MET B O 1
ATOM 5163 N N . GLU B 1 94 ? 19.75 -39.938 -12.969 1 93.56 94 GLU B N 1
ATOM 5164 C CA . GLU B 1 94 ? 19.562 -41.062 -12.031 1 93.56 94 GLU B CA 1
ATOM 5165 C C . GLU B 1 94 ? 18.203 -40.969 -11.359 1 93.56 94 GLU B C 1
ATOM 5167 O O . GLU B 1 94 ? 17.578 -42 -11.086 1 93.56 94 GLU B O 1
ATOM 5172 N N . HIS B 1 95 ? 17.734 -39.844 -11.102 1 93.06 95 HIS B N 1
ATOM 5173 C CA . HIS B 1 95 ? 16.406 -39.688 -10.531 1 93.06 95 HIS B CA 1
ATOM 5174 C C . HIS B 1 95 ? 15.32 -40.031 -11.547 1 93.06 95 HIS B C 1
ATOM 5176 O O . HIS B 1 95 ? 14.297 -40.625 -11.203 1 93.06 95 HIS B O 1
ATOM 5182 N N . ALA B 1 96 ? 15.516 -39.625 -12.75 1 91.12 96 ALA B N 1
ATOM 5183 C CA . ALA B 1 96 ? 14.562 -39.969 -13.805 1 91.12 96 ALA B CA 1
ATOM 5184 C C . ALA B 1 96 ? 14.359 -41.469 -13.891 1 91.12 96 ALA B C 1
ATOM 5186 O O . ALA B 1 96 ? 13.227 -41.938 -13.984 1 91.12 96 ALA B O 1
ATOM 5187 N N . LYS B 1 97 ? 15.461 -42.219 -13.836 1 89.94 97 LYS B N 1
ATOM 5188 C CA . LYS B 1 97 ? 15.406 -43.656 -13.852 1 89.94 97 LYS B CA 1
ATOM 5189 C C . LYS B 1 97 ? 14.695 -44.188 -12.609 1 89.94 97 LYS B C 1
ATOM 5191 O O . LYS B 1 97 ? 13.828 -45.062 -12.711 1 89.94 97 LYS B O 1
ATOM 5196 N N . GLU B 1 98 ? 15.062 -43.625 -11.531 1 89.44 98 GLU B N 1
ATOM 5197 C CA . GLU B 1 98 ? 14.484 -43.969 -10.234 1 89.44 98 GLU B CA 1
ATOM 5198 C C . GLU B 1 98 ? 12.977 -43.781 -10.234 1 89.44 98 GLU B C 1
ATOM 5200 O O . GLU B 1 98 ? 12.234 -44.656 -9.758 1 89.44 98 GLU B O 1
ATOM 5205 N N . PHE B 1 99 ? 12.477 -42.719 -10.711 1 88.19 99 PHE B N 1
ATOM 5206 C CA . PHE B 1 99 ? 11.062 -42.375 -10.758 1 88.19 99 PHE B CA 1
ATOM 5207 C C . PHE B 1 99 ? 10.305 -43.25 -11.727 1 88.19 99 PHE B C 1
ATOM 5209 O O . PHE B 1 99 ? 9.242 -43.781 -11.406 1 88.19 99 PHE B O 1
ATOM 5216 N N . ASN B 1 100 ? 10.844 -43.469 -12.875 1 86.5 100 ASN B N 1
ATOM 5217 C CA . ASN B 1 100 ? 10.234 -44.312 -13.891 1 86.5 100 ASN B CA 1
ATOM 5218 C C . ASN B 1 100 ? 10.023 -45.719 -13.375 1 86.5 100 ASN B C 1
ATOM 5220 O O . ASN B 1 100 ? 9.016 -46.375 -13.688 1 86.5 100 ASN B O 1
ATOM 5224 N N . SER B 1 101 ? 10.906 -46.25 -12.609 1 85.94 101 SER B N 1
ATOM 5225 C CA . SER B 1 101 ? 10.875 -47.656 -12.156 1 85.94 101 SER B CA 1
ATOM 5226 C C . SER B 1 101 ? 10.078 -47.781 -10.859 1 85.94 101 SER B C 1
ATOM 5228 O O . SER B 1 101 ? 9.859 -48.906 -10.367 1 85.94 101 SER B O 1
ATOM 5230 N N . SER B 1 102 ? 9.664 -46.719 -10.367 1 84.94 102 SER B N 1
ATOM 5231 C CA . SER B 1 102 ? 9.109 -46.719 -9.016 1 84.94 102 SER B CA 1
ATOM 5232 C C . SER B 1 102 ? 7.668 -47.219 -9 1 84.94 102 SER B C 1
ATOM 5234 O O . SER B 1 102 ? 7.133 -47.562 -7.945 1 84.94 102 SER B O 1
ATOM 5236 N N . GLY B 1 103 ? 6.883 -47.125 -10.164 1 81.88 103 GLY B N 1
ATOM 5237 C CA . GLY B 1 103 ? 5.457 -47.438 -10.219 1 81.88 103 GLY B CA 1
ATOM 5238 C C . GLY B 1 103 ? 4.59 -46.219 -9.938 1 81.88 103 GLY B C 1
ATOM 5239 O O . GLY B 1 103 ? 3.369 -46.25 -10.086 1 81.88 103 GLY B O 1
ATOM 5240 N N . TYR B 1 104 ? 5.238 -45.125 -9.703 1 84.56 104 TYR B N 1
ATOM 5241 C CA . TYR B 1 104 ? 4.492 -43.906 -9.359 1 84.56 104 TYR B CA 1
ATOM 5242 C C . TYR B 1 104 ? 4.512 -42.906 -10.508 1 84.56 104 TYR B C 1
ATOM 5244 O O . TYR B 1 104 ? 3.854 -41.875 -10.445 1 84.56 104 TYR B O 1
ATOM 5252 N N . ASP B 1 105 ? 5.266 -43.188 -11.492 1 80.12 105 ASP B N 1
ATOM 5253 C CA . ASP B 1 105 ? 5.355 -42.281 -12.648 1 80.12 105 ASP B CA 1
ATOM 5254 C C . ASP B 1 105 ? 4.262 -42.594 -13.664 1 80.12 105 ASP B C 1
ATOM 5256 O O . ASP B 1 105 ? 4.27 -43.656 -14.281 1 80.12 105 ASP B O 1
ATOM 5260 N N . SER B 1 106 ? 3.391 -41.719 -13.961 1 71.94 106 SER B N 1
ATOM 5261 C CA . SER B 1 106 ? 2.322 -41.906 -14.93 1 71.94 106 SER B CA 1
ATOM 5262 C C . SER B 1 106 ? 2.564 -41.094 -16.188 1 71.94 106 SER B C 1
ATOM 5264 O O . SER B 1 106 ? 1.724 -41.062 -17.094 1 71.94 106 SER B O 1
ATOM 5266 N N . SER B 1 107 ? 3.643 -40.375 -16.375 1 69 107 SER B N 1
ATOM 5267 C CA . SER B 1 107 ? 3.822 -39.406 -17.438 1 69 107 SER B CA 1
ATOM 5268 C C . SER B 1 107 ? 4.547 -40 -18.625 1 69 107 SER B C 1
ATOM 5270 O O . SER B 1 107 ? 4.289 -39.656 -19.781 1 69 107 SER B O 1
ATOM 5272 N N . ASP B 1 108 ? 5.699 -40.719 -18.5 1 68 108 ASP B N 1
ATOM 5273 C CA . ASP B 1 108 ? 6.496 -41.188 -19.609 1 68 108 ASP B CA 1
ATOM 5274 C C . ASP B 1 108 ? 7.18 -42.531 -19.266 1 68 108 ASP B C 1
ATOM 5276 O O . ASP B 1 108 ? 7.414 -42.812 -18.094 1 68 108 ASP B O 1
ATOM 5280 N N . LYS B 1 109 ? 7.367 -43.281 -20.359 1 69.12 109 LYS B N 1
ATOM 5281 C CA . LYS B 1 109 ? 8.07 -44.531 -20.219 1 69.12 109 LYS B CA 1
ATOM 5282 C C . LYS B 1 109 ? 9.539 -44.406 -20.625 1 69.12 109 LYS B C 1
ATOM 5284 O O . LYS B 1 109 ? 10.32 -45.344 -20.453 1 69.12 109 LYS B O 1
ATOM 5289 N N . THR B 1 110 ? 9.797 -43.188 -21.016 1 77.62 110 THR B N 1
ATOM 5290 C CA . THR B 1 110 ? 11.195 -42.969 -21.375 1 77.62 110 THR B CA 1
ATOM 5291 C C . THR B 1 110 ? 11.961 -42.344 -20.219 1 77.62 110 THR B C 1
ATOM 5293 O O . THR B 1 110 ? 11.43 -41.5 -19.5 1 77.62 110 THR B O 1
ATOM 5296 N N . ASP B 1 111 ? 13.203 -42.781 -20.031 1 78.81 111 ASP B N 1
ATOM 5297 C CA . ASP B 1 111 ? 14.016 -42.344 -18.906 1 78.81 111 ASP B CA 1
ATOM 5298 C C . ASP B 1 111 ? 14.391 -40.875 -19.062 1 78.81 111 ASP B C 1
ATOM 5300 O O . ASP B 1 111 ? 14.109 -40.062 -18.172 1 78.81 111 ASP B O 1
ATOM 5304 N N . ARG B 1 112 ? 14.938 -40.5 -20.156 1 87.38 112 ARG B N 1
ATOM 5305 C CA . ARG B 1 112 ? 15.328 -39.094 -20.391 1 87.38 112 ARG B CA 1
ATOM 5306 C C . ARG B 1 112 ? 14.203 -38.344 -21.078 1 87.38 112 ARG B C 1
ATOM 5308 O O . ARG B 1 112 ? 13.836 -38.656 -22.219 1 87.38 112 ARG B O 1
ATOM 5315 N N . PRO B 1 113 ? 13.711 -37.312 -20.453 1 90.94 113 PRO B N 1
ATOM 5316 C CA . PRO B 1 113 ? 12.68 -36.5 -21.125 1 90.94 113 PRO B CA 1
ATOM 5317 C C . PRO B 1 113 ? 13.211 -35.781 -22.344 1 90.94 113 PRO B C 1
ATOM 5319 O O . PRO B 1 113 ? 14.344 -35.281 -22.328 1 90.94 113 PRO B O 1
ATOM 5322 N N . SER B 1 114 ? 12.43 -35.719 -23.422 1 92.25 114 SER B N 1
ATOM 5323 C CA . SER B 1 114 ? 12.805 -35 -24.641 1 92.25 114 SER B CA 1
ATOM 5324 C C . SER B 1 114 ? 12.711 -33.469 -24.438 1 92.25 114 SER B C 1
ATOM 5326 O O . SER B 1 114 ? 13.445 -32.719 -25.078 1 92.25 114 SER B O 1
ATOM 5328 N N . HIS B 1 115 ? 11.773 -33.031 -23.625 1 95.25 115 HIS B N 1
ATOM 5329 C CA . HIS B 1 115 ? 11.555 -31.656 -23.266 1 95.25 115 HIS B CA 1
ATOM 5330 C C . HIS B 1 115 ? 11.484 -31.484 -21.75 1 95.25 115 HIS B C 1
ATOM 5332 O O . HIS B 1 115 ? 11.102 -32.406 -21.031 1 95.25 115 HIS B O 1
ATOM 5338 N N . PRO B 1 116 ? 11.914 -30.297 -21.266 1 97.31 116 PRO B N 1
ATOM 5339 C CA . PRO B 1 116 ? 11.727 -30.078 -19.828 1 97.31 116 PRO B CA 1
ATOM 5340 C C . PRO B 1 116 ? 10.281 -30.297 -19.391 1 97.31 116 PRO B C 1
ATOM 5342 O O . PRO B 1 116 ? 9.352 -29.766 -20 1 97.31 116 PRO B O 1
ATOM 5345 N N . VAL B 1 117 ? 10.031 -31.062 -18.328 1 96.5 117 VAL B N 1
ATOM 5346 C CA . VAL B 1 117 ? 8.719 -31.312 -17.734 1 96.5 117 VAL B CA 1
ATOM 5347 C C . VAL B 1 117 ? 8.43 -30.266 -16.672 1 96.5 117 VAL B C 1
ATOM 5349 O O . VAL B 1 117 ? 8.82 -30.422 -15.508 1 96.5 117 VAL B O 1
ATOM 5352 N N . ILE B 1 118 ? 7.75 -29.203 -17.031 1 97.94 118 ILE B N 1
ATOM 5353 C CA . ILE B 1 118 ? 7.57 -28.062 -16.141 1 97.94 118 ILE B CA 1
ATOM 5354 C C . ILE B 1 118 ? 6.203 -28.141 -15.461 1 97.94 118 ILE B C 1
ATOM 5356 O O . ILE B 1 118 ? 5.18 -28.297 -16.125 1 97.94 118 ILE B O 1
ATOM 5360 N N . PHE B 1 119 ? 6.129 -28.109 -14.18 1 97.88 119 PHE B N 1
ATOM 5361 C CA . PHE B 1 119 ? 4.934 -27.984 -13.352 1 97.88 119 PHE B CA 1
ATOM 5362 C C . PHE B 1 119 ? 5.086 -26.844 -12.352 1 97.88 119 PHE B C 1
ATOM 5364 O O . PHE B 1 119 ? 6.043 -26.062 -12.422 1 97.88 119 PHE B O 1
ATOM 5371 N N . THR B 1 120 ? 4.055 -26.656 -11.453 1 98.62 120 THR B N 1
ATOM 5372 C CA . THR B 1 120 ? 4.16 -25.562 -10.492 1 98.62 120 THR B CA 1
ATOM 5373 C C . THR B 1 120 ? 3.852 -26.062 -9.078 1 98.62 120 THR B C 1
ATOM 5375 O O . THR B 1 120 ? 3.242 -27.109 -8.906 1 98.62 120 THR B O 1
ATOM 5378 N N . LYS B 1 121 ? 4.375 -25.422 -8.156 1 98.75 121 LYS B N 1
ATOM 5379 C CA . LYS B 1 121 ? 3.951 -25.516 -6.762 1 98.75 121 LYS B CA 1
ATOM 5380 C C . LYS B 1 121 ? 3.215 -24.25 -6.324 1 98.75 121 LYS B C 1
ATOM 5382 O O . LYS B 1 121 ? 3.648 -23.141 -6.629 1 98.75 121 LYS B O 1
ATOM 5387 N N . ARG B 1 122 ? 2.158 -24.453 -5.641 1 98.69 122 ARG B N 1
ATOM 5388 C CA . ARG B 1 122 ? 1.279 -23.344 -5.277 1 98.69 122 ARG B CA 1
ATOM 5389 C C . ARG B 1 122 ? 1.975 -22.391 -4.312 1 98.69 122 ARG B C 1
ATOM 5391 O O . ARG B 1 122 ? 2.664 -22.812 -3.387 1 98.69 122 ARG B O 1
ATOM 5398 N N . ALA B 1 123 ? 1.709 -21.125 -4.449 1 98.44 123 ALA B N 1
ATOM 5399 C CA . ALA B 1 123 ? 2.311 -20.109 -3.604 1 98.44 123 ALA B CA 1
ATOM 5400 C C . ALA B 1 123 ? 1.988 -20.344 -2.133 1 98.44 123 ALA B C 1
ATOM 5402 O O . ALA B 1 123 ? 2.814 -20.078 -1.258 1 98.44 123 ALA B O 1
ATOM 5403 N N . THR B 1 124 ? 0.813 -20.891 -1.811 1 98.19 124 THR B N 1
ATOM 5404 C CA . THR B 1 124 ? 0.374 -21.078 -0.431 1 98.19 124 THR B CA 1
ATOM 5405 C C . THR B 1 124 ? 1.16 -22.188 0.243 1 98.19 124 THR B C 1
ATOM 5407 O O . THR B 1 124 ? 1.113 -22.344 1.466 1 98.19 124 THR B O 1
ATOM 5410 N N . SER B 1 125 ? 1.914 -22.984 -0.538 1 98.75 125 SER B N 1
ATOM 5411 C CA . SER B 1 125 ? 2.65 -24.109 0.032 1 98.75 125 SER B CA 1
ATOM 5412 C C . SER B 1 125 ? 4.004 -23.672 0.574 1 98.75 125 SER B C 1
ATOM 5414 O O . SER B 1 125 ? 4.668 -24.422 1.291 1 98.75 125 SER B O 1
ATOM 5416 N N . VAL B 1 126 ? 4.41 -22.469 0.299 1 98.81 126 VAL B N 1
ATOM 5417 C CA . VAL B 1 126 ? 5.754 -21.984 0.613 1 98.81 126 VAL B CA 1
ATOM 5418 C C . VAL B 1 126 ? 5.867 -21.703 2.111 1 98.81 126 VAL B C 1
ATOM 5420 O O . VAL B 1 126 ? 5.004 -21.047 2.695 1 98.81 126 VAL B O 1
ATOM 5423 N N . ILE B 1 127 ? 6.859 -22.219 2.746 1 98.81 127 ILE B N 1
ATOM 5424 C CA . ILE B 1 127 ? 7.148 -21.953 4.152 1 98.81 127 ILE B CA 1
ATOM 5425 C C . ILE B 1 127 ? 8.641 -21.703 4.332 1 98.81 127 ILE B C 1
ATOM 5427 O O . ILE B 1 127 ? 9.422 -21.875 3.393 1 98.81 127 ILE B O 1
ATOM 5431 N N . ALA B 1 128 ? 9.008 -21.344 5.508 1 98.75 128 ALA B N 1
ATOM 5432 C CA . ALA B 1 128 ? 10.375 -20.906 5.773 1 98.75 128 ALA B CA 1
ATOM 5433 C C . ALA B 1 128 ? 11.195 -22.016 6.422 1 98.75 128 ALA B C 1
ATOM 5435 O O . ALA B 1 128 ? 10.648 -23.047 6.809 1 98.75 128 ALA B O 1
ATOM 5436 N N . HIS B 1 129 ? 12.539 -21.766 6.445 1 98.75 129 HIS B N 1
ATOM 5437 C CA . HIS B 1 129 ? 13.445 -22.547 7.273 1 98.75 129 HIS B CA 1
ATOM 5438 C C . HIS B 1 129 ? 12.938 -22.641 8.711 1 98.75 129 HIS B C 1
ATOM 5440 O O . HIS B 1 129 ? 12.562 -21.625 9.305 1 98.75 129 HIS B O 1
ATOM 5446 N N . GLY B 1 130 ? 12.859 -23.797 9.172 1 98.31 130 GLY B N 1
ATOM 5447 C CA . GLY B 1 130 ? 12.492 -24 10.562 1 98.31 130 GLY B CA 1
ATOM 5448 C C . GLY B 1 130 ? 11.008 -24.203 10.758 1 98.31 130 GLY B C 1
ATOM 5449 O O . GLY B 1 130 ? 10.578 -24.656 11.82 1 98.31 130 GLY B O 1
ATOM 5450 N N . ASP B 1 131 ? 10.148 -23.906 9.828 1 98.5 131 ASP B N 1
ATOM 5451 C CA . ASP B 1 131 ? 8.711 -24.141 9.93 1 98.5 131 ASP B CA 1
ATOM 5452 C C . ASP B 1 131 ? 8.391 -25.625 9.875 1 98.5 131 ASP B C 1
ATOM 5454 O O . ASP B 1 131 ? 9.18 -26.422 9.344 1 98.5 131 ASP B O 1
ATOM 5458 N N . ILE B 1 132 ? 7.238 -25.969 10.352 1 98.69 132 ILE B N 1
ATOM 5459 C CA . ILE B 1 132 ? 6.812 -27.359 10.383 1 98.69 132 ILE B CA 1
ATOM 5460 C C . ILE B 1 132 ? 6.125 -27.734 9.07 1 98.69 132 ILE B C 1
ATOM 5462 O O . ILE B 1 132 ? 5.309 -26.953 8.555 1 98.69 132 ILE B O 1
ATOM 5466 N N . ILE B 1 133 ? 6.496 -28.859 8.469 1 98.81 133 ILE B N 1
ATOM 5467 C CA . ILE B 1 133 ? 5.809 -29.406 7.309 1 98.81 133 ILE B CA 1
ATOM 5468 C C . ILE B 1 133 ? 4.652 -30.297 7.766 1 98.81 133 ILE B C 1
ATOM 5470 O O . ILE B 1 133 ? 4.836 -31.188 8.594 1 98.81 133 ILE B O 1
ATOM 5474 N N . LEU B 1 134 ? 3.486 -30.094 7.25 1 98.5 134 LEU B N 1
ATOM 5475 C CA . LEU B 1 134 ? 2.322 -30.906 7.594 1 98.5 134 LEU B CA 1
ATOM 5476 C C . LEU B 1 134 ? 2.436 -32.312 6.992 1 98.5 134 LEU B C 1
ATOM 5478 O O . LEU B 1 134 ? 2.84 -32.469 5.84 1 98.5 134 LEU B O 1
ATOM 5482 N N . PRO B 1 135 ? 2.049 -33.312 7.695 1 97.44 135 PRO B N 1
ATOM 5483 C CA . PRO B 1 135 ? 2.129 -34.688 7.156 1 97.44 135 PRO B CA 1
ATOM 5484 C C . PRO B 1 135 ? 0.96 -35.031 6.234 1 97.44 135 PRO B C 1
ATOM 5486 O O . PRO B 1 135 ? 1.027 -36 5.48 1 97.44 135 PRO B O 1
ATOM 5489 N N . HIS B 1 136 ? -0.128 -34.281 6.332 1 97.25 136 HIS B N 1
ATOM 5490 C CA . HIS B 1 136 ? -1.329 -34.5 5.539 1 97.25 136 HIS B CA 1
ATOM 5491 C C . HIS B 1 136 ? -1.732 -36 5.574 1 97.25 136 HIS B C 1
ATOM 5493 O O . HIS B 1 136 ? -1.943 -36.594 4.531 1 97.25 136 HIS B O 1
ATOM 5499 N N . ILE B 1 137 ? -1.966 -36.531 6.723 1 94.69 137 ILE B N 1
ATOM 5500 C CA . ILE B 1 137 ? -2.09 -37.969 6.926 1 94.69 137 ILE B CA 1
ATOM 5501 C C . ILE B 1 137 ? -3.373 -38.469 6.27 1 94.69 137 ILE B C 1
ATOM 5503 O O . ILE B 1 137 ? -3.451 -39.625 5.852 1 94.69 137 ILE B O 1
ATOM 5507 N N . ASN B 1 138 ? -4.375 -37.625 6.16 1 92.69 138 ASN B N 1
ATOM 5508 C CA . ASN B 1 138 ? -5.633 -38.031 5.543 1 92.69 138 ASN B CA 1
ATOM 5509 C C . ASN B 1 138 ? -5.609 -37.812 4.035 1 92.69 138 ASN B C 1
ATOM 5511 O O . ASN B 1 138 ? -6.551 -38.188 3.336 1 92.69 138 ASN B O 1
ATOM 5515 N N . PHE B 1 139 ? -4.605 -37.312 3.539 1 96.06 139 PHE B N 1
ATOM 5516 C CA . PHE B 1 139 ? -4.484 -36.938 2.129 1 96.06 139 PHE B CA 1
ATOM 5517 C C . PHE B 1 139 ? -3.498 -37.875 1.423 1 96.06 139 PHE B C 1
ATOM 5519 O O . PHE B 1 139 ? -3.744 -38.312 0.295 1 96.06 139 PHE B O 1
ATOM 5526 N N . SER B 1 140 ? -2.402 -38.188 2.119 1 96.12 140 SER B N 1
ATOM 5527 C CA . SER B 1 140 ? -1.358 -38.969 1.497 1 96.12 140 SER B CA 1
ATOM 5528 C C . SER B 1 140 ? -0.646 -39.844 2.525 1 96.12 140 SER B C 1
ATOM 5530 O O . SER B 1 140 ? -0.542 -39.469 3.695 1 96.12 140 SER B O 1
ATOM 5532 N N . GLN B 1 141 ? -0.109 -41 2.039 1 95.5 141 GLN B N 1
ATOM 5533 C CA . GLN B 1 141 ? 0.717 -41.875 2.846 1 95.5 141 GLN B CA 1
ATOM 5534 C C . GLN B 1 141 ? 2.129 -42 2.275 1 95.5 141 GLN B C 1
ATOM 5536 O O . GLN B 1 141 ? 2.949 -42.781 2.777 1 95.5 141 GLN B O 1
ATOM 5541 N N . THR B 1 142 ? 2.398 -41.281 1.292 1 97.5 142 THR B N 1
ATOM 5542 C CA . THR B 1 142 ? 3.66 -41.406 0.571 1 97.5 142 THR B CA 1
ATOM 5543 C C . THR B 1 142 ? 4.395 -40.094 0.519 1 97.5 142 THR B C 1
ATOM 5545 O O . THR B 1 142 ? 4.82 -39.625 -0.551 1 97.5 142 THR B O 1
ATOM 5548 N N . LEU B 1 143 ? 4.578 -39.531 1.697 1 98.12 143 LEU B N 1
ATOM 5549 C CA . LEU B 1 143 ? 5.277 -38.25 1.813 1 98.12 143 LEU B CA 1
ATOM 5550 C C . LEU B 1 143 ? 6.762 -38.438 1.505 1 98.12 143 LEU B C 1
ATOM 5552 O O . LEU B 1 143 ? 7.438 -39.25 2.113 1 98.12 143 LEU B O 1
ATOM 5556 N N . ASP B 1 144 ? 7.266 -37.625 0.568 1 98.62 144 ASP B N 1
ATOM 5557 C CA . ASP B 1 144 ? 8.641 -37.75 0.092 1 98.62 144 ASP B CA 1
ATOM 5558 C C . ASP B 1 144 ? 9.32 -36.406 0.029 1 98.62 144 ASP B C 1
ATOM 5560 O O . ASP B 1 144 ? 8.656 -35.344 0.117 1 98.62 144 ASP B O 1
ATOM 5564 N N . TYR B 1 145 ? 10.633 -36.344 0.081 1 98.81 145 TYR B N 1
ATOM 5565 C CA . TYR B 1 145 ? 11.469 -35.156 0.011 1 98.81 145 TYR B CA 1
ATOM 5566 C C . TYR B 1 145 ? 12.164 -35.062 -1.344 1 98.81 145 TYR B C 1
ATOM 5568 O O . TYR B 1 145 ? 12.383 -36.062 -2.014 1 98.81 145 TYR B O 1
ATOM 5576 N N . GLU B 1 146 ? 12.414 -33.844 -1.795 1 98.81 146 GLU B N 1
ATOM 5577 C CA . GLU B 1 146 ? 13.203 -33.562 -2.99 1 98.81 146 GLU B CA 1
ATOM 5578 C C . GLU B 1 146 ? 14.039 -32.312 -2.814 1 98.81 146 GLU B C 1
ATOM 5580 O O . GLU B 1 146 ? 13.586 -31.203 -3.15 1 98.81 146 GLU B O 1
ATOM 5585 N N . GLY B 1 147 ? 15.289 -32.438 -2.314 1 98.88 147 GLY B N 1
ATOM 5586 C CA . GLY B 1 147 ? 16.172 -31.297 -2.221 1 98.88 147 GLY B CA 1
ATOM 5587 C C . GLY B 1 147 ? 16.562 -30.734 -3.572 1 98.88 147 GLY B C 1
ATOM 5588 O O . GLY B 1 147 ? 16.953 -31.469 -4.477 1 98.88 147 GLY B O 1
ATOM 5589 N N . GLU B 1 148 ? 16.422 -29.422 -3.727 1 98.88 148 GLU B N 1
ATOM 5590 C CA . GLU B 1 148 ? 16.688 -28.797 -5.023 1 98.88 148 GLU B CA 1
ATOM 5591 C C . GLU B 1 148 ? 17.375 -27.453 -4.863 1 98.88 148 GLU B C 1
ATOM 5593 O O . GLU B 1 148 ? 17.375 -26.875 -3.775 1 98.88 148 GLU B O 1
ATOM 5598 N N . ILE B 1 149 ? 18 -26.969 -5.957 1 98.88 149 ILE B N 1
ATOM 5599 C CA . ILE B 1 149 ? 18.531 -25.625 -6.09 1 98.88 149 ILE B CA 1
ATOM 5600 C C . ILE B 1 149 ? 17.484 -24.719 -6.758 1 98.88 149 ILE B C 1
ATOM 5602 O O . ILE B 1 149 ? 16.984 -25.047 -7.84 1 98.88 149 ILE B O 1
ATOM 5606 N N . GLY B 1 150 ? 17.109 -23.672 -6.078 1 98.88 150 GLY B N 1
ATOM 5607 C CA . GLY B 1 150 ? 16.188 -22.688 -6.637 1 98.88 150 GLY B CA 1
ATOM 5608 C C . GLY B 1 150 ? 16.891 -21.531 -7.312 1 98.88 150 GLY B C 1
ATOM 5609 O O . GLY B 1 150 ? 17.703 -20.844 -6.691 1 98.88 150 GLY B O 1
ATOM 5610 N N . VAL B 1 151 ? 16.578 -21.281 -8.586 1 98.88 151 VAL B N 1
ATOM 5611 C CA . VAL B 1 151 ? 17.078 -20.156 -9.352 1 98.88 151 VAL B CA 1
ATOM 5612 C C . VAL B 1 151 ? 16.109 -18.984 -9.242 1 98.88 151 VAL B C 1
ATOM 5614 O O . VAL B 1 151 ? 14.898 -19.141 -9.469 1 98.88 151 VAL B O 1
ATOM 5617 N N . ILE B 1 152 ? 16.594 -17.859 -8.891 1 98.94 152 ILE B N 1
ATOM 5618 C CA . ILE B 1 152 ? 15.773 -16.656 -8.781 1 98.94 152 ILE B CA 1
ATOM 5619 C C . ILE B 1 152 ? 16.016 -15.75 -9.984 1 98.94 152 ILE B C 1
ATOM 5621 O O . ILE B 1 152 ? 17.156 -15.383 -10.266 1 98.94 152 ILE B O 1
ATOM 5625 N N . ILE B 1 153 ? 14.93 -15.352 -10.68 1 98.94 153 ILE B N 1
ATOM 5626 C CA . ILE B 1 153 ? 15.008 -14.484 -11.852 1 98.94 153 ILE B CA 1
ATOM 5627 C C . ILE B 1 153 ? 15.141 -13.031 -11.406 1 98.94 153 ILE B C 1
ATOM 5629 O O . ILE B 1 153 ? 14.461 -12.602 -10.469 1 98.94 153 ILE B O 1
ATOM 5633 N N . GLY B 1 154 ? 16 -12.281 -12.141 1 98.62 154 GLY B N 1
ATOM 5634 C CA . GLY B 1 154 ? 16.297 -10.93 -11.703 1 98.62 154 GLY B CA 1
ATOM 5635 C C . GLY B 1 154 ? 15.82 -9.875 -12.695 1 98.62 154 GLY B C 1
ATOM 5636 O O . GLY B 1 154 ? 15.727 -8.695 -12.352 1 98.62 154 GLY B O 1
ATOM 5637 N N . LYS B 1 155 ? 15.516 -10.289 -13.875 1 97.88 155 LYS B N 1
ATOM 5638 C CA . LYS B 1 155 ? 15.164 -9.375 -14.961 1 97.88 155 LYS B CA 1
ATOM 5639 C C . LYS B 1 155 ? 14.008 -9.922 -15.789 1 97.88 155 LYS B C 1
ATOM 5641 O O . LYS B 1 155 ? 13.93 -11.125 -16.031 1 97.88 155 LYS B O 1
ATOM 5646 N N . THR B 1 156 ? 13.141 -9 -16.203 1 98.5 156 THR B N 1
ATOM 5647 C CA . THR B 1 156 ? 12.07 -9.383 -17.125 1 98.5 156 THR B CA 1
ATOM 5648 C C . THR B 1 156 ? 12.641 -9.992 -18.391 1 98.5 156 THR B C 1
ATOM 5650 O O . THR B 1 156 ? 13.641 -9.5 -18.938 1 98.5 156 THR B O 1
ATOM 5653 N N . GLY B 1 157 ? 11.977 -11.016 -18.859 1 98.38 157 GLY B N 1
ATOM 5654 C CA . GLY B 1 157 ? 12.453 -11.625 -20.094 1 98.38 157 GLY B CA 1
ATOM 5655 C C . GLY B 1 157 ? 11.367 -12.383 -20.828 1 98.38 157 GLY B C 1
ATOM 5656 O O . GLY B 1 157 ? 10.523 -13.039 -20.203 1 98.38 157 GLY B O 1
ATOM 5657 N N . TYR B 1 158 ? 11.344 -12.289 -22.062 1 98.12 158 TYR B N 1
ATOM 5658 C CA . TYR B 1 158 ? 10.469 -12.969 -23 1 98.12 158 TYR B CA 1
ATOM 5659 C C . TYR B 1 158 ? 11.242 -13.438 -24.234 1 98.12 158 TYR B C 1
ATOM 5661 O O . TYR B 1 158 ? 12.016 -12.664 -24.812 1 98.12 158 TYR B O 1
ATOM 5669 N N . ARG B 1 159 ? 11.141 -14.781 -24.562 1 97.75 159 ARG B N 1
ATOM 5670 C CA . ARG B 1 159 ? 11.867 -15.375 -25.688 1 97.75 159 ARG B CA 1
ATOM 5671 C C . ARG B 1 159 ? 13.375 -15.156 -25.531 1 97.75 159 ARG B C 1
ATOM 5673 O O . ARG B 1 159 ? 14.016 -14.617 -26.438 1 97.75 159 ARG B O 1
ATOM 5680 N N . ILE B 1 160 ? 13.891 -15.633 -24.438 1 98.31 160 ILE B N 1
ATOM 5681 C CA . ILE B 1 160 ? 15.297 -15.461 -24.078 1 98.31 160 ILE B CA 1
ATOM 5682 C C . ILE B 1 160 ? 16.125 -16.562 -24.734 1 98.31 160 ILE B C 1
ATOM 5684 O O . ILE B 1 160 ? 15.867 -17.75 -24.531 1 98.31 160 ILE B O 1
ATOM 5688 N N . ASP B 1 161 ? 17.094 -16.156 -25.422 1 98 161 ASP B N 1
ATOM 5689 C CA . ASP B 1 161 ? 18.062 -17.141 -25.938 1 98 161 ASP B CA 1
ATOM 5690 C C . ASP B 1 161 ? 18.906 -17.719 -24.828 1 98 161 ASP B C 1
ATOM 5692 O O . ASP B 1 161 ? 19.25 -17.016 -23.859 1 98 161 ASP B O 1
ATOM 5696 N N . GLU B 1 162 ? 19.328 -18.953 -25 1 97.94 162 GLU B N 1
ATOM 5697 C CA . GLU B 1 162 ? 20.156 -19.594 -24 1 97.94 162 GLU B CA 1
ATOM 5698 C C . GLU B 1 162 ? 21.422 -18.781 -23.719 1 97.94 162 GLU B C 1
ATOM 5700 O O . GLU B 1 162 ? 21.891 -18.734 -22.578 1 97.94 162 GLU B O 1
ATOM 5705 N N . THR B 1 163 ? 21.953 -18.109 -24.734 1 98.06 163 THR B N 1
ATOM 5706 C CA . THR B 1 163 ? 23.203 -17.359 -24.609 1 98.06 163 THR B CA 1
ATOM 5707 C C . THR B 1 163 ? 23.016 -16.141 -23.703 1 98.06 163 THR B C 1
ATOM 5709 O O . THR B 1 163 ? 24 -15.617 -23.172 1 98.06 163 THR B O 1
ATOM 5712 N N . ASN B 1 164 ? 21.781 -15.727 -23.516 1 98.19 164 ASN B N 1
ATOM 5713 C CA . ASN B 1 164 ? 21.5 -14.539 -22.719 1 98.19 164 ASN B CA 1
ATOM 5714 C C . ASN B 1 164 ? 20.844 -14.906 -21.391 1 98.19 164 ASN B C 1
ATOM 5716 O O . ASN B 1 164 ? 20.5 -14.023 -20.594 1 98.19 164 ASN B O 1
ATOM 5720 N N . ALA B 1 165 ? 20.672 -16.188 -21.172 1 98.56 165 ALA B N 1
ATOM 5721 C CA . ALA B 1 165 ? 19.875 -16.656 -20.047 1 98.56 165 ALA B CA 1
ATOM 5722 C C . ALA B 1 165 ? 20.484 -16.203 -18.719 1 98.56 165 ALA B C 1
ATOM 5724 O O . ALA B 1 165 ? 19.766 -15.781 -17.812 1 98.56 165 ALA B O 1
ATOM 5725 N N . TRP B 1 166 ? 21.766 -16.203 -18.625 1 98.31 166 TRP B N 1
ATOM 5726 C CA . TRP B 1 166 ? 22.422 -15.898 -17.359 1 98.31 166 TRP B CA 1
ATOM 5727 C C . TRP B 1 166 ? 22.219 -14.438 -16.984 1 98.31 166 TRP B C 1
ATOM 5729 O O . TRP B 1 166 ? 22.312 -14.078 -15.812 1 98.31 166 TRP B O 1
ATOM 5739 N N . ASP B 1 167 ? 21.938 -13.562 -17.984 1 98.06 167 ASP B N 1
ATOM 5740 C CA . ASP B 1 167 ? 21.656 -12.148 -17.719 1 98.06 167 ASP B CA 1
ATOM 5741 C C . ASP B 1 167 ? 20.375 -11.984 -16.922 1 98.06 167 ASP B C 1
ATOM 5743 O O . ASP B 1 167 ? 20.141 -10.938 -16.312 1 98.06 167 ASP B O 1
ATOM 5747 N N . HIS B 1 168 ? 19.578 -13.031 -16.938 1 98.69 168 HIS B N 1
ATOM 5748 C CA . HIS B 1 168 ? 18.266 -12.938 -16.297 1 98.69 168 HIS B CA 1
ATOM 5749 C C . HIS B 1 168 ? 18.266 -13.602 -14.93 1 98.69 168 HIS B C 1
ATOM 5751 O O . HIS B 1 168 ? 17.266 -13.531 -14.195 1 98.69 168 HIS B O 1
ATOM 5757 N N . VAL B 1 169 ? 19.281 -14.234 -14.5 1 98.81 169 VAL B N 1
ATOM 5758 C CA . VAL B 1 169 ? 19.375 -14.891 -13.203 1 98.81 169 VAL B CA 1
ATOM 5759 C C . VAL B 1 169 ? 19.922 -13.914 -12.164 1 98.81 169 VAL B C 1
ATOM 5761 O O . VAL B 1 169 ? 21 -13.336 -12.352 1 98.81 169 VAL B O 1
ATOM 5764 N N . TRP B 1 170 ? 19.203 -13.703 -11.125 1 98.75 170 TRP B N 1
ATOM 5765 C CA . TRP B 1 170 ? 19.672 -12.867 -10.023 1 98.75 170 TRP B CA 1
ATOM 5766 C C . TRP B 1 170 ? 20.578 -13.656 -9.078 1 98.75 170 TRP B C 1
ATOM 5768 O O . TRP B 1 170 ? 21.656 -13.203 -8.719 1 98.75 170 TRP B O 1
ATOM 5778 N N . GLY B 1 171 ? 20.047 -14.828 -8.664 1 98.75 171 GLY B N 1
ATOM 5779 C CA . GLY B 1 171 ? 20.766 -15.648 -7.699 1 98.75 171 GLY B CA 1
ATOM 5780 C C . GLY B 1 171 ? 20.047 -16.953 -7.379 1 98.75 171 GLY B C 1
ATOM 5781 O O . GLY B 1 171 ? 19.406 -17.547 -8.25 1 98.75 171 GLY B O 1
ATOM 5782 N N . TYR B 1 172 ? 20.344 -17.484 -6.105 1 98.88 172 TYR B N 1
ATOM 5783 C CA . TYR B 1 172 ? 19.906 -18.828 -5.77 1 98.88 172 TYR B CA 1
ATOM 5784 C C . TYR B 1 172 ? 19.375 -18.891 -4.34 1 98.88 172 TYR B C 1
ATOM 5786 O O . TYR B 1 172 ? 19.688 -18.016 -3.518 1 98.88 172 TYR B O 1
ATOM 5794 N N . THR B 1 173 ? 18.562 -19.875 -4.098 1 98.88 173 THR B N 1
ATOM 5795 C CA . THR B 1 173 ? 18.125 -20.312 -2.777 1 98.88 173 THR B CA 1
ATOM 5796 C C . THR B 1 173 ? 17.922 -21.812 -2.744 1 98.88 173 THR B C 1
ATOM 5798 O O . THR B 1 173 ? 18.172 -22.516 -3.73 1 98.88 173 THR B O 1
ATOM 5801 N N . ILE B 1 174 ? 17.578 -22.344 -1.579 1 98.94 174 ILE B N 1
ATOM 5802 C CA . ILE B 1 174 ? 17.344 -23.766 -1.433 1 98.94 174 ILE B CA 1
ATOM 5803 C C . ILE B 1 174 ? 15.836 -24.047 -1.394 1 98.94 174 ILE B C 1
ATOM 5805 O O . ILE B 1 174 ? 15.078 -23.281 -0.786 1 98.94 174 ILE B O 1
ATOM 5809 N N . ILE B 1 175 ? 15.422 -25.109 -2.045 1 98.94 175 ILE B N 1
ATOM 5810 C CA . ILE B 1 175 ? 14.023 -25.547 -2.053 1 98.94 175 ILE B CA 1
ATOM 5811 C C . ILE B 1 175 ? 13.93 -27.016 -1.694 1 98.94 175 ILE B C 1
ATOM 5813 O O . ILE B 1 175 ? 14.742 -27.828 -2.152 1 98.94 175 ILE B O 1
ATOM 5817 N N . ASN B 1 176 ? 13.047 -27.359 -0.812 1 98.94 176 ASN B N 1
ATOM 5818 C CA . ASN B 1 176 ? 12.602 -28.734 -0.653 1 98.94 176 ASN B CA 1
ATOM 5819 C C . ASN B 1 176 ? 11.242 -28.969 -1.306 1 98.94 176 ASN B C 1
ATOM 5821 O O . ASN B 1 176 ? 10.219 -28.547 -0.776 1 98.94 176 ASN B O 1
ATOM 5825 N N . ASP B 1 177 ? 11.266 -29.609 -2.455 1 98.81 177 ASP B N 1
ATOM 5826 C CA . ASP B 1 177 ? 10.055 -29.891 -3.225 1 98.81 177 ASP B CA 1
ATOM 5827 C C . ASP B 1 177 ? 9.328 -31.109 -2.68 1 98.81 177 ASP B C 1
ATOM 5829 O O . ASP B 1 177 ? 9.25 -32.156 -3.346 1 98.81 177 ASP B O 1
ATOM 5833 N N . MET B 1 178 ? 8.719 -30.922 -1.53 1 98.88 178 MET B N 1
ATOM 5834 C CA . MET B 1 178 ? 7.953 -31.984 -0.895 1 98.88 178 MET B CA 1
ATOM 5835 C C . MET B 1 178 ? 6.883 -32.531 -1.838 1 98.88 178 MET B C 1
ATOM 5837 O O . MET B 1 178 ? 6.285 -31.766 -2.604 1 98.88 178 MET B O 1
ATOM 5841 N N . THR B 1 179 ? 6.582 -33.875 -1.713 1 98.44 179 THR B N 1
ATOM 5842 C CA . THR B 1 179 ? 5.719 -34.5 -2.701 1 98.44 179 THR B CA 1
ATOM 5843 C C . THR B 1 179 ? 4.848 -35.562 -2.049 1 98.44 179 THR B C 1
ATOM 5845 O O . THR B 1 179 ? 5.332 -36.375 -1.243 1 98.44 179 THR B O 1
ATOM 5848 N N . ALA B 1 180 ? 3.592 -35.562 -2.369 1 98.44 180 ALA B N 1
ATOM 5849 C CA . ALA B 1 180 ? 2.709 -36.688 -2.16 1 98.44 180 ALA B CA 1
ATOM 5850 C C . ALA B 1 180 ? 2.67 -37.594 -3.396 1 98.44 180 ALA B C 1
ATOM 5852 O O . ALA B 1 180 ? 1.919 -37.312 -4.34 1 98.44 180 ALA B O 1
ATOM 5853 N N . ARG B 1 181 ? 3.34 -38.75 -3.377 1 97.5 181 ARG B N 1
ATOM 5854 C CA . ARG B 1 181 ? 3.65 -39.5 -4.578 1 97.5 181 ARG B CA 1
ATOM 5855 C C . ARG B 1 181 ? 2.393 -40.156 -5.16 1 97.5 181 ARG B C 1
ATOM 5857 O O . ARG B 1 181 ? 2.203 -40.156 -6.379 1 97.5 181 ARG B O 1
ATOM 5864 N N . GLU B 1 182 ? 1.568 -40.719 -4.434 1 95.38 182 GLU B N 1
ATOM 5865 C CA . GLU B 1 182 ? 0.373 -41.344 -4.969 1 95.38 182 GLU B CA 1
ATOM 5866 C C . GLU B 1 182 ? -0.57 -40.344 -5.598 1 95.38 182 GLU B C 1
ATOM 5868 O O . GLU B 1 182 ? -1.221 -40.625 -6.605 1 95.38 182 GLU B O 1
ATOM 5873 N N . ARG B 1 183 ? -0.704 -39.125 -4.941 1 96.81 183 ARG B N 1
ATOM 5874 C CA . ARG B 1 183 ? -1.53 -38.062 -5.52 1 96.81 183 ARG B CA 1
ATOM 5875 C C . ARG B 1 183 ? -0.927 -37.531 -6.82 1 96.81 183 ARG B C 1
ATOM 5877 O O . ARG B 1 183 ? -1.653 -37.219 -7.762 1 96.81 183 ARG B O 1
ATOM 5884 N N . GLN B 1 184 ? 0.436 -37.406 -6.828 1 95.19 184 GLN B N 1
ATOM 5885 C CA . GLN B 1 184 ? 1.138 -37.062 -8.062 1 95.19 184 GLN B CA 1
ATOM 5886 C C . GLN B 1 184 ? 0.803 -38.031 -9.18 1 95.19 184 GLN B C 1
ATOM 5888 O O . GLN B 1 184 ? 0.574 -37.656 -10.32 1 95.19 184 GLN B O 1
ATOM 5893 N N . ARG B 1 185 ? 0.798 -39.312 -8.875 1 93.38 185 ARG B N 1
ATOM 5894 C CA . ARG B 1 185 ? 0.477 -40.375 -9.828 1 93.38 185 ARG B CA 1
ATOM 5895 C C . ARG B 1 185 ? -0.987 -40.281 -10.25 1 93.38 185 ARG B C 1
ATOM 5897 O O . ARG B 1 185 ? -1.294 -40.281 -11.445 1 93.38 185 ARG B O 1
ATOM 5904 N N . ASP B 1 186 ? -1.876 -40.188 -9.266 1 93.75 186 ASP B N 1
ATOM 5905 C CA . ASP B 1 186 ? -3.311 -40.375 -9.461 1 93.75 186 ASP B CA 1
ATOM 5906 C C . ASP B 1 186 ? -3.898 -39.281 -10.336 1 93.75 186 ASP B C 1
ATOM 5908 O O . ASP B 1 186 ? -4.805 -39.5 -11.133 1 93.75 186 ASP B O 1
ATOM 5912 N N . HIS B 1 187 ? -3.396 -38.094 -10.227 1 94.44 187 HIS B N 1
ATOM 5913 C CA . HIS B 1 187 ? -4.023 -36.938 -10.891 1 94.44 187 HIS B CA 1
ATOM 5914 C C . HIS B 1 187 ? -3.355 -36.656 -12.227 1 94.44 187 HIS B C 1
ATOM 5916 O O . HIS B 1 187 ? -3.771 -35.719 -12.945 1 94.44 187 HIS B O 1
ATOM 5922 N N . LYS B 1 188 ? -2.311 -37.375 -12.586 1 91.81 188 LYS B N 1
ATOM 5923 C CA . LYS B 1 188 ? -1.607 -37.312 -13.867 1 91.81 188 LYS B CA 1
ATOM 5924 C C . LYS B 1 188 ? -0.794 -36.031 -13.969 1 91.81 188 LYS B C 1
ATOM 5926 O O . LYS B 1 188 ? 0.42 -36.062 -14.18 1 91.81 188 LYS B O 1
ATOM 5931 N N . GLN B 1 189 ? -1.427 -34.844 -13.773 1 95.19 189 GLN B N 1
ATOM 5932 C CA . GLN B 1 189 ? -0.684 -33.625 -13.57 1 95.19 189 GLN B CA 1
ATOM 5933 C C . GLN B 1 189 ? -0.138 -33.531 -12.141 1 95.19 189 GLN B C 1
ATOM 5935 O O . GLN B 1 189 ? -0.817 -33.906 -11.188 1 95.19 189 GLN B O 1
ATOM 5940 N N . PHE B 1 190 ? 1.057 -33.031 -11.945 1 97.38 190 PHE B N 1
ATOM 5941 C CA . PHE B 1 190 ? 1.788 -33.156 -10.688 1 97.38 190 PHE B CA 1
ATOM 5942 C C . PHE B 1 190 ? 1.254 -32.156 -9.648 1 97.38 190 PHE B C 1
ATOM 5944 O O . PHE B 1 190 ? 1.521 -32.312 -8.453 1 97.38 190 PHE B O 1
ATOM 5951 N N . PHE B 1 191 ? 0.462 -31.188 -10.016 1 98.06 191 PHE B N 1
ATOM 5952 C CA . PHE B 1 191 ? 0.129 -30.016 -9.219 1 98.06 191 PHE B CA 1
ATOM 5953 C C . PHE B 1 191 ? -0.462 -30.422 -7.875 1 98.06 191 PHE B C 1
ATOM 5955 O O . PHE B 1 191 ? -0.015 -29.938 -6.828 1 98.06 191 PHE B O 1
ATOM 5962 N N . ILE B 1 192 ? -1.411 -31.328 -7.809 1 98.31 192 ILE B N 1
ATOM 5963 C CA . ILE B 1 192 ? -2.113 -31.703 -6.586 1 98.31 192 ILE B CA 1
ATOM 5964 C C . ILE B 1 192 ? -1.145 -32.375 -5.613 1 98.31 192 ILE B C 1
ATOM 5966 O O . ILE B 1 192 ? -1.164 -32.094 -4.414 1 98.31 192 ILE B O 1
ATOM 5970 N N . GLY B 1 193 ? -0.285 -33.188 -6.086 1 98.38 193 GLY B N 1
ATOM 5971 C CA . GLY B 1 193 ? 0.659 -33.906 -5.23 1 98.38 193 GLY B CA 1
ATOM 5972 C C . GLY B 1 193 ? 1.819 -33.031 -4.785 1 98.38 193 GLY B C 1
ATOM 5973 O O . GLY B 1 193 ? 2.494 -33.344 -3.801 1 98.38 193 GLY B O 1
ATOM 5974 N N . LYS B 1 194 ? 2.043 -31.938 -5.492 1 98.69 194 LYS B N 1
ATOM 5975 C CA . LYS B 1 194 ? 3.217 -31.109 -5.262 1 98.69 194 LYS B CA 1
ATOM 5976 C C . LYS B 1 194 ? 2.852 -29.844 -4.477 1 98.69 194 LYS B C 1
ATOM 5978 O O . LYS B 1 194 ? 3.729 -29.172 -3.943 1 98.69 194 LYS B O 1
ATOM 5983 N N . SER B 1 195 ? 1.522 -29.562 -4.281 1 98.75 195 SER B N 1
ATOM 5984 C CA . SER B 1 195 ? 1.153 -28.219 -3.859 1 98.75 195 SER B CA 1
ATOM 5985 C C . SER B 1 195 ? 0.401 -28.234 -2.533 1 98.75 195 SER B C 1
ATOM 5987 O O . SER B 1 195 ? -0.279 -27.266 -2.184 1 98.75 195 SER B O 1
ATOM 5989 N N . PRO B 1 196 ? 0.373 -29.359 -1.755 1 98.75 196 PRO B N 1
ATOM 5990 C CA . PRO B 1 196 ? -0.226 -29.25 -0.423 1 98.75 196 PRO B CA 1
ATOM 5991 C C . PRO B 1 196 ? 0.415 -28.141 0.424 1 98.75 196 PRO B C 1
ATOM 5993 O O . PRO B 1 196 ? 1.577 -27.797 0.207 1 98.75 196 PRO B O 1
ATOM 5996 N N . ASP B 1 197 ? -0.358 -27.672 1.373 1 98.75 197 ASP B N 1
ATOM 5997 C CA . ASP B 1 197 ? 0.145 -26.641 2.279 1 98.75 197 ASP B CA 1
ATOM 5998 C C . ASP B 1 197 ? 1.425 -27.094 2.973 1 98.75 197 ASP B C 1
ATOM 6000 O O . ASP B 1 197 ? 1.504 -28.234 3.459 1 98.75 197 ASP B O 1
ATOM 6004 N N . THR B 1 198 ? 2.451 -26.219 2.953 1 98.81 198 THR B N 1
ATOM 6005 C CA . THR B 1 198 ? 3.744 -26.359 3.617 1 98.81 198 THR B CA 1
ATOM 6006 C C . THR B 1 198 ? 4.676 -27.266 2.814 1 98.81 198 THR B C 1
ATOM 6008 O O . THR B 1 198 ? 5.73 -27.672 3.307 1 98.81 198 THR B O 1
ATOM 6011 N N . PHE B 1 199 ? 4.352 -27.641 1.562 1 98.94 199 PHE B N 1
ATOM 6012 C CA . PHE B 1 199 ? 5.121 -28.609 0.782 1 98.94 199 PHE B CA 1
ATOM 6013 C C . PHE B 1 199 ? 6.211 -27.906 -0.02 1 98.94 199 PHE B C 1
ATOM 6015 O O . PHE B 1 199 ? 6.816 -28.5 -0.909 1 98.94 199 PHE B O 1
ATOM 6022 N N . CYS B 1 200 ? 6.484 -26.625 0.277 1 98.88 200 CYS B N 1
ATOM 6023 C CA . CYS B 1 200 ? 7.547 -25.938 -0.445 1 98.88 200 CYS B CA 1
ATOM 6024 C C . CYS B 1 200 ? 8.391 -25.094 0.504 1 98.88 200 CYS B C 1
ATOM 6026 O O . CYS B 1 200 ? 8.367 -23.859 0.445 1 98.88 200 CYS B O 1
ATOM 6028 N N . PRO B 1 201 ? 9.188 -25.719 1.331 1 98.94 201 PRO B N 1
ATOM 6029 C CA . PRO B 1 201 ? 10.164 -24.953 2.121 1 98.94 201 PRO B CA 1
ATOM 6030 C C . PRO B 1 201 ? 11.219 -24.266 1.256 1 98.94 201 PRO B C 1
ATOM 6032 O O . PRO B 1 201 ? 11.758 -24.891 0.333 1 98.94 201 PRO B O 1
ATOM 6035 N N . ILE B 1 202 ? 11.453 -23.047 1.508 1 98.94 202 ILE B N 1
ATOM 6036 C CA . ILE B 1 202 ? 12.445 -22.25 0.787 1 98.94 202 ILE B CA 1
ATOM 6037 C C . ILE B 1 202 ? 13.336 -21.516 1.782 1 98.94 202 ILE B C 1
ATOM 6039 O O . ILE B 1 202 ? 12.844 -20.984 2.779 1 98.94 202 ILE B O 1
ATOM 6043 N N . GLY B 1 203 ? 14.625 -21.453 1.558 1 98.5 203 GLY B N 1
ATOM 6044 C CA . GLY B 1 203 ? 15.547 -20.688 2.377 1 98.5 203 GLY B CA 1
ATOM 6045 C C . GLY B 1 203 ? 16.781 -21.469 2.787 1 98.5 203 GLY B C 1
ATOM 6046 O O . GLY B 1 203 ? 17.203 -22.391 2.088 1 98.5 203 GLY B O 1
ATOM 6047 N N . PRO B 1 204 ? 17.5 -21.078 3.752 1 98.44 204 PRO B N 1
ATOM 6048 C CA . PRO B 1 204 ? 17.203 -19.969 4.66 1 98.44 204 PRO B CA 1
ATOM 6049 C C . PRO B 1 204 ? 17.609 -18.625 4.086 1 98.44 204 PRO B C 1
ATOM 6051 O O . PRO B 1 204 ? 17.172 -17.578 4.586 1 98.44 204 PRO B O 1
ATOM 6054 N N . ILE B 1 205 ? 18.5 -18.609 3.043 1 98.75 205 ILE B N 1
ATOM 6055 C CA . ILE B 1 205 ? 19.016 -17.344 2.51 1 98.75 205 ILE B CA 1
ATOM 6056 C C . ILE B 1 205 ? 18.938 -17.359 0.984 1 98.75 205 ILE B C 1
ATOM 6058 O O . ILE B 1 205 ? 18.75 -18.422 0.38 1 98.75 205 ILE B O 1
ATOM 6062 N N . ALA B 1 206 ? 19 -16.25 0.389 1 98.81 206 ALA B N 1
ATOM 6063 C CA . ALA B 1 206 ? 19.266 -16.047 -1.033 1 98.81 206 ALA B CA 1
ATOM 6064 C C . ALA B 1 206 ? 20.594 -15.32 -1.248 1 98.81 206 ALA B C 1
ATOM 6066 O O . ALA B 1 206 ? 20.938 -14.414 -0.486 1 98.81 206 ALA B O 1
ATOM 6067 N N . VAL B 1 207 ? 21.312 -15.727 -2.229 1 98.69 207 VAL B N 1
ATOM 6068 C CA . VAL B 1 207 ? 22.625 -15.141 -2.533 1 98.69 207 VAL B CA 1
ATOM 6069 C C . VAL B 1 207 ? 22.734 -14.875 -4.031 1 98.69 207 VAL B C 1
ATOM 6071 O O . VAL B 1 207 ? 22.266 -15.672 -4.848 1 98.69 207 VAL B O 1
ATOM 6074 N N . SER B 1 208 ? 23.312 -13.766 -4.379 1 98.31 208 SER B N 1
ATOM 6075 C CA . SER B 1 208 ? 23.531 -13.422 -5.781 1 98.31 208 SER B CA 1
ATOM 6076 C C . SER B 1 208 ? 24.375 -14.484 -6.48 1 98.31 208 SER B C 1
ATOM 6078 O O . SER B 1 208 ? 25.312 -15.031 -5.898 1 98.31 208 SER B O 1
ATOM 6080 N N . LYS B 1 209 ? 24.047 -14.672 -7.754 1 98 209 LYS B N 1
ATOM 6081 C CA . LYS B 1 209 ? 24.797 -15.656 -8.523 1 98 209 LYS B CA 1
ATOM 6082 C C . LYS B 1 209 ? 26.281 -15.273 -8.586 1 98 209 LYS B C 1
ATOM 6084 O O . LYS B 1 209 ? 27.156 -16.156 -8.656 1 98 209 LYS B O 1
ATOM 6089 N N . ASP B 1 210 ? 26.594 -13.992 -8.508 1 96.81 210 ASP B N 1
ATOM 6090 C CA . ASP B 1 210 ? 27.953 -13.492 -8.68 1 96.81 210 ASP B CA 1
ATOM 6091 C C . ASP B 1 210 ? 28.812 -13.82 -7.453 1 96.81 210 ASP B C 1
ATOM 6093 O O . ASP B 1 210 ? 30.047 -13.727 -7.512 1 96.81 210 ASP B O 1
ATOM 6097 N N . ASP B 1 211 ? 28.203 -14.195 -6.434 1 97.06 211 ASP B N 1
ATOM 6098 C CA . ASP B 1 211 ? 28.922 -14.453 -5.188 1 97.06 211 ASP B CA 1
ATOM 6099 C C . ASP B 1 211 ? 29.031 -15.953 -4.926 1 97.06 211 ASP B C 1
ATOM 6101 O O . ASP B 1 211 ? 29.391 -16.375 -3.824 1 97.06 211 ASP B O 1
ATOM 6105 N N . LEU B 1 212 ? 28.625 -16.781 -5.867 1 97.5 212 LEU B N 1
ATOM 6106 C CA . LEU B 1 212 ? 28.672 -18.234 -5.75 1 97.5 212 LEU B CA 1
ATOM 6107 C C . LEU B 1 212 ? 29.469 -18.844 -6.902 1 97.5 212 LEU B C 1
ATOM 6109 O O . LEU B 1 212 ? 29.594 -18.219 -7.961 1 97.5 212 LEU B O 1
ATOM 6113 N N . PRO B 1 213 ? 30.016 -20.047 -6.711 1 97 213 PRO B N 1
ATOM 6114 C CA . PRO B 1 213 ? 30.672 -20.719 -7.828 1 97 213 PRO B CA 1
ATOM 6115 C C . PRO B 1 213 ? 29.703 -21.141 -8.93 1 97 213 PRO B C 1
ATOM 6117 O O . PRO B 1 213 ? 28.484 -21.172 -8.711 1 97 213 PRO B O 1
ATOM 6120 N N . SER B 1 214 ? 30.188 -21.422 -10.031 1 95.56 214 SER B N 1
ATOM 6121 C CA . SER B 1 214 ? 29.375 -21.766 -11.188 1 95.56 214 SER B CA 1
ATOM 6122 C C . SER B 1 214 ? 28.688 -23.109 -10.992 1 95.56 214 SER B C 1
ATOM 6124 O O . SER B 1 214 ? 27.594 -23.344 -11.516 1 95.56 214 SER B O 1
ATOM 6126 N N . THR B 1 215 ? 29.391 -24 -10.305 1 98 215 THR B N 1
ATOM 6127 C CA . THR B 1 215 ? 28.812 -25.297 -9.992 1 98 215 THR B CA 1
ATOM 6128 C C . THR B 1 215 ? 28.391 -25.375 -8.531 1 98 215 THR B C 1
ATOM 6130 O O . THR B 1 215 ? 29.203 -25.125 -7.633 1 98 215 THR B O 1
ATOM 6133 N N . LEU B 1 216 ? 27.203 -25.688 -8.32 1 98.69 216 LEU B N 1
ATOM 6134 C CA . LEU B 1 216 ? 26.672 -25.812 -6.973 1 98.69 216 LEU B CA 1
ATOM 6135 C C . LEU B 1 216 ? 26.391 -27.266 -6.637 1 98.69 216 LEU B C 1
ATOM 6137 O O . LEU B 1 216 ? 25.875 -28.016 -7.477 1 98.69 216 LEU B O 1
ATOM 6141 N N . LYS B 1 217 ? 26.719 -27.688 -5.453 1 98.75 217 LYS B N 1
ATOM 6142 C CA . LYS B 1 217 ? 26.406 -29.016 -4.93 1 98.75 217 LYS B CA 1
ATOM 6143 C C . LYS B 1 217 ? 25.172 -28.969 -4.035 1 98.75 217 LYS B C 1
ATOM 6145 O O . LYS B 1 217 ? 25.031 -28.078 -3.211 1 98.75 217 LYS B O 1
ATOM 6150 N N . VAL B 1 218 ? 24.266 -29.922 -4.25 1 98.88 218 VAL B N 1
ATOM 6151 C CA . VAL B 1 218 ? 23.094 -30.078 -3.408 1 98.88 218 VAL B CA 1
ATOM 6152 C C . VAL B 1 218 ? 23.125 -31.422 -2.693 1 98.88 218 VAL B C 1
ATOM 6154 O O . VAL B 1 218 ? 23.453 -32.438 -3.303 1 98.88 218 VAL B O 1
ATOM 6157 N N . GLN B 1 219 ? 22.922 -31.391 -1.398 1 98.88 219 GLN B N 1
ATOM 6158 C CA . GLN B 1 219 ? 22.844 -32.594 -0.567 1 98.88 219 GLN B CA 1
ATOM 6159 C C . GLN B 1 219 ? 21.609 -32.562 0.323 1 98.88 219 GLN B C 1
ATOM 6161 O O . GLN B 1 219 ? 21.266 -31.516 0.891 1 98.88 219 GLN B O 1
ATOM 6166 N N . THR B 1 220 ? 20.938 -33.688 0.382 1 98.88 220 THR B N 1
ATOM 6167 C CA . THR B 1 220 ? 19.781 -33.844 1.254 1 98.88 220 THR B CA 1
ATOM 6168 C C . THR B 1 220 ? 20 -34.906 2.301 1 98.88 220 THR B C 1
ATOM 6170 O O . THR B 1 220 ? 20.469 -36 1.978 1 98.88 220 THR B O 1
ATOM 6173 N N . HIS B 1 221 ? 19.75 -34.594 3.518 1 98.88 221 HIS B N 1
ATOM 6174 C CA . HIS B 1 221 ? 19.797 -35.531 4.637 1 98.88 221 HIS B CA 1
ATOM 6175 C C . HIS B 1 221 ? 18.438 -35.688 5.277 1 98.88 221 HIS B C 1
ATOM 6177 O O . HIS B 1 221 ? 17.672 -34.719 5.402 1 98.88 221 HIS B O 1
ATOM 6183 N N . VAL B 1 222 ? 18.047 -36.875 5.656 1 98.88 222 VAL B N 1
ATOM 6184 C CA . VAL B 1 222 ? 16.891 -37.188 6.492 1 98.88 222 VAL B CA 1
ATOM 6185 C C . VAL B 1 222 ? 17.359 -37.75 7.832 1 98.88 222 VAL B C 1
ATOM 6187 O O . VAL B 1 222 ? 18 -38.812 7.875 1 98.88 222 VAL B O 1
ATOM 6190 N N . ASN B 1 223 ? 17.078 -37.031 8.875 1 98.56 223 ASN B N 1
ATOM 6191 C CA . ASN B 1 223 ? 17.562 -37.406 10.203 1 98.56 223 ASN B CA 1
ATOM 6192 C C . ASN B 1 223 ? 19.078 -37.625 10.211 1 98.56 223 ASN B C 1
ATOM 6194 O O . ASN B 1 223 ? 19.578 -38.594 10.773 1 98.56 223 ASN B O 1
ATOM 6198 N N . GLY B 1 224 ? 19.734 -36.781 9.484 1 98.19 224 GLY B N 1
ATOM 6199 C CA . GLY B 1 224 ? 21.188 -36.812 9.484 1 98.19 224 GLY B CA 1
ATOM 6200 C C . GLY B 1 224 ? 21.766 -37.781 8.469 1 98.19 224 GLY B C 1
ATOM 6201 O O . GLY B 1 224 ? 22.953 -37.719 8.164 1 98.19 224 GLY B O 1
ATOM 6202 N N . GLU B 1 225 ? 20.969 -38.688 7.918 1 98.31 225 GLU B N 1
ATOM 6203 C CA . GLU B 1 225 ? 21.438 -39.625 6.918 1 98.31 225 GLU B CA 1
ATOM 6204 C C . GLU B 1 225 ? 21.469 -39 5.527 1 98.31 225 GLU B C 1
ATOM 6206 O O . GLU B 1 225 ? 20.469 -38.469 5.047 1 98.31 225 GLU B O 1
ATOM 6211 N N . LEU B 1 226 ? 22.594 -39.094 4.867 1 98.56 226 LEU B N 1
ATOM 6212 C CA . LEU B 1 226 ? 22.719 -38.594 3.504 1 98.56 226 LEU B CA 1
ATOM 6213 C C . LEU B 1 226 ? 21.875 -39.438 2.539 1 98.56 226 LEU B C 1
ATOM 6215 O O . LEU B 1 226 ? 22.062 -40.625 2.43 1 98.56 226 LEU B O 1
ATOM 6219 N N . ARG B 1 227 ? 20.969 -38.719 1.845 1 98.44 227 ARG B N 1
ATOM 6220 C CA . ARG B 1 227 ? 20.047 -39.375 0.928 1 98.44 227 ARG B CA 1
ATOM 6221 C C . ARG B 1 227 ? 20.328 -39 -0.517 1 98.44 227 ARG B C 1
ATOM 6223 O O . ARG B 1 227 ? 20.219 -39.812 -1.425 1 98.44 227 ARG B O 1
ATOM 6230 N N . GLN B 1 228 ? 20.609 -37.75 -0.758 1 98.56 228 GLN B N 1
ATOM 6231 C CA . GLN B 1 228 ? 20.859 -37.219 -2.092 1 98.56 228 GLN B CA 1
ATOM 6232 C C . GLN B 1 228 ? 22.172 -36.438 -2.135 1 98.56 228 GLN B C 1
ATOM 6234 O O . GLN B 1 228 ? 22.531 -35.75 -1.168 1 98.56 228 GLN B O 1
ATOM 6239 N N . SER B 1 229 ? 22.859 -36.469 -3.211 1 98.62 229 SER B N 1
ATOM 6240 C CA . SER B 1 229 ? 24.078 -35.719 -3.441 1 98.62 229 SER B CA 1
ATOM 6241 C C . SER B 1 229 ? 24.375 -35.562 -4.93 1 98.62 229 SER B C 1
ATOM 6243 O O . SER B 1 229 ? 24.547 -36.562 -5.629 1 98.62 229 SER B O 1
ATOM 6245 N N . SER B 1 230 ? 24.328 -34.438 -5.484 1 98.56 230 SER B N 1
ATOM 6246 C CA . SER B 1 230 ? 24.594 -34.156 -6.891 1 98.56 230 SER B CA 1
ATOM 6247 C C . SER B 1 230 ? 24.953 -32.688 -7.105 1 98.56 230 SER B C 1
ATOM 6249 O O . SER B 1 230 ? 25.078 -31.938 -6.145 1 98.56 230 SER B O 1
ATOM 6251 N N . THR B 1 231 ? 25.281 -32.312 -8.328 1 98.25 231 THR B N 1
ATOM 6252 C CA . THR B 1 231 ? 25.641 -30.938 -8.648 1 98.25 231 THR B CA 1
ATOM 6253 C C . THR B 1 231 ? 24.828 -30.422 -9.828 1 98.25 231 THR B C 1
ATOM 6255 O O . THR B 1 231 ? 24.109 -31.188 -10.477 1 98.25 231 THR B O 1
ATOM 6258 N N . THR B 1 232 ? 24.953 -29.125 -10.125 1 97.5 232 THR B N 1
ATOM 6259 C CA . THR B 1 232 ? 24.281 -28.5 -11.258 1 97.5 232 THR B CA 1
ATOM 6260 C C . THR B 1 232 ? 24.844 -29 -12.578 1 97.5 232 THR B C 1
ATOM 6262 O O . THR B 1 232 ? 24.234 -28.812 -13.633 1 97.5 232 THR B O 1
ATOM 6265 N N . GLU B 1 233 ? 25.953 -29.641 -12.586 1 97.12 233 GLU B N 1
ATOM 6266 C CA . GLU B 1 233 ? 26.531 -30.203 -13.805 1 97.12 233 GLU B CA 1
ATOM 6267 C C . GLU B 1 233 ? 25.797 -31.469 -14.227 1 97.12 233 GLU B C 1
ATOM 6269 O O . GLU B 1 233 ? 25.922 -31.906 -15.375 1 97.12 233 GLU B O 1
ATOM 6274 N N . ASP B 1 234 ? 25.062 -31.984 -13.312 1 97.62 234 ASP B N 1
ATOM 6275 C CA . ASP B 1 234 ? 24.375 -33.25 -13.57 1 97.62 234 ASP B CA 1
ATOM 6276 C C . ASP B 1 234 ? 22.969 -33 -14.133 1 97.62 234 ASP B C 1
ATOM 6278 O O . ASP B 1 234 ? 22.234 -33.969 -14.414 1 97.62 234 ASP B O 1
ATOM 6282 N N . LEU B 1 235 ? 22.609 -31.797 -14.32 1 98 235 LEU B N 1
ATOM 6283 C CA . LEU B 1 235 ? 21.281 -31.484 -14.852 1 98 235 LEU B CA 1
ATOM 6284 C C . LEU B 1 235 ? 21.156 -31.969 -16.297 1 98 235 LEU B C 1
ATOM 6286 O O . LEU B 1 235 ? 22.047 -31.75 -17.109 1 98 235 LEU B O 1
ATOM 6290 N N . ILE B 1 236 ? 20.078 -32.594 -16.609 1 97.94 236 ILE B N 1
ATOM 6291 C CA . ILE B 1 236 ? 19.781 -33 -17.969 1 97.94 236 ILE B CA 1
ATOM 6292 C C . ILE B 1 236 ? 19.578 -31.734 -18.828 1 97.94 236 ILE B C 1
ATOM 6294 O O . ILE B 1 236 ? 20.156 -31.609 -19.906 1 97.94 236 ILE B O 1
ATOM 6298 N N . PHE B 1 237 ? 18.688 -30.859 -18.406 1 98.31 237 PHE B N 1
ATOM 6299 C CA . PHE B 1 237 ? 18.469 -29.531 -18.984 1 98.31 237 PHE B CA 1
ATOM 6300 C C . PHE B 1 237 ? 19.078 -28.453 -18.125 1 98.31 237 PHE B C 1
ATOM 6302 O O . PHE B 1 237 ? 18.703 -28.281 -16.969 1 98.31 237 PHE B O 1
ATOM 6309 N N . SER B 1 238 ? 19.969 -27.734 -18.688 1 98.25 238 SER B N 1
ATOM 6310 C CA . SER B 1 238 ? 20.688 -26.688 -17.969 1 98.25 238 SER B CA 1
ATOM 6311 C C . SER B 1 238 ? 19.781 -25.547 -17.578 1 98.25 238 SER B C 1
ATOM 6313 O O . SER B 1 238 ? 18.656 -25.422 -18.094 1 98.25 238 SER B O 1
ATOM 6315 N N . ILE B 1 239 ? 20.281 -24.766 -16.641 1 98.5 239 ILE B N 1
ATOM 6316 C CA . ILE B 1 239 ? 19.531 -23.594 -16.219 1 98.5 239 ILE B CA 1
ATOM 6317 C C . ILE B 1 239 ? 19.234 -22.703 -17.422 1 98.5 239 ILE B C 1
ATOM 6319 O O . ILE B 1 239 ? 18.094 -22.281 -17.609 1 98.5 239 ILE B O 1
ATOM 6323 N N . PRO B 1 240 ? 20.156 -22.422 -18.344 1 98.69 240 PRO B N 1
ATOM 6324 C CA . PRO B 1 240 ? 19.828 -21.641 -19.547 1 98.69 240 PRO B CA 1
ATOM 6325 C C . PRO B 1 240 ? 18.75 -22.297 -20.406 1 98.69 240 PRO B C 1
ATOM 6327 O O . PRO B 1 240 ? 17.875 -21.594 -20.938 1 98.69 240 PRO B O 1
ATOM 6330 N N . THR B 1 241 ? 18.797 -23.625 -20.516 1 98.69 241 THR B N 1
ATOM 6331 C CA . THR B 1 241 ? 17.781 -24.328 -21.297 1 98.69 241 THR B CA 1
ATOM 6332 C C . THR B 1 241 ? 16.391 -24.156 -20.672 1 98.69 241 THR B C 1
ATOM 6334 O O . THR B 1 241 ? 15.414 -23.938 -21.375 1 98.69 241 THR B O 1
ATOM 6337 N N . LEU B 1 242 ? 16.344 -24.25 -19.344 1 98.81 242 LEU B N 1
ATOM 6338 C CA . LEU B 1 242 ? 15.078 -24.078 -18.641 1 98.81 242 LEU B CA 1
ATOM 6339 C C . LEU B 1 242 ? 14.523 -22.672 -18.875 1 98.81 242 LEU B C 1
ATOM 6341 O O . LEU B 1 242 ? 13.336 -22.516 -19.156 1 98.81 242 LEU B O 1
ATOM 6345 N N . ILE B 1 243 ? 15.375 -21.672 -18.734 1 98.81 243 ILE B N 1
ATOM 6346 C CA . ILE B 1 243 ? 14.969 -20.281 -18.906 1 98.81 243 ILE B CA 1
ATOM 6347 C C . ILE B 1 243 ? 14.477 -20.047 -20.328 1 98.81 243 ILE B C 1
ATOM 6349 O O . ILE B 1 243 ? 13.43 -19.438 -20.547 1 98.81 243 ILE B O 1
ATOM 6353 N N . ARG B 1 244 ? 15.195 -20.562 -21.312 1 98.5 244 ARG B N 1
ATOM 6354 C CA . ARG B 1 244 ? 14.766 -20.469 -22.688 1 98.5 244 ARG B CA 1
ATOM 6355 C C . ARG B 1 244 ? 13.406 -21.125 -22.891 1 98.5 244 ARG B C 1
ATOM 6357 O O . ARG B 1 244 ? 12.508 -20.547 -23.5 1 98.5 244 ARG B O 1
ATOM 6364 N N . THR B 1 245 ? 13.258 -22.312 -22.375 1 98.38 245 THR B N 1
ATOM 6365 C CA . THR B 1 245 ? 12.039 -23.109 -22.562 1 98.38 245 THR B CA 1
ATOM 6366 C C . THR B 1 245 ? 10.828 -22.359 -21.984 1 98.38 245 THR B C 1
ATOM 6368 O O . THR B 1 245 ? 9.82 -22.188 -22.672 1 98.38 245 THR B O 1
ATOM 6371 N N . ILE B 1 246 ? 10.914 -21.906 -20.766 1 98.56 246 ILE B N 1
ATOM 6372 C CA . ILE B 1 246 ? 9.797 -21.25 -20.094 1 98.56 246 ILE B CA 1
ATOM 6373 C C . ILE B 1 246 ? 9.484 -19.922 -20.797 1 98.56 246 ILE B C 1
ATOM 6375 O O . ILE B 1 246 ? 8.32 -19.609 -21.047 1 98.56 246 ILE B O 1
ATOM 6379 N N . SER B 1 247 ? 10.461 -19.172 -21.219 1 98.56 247 SER B N 1
ATOM 6380 C CA . SER B 1 247 ? 10.289 -17.828 -21.734 1 98.56 247 SER B CA 1
ATOM 6381 C C . SER B 1 247 ? 9.859 -17.844 -23.203 1 98.56 247 SER B C 1
ATOM 6383 O O . SER B 1 247 ? 9.57 -16.797 -23.781 1 98.56 247 SER B O 1
ATOM 6385 N N . GLU B 1 248 ? 9.812 -19.031 -23.781 1 97.81 248 GLU B N 1
ATOM 6386 C CA . GLU B 1 248 ? 9.406 -19.094 -25.188 1 97.81 248 GLU B CA 1
ATOM 6387 C C . GLU B 1 248 ? 7.969 -18.609 -25.359 1 97.81 248 GLU B C 1
ATOM 6389 O O . GLU B 1 248 ? 7.633 -18.016 -26.391 1 97.81 248 GLU B O 1
ATOM 6394 N N . GLY B 1 249 ? 7.152 -18.875 -24.422 1 97.94 249 GLY B N 1
ATOM 6395 C CA . GLY B 1 249 ? 5.762 -18.469 -24.5 1 97.94 249 GLY B CA 1
ATOM 6396 C C . GLY B 1 249 ? 5.32 -17.594 -23.344 1 97.94 249 GLY B C 1
ATOM 6397 O O . GLY B 1 249 ? 4.23 -17.031 -23.375 1 97.94 249 GLY B O 1
ATOM 6398 N N . GLN B 1 250 ? 6.145 -17.516 -22.312 1 98.38 250 GLN B N 1
ATOM 6399 C CA . GLN B 1 250 ? 5.789 -16.812 -21.094 1 98.38 250 GLN B CA 1
ATOM 6400 C C . GLN B 1 250 ? 6.801 -15.711 -20.781 1 98.38 250 GLN B C 1
ATOM 6402 O O . GLN B 1 250 ? 8 -15.891 -20.984 1 98.38 250 GLN B O 1
ATOM 6407 N N . THR B 1 251 ? 6.32 -14.578 -20.25 1 98.75 251 THR B N 1
ATOM 6408 C CA . THR B 1 251 ? 7.227 -13.57 -19.719 1 98.75 251 THR B CA 1
ATOM 6409 C C . THR B 1 251 ? 7.699 -13.938 -18.312 1 98.75 251 THR B C 1
ATOM 6411 O O . THR B 1 251 ? 6.887 -14.141 -17.422 1 98.75 251 THR B O 1
ATOM 6414 N N . LEU B 1 252 ? 8.984 -14.125 -18.188 1 98.75 252 LEU B N 1
ATOM 6415 C CA . LEU B 1 252 ? 9.562 -14.305 -16.859 1 98.75 252 LEU B CA 1
ATOM 6416 C C . LEU B 1 252 ? 9.641 -12.977 -16.109 1 98.75 252 LEU B C 1
ATOM 6418 O O . LEU B 1 252 ? 9.977 -11.945 -16.703 1 98.75 252 LEU B O 1
ATOM 6422 N N . GLN B 1 253 ? 9.336 -13.008 -14.875 1 98.69 253 GLN B N 1
ATOM 6423 C CA . GLN B 1 253 ? 9.297 -11.812 -14.039 1 98.69 253 GLN B CA 1
ATOM 6424 C C . GLN B 1 253 ? 10.43 -11.82 -13.016 1 98.69 253 GLN B C 1
ATOM 6426 O O . GLN B 1 253 ? 10.766 -12.875 -12.461 1 98.69 253 GLN B O 1
ATOM 6431 N N . PRO B 1 254 ? 10.977 -10.602 -12.664 1 98.69 254 PRO B N 1
ATOM 6432 C CA . PRO B 1 254 ? 11.883 -10.562 -11.508 1 98.69 254 PRO B CA 1
ATOM 6433 C C . PRO B 1 254 ? 11.25 -11.156 -10.25 1 98.69 254 PRO B C 1
ATOM 6435 O O . PRO B 1 254 ? 10.117 -10.812 -9.906 1 98.69 254 PRO B O 1
ATOM 6438 N N . GLY B 1 255 ? 11.977 -12.102 -9.648 1 98.69 255 GLY B N 1
ATOM 6439 C CA . GLY B 1 255 ? 11.484 -12.742 -8.438 1 98.69 255 GLY B CA 1
ATOM 6440 C C . GLY B 1 255 ? 10.875 -14.109 -8.703 1 98.69 255 GLY B C 1
ATOM 6441 O O . GLY B 1 255 ? 10.594 -14.859 -7.762 1 98.69 255 GLY B O 1
ATOM 6442 N N . ASP B 1 256 ? 10.602 -14.453 -9.961 1 98.81 256 ASP B N 1
ATOM 6443 C CA . ASP B 1 256 ? 10.227 -15.836 -10.242 1 98.81 256 ASP B CA 1
ATOM 6444 C C . ASP B 1 256 ? 11.305 -16.812 -9.75 1 98.81 256 ASP B C 1
ATOM 6446 O O . ASP B 1 256 ? 12.492 -16.484 -9.781 1 98.81 256 ASP B O 1
ATOM 6450 N N . VAL B 1 257 ? 10.836 -17.969 -9.305 1 98.94 257 VAL B N 1
ATOM 6451 C CA . VAL B 1 257 ? 11.758 -19 -8.82 1 98.94 257 VAL B CA 1
ATOM 6452 C C . VAL B 1 257 ? 11.586 -20.266 -9.648 1 98.94 257 VAL B C 1
ATOM 6454 O O . VAL B 1 257 ? 10.461 -20.719 -9.883 1 98.94 257 VAL B O 1
ATOM 6457 N N . ILE B 1 258 ? 12.68 -20.797 -10.102 1 98.94 258 ILE B N 1
ATOM 6458 C CA . ILE B 1 258 ? 12.703 -22.062 -10.805 1 98.94 258 ILE B CA 1
ATOM 6459 C C . ILE B 1 258 ? 13.391 -23.125 -9.938 1 98.94 258 ILE B C 1
ATOM 6461 O O . ILE B 1 258 ? 14.586 -23.016 -9.641 1 98.94 258 ILE B O 1
ATOM 6465 N N . ALA B 1 259 ? 12.625 -24.078 -9.445 1 98.88 259 ALA B N 1
ATOM 6466 C CA . ALA B 1 259 ? 13.219 -25.25 -8.828 1 98.88 259 ALA B CA 1
ATOM 6467 C C . ALA B 1 259 ? 13.766 -26.219 -9.883 1 98.88 259 ALA B C 1
ATOM 6469 O O . ALA B 1 259 ? 13.008 -26.734 -10.695 1 98.88 259 ALA B O 1
ATOM 6470 N N . THR B 1 260 ? 14.992 -26.578 -9.891 1 98.62 260 THR B N 1
ATOM 6471 C CA . THR B 1 260 ? 15.688 -27.062 -11.07 1 98.62 260 THR B CA 1
ATOM 6472 C C . THR B 1 260 ? 15.617 -28.578 -11.156 1 98.62 260 THR B C 1
ATOM 6474 O O . THR B 1 260 ? 16.172 -29.188 -12.078 1 98.62 260 THR B O 1
ATOM 6477 N N . GLY B 1 261 ? 15.023 -29.234 -10.188 1 98.31 261 GLY B N 1
ATOM 6478 C CA . GLY B 1 261 ? 14.969 -30.688 -10.164 1 98.31 261 GLY B CA 1
ATOM 6479 C C . GLY B 1 261 ? 15.68 -31.281 -8.969 1 98.31 261 GLY B C 1
ATOM 6480 O O . GLY B 1 261 ? 16.422 -30.594 -8.266 1 98.31 261 GLY B O 1
ATOM 6481 N N . THR B 1 262 ? 15.43 -32.562 -8.734 1 98.38 262 THR B N 1
ATOM 6482 C CA . THR B 1 262 ? 15.992 -33.219 -7.566 1 98.38 262 THR B CA 1
ATOM 6483 C C . THR B 1 262 ? 16.859 -34.406 -7.992 1 98.38 262 THR B C 1
ATOM 6485 O O . THR B 1 262 ? 16.547 -35.094 -8.977 1 98.38 262 THR B O 1
ATOM 6488 N N . PRO B 1 263 ? 17.969 -34.688 -7.281 1 98.25 263 PRO B N 1
ATOM 6489 C CA . PRO B 1 263 ? 18.781 -35.875 -7.539 1 98.25 263 PRO B CA 1
ATOM 6490 C C . PRO B 1 263 ? 18.125 -37.156 -7.059 1 98.25 263 PRO B C 1
ATOM 6492 O O . PRO B 1 263 ? 17.094 -37.125 -6.375 1 98.25 263 PRO B O 1
ATOM 6495 N N . ALA B 1 264 ? 18.766 -38.25 -7.457 1 97.62 264 ALA B N 1
ATOM 6496 C CA . ALA B 1 264 ? 18.328 -39.562 -6.965 1 97.62 264 ALA B CA 1
ATOM 6497 C C . ALA B 1 264 ? 18.516 -39.656 -5.453 1 97.62 264 ALA B C 1
ATOM 6499 O O . ALA B 1 264 ? 19.312 -38.938 -4.867 1 97.62 264 ALA B O 1
ATOM 6500 N N . GLY B 1 265 ? 17.812 -40.562 -4.91 1 97.81 265 GLY B N 1
ATOM 6501 C CA . GLY B 1 265 ? 17.922 -40.812 -3.482 1 97.81 265 GLY B CA 1
ATOM 6502 C C . GLY B 1 265 ? 16.688 -40.438 -2.703 1 97.81 265 GLY B C 1
ATOM 6503 O O . GLY B 1 265 ? 16.719 -40.375 -1.472 1 97.81 265 GLY B O 1
ATOM 6504 N N . VAL B 1 266 ? 15.602 -40.156 -3.395 1 97.88 266 VAL B N 1
ATOM 6505 C CA . VAL B 1 266 ? 14.336 -39.844 -2.734 1 97.88 266 VAL B CA 1
ATOM 6506 C C . VAL B 1 266 ? 13.766 -41.125 -2.127 1 97.88 266 VAL B C 1
ATOM 6508 O O . VAL B 1 266 ? 14.305 -42.219 -2.334 1 97.88 266 VAL B O 1
ATOM 6511 N N . GLY B 1 267 ? 12.703 -41.031 -1.411 1 96.75 267 GLY B N 1
ATOM 6512 C CA . GLY B 1 267 ? 12.125 -42.156 -0.702 1 96.75 267 GLY B CA 1
ATOM 6513 C C . GLY B 1 267 ? 11.656 -43.281 -1.626 1 96.75 267 GLY B C 1
ATOM 6514 O O . GLY B 1 267 ? 11.852 -44.469 -1.329 1 96.75 267 GLY B O 1
ATOM 6515 N N . ILE B 1 268 ? 11.016 -43 -2.729 1 94.62 268 ILE B N 1
ATOM 6516 C CA . ILE B 1 268 ? 10.484 -44 -3.65 1 94.62 268 ILE B CA 1
ATOM 6517 C C . ILE B 1 268 ? 11.633 -44.75 -4.328 1 94.62 268 ILE B C 1
ATOM 6519 O O . ILE B 1 268 ? 11.43 -45.781 -4.949 1 94.62 268 ILE B O 1
ATOM 6523 N N . GLY B 1 269 ? 12.773 -44.156 -4.312 1 92.81 269 GLY B N 1
ATOM 6524 C CA . GLY B 1 269 ? 13.938 -44.781 -4.918 1 92.81 269 GLY B CA 1
ATOM 6525 C C . GLY B 1 269 ? 14.547 -45.875 -4.047 1 92.81 269 GLY B C 1
ATOM 6526 O O . GLY B 1 269 ? 15.383 -46.656 -4.512 1 92.81 269 GLY B O 1
ATOM 6527 N N . LYS B 1 270 ? 14.164 -45.875 -2.852 1 93.06 270 LYS B N 1
ATOM 6528 C CA . LYS B 1 270 ? 14.617 -46.938 -1.948 1 93.06 270 LYS B CA 1
ATOM 6529 C C . LYS B 1 270 ? 13.836 -48.219 -2.17 1 93.06 270 LYS B C 1
ATOM 6531 O O . LYS B 1 270 ? 12.719 -48.219 -2.68 1 93.06 270 LYS B O 1
ATOM 6536 N N . ASN B 1 271 ? 14.438 -49.25 -1.829 1 91.31 271 ASN B N 1
ATOM 6537 C CA . ASN B 1 271 ? 13.789 -50.562 -1.933 1 91.31 271 ASN B CA 1
ATOM 6538 C C . ASN B 1 271 ? 13.719 -51.281 -0.579 1 91.31 271 ASN B C 1
ATOM 6540 O O . ASN B 1 271 ? 14.727 -51.781 -0.087 1 91.31 271 ASN B O 1
ATOM 6544 N N . PRO B 1 272 ? 12.594 -51.5 0.028 1 93.69 272 PRO B N 1
ATOM 6545 C CA . PRO B 1 272 ? 11.328 -50.875 -0.347 1 93.69 272 PRO B CA 1
ATOM 6546 C C . PRO B 1 272 ? 11.328 -49.375 -0.124 1 93.69 272 PRO B C 1
ATOM 6548 O O . PRO B 1 272 ? 12.203 -48.844 0.572 1 93.69 272 PRO B O 1
ATOM 6551 N N . PRO B 1 273 ? 10.375 -48.656 -0.749 1 95.06 273 PRO B N 1
ATOM 6552 C CA . PRO B 1 273 ? 10.297 -47.219 -0.542 1 95.06 273 PRO B CA 1
ATOM 6553 C C . PRO B 1 273 ? 10.203 -46.844 0.933 1 95.06 273 PRO B C 1
ATOM 6555 O O . PRO B 1 273 ? 9.578 -47.562 1.721 1 95.06 273 PRO B O 1
ATOM 6558 N N . VAL B 1 274 ? 10.789 -45.781 1.294 1 96.69 274 VAL B N 1
ATOM 6559 C CA . VAL B 1 274 ? 10.742 -45.25 2.65 1 96.69 274 VAL B CA 1
ATOM 6560 C C . VAL B 1 274 ? 10.203 -43.844 2.625 1 96.69 274 VAL B C 1
ATOM 6562 O O . VAL B 1 274 ? 10.891 -42.906 2.176 1 96.69 274 VAL B O 1
ATOM 6565 N N . PHE B 1 27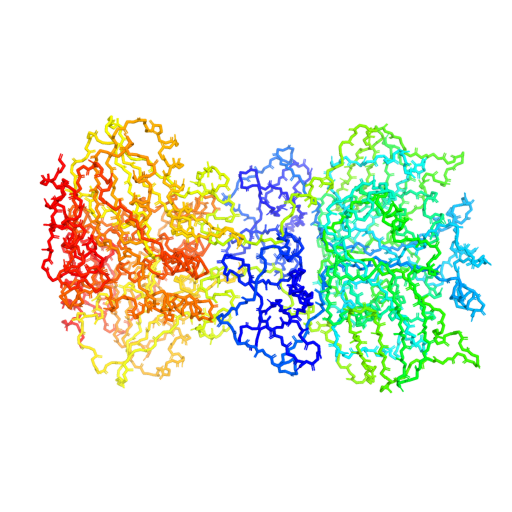5 ? 9.086 -43.656 3.18 1 97.81 275 PHE B N 1
ATOM 6566 C CA . PHE B 1 275 ? 8.438 -42.344 3.186 1 97.81 275 PHE B CA 1
ATOM 6567 C C . PHE B 1 275 ? 8.648 -41.625 4.523 1 97.81 275 PHE B C 1
ATOM 6569 O O . PHE B 1 275 ? 8.922 -42.281 5.535 1 97.81 275 PHE B O 1
ATOM 6576 N N . LEU B 1 276 ? 8.562 -40.344 4.496 1 98.56 276 LEU B N 1
ATOM 6577 C CA . LEU B 1 276 ? 8.766 -39.531 5.684 1 98.56 276 LEU B CA 1
ATOM 6578 C C . LEU B 1 276 ? 7.664 -39.75 6.707 1 98.56 276 LEU B C 1
ATOM 6580 O O . LEU B 1 276 ? 6.508 -39.969 6.34 1 98.56 276 LEU B O 1
ATOM 6584 N N . GLN B 1 277 ? 8.016 -39.688 7.98 1 97.56 277 GLN B N 1
ATOM 6585 C CA . GLN B 1 277 ? 7.113 -39.844 9.117 1 97.56 277 GLN B CA 1
ATOM 6586 C C . GLN B 1 277 ? 7.164 -38.625 10.039 1 97.56 277 GLN B C 1
ATOM 6588 O O . GLN B 1 277 ? 8.141 -37.875 10.031 1 97.56 277 GLN B O 1
ATOM 6593 N N . PRO B 1 278 ? 6.078 -38.469 10.82 1 97.88 278 PRO B N 1
ATOM 6594 C CA . PRO B 1 278 ? 6.148 -37.438 11.836 1 97.88 278 PRO B CA 1
ATOM 6595 C C . PRO B 1 278 ? 7.41 -37.5 12.688 1 97.88 278 PRO B C 1
ATOM 6597 O O . PRO B 1 278 ? 7.812 -38.594 13.102 1 97.88 278 PRO B O 1
ATOM 6600 N N . GLY B 1 279 ? 8.016 -36.312 12.844 1 97.94 279 GLY B N 1
ATOM 6601 C CA . GLY B 1 279 ? 9.234 -36.25 13.641 1 97.94 279 GLY B CA 1
ATOM 6602 C C . GLY B 1 279 ? 10.492 -36.281 12.797 1 97.94 279 GLY B C 1
ATOM 6603 O O . GLY B 1 279 ? 11.57 -35.938 13.273 1 97.94 279 GLY B O 1
ATOM 6604 N N . ASP B 1 280 ? 10.445 -36.812 11.539 1 98.75 280 ASP B N 1
ATOM 6605 C CA . ASP B 1 280 ? 11.602 -36.781 10.656 1 98.75 280 ASP B CA 1
ATOM 6606 C C . ASP B 1 280 ? 12.039 -35.375 10.344 1 98.75 280 ASP B C 1
ATOM 6608 O O . ASP B 1 280 ? 11.203 -34.469 10.164 1 98.75 280 ASP B O 1
ATOM 6612 N N . GLU B 1 281 ? 13.297 -35.156 10.305 1 98.88 281 GLU B N 1
ATOM 6613 C CA . GLU B 1 281 ? 13.867 -33.875 9.867 1 98.88 281 GLU B CA 1
ATOM 6614 C C . GLU B 1 281 ? 14.516 -34 8.492 1 98.88 281 GLU B C 1
ATOM 6616 O O . GLU B 1 281 ? 15.305 -34.938 8.258 1 98.88 281 GLU B O 1
ATOM 6621 N N . VAL B 1 282 ? 14.125 -33.125 7.586 1 98.94 282 VAL B N 1
ATOM 6622 C CA . VAL B 1 282 ? 14.758 -33.062 6.273 1 98.94 282 VAL B CA 1
ATOM 6623 C C . VAL B 1 282 ? 15.648 -31.812 6.191 1 98.94 282 VAL B C 1
ATOM 6625 O O . VAL B 1 282 ? 15.203 -30.703 6.477 1 98.94 282 VAL B O 1
ATOM 6628 N N . SER B 1 283 ? 16.906 -32 5.844 1 98.94 283 SER B N 1
ATOM 6629 C CA . SER B 1 283 ? 17.875 -30.922 5.707 1 98.94 283 SER B CA 1
ATOM 6630 C C . SER B 1 283 ? 18.5 -30.922 4.312 1 98.94 283 SER B C 1
ATOM 6632 O O . SER B 1 283 ? 19.062 -31.922 3.873 1 98.94 283 SER B O 1
ATOM 6634 N N . VAL B 1 284 ? 18.359 -29.859 3.6 1 98.94 284 VAL B N 1
ATOM 6635 C CA . VAL B 1 284 ? 18.938 -29.672 2.273 1 98.94 284 VAL B CA 1
ATOM 6636 C C . VAL B 1 284 ? 20.031 -28.625 2.328 1 98.94 284 VAL B C 1
ATOM 6638 O O . VAL B 1 284 ? 19.797 -27.484 2.746 1 98.94 284 VAL B O 1
ATOM 6641 N N . SER B 1 285 ? 21.219 -28.969 1.936 1 98.88 285 SER B N 1
ATOM 6642 C CA . SER B 1 285 ? 22.359 -28.047 1.892 1 98.88 285 SER B CA 1
ATOM 6643 C C . SER B 1 285 ? 22.797 -27.797 0.456 1 98.88 285 SER B C 1
ATOM 6645 O O . SER B 1 285 ? 22.812 -28.703 -0.372 1 98.88 285 SER B O 1
ATOM 6647 N N . VAL B 1 286 ? 23.094 -26.594 0.165 1 98.81 286 VAL B N 1
ATOM 6648 C CA . VAL B 1 286 ? 23.625 -26.203 -1.139 1 98.81 286 VAL B CA 1
ATOM 6649 C C . VAL B 1 286 ? 24.859 -25.328 -0.958 1 98.81 286 VAL B C 1
ATOM 6651 O O . VAL B 1 286 ? 24.938 -24.531 -0.022 1 98.81 286 VAL B O 1
ATOM 6654 N N . THR B 1 287 ? 25.797 -25.453 -1.832 1 98.12 287 THR B N 1
ATOM 6655 C CA . THR B 1 287 ? 27.031 -24.688 -1.812 1 98.12 287 THR B CA 1
ATOM 6656 C C . THR B 1 287 ? 26.734 -23.188 -1.632 1 98.12 287 THR B C 1
ATOM 6658 O O . THR B 1 287 ? 26.062 -22.578 -2.463 1 98.12 287 THR B O 1
ATOM 6661 N N . GLY B 1 288 ? 27.25 -22.641 -0.519 1 97.31 288 GLY B N 1
ATOM 6662 C CA . GLY B 1 288 ? 27.188 -21.203 -0.314 1 97.31 288 GLY B CA 1
ATOM 6663 C C . GLY B 1 288 ? 25.844 -20.719 0.16 1 97.31 288 GLY B C 1
ATOM 6664 O O . GLY B 1 288 ? 25.641 -19.516 0.379 1 97.31 288 GLY B O 1
ATOM 6665 N N . LEU B 1 289 ? 24.844 -21.625 0.418 1 98.44 289 LEU B N 1
ATOM 6666 C CA . LEU B 1 289 ? 23.484 -21.188 0.742 1 98.44 289 LEU B CA 1
ATOM 6667 C C . LEU B 1 289 ? 23.062 -21.703 2.115 1 98.44 289 LEU B C 1
ATOM 6669 O O . LEU B 1 289 ? 21.922 -21.531 2.52 1 98.44 289 LEU B O 1
ATOM 6673 N N . GLY B 1 290 ? 24.016 -22.344 2.785 1 98.12 290 GLY B N 1
ATOM 6674 C CA . GLY B 1 290 ? 23.672 -22.891 4.09 1 98.12 290 GLY B CA 1
ATOM 6675 C C . GLY B 1 290 ? 22.828 -24.141 4.004 1 98.12 290 GLY B C 1
ATOM 6676 O O . GLY B 1 290 ? 23.031 -24.984 3.131 1 98.12 290 GLY B O 1
ATOM 6677 N N . THR B 1 291 ? 22 -24.375 5.02 1 98.81 291 THR B N 1
ATOM 6678 C CA . THR B 1 291 ? 21.172 -25.578 5.105 1 98.81 291 THR B CA 1
ATOM 6679 C C . THR B 1 291 ? 19.734 -25.203 5.445 1 98.81 291 THR B C 1
ATOM 6681 O O . THR B 1 291 ? 19.469 -24.516 6.426 1 98.81 291 THR B O 1
ATOM 6684 N N . LEU B 1 292 ? 18.797 -25.562 4.617 1 98.88 292 LEU B N 1
ATOM 6685 C CA . LEU B 1 292 ? 17.359 -25.484 4.863 1 98.88 292 LEU B CA 1
ATOM 6686 C C . LEU B 1 292 ? 16.875 -26.719 5.621 1 98.88 292 LEU B C 1
ATOM 6688 O O . LEU B 1 292 ? 17.031 -27.844 5.141 1 98.88 292 LEU B O 1
ATOM 6692 N N . SER B 1 293 ? 16.344 -26.531 6.766 1 98.88 293 SER B N 1
ATOM 6693 C CA . SER B 1 293 ? 15.891 -27.656 7.582 1 98.88 293 SER B CA 1
ATOM 6694 C C . SER B 1 293 ? 14.453 -27.469 8.039 1 98.88 293 SER B C 1
ATOM 6696 O O . SER B 1 293 ? 14.07 -26.375 8.469 1 98.88 293 SER B O 1
ATOM 6698 N N . ASN B 1 294 ? 13.664 -28.5 7.969 1 98.88 294 ASN B N 1
ATOM 6699 C CA . ASN B 1 294 ? 12.281 -28.547 8.445 1 98.88 294 ASN B CA 1
ATOM 6700 C C . ASN B 1 294 ? 11.93 -29.922 9.023 1 98.88 294 ASN B C 1
ATOM 6702 O O . ASN B 1 294 ? 12.469 -30.938 8.578 1 98.88 294 ASN B O 1
ATOM 6706 N N . GLU B 1 295 ? 11.062 -29.906 9.93 1 98.81 295 GLU B N 1
ATOM 6707 C CA . GLU B 1 295 ? 10.57 -31.141 10.555 1 98.81 295 GLU B CA 1
ATOM 6708 C C . GLU B 1 295 ? 9.148 -31.469 10.102 1 98.81 295 GLU B C 1
ATOM 6710 O O . GLU B 1 295 ? 8.344 -30.562 9.875 1 98.81 295 GLU B O 1
ATOM 6715 N N . ILE B 1 296 ? 8.875 -32.75 9.977 1 98.81 296 ILE B N 1
ATOM 6716 C CA . ILE B 1 296 ? 7.512 -33.188 9.695 1 98.81 296 ILE B CA 1
ATOM 6717 C C . ILE B 1 296 ? 6.691 -33.156 10.984 1 98.81 296 ILE B C 1
ATOM 6719 O O . ILE B 1 296 ? 7.047 -33.812 11.977 1 98.81 296 ILE B O 1
ATOM 6723 N N . GLY B 1 297 ? 5.648 -32.531 10.953 1 98.44 297 GLY B N 1
ATOM 6724 C CA . GLY B 1 297 ? 4.789 -32.406 12.125 1 98.44 297 GLY B CA 1
ATOM 6725 C C . GLY B 1 297 ? 3.969 -33.656 12.383 1 98.44 297 GLY B C 1
ATOM 6726 O O . GLY B 1 297 ? 4.176 -34.688 11.734 1 98.44 297 GLY B O 1
ATOM 6727 N N . THR B 1 298 ? 3.098 -33.594 13.367 1 97.25 298 THR B N 1
ATOM 6728 C CA . THR B 1 298 ? 2.186 -34.688 13.719 1 97.25 298 THR B CA 1
ATOM 6729 C C . THR B 1 298 ? 0.804 -34.438 13.117 1 97.25 298 THR B C 1
ATOM 6731 O O . THR B 1 298 ? 0.57 -33.406 12.477 1 97.25 298 THR B O 1
ATOM 6734 N N . ALA B 1 299 ? -0.028 -35.375 13.32 1 93.19 299 ALA B N 1
ATOM 6735 C CA . ALA B 1 299 ? -1.396 -35.281 12.82 1 93.19 299 ALA B CA 1
ATOM 6736 C C . ALA B 1 299 ? -2.121 -34.094 13.445 1 93.19 299 ALA B C 1
ATOM 6738 O O . ALA B 1 299 ? -3.041 -33.531 12.852 1 93.19 299 ALA B O 1
ATOM 6739 N N . ASP B 1 300 ? -1.651 -33.625 14.641 1 94.25 300 ASP B N 1
ATOM 6740 C CA . ASP B 1 300 ? -2.33 -32.562 15.383 1 94.25 300 ASP B CA 1
ATOM 6741 C C . ASP B 1 300 ? -1.736 -31.203 15.062 1 94.25 300 ASP B C 1
ATOM 6743 O O . ASP B 1 300 ? -2.215 -30.188 15.562 1 94.25 300 ASP B O 1
ATOM 6747 N N . THR B 1 301 ? -0.759 -31.234 14.188 1 95.38 301 THR B N 1
ATOM 6748 C CA . THR B 1 301 ? -0.151 -29.953 13.836 1 95.38 301 THR B CA 1
ATOM 6749 C C . THR B 1 301 ? -1.163 -29.047 13.133 1 95.38 301 THR B C 1
ATOM 6751 O O . THR B 1 301 ? -1.837 -29.484 12.195 1 95.38 301 THR B O 1
ATOM 6754 N N . THR B 1 302 ? -1.307 -27.812 13.68 1 95.19 302 THR B N 1
ATOM 6755 C CA . THR B 1 302 ? -2.201 -26.828 13.078 1 95.19 302 THR B CA 1
ATOM 6756 C C . THR B 1 302 ? -1.651 -26.359 11.734 1 95.19 302 THR B C 1
ATOM 6758 O O . THR B 1 302 ? -0.447 -26.125 11.594 1 95.19 302 THR B O 1
ATOM 6761 N N . ASN B 1 303 ? -2.529 -26.219 10.773 1 97.19 303 ASN B N 1
ATOM 6762 C CA . ASN B 1 303 ? -2.133 -25.719 9.461 1 97.19 303 ASN B CA 1
ATOM 6763 C C . ASN B 1 303 ? -1.913 -24.219 9.477 1 97.19 303 ASN B C 1
ATOM 6765 O O . ASN B 1 303 ? -2.873 -23.438 9.531 1 97.19 303 ASN B O 1
ATOM 6769 N N . PRO B 1 304 ? -0.73 -23.766 9.438 1 96.56 304 PRO B N 1
ATOM 6770 C CA . PRO B 1 304 ? -0.472 -22.328 9.516 1 96.56 304 PRO B CA 1
ATOM 6771 C C . PRO B 1 304 ? -0.988 -21.578 8.289 1 96.56 304 PRO B C 1
ATOM 6773 O O . PRO B 1 304 ? -1.216 -20.359 8.352 1 96.56 304 PRO B O 1
ATOM 6776 N N . THR B 1 305 ? -1.133 -22.266 7.129 1 98 305 THR B N 1
ATOM 6777 C CA . THR B 1 305 ? -1.577 -21.656 5.883 1 98 305 THR B CA 1
ATOM 6778 C C . THR B 1 305 ? -3.016 -21.156 6.008 1 98 305 THR B C 1
ATOM 6780 O O . THR B 1 305 ? -3.352 -20.078 5.52 1 98 305 THR B O 1
ATOM 6783 N N . VAL B 1 306 ? -3.842 -21.906 6.684 1 97.81 306 VAL B N 1
ATOM 6784 C CA . VAL B 1 306 ? -5.234 -21.516 6.871 1 97.81 306 VAL B CA 1
ATOM 6785 C C . VAL B 1 306 ? -5.305 -20.188 7.633 1 97.81 306 VAL B C 1
ATOM 6787 O O . VAL B 1 306 ? -6.047 -19.281 7.25 1 97.81 306 VAL B O 1
ATOM 6790 N N . GLU B 1 307 ? -4.543 -20.125 8.664 1 95.69 307 GLU B N 1
ATOM 6791 C CA . GLU B 1 307 ? -4.523 -18.906 9.469 1 95.69 307 GLU B CA 1
ATOM 6792 C C . GLU B 1 307 ? -4.008 -17.719 8.656 1 95.69 307 GLU B C 1
ATOM 6794 O O . GLU B 1 307 ? -4.574 -16.625 8.719 1 95.69 307 GLU B O 1
ATOM 6799 N N . ARG B 1 308 ? -2.949 -17.953 7.965 1 96.06 308 ARG B N 1
ATOM 6800 C CA . ARG B 1 308 ? -2.365 -16.891 7.145 1 96.06 308 ARG B CA 1
ATOM 6801 C C . ARG B 1 308 ? -3.363 -16.391 6.109 1 96.06 308 ARG B C 1
ATOM 6803 O O . ARG B 1 308 ? -3.531 -15.18 5.934 1 96.06 308 ARG B O 1
ATOM 6810 N N . VAL B 1 309 ? -4.047 -17.312 5.418 1 97.06 309 VAL B N 1
ATOM 6811 C CA . VAL B 1 309 ? -5.008 -16.953 4.379 1 97.06 309 VAL B CA 1
ATOM 6812 C C . VAL B 1 309 ? -6.215 -16.25 5.008 1 97.06 309 VAL B C 1
ATOM 6814 O O . VAL B 1 309 ? -6.699 -15.25 4.488 1 97.06 309 VAL B O 1
ATOM 6817 N N . SER B 1 310 ? -6.66 -16.75 6.137 1 96.12 310 SER B N 1
ATOM 6818 C CA . SER B 1 310 ? -7.84 -16.203 6.797 1 96.12 310 SER B CA 1
ATOM 6819 C C . SER B 1 310 ? -7.574 -14.797 7.332 1 96.12 310 SER B C 1
ATOM 6821 O O . SER B 1 310 ? -8.484 -13.977 7.414 1 96.12 310 SER B O 1
ATOM 6823 N N . SER B 1 311 ? -6.379 -14.562 7.676 1 94 311 SER B N 1
ATOM 6824 C CA . SER B 1 311 ? -6.039 -13.266 8.258 1 94 311 SER B CA 1
ATOM 6825 C C . SER B 1 311 ? -5.684 -12.25 7.184 1 94 311 SER B C 1
ATOM 6827 O O . SER B 1 311 ? -5.543 -11.055 7.473 1 94 311 SER B O 1
ATOM 6829 N N . SER B 1 312 ? -5.512 -12.711 5.961 1 93.25 312 SER B N 1
ATOM 6830 C CA . SER B 1 312 ? -5.18 -11.805 4.863 1 93.25 312 SER B CA 1
ATOM 6831 C C . SER B 1 312 ? -6.395 -10.984 4.441 1 93.25 312 SER B C 1
ATOM 6833 O O . SER B 1 312 ? -7.504 -11.516 4.348 1 93.25 312 SER B O 1
ATOM 6835 N N . SER B 1 313 ? -6.246 -9.703 4.277 1 94.56 313 SER B N 1
ATOM 6836 C CA . SER B 1 313 ? -7.301 -8.781 3.863 1 94.56 313 SER B CA 1
ATOM 6837 C C . SER B 1 313 ? -6.922 -8.039 2.586 1 94.56 313 SER B C 1
ATOM 6839 O O . SER B 1 313 ? -5.781 -7.598 2.436 1 94.56 313 SER B O 1
ATOM 6841 N N . PRO B 1 314 ? -7.895 -8.008 1.636 1 96.94 314 PRO B N 1
ATOM 6842 C CA . PRO B 1 314 ? -7.602 -7.238 0.424 1 96.94 314 PRO B CA 1
ATOM 6843 C C . PRO B 1 314 ? -7.699 -5.73 0.646 1 96.94 314 PRO B C 1
ATOM 6845 O O . PRO B 1 314 ? -7.352 -4.949 -0.244 1 96.94 314 PRO B O 1
ATOM 6848 N N . PHE B 1 315 ? -8.117 -5.27 1.822 1 97.06 315 PHE B N 1
ATOM 6849 C CA . PHE B 1 315 ? -8.328 -3.854 2.09 1 97.06 315 PHE B CA 1
ATOM 6850 C C . PHE B 1 315 ? -7.051 -3.195 2.584 1 97.06 315 PHE B C 1
ATOM 6852 O O . PHE B 1 315 ? -6.309 -3.781 3.375 1 97.06 315 PHE B O 1
ATOM 6859 N N . ARG B 1 316 ? -6.758 -2.029 2.074 1 94 316 ARG B N 1
ATOM 6860 C CA . ARG B 1 316 ? -5.727 -1.159 2.629 1 94 316 ARG B CA 1
ATOM 6861 C C . ARG B 1 316 ? -6.328 -0.144 3.594 1 94 316 ARG B C 1
ATOM 6863 O O . ARG B 1 316 ? -7.16 0.679 3.201 1 94 316 ARG B O 1
ATOM 6870 N N . ILE B 1 317 ? -5.859 -0.16 4.777 1 97.12 317 ILE B N 1
ATOM 6871 C CA . ILE B 1 317 ? -6.387 0.752 5.785 1 97.12 317 ILE B CA 1
ATOM 6872 C C . ILE B 1 317 ? -5.953 2.182 5.465 1 97.12 317 ILE B C 1
ATOM 6874 O O . ILE B 1 317 ? -4.766 2.443 5.254 1 97.12 317 ILE B O 1
ATOM 6878 N N . THR B 1 318 ? -6.91 3.078 5.383 1 97.25 318 THR B N 1
ATOM 6879 C CA . THR B 1 318 ? -6.68 4.465 4.996 1 97.25 318 THR B CA 1
ATOM 6880 C C . THR B 1 318 ? -6.035 5.246 6.141 1 97.25 318 THR B C 1
ATOM 6882 O O . THR B 1 318 ? -6.441 5.105 7.297 1 97.25 318 THR B O 1
ATOM 6885 N N . ASN B 1 319 ? -4.973 6.051 5.84 1 97.38 319 ASN B N 1
ATOM 6886 C CA . ASN B 1 319 ? -4.301 6.949 6.773 1 97.38 319 ASN B CA 1
ATOM 6887 C C . ASN B 1 319 ? -3.398 6.188 7.738 1 97.38 319 ASN B C 1
ATOM 6889 O O . ASN B 1 319 ? -2.945 6.742 8.742 1 97.38 319 ASN B O 1
ATOM 6893 N N . LEU B 1 320 ? -3.102 4.965 7.477 1 97.19 320 LEU B N 1
ATOM 6894 C CA . LEU B 1 320 ? -2.332 4.137 8.398 1 97.19 320 LEU B CA 1
ATOM 6895 C C . LEU B 1 320 ? -0.837 4.387 8.234 1 97.19 320 LEU B C 1
ATOM 6897 O O . LEU B 1 320 ? -0.056 4.121 9.156 1 97.19 320 LEU B O 1
ATOM 6901 N N . ALA B 1 321 ? -0.401 4.93 7.09 1 95.81 321 ALA B N 1
ATOM 6902 C CA . ALA B 1 321 ? 1.011 5.152 6.793 1 95.81 321 ALA B CA 1
ATOM 6903 C C . ALA B 1 321 ? 1.649 6.078 7.824 1 95.81 321 ALA B C 1
ATOM 6905 O O . ALA B 1 321 ? 2.828 5.934 8.156 1 95.81 321 ALA B O 1
ATOM 6906 N N . LYS B 1 322 ? 0.873 6.988 8.414 1 96.69 322 LYS B N 1
ATOM 6907 C CA . LYS B 1 322 ? 1.38 7.965 9.375 1 96.69 322 LYS B CA 1
ATOM 6908 C C . LYS B 1 322 ? 1.85 7.289 10.656 1 96.69 322 LYS B C 1
ATOM 6910 O O . LYS B 1 322 ? 2.598 7.879 11.438 1 96.69 322 LYS B O 1
ATOM 6915 N N . THR B 1 323 ? 1.368 6.09 10.875 1 97.62 323 THR B N 1
ATOM 6916 C CA . THR B 1 323 ? 1.761 5.312 12.039 1 97.62 323 THR B CA 1
ATOM 6917 C C . THR B 1 323 ? 2.473 4.031 11.625 1 97.62 323 THR B C 1
ATOM 6919 O O . THR B 1 323 ? 2.217 2.963 12.188 1 97.62 323 THR B O 1
ATOM 6922 N N . LEU B 1 324 ? 3.297 4.148 10.609 1 96.81 324 LEU B N 1
ATOM 6923 C CA . LEU B 1 324 ? 4.23 3.146 10.117 1 96.81 324 LEU B CA 1
ATOM 6924 C C . LEU B 1 324 ? 3.482 1.944 9.547 1 96.81 324 LEU B C 1
ATOM 6926 O O . LEU B 1 324 ? 3.994 0.822 9.57 1 96.81 324 LEU B O 1
ATOM 6930 N N . SER B 1 325 ? 2.162 2.154 9.188 1 94.75 325 SER B N 1
ATOM 6931 C CA . SER B 1 325 ? 1.29 1.175 8.547 1 94.75 325 SER B CA 1
ATOM 6932 C C . SER B 1 325 ? 0.983 0.011 9.484 1 94.75 325 SER B C 1
ATOM 6934 O O . SER B 1 325 ? 0.605 -1.072 9.031 1 94.75 325 SER B O 1
ATOM 6936 N N . VAL B 1 326 ? 1.292 0.165 10.812 1 96.19 326 VAL B N 1
ATOM 6937 C CA . VAL B 1 326 ? 1 -0.901 11.766 1 96.19 326 VAL B CA 1
ATOM 6938 C C . VAL B 1 326 ? 0.214 -0.339 12.945 1 96.19 326 VAL B C 1
ATOM 6940 O O . VAL B 1 326 ? -0.109 -1.066 13.891 1 96.19 326 VAL B O 1
ATOM 6943 N N . GLY B 1 327 ? -0.072 0.961 12.969 1 96.88 327 GLY B N 1
ATOM 6944 C CA . GLY B 1 327 ? -0.825 1.581 14.055 1 96.88 327 GLY B CA 1
ATOM 6945 C C . GLY B 1 327 ? -0.006 1.777 15.312 1 96.88 327 GLY B C 1
ATOM 6946 O O . GLY B 1 327 ? -0.531 1.664 16.422 1 96.88 327 GLY B O 1
ATOM 6947 N N . ILE B 1 328 ? 1.298 2.016 15.078 1 96.25 328 ILE B N 1
ATOM 6948 C CA . ILE B 1 328 ? 2.182 2.205 16.219 1 96.25 328 ILE B CA 1
ATOM 6949 C C . ILE B 1 328 ? 1.692 3.383 17.062 1 96.25 328 ILE B C 1
ATOM 6951 O O . ILE B 1 328 ? 1.34 4.434 16.516 1 96.25 328 ILE B O 1
ATOM 6955 N N . GLY B 1 329 ? 1.578 3.184 18.359 1 96.06 329 GLY B N 1
ATOM 6956 C CA . GLY B 1 329 ? 1.214 4.254 19.281 1 96.06 329 GLY B CA 1
ATOM 6957 C C . GLY B 1 329 ? -0.284 4.473 19.375 1 96.06 329 GLY B C 1
ATOM 6958 O O . GLY B 1 329 ? -0.746 5.305 20.156 1 96.06 329 GLY B O 1
ATOM 6959 N N . LEU B 1 330 ? -1.094 3.811 18.609 1 98 330 LEU B N 1
ATOM 6960 C CA . LEU B 1 330 ? -2.541 3.994 18.625 1 98 330 LEU B CA 1
ATOM 6961 C C . LEU B 1 330 ? -3.184 3.096 19.688 1 98 330 LEU B C 1
ATOM 6963 O O . LEU B 1 330 ? -2.59 2.098 20.094 1 98 330 LEU B O 1
ATOM 6967 N N . THR B 1 331 ? -4.344 3.43 20.109 1 98.12 331 THR B N 1
ATOM 6968 C CA . THR B 1 331 ? -5.121 2.672 21.078 1 98.12 331 THR B CA 1
ATOM 6969 C C . THR B 1 331 ? -6.281 1.947 20.406 1 98.12 331 THR B C 1
ATOM 6971 O O . THR B 1 331 ? -7.051 2.559 19.656 1 98.12 331 THR B O 1
ATOM 6974 N N . GLU B 1 332 ? -6.375 0.694 20.625 1 97.31 332 GLU B N 1
ATOM 6975 C CA . GLU B 1 332 ? -7.484 -0.09 20.094 1 97.31 332 GLU B CA 1
ATOM 6976 C C . GLU B 1 332 ? -8.727 0.05 20.953 1 97.31 332 GLU B C 1
ATOM 6978 O O . GLU B 1 332 ? -8.688 -0.234 22.156 1 97.31 332 GLU B O 1
ATOM 6983 N N . LEU B 1 333 ? -9.781 0.56 20.375 1 96.69 333 LEU B N 1
ATOM 6984 C CA . LEU B 1 333 ? -11.047 0.741 21.078 1 96.69 333 LEU B CA 1
ATOM 6985 C C . LEU B 1 333 ? -12.211 0.203 20.266 1 96.69 333 LEU B C 1
ATOM 6987 O O . LEU B 1 333 ? -12.57 0.783 19.234 1 96.69 333 LEU B O 1
ATOM 6991 N N . ASN B 1 334 ? -12.828 -0.883 20.672 1 94.5 334 ASN B N 1
ATOM 6992 C CA . ASN B 1 334 ? -14.008 -1.471 20.047 1 94.5 334 ASN B CA 1
ATOM 6993 C C . ASN B 1 334 ? -13.773 -1.76 18.562 1 94.5 334 ASN B C 1
ATOM 6995 O O . ASN B 1 334 ? -14.562 -1.349 17.719 1 94.5 334 ASN B O 1
ATOM 6999 N N . GLY B 1 335 ? -12.633 -2.332 18.312 1 94.31 335 GLY B N 1
ATOM 7000 C CA . GLY B 1 335 ? -12.336 -2.793 16.953 1 94.31 335 GLY B CA 1
ATOM 7001 C C . GLY B 1 335 ? -11.75 -1.708 16.078 1 94.31 335 GLY B C 1
ATOM 7002 O O . GLY B 1 335 ? -11.484 -1.94 14.898 1 94.31 335 GLY B O 1
ATOM 7003 N N . LYS B 1 336 ? -11.594 -0.463 16.594 1 96.44 336 LYS B N 1
ATOM 7004 C CA . LYS B 1 336 ? -10.992 0.655 15.875 1 96.44 336 LYS B CA 1
ATOM 7005 C C . LYS B 1 336 ? -9.695 1.104 16.547 1 96.44 336 LYS B C 1
ATOM 7007 O O . LYS B 1 336 ? -9.453 0.805 17.719 1 96.44 336 LYS B O 1
ATOM 7012 N N . GLN B 1 337 ? -8.828 1.723 15.797 1 97.75 337 GLN B N 1
ATOM 7013 C CA . GLN B 1 337 ? -7.59 2.303 16.312 1 97.75 337 GLN B CA 1
ATOM 7014 C C . GLN B 1 337 ? -7.684 3.826 16.375 1 97.75 337 GLN B C 1
ATOM 7016 O O . GLN B 1 337 ? -8.109 4.469 15.406 1 97.75 337 GLN B O 1
ATOM 7021 N N . PHE B 1 338 ? -7.281 4.391 17.531 1 98.5 338 PHE B N 1
ATOM 7022 C CA . PHE B 1 338 ? -7.391 5.832 17.703 1 98.5 338 PHE B CA 1
ATOM 7023 C C . PHE B 1 338 ? -6.074 6.418 18.203 1 98.5 338 PHE B C 1
ATOM 7025 O O . PHE B 1 338 ? -5.391 5.812 19.031 1 98.5 338 PHE B O 1
ATOM 7032 N N . ASN B 1 339 ? -5.727 7.516 17.641 1 98.62 339 ASN B N 1
ATOM 7033 C CA . ASN B 1 339 ? -4.77 8.375 18.328 1 98.62 339 ASN B CA 1
ATOM 7034 C C . ASN B 1 339 ? -5.391 9.031 19.547 1 98.62 339 ASN B C 1
ATOM 7036 O O . ASN B 1 339 ? -6.102 10.031 19.438 1 98.62 339 ASN B O 1
ATOM 7040 N N . TYR B 1 340 ? -5.188 8.453 20.703 1 98.38 340 TYR B N 1
ATOM 7041 C CA . TYR B 1 340 ? -5.75 8.875 21.984 1 98.38 340 TYR B CA 1
ATOM 7042 C C . TYR B 1 340 ? -4.645 9.266 22.969 1 98.38 340 TYR B C 1
ATOM 7044 O O . TYR B 1 340 ? -3.621 8.578 23.062 1 98.38 340 TYR B O 1
ATOM 7052 N N . LYS B 1 341 ? -4.82 10.398 23.594 1 97.56 341 LYS B N 1
ATOM 7053 C CA . LYS B 1 341 ? -3.863 10.883 24.578 1 97.56 341 LYS B CA 1
ATOM 7054 C C . LYS B 1 341 ? -4.574 11.344 25.844 1 97.56 341 LYS B C 1
ATOM 7056 O O . LYS B 1 341 ? -5.582 12.055 25.781 1 97.56 341 LYS B O 1
ATOM 7061 N N . ARG B 1 342 ? -4.062 10.906 26.953 1 97.06 342 ARG B N 1
ATOM 7062 C CA . ARG B 1 342 ? -4.5 11.391 28.266 1 97.06 342 ARG B CA 1
ATOM 7063 C C . ARG B 1 342 ? -3.459 12.32 28.875 1 97.06 342 ARG B C 1
ATOM 7065 O O . ARG B 1 342 ? -2.266 12.016 28.875 1 97.06 342 ARG B O 1
ATOM 7072 N N . GLN B 1 343 ? -3.904 13.484 29.266 1 95.69 343 GLN B N 1
ATOM 7073 C CA . GLN B 1 343 ? -3.037 14.445 29.938 1 95.69 343 GLN B CA 1
ATOM 7074 C C . GLN B 1 343 ? -3.592 14.836 31.297 1 95.69 343 GLN B C 1
ATOM 7076 O O . GLN B 1 343 ? -4.801 15.016 31.453 1 95.69 343 GLN B O 1
ATOM 7081 N N . GLY B 1 344 ? -2.742 14.914 32.25 1 94.38 344 GLY B N 1
ATOM 7082 C CA . GLY B 1 344 ? -3.16 15.289 33.594 1 94.38 344 GLY B CA 1
ATOM 7083 C C . GLY B 1 344 ? -3.617 14.117 34.438 1 94.38 344 GLY B C 1
ATOM 7084 O O . GLY B 1 344 ? -3.717 12.992 33.938 1 94.38 344 GLY B O 1
ATOM 7085 N N . SER B 1 345 ? -3.812 14.359 35.781 1 92.44 345 SER B N 1
ATOM 7086 C CA . SER B 1 345 ? -4.18 13.297 36.719 1 92.44 345 SER B CA 1
ATOM 7087 C C . SER B 1 345 ? -5.312 13.734 37.625 1 92.44 345 SER B C 1
ATOM 7089 O O . SER B 1 345 ? -5.516 13.156 38.688 1 92.44 345 SER B O 1
ATOM 7091 N N . GLY B 1 346 ? -5.977 14.766 37.219 1 93.12 346 GLY B N 1
ATOM 7092 C CA . GLY B 1 346 ? -7.074 15.25 38.062 1 93.12 346 GLY B CA 1
ATOM 7093 C C . GLY B 1 346 ? -8.266 14.305 38.062 1 93.12 346 GLY B C 1
ATOM 7094 O O . GLY B 1 346 ? -8.359 13.398 37.25 1 93.12 346 GLY B O 1
ATOM 7095 N N . SER B 1 347 ? -9.156 14.609 39 1 92 347 SER B N 1
ATOM 7096 C CA . SER B 1 347 ? -10.305 13.734 39.219 1 92 347 SER B CA 1
ATOM 7097 C C . SER B 1 347 ? -11.453 14.102 38.281 1 92 347 SER B C 1
ATOM 7099 O O . SER B 1 347 ? -12.328 13.273 38 1 92 347 SER B O 1
ATOM 7101 N N . ASN B 1 348 ? -11.461 15.352 37.844 1 94.75 348 ASN B N 1
ATOM 7102 C CA . ASN B 1 348 ? -12.453 15.773 36.844 1 94.75 348 ASN B CA 1
ATOM 7103 C C . ASN B 1 348 ? -11.977 15.477 35.438 1 94.75 348 ASN B C 1
ATOM 7105 O O . ASN B 1 348 ? -10.773 15.492 35.156 1 94.75 348 ASN B O 1
ATOM 7109 N N . HIS B 1 349 ? -12.914 15.18 34.562 1 97.56 349 HIS B N 1
ATOM 7110 C CA . HIS B 1 349 ? -12.523 14.766 33.219 1 97.56 349 HIS B CA 1
ATOM 7111 C C . HIS B 1 349 ? -13.055 15.734 32.188 1 97.56 349 HIS B C 1
ATOM 7113 O O . HIS B 1 349 ? -14.188 16.203 32.281 1 97.56 349 HIS B O 1
ATOM 7119 N N . ILE B 1 350 ? -12.227 16.109 31.219 1 98.31 350 ILE B N 1
ATOM 7120 C CA . ILE B 1 350 ? -12.625 16.812 30.016 1 98.31 350 ILE B CA 1
ATOM 7121 C C . ILE B 1 350 ? -12.305 15.961 28.781 1 98.31 350 ILE B C 1
ATOM 7123 O O . ILE B 1 350 ? -11.188 15.461 28.641 1 98.31 350 ILE B O 1
ATOM 7127 N N . VAL B 1 351 ? -13.227 15.719 27.922 1 98.69 351 VAL B N 1
ATOM 7128 C CA . VAL B 1 351 ? -13.039 15.047 26.641 1 98.69 351 VAL B CA 1
ATOM 7129 C C . VAL B 1 351 ? -13.18 16.047 25.5 1 98.69 351 VAL B C 1
ATOM 7131 O O . VAL B 1 351 ? -14.148 16.812 25.453 1 98.69 351 VAL B O 1
ATOM 7134 N N . PHE B 1 352 ? -12.219 16.047 24.609 1 98.81 352 PHE B N 1
ATOM 7135 C CA . PHE B 1 352 ? -12.203 17 23.5 1 98.81 352 PHE B CA 1
ATOM 7136 C C . PHE B 1 352 ? -12.531 16.297 22.188 1 98.81 352 PHE B C 1
ATOM 7138 O O . PHE B 1 352 ? -11.891 15.312 21.812 1 98.81 352 PHE B O 1
ATOM 7145 N N . VAL B 1 353 ? -13.508 16.828 21.422 1 98.94 353 VAL B N 1
ATOM 7146 C CA . VAL B 1 353 ? -13.93 16.281 20.141 1 98.94 353 VAL B CA 1
ATOM 7147 C C . VAL B 1 353 ? -13.781 17.328 19.047 1 98.94 353 VAL B C 1
ATOM 7149 O O . VAL B 1 353 ? -14.516 18.328 19.016 1 98.94 353 VAL B O 1
ATOM 7152 N N . HIS B 1 354 ? -12.836 17.141 18.125 1 98.88 354 HIS B N 1
ATOM 7153 C CA . HIS B 1 354 ? -12.609 18.125 17.078 1 98.88 354 HIS B CA 1
ATOM 7154 C C . HIS B 1 354 ? -13.562 17.906 15.906 1 98.88 354 HIS B C 1
ATOM 7156 O O . HIS B 1 354 ? -14.336 16.938 15.898 1 98.88 354 HIS B O 1
ATOM 7162 N N . GLY B 1 355 ? -13.539 18.828 14.953 1 98.69 355 GLY B N 1
ATOM 7163 C CA . GLY B 1 355 ? -14.445 18.766 13.812 1 98.69 355 GLY B CA 1
ATOM 7164 C C . GLY B 1 355 ? -13.766 18.312 12.531 1 98.69 355 GLY B C 1
ATOM 7165 O O . GLY B 1 355 ? -12.633 17.828 12.562 1 98.69 355 GLY B O 1
ATOM 7166 N N . LEU B 1 356 ? -14.508 18.422 11.398 1 98.62 356 LEU B N 1
ATOM 7167 C CA . LEU B 1 356 ? -14.047 18 10.078 1 98.62 356 LEU B CA 1
ATOM 7168 C C . LEU B 1 356 ? -12.766 18.734 9.688 1 98.62 356 LEU B C 1
ATOM 7170 O O . LEU B 1 356 ? -12.703 19.969 9.766 1 98.62 356 LEU B O 1
ATOM 7174 N N . GLY B 1 357 ? -11.727 17.984 9.312 1 98.5 357 GLY B N 1
ATOM 7175 C CA . GLY B 1 357 ? -10.477 18.562 8.875 1 98.5 357 GLY B CA 1
ATOM 7176 C C . GLY B 1 357 ? -9.555 18.938 10.023 1 98.5 357 GLY B C 1
ATOM 7177 O O . GLY B 1 357 ? -8.43 19.406 9.797 1 98.5 357 GLY B O 1
ATOM 7178 N N . GLY B 1 358 ? -9.984 18.75 11.242 1 98.56 358 GLY B N 1
ATOM 7179 C CA . GLY B 1 358 ? -9.164 19.016 12.414 1 98.56 358 GLY B CA 1
ATOM 7180 C C . GLY B 1 358 ? -8.398 17.781 12.891 1 98.56 358 GLY B C 1
ATOM 7181 O O . GLY B 1 358 ? -8.375 16.766 12.211 1 98.56 358 GLY B O 1
ATOM 7182 N N . THR B 1 359 ? -7.695 17.922 13.945 1 98.56 359 THR B N 1
ATOM 7183 C CA . THR B 1 359 ? -7.035 16.906 14.758 1 98.56 359 THR B CA 1
ATOM 7184 C C . THR B 1 359 ? -7.117 17.266 16.234 1 98.56 359 THR B C 1
ATOM 7186 O O . THR B 1 359 ? -7.656 18.328 16.594 1 98.56 359 THR B O 1
ATOM 7189 N N . MET B 1 360 ? -6.602 16.422 17.031 1 98.44 360 MET B N 1
ATOM 7190 C CA . MET B 1 360 ? -6.617 16.734 18.453 1 98.44 360 MET B CA 1
ATOM 7191 C C . MET B 1 360 ? -5.844 18.031 18.734 1 98.44 360 MET B C 1
ATOM 7193 O O . MET B 1 360 ? -6.125 18.734 19.703 1 98.44 360 MET B O 1
ATOM 7197 N N . ASP B 1 361 ? -5.027 18.469 17.797 1 98.25 361 ASP B N 1
ATOM 7198 C CA . ASP B 1 361 ? -4.195 19.656 18 1 98.25 361 ASP B CA 1
ATOM 7199 C C . ASP B 1 361 ? -5.008 20.938 17.812 1 98.25 361 ASP B C 1
ATOM 7201 O O . ASP B 1 361 ? -4.543 22.016 18.156 1 98.25 361 ASP B O 1
ATOM 7205 N N . TYR B 1 362 ? -6.184 20.797 17.328 1 98.69 362 TYR B N 1
ATOM 7206 C CA . TYR B 1 362 ? -7.102 21.922 17.328 1 98.69 362 TYR B CA 1
ATOM 7207 C C . TYR B 1 362 ? -7.246 22.516 18.719 1 98.69 362 TYR B C 1
ATOM 7209 O O . TYR B 1 362 ? -7.414 23.719 18.875 1 98.69 362 TYR B O 1
ATOM 7217 N N . TRP B 1 363 ? -7.09 21.734 19.734 1 98.62 363 TRP B N 1
ATOM 7218 C CA . TRP B 1 363 ? -7.363 22.125 21.109 1 98.62 363 TRP B CA 1
ATOM 7219 C C . TRP B 1 363 ? -6.098 22.641 21.797 1 98.62 363 TRP B C 1
ATOM 7221 O O . TRP B 1 363 ? -6.16 23.234 22.875 1 98.62 363 TRP B O 1
ATOM 7231 N N . THR B 1 364 ? -4.949 22.484 21.156 1 97.44 364 THR B N 1
ATOM 7232 C CA . THR B 1 364 ? -3.656 22.766 21.766 1 97.44 364 THR B CA 1
ATOM 7233 C C . THR B 1 364 ? -3.578 24.219 22.234 1 97.44 364 THR B C 1
ATOM 7235 O O . THR B 1 364 ? -3.205 24.484 23.375 1 97.44 364 THR B O 1
ATOM 7238 N N . PRO B 1 365 ? -4.02 25.25 21.422 1 98.12 365 PRO B N 1
ATOM 7239 C CA . PRO B 1 365 ? -3.945 26.625 21.906 1 98.12 365 PRO B CA 1
ATOM 7240 C C . PRO B 1 365 ? -4.84 26.891 23.109 1 98.12 365 PRO B C 1
ATOM 7242 O O . PRO B 1 365 ? -4.43 27.578 24.047 1 98.12 365 PRO B O 1
ATOM 7245 N N . LEU B 1 366 ? -6.012 26.312 23.062 1 98.25 366 LEU B N 1
ATOM 7246 C CA . LEU B 1 366 ? -6.965 26.531 24.141 1 98.25 366 LEU B CA 1
ATOM 7247 C C . LEU B 1 366 ? -6.461 25.922 25.438 1 98.25 366 LEU B C 1
ATOM 7249 O O . LEU B 1 366 ? -6.531 26.562 26.5 1 98.25 366 LEU B O 1
ATOM 7253 N N . ILE B 1 367 ? -5.996 24.688 25.359 1 97.25 367 ILE B N 1
ATOM 7254 C CA . ILE B 1 367 ? -5.492 23.984 26.531 1 97.25 367 ILE B CA 1
ATOM 7255 C C . ILE B 1 367 ? -4.348 24.766 27.156 1 97.25 367 ILE B C 1
ATOM 7257 O O . ILE B 1 367 ? -4.234 24.844 28.391 1 97.25 367 ILE B O 1
ATOM 7261 N N . SER B 1 368 ? -3.512 25.406 26.344 1 95.31 368 SER B N 1
ATOM 7262 C CA . SER B 1 368 ? -2.359 26.156 26.828 1 95.31 368 SER B CA 1
ATOM 7263 C C . SER B 1 368 ? -2.795 27.406 27.594 1 95.31 368 SER B C 1
ATOM 7265 O O . SER B 1 368 ? -2.053 27.906 28.438 1 95.31 368 SER B O 1
ATOM 7267 N N . LYS B 1 369 ? -3.986 27.906 27.297 1 95.88 369 LYS B N 1
ATOM 7268 C CA . LYS B 1 369 ? -4.465 29.156 27.906 1 95.88 369 LYS B CA 1
ATOM 7269 C C . LYS B 1 369 ? -5.297 28.859 29.156 1 95.88 369 LYS B C 1
ATOM 7271 O O . LYS B 1 369 ? -5.547 29.766 29.953 1 95.88 369 LYS B O 1
ATOM 7276 N N . LEU B 1 370 ? -5.629 27.547 29.266 1 94 370 LEU B N 1
ATOM 7277 C CA . LEU B 1 370 ? -6.508 27.203 30.375 1 94 370 LEU B CA 1
ATOM 7278 C C . LEU B 1 370 ? -5.715 26.578 31.516 1 94 370 LEU B C 1
ATOM 7280 O O . LEU B 1 370 ? -4.703 25.906 31.281 1 94 370 LEU B O 1
ATOM 7284 N N . PHE B 1 371 ? -5.957 26.906 32.75 1 84.44 371 PHE B N 1
ATOM 7285 C CA . PHE B 1 371 ? -5.414 26.25 33.906 1 84.44 371 PHE B CA 1
ATOM 7286 C C . PHE B 1 371 ? -6.262 25.047 34.312 1 84.44 371 PHE B C 1
ATOM 7288 O O . PHE B 1 371 ? -7.242 25.172 35.062 1 84.44 371 PHE B O 1
ATOM 7295 N N . LEU B 1 372 ? -5.742 23.844 33.906 1 88.25 372 LEU B N 1
ATOM 7296 C CA . LEU B 1 372 ? -6.598 22.656 34.031 1 88.25 372 LEU B CA 1
ATOM 7297 C C . LEU B 1 372 ? -5.93 21.594 34.906 1 88.25 372 LEU B C 1
ATOM 7299 O O . LEU B 1 372 ? -6.008 20.406 34.594 1 88.25 372 LEU B O 1
ATOM 7303 N N . SER B 1 373 ? -5.289 22.047 35.938 1 89.25 373 SER B N 1
ATOM 7304 C CA . SER B 1 373 ? -4.531 21.109 36.781 1 89.25 373 SER B CA 1
ATOM 7305 C C . SER B 1 373 ? -5.461 20.141 37.5 1 89.25 373 SER B C 1
ATOM 7307 O O . SER B 1 373 ? -5.047 19.047 37.875 1 89.25 373 SER B O 1
ATOM 7309 N N . GLU B 1 374 ? -6.699 20.469 37.719 1 92.75 374 GLU B N 1
ATOM 7310 C CA . GLU B 1 374 ? -7.641 19.625 38.438 1 92.75 374 GLU B CA 1
ATOM 7311 C C . GLU B 1 374 ? -8.344 18.641 37.5 1 92.75 374 GLU B C 1
ATOM 7313 O O . GLU B 1 374 ? -9.18 17.844 37.938 1 92.75 374 GLU B O 1
ATOM 7318 N N . TYR B 1 375 ? -7.953 18.719 36.25 1 95 375 TYR B N 1
ATOM 7319 C CA . TYR B 1 375 ? -8.656 17.906 35.25 1 95 375 TYR B CA 1
ATOM 7320 C C . TYR B 1 375 ? -7.723 16.875 34.656 1 95 375 TYR B C 1
ATOM 7322 O O . TYR B 1 375 ? -6.504 17.062 34.625 1 95 375 TYR B O 1
ATOM 7330 N N . SER B 1 376 ? -8.289 15.727 34.281 1 97 376 SER B N 1
ATOM 7331 C CA . SER B 1 376 ? -7.719 14.836 33.281 1 97 376 SER B CA 1
ATOM 7332 C C . SER B 1 376 ? -8.289 15.117 31.891 1 97 376 SER B C 1
ATOM 7334 O O . SER B 1 376 ? -9.508 15.094 31.703 1 97 376 SER B O 1
ATOM 7336 N N . LEU B 1 377 ? -7.406 15.445 31.016 1 98.31 377 LEU B N 1
ATOM 7337 C CA . LEU B 1 377 ? -7.816 15.789 29.656 1 98.31 377 LEU B CA 1
ATOM 7338 C C . LEU B 1 377 ? -7.695 14.578 28.734 1 98.31 377 LEU B C 1
ATOM 7340 O O . LEU B 1 377 ? -6.688 13.875 28.75 1 98.31 377 LEU B O 1
ATOM 7344 N N . HIS B 1 378 ? -8.703 14.273 28 1 98.38 378 HIS B N 1
ATOM 7345 C CA . HIS B 1 378 ? -8.734 13.188 27.031 1 98.38 378 HIS B CA 1
ATOM 7346 C C . HIS B 1 378 ? -8.883 13.727 25.609 1 98.38 378 HIS B C 1
ATOM 7348 O O . HIS B 1 378 ? -9.938 14.242 25.25 1 98.38 378 HIS B O 1
ATOM 7354 N N . LEU B 1 379 ? -7.797 13.617 24.875 1 98.5 379 LEU B N 1
ATOM 7355 C CA . LEU B 1 379 ? -7.762 14.055 23.484 1 98.5 379 LEU B CA 1
ATOM 7356 C C . LEU B 1 379 ? -7.68 12.859 22.531 1 98.5 379 LEU B C 1
ATOM 7358 O O . LEU B 1 379 ? -7.082 11.836 22.875 1 98.5 379 LEU B O 1
ATOM 7362 N N . PHE B 1 380 ? -8.297 12.953 21.391 1 98.69 380 PHE B N 1
ATOM 7363 C CA . PHE B 1 380 ? -8.195 11.914 20.375 1 98.69 380 PHE B CA 1
ATOM 7364 C C . PHE B 1 380 ? -8.523 12.461 18.984 1 98.69 380 PHE B C 1
ATOM 7366 O O . PHE B 1 380 ? -9.125 13.523 18.875 1 98.69 380 PHE B O 1
ATOM 7373 N N . ASP B 1 381 ? -8.062 11.812 17.969 1 98.88 381 ASP B N 1
ATOM 7374 C CA . ASP B 1 381 ? -8.453 12.078 16.578 1 98.88 381 ASP B CA 1
ATOM 7375 C C . ASP B 1 381 ? -9.672 11.242 16.188 1 98.88 381 ASP B C 1
ATOM 7377 O O . ASP B 1 381 ? -9.688 10.031 16.406 1 98.88 381 ASP B O 1
ATOM 7381 N N . LEU B 1 382 ? -10.625 11.938 15.648 1 98.81 382 LEU B N 1
ATOM 7382 C CA . LEU B 1 382 ? -11.75 11.195 15.094 1 98.81 382 LEU B CA 1
ATOM 7383 C C . LEU B 1 382 ? -11.273 10.172 14.062 1 98.81 382 LEU B C 1
ATOM 7385 O O . LEU B 1 382 ? -10.211 10.344 13.461 1 98.81 382 LEU B O 1
ATOM 7389 N N . GLU B 1 383 ? -12.047 9.102 13.867 1 98.75 383 GLU B N 1
ATOM 7390 C CA . GLU B 1 383 ? -11.703 8.109 12.852 1 98.75 383 GLU B CA 1
ATOM 7391 C C . GLU B 1 383 ? -11.43 8.773 11.508 1 98.75 383 GLU B C 1
ATOM 7393 O O . GLU B 1 383 ? -12.242 9.562 11.023 1 98.75 383 GLU B O 1
ATOM 7398 N N . GLY B 1 384 ? -10.242 8.492 10.992 1 98.38 384 GLY B N 1
ATOM 7399 C CA . GLY B 1 384 ? -9.867 9.008 9.688 1 98.38 384 GLY B CA 1
ATOM 7400 C C . GLY B 1 384 ? -9.164 10.352 9.758 1 98.38 384 GLY B C 1
ATOM 7401 O O . GLY B 1 384 ? -8.68 10.859 8.742 1 98.38 384 GLY B O 1
ATOM 7402 N N . HIS B 1 385 ? -9 10.961 10.938 1 98.62 385 HIS B N 1
ATOM 7403 C CA . HIS B 1 385 ? -8.359 12.258 11.102 1 98.62 385 HIS B CA 1
ATOM 7404 C C . HIS B 1 385 ? -7.031 12.125 11.844 1 98.62 385 HIS B C 1
ATOM 7406 O O . HIS B 1 385 ? -6.824 11.156 12.586 1 98.62 385 HIS B O 1
ATOM 7412 N N . GLY B 1 386 ? -6.141 13.109 11.602 1 98.12 386 GLY B N 1
ATOM 7413 C CA . GLY B 1 386 ? -4.871 13.086 12.312 1 98.12 386 GLY B CA 1
ATOM 7414 C C . GLY B 1 386 ? -4.094 11.797 12.102 1 98.12 386 GLY B C 1
ATOM 7415 O O . GLY B 1 386 ? -3.816 11.422 10.961 1 98.12 386 GLY B O 1
ATOM 7416 N N . LEU B 1 387 ? -3.936 11.078 13.219 1 98.38 387 LEU B N 1
ATOM 7417 C CA . LEU B 1 387 ? -3.178 9.836 13.117 1 98.38 387 LEU B CA 1
ATOM 7418 C C . LEU B 1 387 ? -4.102 8.625 13.172 1 98.38 387 LEU B C 1
ATOM 7420 O O . LEU B 1 387 ? -3.66 7.492 12.992 1 98.38 387 LEU B O 1
ATOM 7424 N N . SER B 1 388 ? -5.426 8.859 13.422 1 98.75 388 SER B N 1
ATOM 7425 C CA . SER B 1 388 ? -6.375 7.746 13.445 1 98.75 388 SER B CA 1
ATOM 7426 C C . SER B 1 388 ? -6.703 7.262 12.039 1 98.75 388 SER B C 1
ATOM 7428 O O . SER B 1 388 ? -7.082 8.055 11.172 1 98.75 388 SER B O 1
ATOM 7430 N N . PRO B 1 389 ? -6.582 6.008 11.797 1 98.44 389 PRO B N 1
ATOM 7431 C CA . PRO B 1 389 ? -6.918 5.469 10.477 1 98.44 389 PRO B CA 1
ATOM 7432 C C . PRO B 1 389 ? -8.406 5.141 10.336 1 98.44 389 PRO B C 1
ATOM 7434 O O . PRO B 1 389 ? -9.18 5.352 11.273 1 98.44 389 PRO B O 1
ATOM 7437 N N . THR B 1 390 ? -8.812 4.73 9.141 1 98.38 390 THR B N 1
ATOM 7438 C CA . THR B 1 390 ? -10.172 4.273 8.891 1 98.38 390 THR B CA 1
ATOM 7439 C C . THR B 1 390 ? -10.188 3.125 7.891 1 98.38 390 THR B C 1
ATOM 7441 O O . THR B 1 390 ? -9.406 3.119 6.934 1 98.38 390 THR B O 1
ATOM 7444 N N . HIS B 1 391 ? -10.977 2.119 8.125 1 98.19 391 HIS B N 1
ATOM 7445 C CA . HIS B 1 391 ? -11.148 0.981 7.23 1 98.19 391 HIS B CA 1
ATOM 7446 C C . HIS B 1 391 ? -12.031 1.348 6.043 1 98.19 391 HIS B C 1
ATOM 7448 O O . HIS B 1 391 ? -13.016 2.078 6.191 1 98.19 391 HIS B O 1
ATOM 7454 N N . PRO B 1 392 ? -11.781 0.813 4.871 1 98.06 392 PRO B N 1
ATOM 7455 C CA . PRO B 1 392 ? -12.586 1.14 3.691 1 98.06 392 PRO B CA 1
ATOM 7456 C C . PRO B 1 392 ? -14.07 0.83 3.883 1 98.06 392 PRO B C 1
ATOM 7458 O O . PRO B 1 392 ? -14.93 1.533 3.342 1 98.06 392 PRO B O 1
ATOM 7461 N N . LEU B 1 393 ? -14.391 -0.128 4.695 1 98.19 393 LEU B N 1
ATOM 7462 C CA . LEU B 1 393 ? -15.773 -0.533 4.883 1 98.19 393 LEU B CA 1
ATOM 7463 C C . LEU B 1 393 ? -16.422 0.242 6.031 1 98.19 393 LEU B C 1
ATOM 7465 O O . LEU B 1 393 ? -17.641 0.178 6.223 1 98.19 393 LEU B O 1
ATOM 7469 N N . SER B 1 394 ? -15.625 0.917 6.828 1 98.12 394 SER B N 1
ATOM 7470 C CA . SER B 1 394 ? -16.188 1.654 7.957 1 98.12 394 SER B CA 1
ATOM 7471 C C . SER B 1 394 ? -17.016 2.838 7.484 1 98.12 394 SER B C 1
ATOM 7473 O O . SER B 1 394 ? -16.484 3.801 6.93 1 98.12 394 SER B O 1
ATOM 7475 N N . GLN B 1 395 ? -18.266 2.766 7.672 1 97.69 395 GLN B N 1
ATOM 7476 C CA . GLN B 1 395 ? -19.141 3.883 7.355 1 97.69 395 GLN B CA 1
ATOM 7477 C C . GLN B 1 395 ? -19.125 4.93 8.469 1 97.69 395 GLN B C 1
ATOM 7479 O O . GLN B 1 395 ? -19.547 4.656 9.594 1 97.69 395 GLN B O 1
ATOM 7484 N N . LEU B 1 396 ? -18.641 6.078 8.133 1 98.5 396 LEU B N 1
ATOM 7485 C CA . LEU B 1 396 ? -18.641 7.164 9.109 1 98.5 396 LEU B CA 1
ATOM 7486 C C . LEU B 1 396 ? -19.969 7.891 9.125 1 98.5 396 LEU B C 1
ATOM 7488 O O . LEU B 1 396 ? -20.578 8.102 8.07 1 98.5 396 LEU B O 1
ATOM 7492 N N . SER B 1 397 ? -20.469 8.188 10.273 1 98.56 397 SER B N 1
ATOM 7493 C CA . SER B 1 397 ? -21.703 8.906 10.547 1 98.56 397 SER B CA 1
ATOM 7494 C C . SER B 1 397 ? -21.641 9.641 11.883 1 98.56 397 SER B C 1
ATOM 7496 O O . SER B 1 397 ? -20.672 9.477 12.641 1 98.56 397 SER B O 1
ATOM 7498 N N . ILE B 1 398 ? -22.625 10.5 12.109 1 98.75 398 ILE B N 1
ATOM 7499 C CA . ILE B 1 398 ? -22.688 11.172 13.406 1 98.75 398 ILE B CA 1
ATOM 7500 C C . ILE B 1 398 ? -22.812 10.133 14.516 1 98.75 398 ILE B C 1
ATOM 7502 O O . ILE B 1 398 ? -22.172 10.242 15.555 1 98.75 398 ILE B O 1
ATOM 7506 N N . GLU B 1 399 ? -23.562 9.062 14.234 1 98.5 399 GLU B N 1
ATOM 7507 C CA . GLU B 1 399 ? -23.75 7.98 15.195 1 98.5 399 GLU B CA 1
ATOM 7508 C C . GLU B 1 399 ? -22.453 7.227 15.453 1 98.5 399 GLU B C 1
ATOM 7510 O O . GLU B 1 399 ? -22.156 6.867 16.594 1 98.5 399 GLU B O 1
ATOM 7515 N N . SER B 1 400 ? -21.703 6.953 14.367 1 98.5 400 SER B N 1
ATOM 7516 C CA . SER B 1 400 ? -20.453 6.23 14.562 1 98.5 400 SER B CA 1
ATOM 7517 C C . SER B 1 400 ? -19.453 7.066 15.359 1 98.5 400 SER B C 1
ATOM 7519 O O . SER B 1 400 ? -18.688 6.527 16.172 1 98.5 400 SER B O 1
ATOM 7521 N N . PHE B 1 401 ? -19.438 8.406 15.156 1 98.81 401 PHE B N 1
ATOM 7522 C CA . PHE B 1 401 ? -18.578 9.281 15.93 1 98.81 401 PHE B CA 1
ATOM 7523 C C . PHE B 1 401 ? -19.016 9.328 17.391 1 98.81 401 PHE B C 1
ATOM 7525 O O . PHE B 1 401 ? -18.172 9.367 18.297 1 98.81 401 PHE B O 1
ATOM 7532 N N . ALA B 1 402 ? -20.328 9.367 17.625 1 98.81 402 ALA B N 1
ATOM 7533 C CA . ALA B 1 402 ? -20.828 9.328 19 1 98.81 402 ALA B CA 1
ATOM 7534 C C . ALA B 1 402 ? -20.406 8.047 19.703 1 98.81 402 ALA B C 1
ATOM 7536 O O . ALA B 1 402 ? -20.047 8.07 20.875 1 98.81 402 ALA B O 1
ATOM 7537 N N . SER B 1 403 ? -20.453 6.945 18.969 1 98.56 403 SER B N 1
ATOM 7538 C CA . SER B 1 403 ? -19.984 5.672 19.516 1 98.56 403 SER B CA 1
ATOM 7539 C C . SER B 1 403 ? -18.5 5.719 19.844 1 98.56 403 SER B C 1
ATOM 7541 O O . SER B 1 403 ? -18.062 5.121 20.828 1 98.56 403 SER B O 1
ATOM 7543 N N . ASP B 1 404 ? -17.719 6.391 19.031 1 98.56 404 ASP B N 1
ATOM 7544 C CA . ASP B 1 404 ? -16.297 6.555 19.297 1 98.56 404 ASP B CA 1
ATOM 7545 C C . ASP B 1 404 ? -16.062 7.352 20.578 1 98.56 404 ASP B C 1
ATOM 7547 O O . ASP B 1 404 ? -15.172 7.035 21.359 1 98.56 404 ASP B O 1
ATOM 7551 N N . ILE B 1 405 ? -16.875 8.406 20.766 1 98.81 405 ILE B N 1
ATOM 7552 C CA . ILE B 1 405 ? -16.797 9.172 22 1 98.81 405 ILE B CA 1
ATOM 7553 C C . ILE B 1 405 ? -17.062 8.258 23.203 1 98.81 405 ILE B C 1
ATOM 7555 O O . ILE B 1 405 ? -16.359 8.328 24.219 1 98.81 405 ILE B O 1
ATOM 7559 N N . ARG B 1 406 ? -18.062 7.383 23.094 1 98.38 406 ARG B N 1
ATOM 7560 C CA . ARG B 1 406 ? -18.359 6.426 24.156 1 98.38 406 ARG B CA 1
ATOM 7561 C C . ARG B 1 406 ? -17.156 5.551 24.453 1 98.38 406 ARG B C 1
ATOM 7563 O O . ARG B 1 406 ? -16.828 5.305 25.625 1 98.38 406 ARG B O 1
ATOM 7570 N N . SER B 1 407 ? -16.484 5.102 23.406 1 98.31 407 SER B N 1
ATOM 7571 C CA . SER B 1 407 ? -15.289 4.285 23.594 1 98.31 407 SER B CA 1
ATOM 7572 C C . SER B 1 407 ? -14.211 5.043 24.359 1 98.31 407 SER B C 1
ATOM 7574 O O . SER B 1 407 ? -13.492 4.453 25.156 1 98.31 407 SER B O 1
ATOM 7576 N N . ILE B 1 408 ? -14.062 6.324 24.109 1 98.44 408 ILE B N 1
ATOM 7577 C CA . ILE B 1 408 ? -13.102 7.156 24.828 1 98.44 408 ILE B CA 1
ATOM 7578 C C . ILE B 1 408 ? -13.492 7.254 26.297 1 98.44 408 ILE B C 1
ATOM 7580 O O . ILE B 1 408 ? -12.633 7.152 27.188 1 98.44 408 ILE B O 1
ATOM 7584 N N . PHE B 1 409 ? -14.797 7.48 26.578 1 98.06 409 PHE B N 1
ATOM 7585 C CA . PHE B 1 409 ? -15.273 7.516 27.953 1 98.06 409 PHE B CA 1
ATOM 7586 C C . PHE B 1 409 ? -14.969 6.203 28.656 1 98.06 409 PHE B C 1
ATOM 7588 O O . PHE B 1 409 ? -14.539 6.203 29.812 1 98.06 409 PHE B O 1
ATOM 7595 N N . ASP B 1 410 ? -15.125 5.113 27.953 1 97.25 410 ASP B N 1
ATOM 7596 C CA . ASP B 1 410 ? -14.906 3.791 28.531 1 97.25 410 ASP B CA 1
ATOM 7597 C C . ASP B 1 410 ? -13.438 3.576 28.875 1 97.25 410 ASP B C 1
ATOM 7599 O O . ASP B 1 410 ? -13.109 3.176 30 1 97.25 410 ASP B O 1
ATOM 7603 N N . VAL B 1 411 ? -12.602 3.885 27.922 1 96.69 411 VAL B N 1
ATOM 7604 C CA . VAL B 1 411 ? -11.18 3.639 28.156 1 96.69 411 VAL B CA 1
ATOM 7605 C C . VAL B 1 411 ? -10.656 4.59 29.234 1 96.69 411 VAL B C 1
ATOM 7607 O O . VAL B 1 411 ? -9.734 4.25 29.969 1 96.69 411 VAL B O 1
ATOM 7610 N N . ALA B 1 412 ? -11.25 5.77 29.391 1 96.38 412 ALA B N 1
ATOM 7611 C CA . ALA B 1 412 ? -10.867 6.754 30.391 1 96.38 412 ALA B CA 1
ATOM 7612 C C . ALA B 1 412 ? -11.516 6.434 31.734 1 96.38 412 ALA B C 1
ATOM 7614 O O . ALA B 1 412 ? -11.242 7.105 32.75 1 96.38 412 ALA B O 1
ATOM 7615 N N . ASN B 1 413 ? -12.398 5.477 31.812 1 95.44 413 ASN B N 1
ATOM 7616 C CA . ASN B 1 413 ? -13.125 5.078 33 1 95.44 413 ASN B CA 1
ATOM 7617 C C . ASN B 1 413 ? -13.945 6.23 33.562 1 95.44 413 ASN B C 1
ATOM 7619 O O . ASN B 1 413 ? -13.906 6.496 34.781 1 95.44 413 ASN B O 1
ATOM 7623 N N . ILE B 1 414 ? -14.547 6.934 32.688 1 96.44 414 ILE B N 1
ATOM 7624 C CA . ILE B 1 414 ? -15.43 8.023 33.094 1 96.44 414 ILE B CA 1
ATOM 7625 C C . ILE B 1 414 ? -16.828 7.488 33.344 1 96.44 414 ILE B C 1
ATOM 7627 O O . ILE B 1 414 ? -17.484 7.004 32.406 1 96.44 414 ILE B O 1
ATOM 7631 N N . SER B 1 415 ? -17.266 7.512 34.5 1 90.75 415 SER B N 1
ATOM 7632 C CA . SER B 1 415 ? -18.578 6.957 34.875 1 90.75 415 SER B CA 1
ATOM 7633 C C . SER B 1 415 ? -19.5 8.031 35.438 1 90.75 415 SER B C 1
ATOM 7635 O O . SER B 1 415 ? -20.672 7.762 35.719 1 90.75 415 SER B O 1
ATOM 7637 N N . THR B 1 416 ? -18.891 9.188 35.562 1 84.81 416 THR B N 1
ATOM 7638 C CA . THR B 1 416 ? -19.688 10.289 36.094 1 84.81 416 THR B CA 1
ATOM 7639 C C . THR B 1 416 ? -19.641 11.492 35.156 1 84.81 416 THR B C 1
ATOM 7641 O O . THR B 1 416 ? -18.984 11.453 34.125 1 84.81 416 THR B O 1
ATOM 7644 N N . SER B 1 417 ? -20.219 12.602 35.656 1 90.44 417 SER B N 1
ATOM 7645 C CA . SER B 1 417 ? -20.469 13.82 34.875 1 90.44 417 SER B CA 1
ATOM 7646 C C . SER B 1 417 ? -19.156 14.477 34.438 1 90.44 417 SER B C 1
ATOM 7648 O O . SER B 1 417 ? -18.484 15.133 35.25 1 90.44 417 SER B O 1
ATOM 7650 N N . ALA B 1 418 ? -18.797 14.312 33.188 1 97.06 418 ALA B N 1
ATOM 7651 C CA . ALA B 1 418 ? -17.609 14.922 32.594 1 97.06 418 ALA B CA 1
ATOM 7652 C C . ALA B 1 418 ? -17.969 16.156 31.781 1 97.06 418 ALA B C 1
ATOM 7654 O O . ALA B 1 418 ? -19.141 16.453 31.562 1 97.06 418 ALA B O 1
ATOM 7655 N N . THR B 1 419 ? -16.953 16.953 31.469 1 98.19 419 THR B N 1
ATOM 7656 C CA . THR B 1 419 ? -17.094 18.062 30.547 1 98.19 419 THR B CA 1
ATOM 7657 C C . THR B 1 419 ? -16.719 17.641 29.125 1 98.19 419 THR B C 1
ATOM 7659 O O . THR B 1 419 ? -15.664 17.016 28.922 1 98.19 419 THR B O 1
ATOM 7662 N N . LEU B 1 420 ? -17.531 17.922 28.203 1 98.62 420 LEU B N 1
ATOM 7663 C CA . LEU B 1 420 ? -17.328 17.547 26.812 1 98.62 420 LEU B CA 1
ATOM 7664 C C . LEU B 1 420 ? -17.172 18.781 25.922 1 98.62 420 LEU B C 1
ATOM 7666 O O . LEU B 1 420 ? -18.078 19.625 25.891 1 98.62 420 LEU B O 1
ATOM 7670 N N . PHE B 1 421 ? -15.984 18.953 25.344 1 98.88 421 PHE B N 1
ATOM 7671 C CA . PHE B 1 421 ? -15.711 20.016 24.375 1 98.88 421 PHE B CA 1
ATOM 7672 C C . PHE B 1 421 ? -15.867 19.5 22.953 1 98.88 421 PHE B C 1
ATOM 7674 O O . PHE B 1 421 ? -15.383 18.422 22.625 1 98.88 421 PHE B O 1
ATOM 7681 N N . ALA B 1 422 ? -16.531 20.281 22.078 1 98.94 422 ALA B N 1
ATOM 7682 C CA . ALA B 1 422 ? -16.688 19.828 20.703 1 98.94 422 ALA B CA 1
ATOM 7683 C C . ALA B 1 422 ? -16.625 21.016 19.734 1 98.94 422 ALA B C 1
ATOM 7685 O O . ALA B 1 422 ? -17.047 22.125 20.062 1 98.94 422 ALA B O 1
ATOM 7686 N N . HIS B 1 423 ? -16.094 20.766 18.594 1 98.88 423 HIS B N 1
ATOM 7687 C CA . HIS B 1 423 ? -16 21.75 17.531 1 98.88 423 HIS B CA 1
ATOM 7688 C C . HIS B 1 423 ? -16.672 21.25 16.25 1 98.88 423 HIS B C 1
ATOM 7690 O O . HIS B 1 423 ? -16.422 20.125 15.82 1 98.88 423 HIS B O 1
ATOM 7696 N N . SER B 1 424 ? -17.562 22.062 15.594 1 98.69 424 SER B N 1
ATOM 7697 C CA . SER B 1 424 ? -18.078 21.844 14.25 1 98.69 424 SER B CA 1
ATOM 7698 C C . SER B 1 424 ? -18.703 20.453 14.125 1 98.69 424 SER B C 1
ATOM 7700 O O . SER B 1 424 ? -19.547 20.078 14.938 1 98.69 424 SER B O 1
ATOM 7702 N N . LEU B 1 425 ? -18.297 19.609 13.188 1 98.75 425 LEU B N 1
ATOM 7703 C CA . LEU B 1 425 ? -18.781 18.25 13.031 1 98.75 425 LEU B CA 1
ATOM 7704 C C . LEU B 1 425 ? -18.766 17.516 14.359 1 98.75 425 LEU B C 1
ATOM 7706 O O . LEU B 1 425 ? -19.672 16.734 14.656 1 98.75 425 LEU B O 1
ATOM 7710 N N . GLY B 1 426 ? -17.781 17.75 15.141 1 98.88 426 GLY B N 1
ATOM 7711 C CA . GLY B 1 426 ? -17.672 17.156 16.469 1 98.88 426 GLY B CA 1
ATOM 7712 C C . GLY B 1 426 ? -18.828 17.531 17.375 1 98.88 426 GLY B C 1
ATOM 7713 O O . GLY B 1 426 ? -19.188 16.781 18.281 1 98.88 426 GLY B O 1
ATOM 7714 N N . CYS B 1 427 ? -19.422 18.719 17.156 1 98.94 427 CYS B N 1
ATOM 7715 C CA . CYS B 1 427 ? -20.562 19.156 17.953 1 98.94 427 CYS B CA 1
ATOM 7716 C C . CYS B 1 427 ? -21.766 18.234 17.734 1 98.94 427 CYS B C 1
ATOM 7718 O O . CYS B 1 427 ? -22.453 17.891 18.688 1 98.94 427 CYS B O 1
ATOM 7720 N N . LEU B 1 428 ? -22 17.875 16.469 1 98.88 428 LEU B N 1
ATOM 7721 C CA . LEU B 1 428 ? -23.109 16.969 16.188 1 98.88 428 LEU B CA 1
ATOM 7722 C C . LEU B 1 428 ? -22.891 15.617 16.859 1 98.88 428 LEU B C 1
ATOM 7724 O O . LEU B 1 428 ? -23.812 15.047 17.438 1 98.88 428 LEU B O 1
ATOM 7728 N N . ALA B 1 429 ? -21.672 15.133 16.812 1 98.94 429 ALA B N 1
ATOM 7729 C CA . ALA B 1 429 ? -21.344 13.875 17.469 1 98.94 429 ALA B CA 1
ATOM 7730 C C . ALA B 1 429 ? -21.5 13.992 18.984 1 98.94 429 ALA B C 1
ATOM 7732 O O . ALA B 1 429 ? -22.031 13.086 19.625 1 98.94 429 ALA B O 1
ATOM 7733 N N . ALA B 1 430 ? -21.031 15.062 19.531 1 98.94 430 ALA B N 1
ATOM 7734 C CA . ALA B 1 430 ? -21.094 15.297 20.969 1 98.94 430 ALA B CA 1
ATOM 7735 C C . ALA B 1 430 ? -22.547 15.414 21.438 1 98.94 430 ALA B C 1
ATOM 7737 O O . ALA B 1 430 ? -22.906 14.906 22.5 1 98.94 430 ALA B O 1
ATOM 7738 N N . LEU B 1 431 ? -23.359 16.141 20.656 1 98.88 431 LEU B N 1
ATOM 7739 C CA . LEU B 1 431 ? -24.781 16.266 20.953 1 98.88 431 LEU B CA 1
ATOM 7740 C C . LEU B 1 431 ? -25.453 14.898 20.953 1 98.88 431 LEU B C 1
ATOM 7742 O O . LEU B 1 431 ? -26.172 14.555 21.891 1 98.88 431 LEU B O 1
ATOM 7746 N N . LYS B 1 432 ? -25.188 14.078 19.859 1 98.88 432 LYS B N 1
ATOM 7747 C CA . LYS B 1 432 ? -25.75 12.734 19.781 1 98.88 432 LYS B CA 1
ATOM 7748 C C . LYS B 1 432 ? -25.312 11.875 20.953 1 98.88 432 LYS B C 1
ATOM 7750 O O . LYS B 1 432 ? -26.141 11.164 21.547 1 98.88 432 LYS B O 1
ATOM 7755 N N . PHE B 1 433 ? -24.094 11.938 21.375 1 98.69 433 PHE B N 1
ATOM 7756 C CA . PHE B 1 433 ? -23.562 11.188 22.5 1 98.69 433 PHE B CA 1
ATOM 7757 C C . PHE B 1 433 ? -24.25 11.609 23.797 1 98.69 433 PHE B C 1
ATOM 7759 O O . PHE B 1 433 ? -24.656 10.758 24.594 1 98.69 433 PHE B O 1
ATOM 7766 N N . THR B 1 434 ? -24.312 12.945 24.016 1 98.62 434 THR B N 1
ATOM 7767 C CA . THR B 1 434 ? -24.906 13.484 25.234 1 98.62 434 THR B CA 1
ATOM 7768 C C . THR B 1 434 ? -26.359 13.062 25.359 1 98.62 434 THR B C 1
ATOM 7770 O O . THR B 1 434 ? -26.812 12.703 26.438 1 98.62 434 THR B O 1
ATOM 7773 N N . LEU B 1 435 ? -27.109 13.109 24.25 1 98.44 435 LEU B N 1
ATOM 7774 C CA . LEU B 1 435 ? -28.5 12.68 24.234 1 98.44 435 LEU B CA 1
ATOM 7775 C C . LEU B 1 435 ? -28.625 11.203 24.562 1 98.44 435 LEU B C 1
ATOM 7777 O O . LEU B 1 435 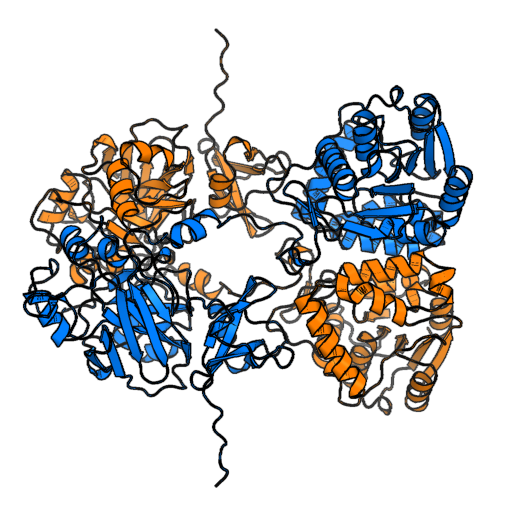? -29.547 10.789 25.266 1 98.44 435 LEU B O 1
ATOM 7781 N N . ASP B 1 436 ? -27.625 10.398 24.078 1 98 436 ASP B N 1
ATOM 7782 C CA . ASP B 1 436 ? -27.641 8.953 24.281 1 98 436 ASP B CA 1
ATOM 7783 C C . ASP B 1 436 ? -27.156 8.594 25.688 1 98 436 ASP B C 1
ATOM 7785 O O . ASP B 1 436 ? -27.453 7.504 26.188 1 98 436 ASP B O 1
ATOM 7789 N N . ASN B 1 437 ? -26.391 9.508 26.312 1 97.5 437 ASN B N 1
ATOM 7790 C CA . ASN B 1 437 ? -25.797 9.258 27.625 1 97.5 437 ASN B CA 1
ATOM 7791 C C . ASN B 1 437 ? -25.953 10.461 28.547 1 97.5 437 ASN B C 1
ATOM 7793 O O . ASN B 1 437 ? -24.953 11.047 28.984 1 97.5 437 ASN B O 1
ATOM 7797 N N . PRO B 1 438 ? -27.125 10.789 29.016 1 94.94 438 PRO B N 1
ATOM 7798 C CA . PRO B 1 438 ? -27.406 12.039 29.719 1 94.94 438 PRO B CA 1
ATOM 7799 C C . PRO B 1 438 ? -26.688 12.133 31.062 1 94.94 438 PRO B C 1
ATOM 7801 O O . PRO B 1 438 ? -26.422 13.234 31.547 1 94.94 438 PRO B O 1
ATOM 7804 N N . THR B 1 439 ? -26.25 11.016 31.672 1 95.94 439 THR B N 1
ATOM 7805 C CA . THR B 1 439 ? -25.641 11.039 33 1 95.94 439 THR B CA 1
ATOM 7806 C C . THR B 1 439 ? -24.125 11.211 32.875 1 95.94 439 THR B C 1
ATOM 7808 O O . THR B 1 439 ? -23.453 11.539 33.875 1 95.94 439 THR B O 1
ATOM 7811 N N . LEU B 1 440 ? -23.562 11.062 31.688 1 97.69 440 LEU B N 1
ATOM 7812 C CA . LEU B 1 440 ? -22.109 11.047 31.547 1 97.69 440 LEU B CA 1
ATOM 7813 C C . LEU B 1 440 ? -21.562 12.445 31.281 1 97.69 440 LEU B C 1
ATOM 7815 O O . LEU B 1 440 ? -20.375 12.703 31.484 1 97.69 440 LEU B O 1
ATOM 7819 N N . VAL B 1 441 ? -22.453 13.359 30.844 1 98.19 441 VAL B N 1
ATOM 7820 C CA . VAL B 1 441 ? -22 14.703 30.5 1 98.19 441 VAL B CA 1
ATOM 7821 C C . VAL B 1 441 ? -22.656 15.727 31.422 1 98.19 441 VAL B C 1
ATOM 7823 O O . VAL B 1 441 ? -23.875 15.914 31.375 1 98.19 441 VAL B O 1
ATOM 7826 N N . GLY B 1 442 ? -21.891 16.375 32.219 1 97.75 442 GLY B N 1
ATOM 7827 C CA . GLY B 1 442 ? -22.391 17.422 33.094 1 97.75 442 GLY B CA 1
ATOM 7828 C C . GLY B 1 442 ? -22.312 18.812 32.469 1 97.75 442 GLY B C 1
ATOM 7829 O O . GLY B 1 442 ? -23.188 19.641 32.688 1 97.75 442 GLY B O 1
ATOM 7830 N N . LYS B 1 443 ? -21.281 19.062 31.766 1 98.38 443 LYS B N 1
ATOM 7831 C CA . LYS B 1 443 ? -21.078 20.312 31.047 1 98.38 443 LYS B CA 1
ATOM 7832 C C . LYS B 1 443 ? -20.734 20.047 29.578 1 98.38 443 LYS B C 1
ATOM 7834 O O . LYS B 1 443 ? -20.016 19.109 29.266 1 98.38 443 LYS B O 1
ATOM 7839 N N . LEU B 1 444 ? -21.328 20.812 28.719 1 98.69 444 LEU B N 1
ATOM 7840 C CA . LEU B 1 444 ? -21.156 20.672 27.281 1 98.69 444 LEU B CA 1
ATOM 7841 C C . LEU B 1 444 ? -20.734 22 26.641 1 98.69 444 LEU B C 1
ATOM 7843 O O . LEU B 1 444 ? -21.406 23.031 26.844 1 98.69 444 LEU B O 1
ATOM 7847 N N . VAL B 1 445 ? -19.609 22 26 1 98.94 445 VAL B N 1
ATOM 7848 C CA . VAL B 1 445 ? -19.125 23.188 25.297 1 98.94 445 VAL B CA 1
ATOM 7849 C C . VAL B 1 445 ? -19.172 22.938 23.781 1 98.94 445 VAL B C 1
ATOM 7851 O O . VAL B 1 445 ? -18.438 22.078 23.266 1 98.94 445 VAL B O 1
ATOM 7854 N N . LEU B 1 446 ? -20 23.625 23.078 1 98.94 446 LEU B N 1
ATOM 7855 C CA . LEU B 1 446 ? -20.172 23.516 21.641 1 98.94 446 LEU B CA 1
ATOM 7856 C C . LEU B 1 446 ? -19.562 24.719 20.922 1 98.94 446 LEU B C 1
ATOM 7858 O O . LEU B 1 446 ? -20.078 25.844 21.047 1 98.94 446 LEU B O 1
ATOM 7862 N N . ILE B 1 447 ? -18.547 24.5 20.219 1 98.94 447 ILE B N 1
ATOM 7863 C CA . ILE B 1 447 ? -17.875 25.578 19.469 1 98.94 447 ILE B CA 1
ATOM 7864 C C . ILE B 1 447 ? -18.188 25.438 17.984 1 98.94 447 ILE B C 1
ATOM 7866 O O . ILE B 1 447 ? -17.594 24.609 17.297 1 98.94 447 ILE B O 1
ATOM 7870 N N . GLY B 1 448 ? -19.078 26.281 17.453 1 98.81 448 GLY B N 1
ATOM 7871 C CA . GLY B 1 448 ? -19.469 26.281 16.062 1 98.81 448 GLY B CA 1
ATOM 7872 C C . GLY B 1 448 ? -20.297 25.062 15.664 1 98.81 448 GLY B C 1
ATOM 7873 O O . GLY B 1 448 ? -19.938 24.344 14.734 1 98.81 448 GLY B O 1
ATOM 7874 N N . PRO B 1 449 ? -21.422 24.781 16.375 1 98.81 449 PRO B N 1
ATOM 7875 C CA . PRO B 1 449 ? -22.266 23.641 16 1 98.81 449 PRO B CA 1
ATOM 7876 C C . PRO B 1 449 ? -22.984 23.844 14.672 1 98.81 449 PRO B C 1
ATOM 7878 O O . PRO B 1 449 ? -23.688 24.859 14.508 1 98.81 449 PRO B O 1
ATOM 7881 N N . PRO B 1 450 ? -22.828 22.891 13.773 1 98.56 450 PRO B N 1
ATOM 7882 C CA . PRO B 1 450 ? -23.562 22.984 12.516 1 98.56 450 PRO B CA 1
ATOM 7883 C C . PRO B 1 450 ? -25.062 22.766 12.695 1 98.56 450 PRO B C 1
ATOM 7885 O O . PRO B 1 450 ? -25.516 22.359 13.773 1 98.56 450 PRO B O 1
ATOM 7888 N N . PRO B 1 451 ? -25.797 23.109 11.609 1 98.38 451 PRO B N 1
ATOM 7889 C CA . PRO B 1 451 ? -27.25 22.875 11.695 1 98.38 451 PRO B CA 1
ATOM 7890 C C . PRO B 1 451 ? -27.609 21.406 11.906 1 98.38 451 PRO B C 1
ATOM 7892 O O . PRO B 1 451 ? -26.953 20.531 11.352 1 98.38 451 PRO B O 1
ATOM 7895 N N . SER B 1 452 ? -28.609 21.203 12.672 1 98.12 452 SER B N 1
ATOM 7896 C CA . SER B 1 452 ? -29.25 19.906 12.836 1 98.12 452 SER B CA 1
ATOM 7897 C C . SER B 1 452 ? -30.766 20 12.695 1 98.12 452 SER B C 1
ATOM 7899 O O . SER B 1 452 ? -31.438 20.609 13.531 1 98.12 452 SER B O 1
ATOM 7901 N N . PRO B 1 453 ? -31.391 19.406 11.648 1 98 453 PRO B N 1
ATOM 7902 C CA . PRO B 1 453 ? -30.734 18.594 10.617 1 98 453 PRO B CA 1
ATOM 7903 C C . PRO B 1 453 ? -29.953 19.453 9.609 1 98 453 PRO B C 1
ATOM 7905 O O . PRO B 1 453 ? -30.266 20.625 9.43 1 98 453 PRO B O 1
ATOM 7908 N N . LEU B 1 454 ? -28.922 18.781 9.031 1 98.12 454 LEU B N 1
ATOM 7909 C CA . LEU B 1 454 ? -28.234 19.469 7.945 1 98.12 454 LEU B CA 1
ATOM 7910 C C . LEU B 1 454 ? -29.188 19.734 6.781 1 98.12 454 LEU B C 1
ATOM 7912 O O . LEU B 1 454 ? -29.875 18.812 6.32 1 98.12 454 LEU B O 1
ATOM 7916 N N . PRO B 1 455 ? -29.281 20.953 6.316 1 97.75 455 PRO B N 1
ATOM 7917 C CA . PRO B 1 455 ? -30.156 21.25 5.184 1 97.75 455 PRO B CA 1
ATOM 7918 C C . PRO B 1 455 ? -29.766 20.5 3.916 1 97.75 455 PRO B C 1
ATOM 7920 O O . PRO B 1 455 ? -28.578 20.203 3.713 1 97.75 455 PRO B O 1
ATOM 7923 N N . ASP B 1 456 ? -30.688 20.328 3.039 1 97.69 456 ASP B N 1
ATOM 7924 C CA . ASP B 1 456 ? -30.469 19.562 1.817 1 97.69 456 ASP B CA 1
ATOM 7925 C C . ASP B 1 456 ? -29.328 20.156 0.988 1 97.69 456 ASP B C 1
ATOM 7927 O O . ASP B 1 456 ? -28.469 19.422 0.485 1 97.69 456 ASP B O 1
ATOM 7931 N N . ALA B 1 457 ? -29.359 21.406 0.853 1 97.19 457 ALA B N 1
ATOM 7932 C CA . ALA B 1 457 ? -28.344 22.062 0.041 1 97.19 457 ALA B CA 1
ATOM 7933 C C . ALA B 1 457 ? -26.953 21.844 0.619 1 97.19 457 ALA B C 1
ATOM 7935 O O . ALA B 1 457 ? -25.984 21.641 -0.126 1 97.19 457 ALA B O 1
ATOM 7936 N N . ALA B 1 458 ? -26.812 21.906 1.916 1 97.44 458 ALA B N 1
ATOM 7937 C CA . ALA B 1 458 ? -25.547 21.656 2.584 1 97.44 458 ALA B CA 1
ATOM 7938 C C . ALA B 1 458 ? -25.125 20.203 2.453 1 97.44 458 ALA B C 1
ATOM 7940 O O . ALA B 1 458 ? -23.938 19.906 2.293 1 97.44 458 ALA B O 1
ATOM 7941 N N . SER B 1 459 ? -26.109 19.328 2.561 1 97.94 459 SER B N 1
ATOM 7942 C CA . SER B 1 459 ? -25.859 17.906 2.371 1 97.94 459 SER B CA 1
ATOM 7943 C C . SER B 1 459 ? -25.312 17.625 0.978 1 97.94 459 SER B C 1
ATOM 7945 O O . SER B 1 459 ? -24.281 16.969 0.833 1 97.94 459 SER B O 1
ATOM 7947 N N . GLU B 1 460 ? -25.953 18.125 -0.013 1 97.5 460 GLU B N 1
ATOM 7948 C CA . GLU B 1 460 ? -25.516 17.938 -1.396 1 97.5 460 GLU B CA 1
ATOM 7949 C C . GLU B 1 460 ? -24.125 18.531 -1.621 1 97.5 460 GLU B C 1
ATOM 7951 O O . GLU B 1 460 ? -23.312 17.953 -2.326 1 97.5 460 GLU B O 1
ATOM 7956 N N . GLY B 1 461 ? -23.922 19.688 -1.069 1 97.75 461 GLY B N 1
ATOM 7957 C CA . GLY B 1 461 ? -22.609 20.312 -1.157 1 97.75 461 GLY B CA 1
ATOM 7958 C C . GLY B 1 461 ? -21.516 19.484 -0.537 1 97.75 461 GLY B C 1
ATOM 7959 O O . GLY B 1 461 ? -20.406 19.406 -1.066 1 97.75 461 GLY B O 1
ATOM 7960 N N . ALA B 1 462 ? -21.797 18.859 0.599 1 98.19 462 ALA B N 1
ATOM 7961 C CA . ALA B 1 462 ? -20.812 18 1.272 1 98.19 462 ALA B CA 1
ATOM 7962 C C . ALA B 1 462 ? -20.5 16.766 0.432 1 98.19 462 ALA B C 1
ATOM 7964 O O . ALA B 1 462 ? -19.328 16.391 0.291 1 98.19 462 ALA B O 1
ATOM 7965 N N . TYR B 1 463 ? -21.516 16.141 -0.154 1 97.88 463 TYR B N 1
ATOM 7966 C CA . TYR B 1 463 ? -21.281 15.008 -1.05 1 97.88 463 TYR B CA 1
ATOM 7967 C C . TYR B 1 463 ? -20.438 15.43 -2.254 1 97.88 463 TYR B C 1
ATOM 7969 O O . TYR B 1 463 ? -19.547 14.711 -2.68 1 97.88 463 TYR B O 1
ATOM 7977 N N . ALA B 1 464 ? -20.734 16.578 -2.812 1 98 464 ALA B N 1
ATOM 7978 C CA . ALA B 1 464 ? -20.016 17.094 -3.977 1 98 464 ALA B CA 1
ATOM 7979 C C . ALA B 1 464 ? -18.547 17.328 -3.646 1 98 464 ALA B C 1
ATOM 7981 O O . ALA B 1 464 ? -17.672 17.016 -4.445 1 98 464 ALA B O 1
ATOM 7982 N N . ARG B 1 465 ? -18.281 17.922 -2.525 1 98.19 465 ARG B N 1
ATOM 7983 C CA . ARG B 1 465 ? -16.906 18.156 -2.102 1 98.19 465 ARG B CA 1
ATOM 7984 C C . ARG B 1 465 ? -16.156 16.844 -1.912 1 98.19 465 ARG B C 1
ATOM 7986 O O . ARG B 1 465 ? -14.984 16.734 -2.258 1 98.19 465 ARG B O 1
ATOM 7993 N N . ALA B 1 466 ? -16.844 15.859 -1.293 1 98.38 466 ALA B N 1
ATOM 7994 C CA . ALA B 1 466 ? -16.234 14.539 -1.146 1 98.38 466 ALA B CA 1
ATOM 7995 C C . ALA B 1 466 ? -15.812 13.977 -2.498 1 98.38 466 ALA B C 1
ATOM 7997 O O . ALA B 1 466 ? -14.727 13.414 -2.627 1 98.38 466 ALA B O 1
ATOM 7998 N N . THR B 1 467 ? -16.625 14.172 -3.482 1 97.25 467 THR B N 1
ATOM 7999 C CA . THR B 1 467 ? -16.328 13.695 -4.832 1 97.25 467 THR B CA 1
ATOM 8000 C C . THR B 1 467 ? -15.094 14.391 -5.391 1 97.25 467 THR B C 1
ATOM 8002 O O . THR B 1 467 ? -14.242 13.75 -6.004 1 97.25 467 THR B O 1
ATOM 8005 N N . VAL B 1 468 ? -14.984 15.703 -5.168 1 97.69 468 VAL B N 1
ATOM 8006 C CA . VAL B 1 468 ? -13.844 16.469 -5.648 1 97.69 468 VAL B CA 1
ATOM 8007 C C . VAL B 1 468 ? -12.57 15.977 -4.965 1 97.69 468 VAL B C 1
ATOM 8009 O O . VAL B 1 468 ? -11.547 15.773 -5.621 1 97.69 468 VAL B O 1
ATOM 8012 N N . VAL B 1 469 ? -12.641 15.781 -3.689 1 98.19 469 VAL B N 1
ATOM 8013 C CA . VAL B 1 469 ? -11.469 15.359 -2.928 1 98.19 469 VAL B CA 1
ATOM 8014 C C . VAL B 1 469 ? -11.008 13.984 -3.408 1 98.19 469 VAL B C 1
ATOM 8016 O O . VAL B 1 469 ? -9.805 13.727 -3.529 1 98.19 469 VAL B O 1
ATOM 8019 N N . ARG B 1 470 ? -11.945 13.07 -3.719 1 96.81 470 ARG B N 1
ATOM 8020 C CA . ARG B 1 470 ? -11.633 11.711 -4.16 1 96.81 470 ARG B CA 1
ATOM 8021 C C . ARG B 1 470 ? -11.031 11.719 -5.562 1 96.81 470 ARG B C 1
ATOM 8023 O O . ARG B 1 470 ? -10.367 10.766 -5.961 1 96.81 470 ARG B O 1
ATOM 8030 N N . SER B 1 471 ? -11.25 12.781 -6.293 1 95.88 471 SER B N 1
ATOM 8031 C CA . SER B 1 471 ? -10.781 12.828 -7.676 1 95.88 471 SER B CA 1
ATOM 8032 C C . SER B 1 471 ? -9.555 13.719 -7.816 1 95.88 471 SER B C 1
ATOM 8034 O O . SER B 1 471 ? -8.742 13.516 -8.719 1 95.88 471 SER B O 1
ATOM 8036 N N . LYS B 1 472 ? -9.422 14.734 -6.898 1 97.19 472 LYS B N 1
ATOM 8037 C CA . LYS B 1 472 ? -8.383 15.734 -7.133 1 97.19 472 LYS B CA 1
ATOM 8038 C C . LYS B 1 472 ? -7.566 15.984 -5.867 1 97.19 472 LYS B C 1
ATOM 8040 O O . LYS B 1 472 ? -6.629 16.781 -5.879 1 97.19 472 LYS B O 1
ATOM 8045 N N . GLY B 1 473 ? -7.879 15.344 -4.773 1 97.5 473 GLY B N 1
ATOM 8046 C CA . GLY B 1 473 ? -7.109 15.477 -3.547 1 97.5 473 GLY B CA 1
ATOM 8047 C C . GLY B 1 473 ? -7.496 16.703 -2.73 1 97.5 473 GLY B C 1
ATOM 8048 O O . GLY B 1 473 ? -8.375 17.469 -3.127 1 97.5 473 GLY B O 1
ATOM 8049 N N . MET B 1 474 ? -6.859 16.922 -1.602 1 98.31 474 MET B N 1
ATOM 8050 C CA . MET B 1 474 ? -7.152 18 -0.664 1 98.31 474 MET B CA 1
ATOM 8051 C C . MET B 1 474 ? -6.762 19.359 -1.253 1 98.31 474 MET B C 1
ATOM 8053 O O . MET B 1 474 ? -7.391 20.375 -0.952 1 98.31 474 MET B O 1
ATOM 8057 N N . GLN B 1 475 ? -5.715 19.328 -2.088 1 96.88 475 GLN B N 1
ATOM 8058 C CA . GLN B 1 475 ? -5.227 20.562 -2.689 1 96.88 475 GLN B CA 1
ATOM 8059 C C . GLN B 1 475 ? -6.332 21.266 -3.475 1 96.88 475 GLN B C 1
ATOM 8061 O O . GLN B 1 475 ? -6.355 22.5 -3.555 1 96.88 475 GLN B O 1
ATOM 8066 N N . ALA B 1 476 ? -7.266 20.484 -3.947 1 97.69 476 ALA B N 1
ATOM 8067 C CA . ALA B 1 476 ? -8.32 21.031 -4.805 1 97.69 476 ALA B CA 1
ATOM 8068 C C . ALA B 1 476 ? -9.375 21.766 -3.982 1 97.69 476 ALA B C 1
ATOM 8070 O O . ALA B 1 476 ? -10.148 22.562 -4.52 1 97.69 476 ALA B O 1
ATOM 8071 N N . VAL B 1 477 ? -9.391 21.531 -2.668 1 98.25 477 VAL B N 1
ATOM 8072 C CA . VAL B 1 477 ? -10.5 22.094 -1.913 1 98.25 477 VAL B CA 1
ATOM 8073 C C . VAL B 1 477 ? -9.969 23.016 -0.809 1 98.25 477 VAL B C 1
ATOM 8075 O O . VAL B 1 477 ? -10.711 23.812 -0.244 1 98.25 477 VAL B O 1
ATOM 8078 N N . VAL B 1 478 ? -8.672 22.984 -0.485 1 98.38 478 VAL B N 1
ATOM 8079 C CA . VAL B 1 478 ? -8.117 23.625 0.709 1 98.38 478 VAL B CA 1
ATOM 8080 C C . VAL B 1 478 ? -8.344 25.125 0.646 1 98.38 478 VAL B C 1
ATOM 8082 O O . VAL B 1 478 ? -8.75 25.75 1.634 1 98.38 478 VAL B O 1
ATOM 8085 N N . ASP B 1 479 ? -8.125 25.797 -0.462 1 97.88 479 ASP B N 1
ATOM 8086 C CA . ASP B 1 479 ? -8.25 27.234 -0.57 1 97.88 479 ASP B CA 1
ATOM 8087 C C . ASP B 1 479 ? -9.688 27.688 -0.329 1 97.88 479 ASP B C 1
ATOM 8089 O O . ASP B 1 479 ? -9.938 28.641 0.414 1 97.88 479 ASP B O 1
ATOM 8093 N N . ALA B 1 480 ? -10.602 26.953 -0.917 1 98.19 480 ALA B N 1
ATOM 8094 C CA . ALA B 1 480 ? -12.016 27.297 -0.764 1 98.19 480 ALA B CA 1
ATOM 8095 C C . ALA B 1 480 ? -12.477 27.094 0.676 1 98.19 480 ALA B C 1
ATOM 8097 O O . ALA B 1 480 ? -13.234 27.906 1.211 1 98.19 480 ALA B O 1
ATOM 8098 N N . VAL B 1 481 ? -12.031 26.031 1.31 1 98.38 481 VAL B N 1
ATOM 8099 C CA . VAL B 1 481 ? -12.445 25.719 2.674 1 98.38 481 VAL B CA 1
ATOM 8100 C C . VAL B 1 481 ? -11.867 26.75 3.641 1 98.38 481 VAL B C 1
ATOM 8102 O O . VAL B 1 481 ? -12.555 27.219 4.551 1 98.38 481 VAL B O 1
ATOM 8105 N N . VAL B 1 482 ? -10.609 27.109 3.445 1 98.44 482 VAL B N 1
ATOM 8106 C CA . VAL B 1 482 ? -9.969 28.125 4.281 1 98.44 482 VAL B CA 1
ATOM 8107 C C . VAL B 1 482 ? -10.688 29.469 4.109 1 98.44 482 VAL B C 1
ATOM 8109 O O . VAL B 1 482 ? -11 30.141 5.094 1 98.44 482 VAL B O 1
ATOM 8112 N N . ASP B 1 483 ? -10.992 29.812 2.889 1 97.94 483 ASP B N 1
ATOM 8113 C CA . ASP B 1 483 ? -11.633 31.094 2.594 1 97.94 483 ASP B CA 1
ATOM 8114 C C . ASP B 1 483 ? -13.016 31.172 3.24 1 97.94 483 ASP B C 1
ATOM 8116 O O . ASP B 1 483 ? -13.344 32.156 3.889 1 97.94 483 ASP B O 1
ATOM 8120 N N . ALA B 1 484 ? -13.766 30.141 3.129 1 97.69 484 ALA B N 1
ATOM 8121 C CA . ALA B 1 484 ? -15.125 30.125 3.656 1 97.69 484 ALA B CA 1
ATOM 8122 C C . ALA B 1 484 ? -15.125 29.984 5.176 1 97.69 484 ALA B C 1
ATOM 8124 O O . ALA B 1 484 ? -16.031 30.453 5.852 1 97.69 484 ALA B O 1
ATOM 8125 N N . GLY B 1 485 ? -14.055 29.391 5.738 1 98.31 485 GLY B N 1
ATOM 8126 C CA . GLY B 1 485 ? -14.062 29 7.141 1 98.31 485 GLY B CA 1
ATOM 8127 C C . GLY B 1 485 ? -13.391 30.031 8.047 1 98.31 485 GLY B C 1
ATOM 8128 O O . GLY B 1 485 ? -13.445 29.906 9.273 1 98.31 485 GLY B O 1
ATOM 8129 N N . THR B 1 486 ? -12.75 31.047 7.484 1 98.62 486 THR B N 1
ATOM 8130 C CA . THR B 1 486 ? -12.031 32.031 8.312 1 98.62 486 THR B CA 1
ATOM 8131 C C . THR B 1 486 ? -12.531 33.438 8.047 1 98.62 486 THR B C 1
ATOM 8133 O O . THR B 1 486 ? -13.164 33.688 7.02 1 98.62 486 THR B O 1
ATOM 8136 N N . SER B 1 487 ? -12.359 34.344 9 1 98.62 487 SER B N 1
ATOM 8137 C CA . SER B 1 487 ? -12.891 35.719 8.93 1 98.62 487 SER B CA 1
ATOM 8138 C C . SER B 1 487 ? -12 36.594 8.078 1 98.62 487 SER B C 1
ATOM 8140 O O . SER B 1 487 ? -10.82 36.312 7.859 1 98.62 487 SER B O 1
ATOM 8142 N N . GLY B 1 488 ? -12.617 37.719 7.594 1 97.88 488 GLY B N 1
ATOM 8143 C CA . GLY B 1 488 ? -11.828 38.719 6.914 1 97.88 488 GLY B CA 1
ATOM 8144 C C . GLY B 1 488 ? -10.695 39.281 7.77 1 97.88 488 GLY B C 1
ATOM 8145 O O . GLY B 1 488 ? -9.594 39.5 7.277 1 97.88 488 GLY B O 1
ATOM 8146 N N . HIS B 1 489 ? -10.969 39.438 9.031 1 97.62 489 HIS B N 1
ATOM 8147 C CA . HIS B 1 489 ? -9.969 39.906 9.977 1 97.62 489 HIS B CA 1
ATOM 8148 C C . HIS B 1 489 ? -8.789 38.938 10.078 1 97.62 489 HIS B C 1
ATOM 8150 O O . HIS B 1 489 ? -7.633 39.375 10.016 1 97.62 489 HIS B O 1
ATOM 8156 N N . SER B 1 490 ? -9.047 37.656 10.25 1 97.38 490 SER B N 1
ATOM 8157 C CA . SER B 1 490 ? -7.98 36.688 10.391 1 97.38 490 SER B CA 1
ATOM 8158 C C . SER B 1 490 ? -7.125 36.625 9.125 1 97.38 490 SER B C 1
ATOM 8160 O O . SER B 1 490 ? -5.902 36.469 9.203 1 97.38 490 SER B O 1
ATOM 8162 N N . LYS B 1 491 ? -7.734 36.688 7.953 1 96.69 491 LYS B N 1
ATOM 8163 C CA . LYS B 1 491 ? -7.008 36.656 6.688 1 96.69 491 LYS B CA 1
ATOM 8164 C C . LYS B 1 491 ? -6.035 37.812 6.582 1 96.69 491 LYS B C 1
ATOM 8166 O O . LYS B 1 491 ? -4.953 37.688 6.008 1 96.69 491 LYS B O 1
ATOM 8171 N N . GLN B 1 492 ? -6.328 38.906 7.207 1 94.88 492 GLN B N 1
ATOM 8172 C CA . GLN B 1 492 ? -5.52 40.125 7.09 1 94.88 492 GLN B CA 1
ATOM 8173 C C . GLN B 1 492 ? -4.531 40.219 8.25 1 94.88 492 GLN B C 1
ATOM 8175 O O . GLN B 1 492 ? -3.393 40.656 8.055 1 94.88 492 GLN B O 1
ATOM 8180 N N . GLU B 1 493 ? -4.992 39.844 9.453 1 95.75 493 GLU B N 1
ATOM 8181 C CA . GLU B 1 493 ? -4.242 40.25 10.641 1 95.75 493 GLU B CA 1
ATOM 8182 C C . GLU B 1 493 ? -3.654 39.031 11.359 1 95.75 493 GLU B C 1
ATOM 8184 O O . GLU B 1 493 ? -2.814 39.188 12.25 1 95.75 493 GLU B O 1
ATOM 8189 N N . ASN B 1 494 ? -4.055 37.875 11.039 1 97 494 ASN B N 1
ATOM 8190 C CA . ASN B 1 494 ? -3.613 36.688 11.734 1 97 494 ASN B CA 1
ATOM 8191 C C . ASN B 1 494 ? -3.219 35.594 10.758 1 97 494 ASN B C 1
ATOM 8193 O O . ASN B 1 494 ? -3.791 34.5 10.781 1 97 494 ASN B O 1
ATOM 8197 N N . PRO B 1 495 ? -2.209 35.781 9.922 1 97.25 495 PRO B N 1
ATOM 8198 C CA . PRO B 1 495 ? -1.853 34.844 8.875 1 97.25 495 PRO B CA 1
ATOM 8199 C C . PRO B 1 495 ? -1.399 33.5 9.43 1 97.25 495 PRO B C 1
ATOM 8201 O O . PRO B 1 495 ? -1.506 32.469 8.75 1 97.25 495 PRO B O 1
ATOM 8204 N N . ILE B 1 496 ? -0.907 33.469 10.672 1 98.12 496 ILE B N 1
ATOM 8205 C CA . ILE B 1 496 ? -0.466 32.219 11.25 1 98.12 496 ILE B CA 1
ATOM 8206 C C . ILE B 1 496 ? -1.673 31.312 11.516 1 98.12 496 ILE B C 1
ATOM 8208 O O . ILE B 1 496 ? -1.588 30.094 11.375 1 98.12 496 ILE B O 1
ATOM 8212 N N . ALA B 1 497 ? -2.826 31.906 11.93 1 98.5 497 ALA B N 1
ATOM 8213 C CA . ALA B 1 497 ? -4.047 31.109 12.086 1 98.5 497 ALA B CA 1
ATOM 8214 C C . ALA B 1 497 ? -4.484 30.516 10.758 1 98.5 497 ALA B C 1
ATOM 8216 O O . ALA B 1 497 ? -4.875 29.344 10.703 1 98.5 497 ALA B O 1
ATOM 8217 N N . ILE B 1 498 ? -4.383 31.312 9.695 1 98.5 498 ILE B N 1
ATOM 8218 C CA . ILE B 1 498 ? -4.734 30.859 8.352 1 98.5 498 ILE B CA 1
ATOM 8219 C C . ILE B 1 498 ? -3.844 29.688 7.961 1 98.5 498 ILE B C 1
ATOM 8221 O O . ILE B 1 498 ? -4.328 28.672 7.438 1 98.5 498 ILE B O 1
ATOM 8225 N N . THR B 1 499 ? -2.609 29.828 8.273 1 98.69 499 THR B N 1
ATOM 8226 C CA . THR B 1 499 ? -1.638 28.781 7.941 1 98.69 499 THR B CA 1
ATOM 8227 C C . THR B 1 499 ? -1.923 27.5 8.727 1 98.69 499 THR B C 1
ATOM 8229 O O . THR B 1 499 ? -1.848 26.406 8.18 1 98.69 499 THR B O 1
ATOM 8232 N N . ALA B 1 500 ? -2.236 27.656 10.008 1 98.75 500 ALA B N 1
ATOM 8233 C CA . ALA B 1 500 ? -2.559 26.484 10.828 1 98.75 500 ALA B CA 1
ATOM 8234 C C . ALA B 1 500 ? -3.756 25.734 10.266 1 98.75 500 ALA B C 1
ATOM 8236 O O . ALA B 1 500 ? -3.758 24.5 10.227 1 98.75 500 ALA B O 1
ATOM 8237 N N . VAL B 1 501 ? -4.797 26.5 9.812 1 98.81 501 VAL B N 1
ATOM 8238 C CA . VAL B 1 501 ? -5.965 25.875 9.203 1 98.81 501 VAL B CA 1
ATOM 8239 C C . VAL B 1 501 ? -5.551 25.125 7.941 1 98.81 501 VAL B C 1
ATOM 8241 O O . VAL B 1 501 ? -5.953 23.969 7.734 1 98.81 501 VAL B O 1
ATOM 8244 N N . ARG B 1 502 ? -4.711 25.75 7.137 1 98.44 502 ARG B N 1
ATOM 8245 C CA . ARG B 1 502 ? -4.246 25.141 5.895 1 98.44 502 ARG B CA 1
ATOM 8246 C C . ARG B 1 502 ? -3.488 23.859 6.168 1 98.44 502 ARG B C 1
ATOM 8248 O O . ARG B 1 502 ? -3.74 22.828 5.523 1 98.44 502 ARG B O 1
ATOM 8255 N N . LEU B 1 503 ? -2.594 23.922 7.145 1 98.69 503 LEU B N 1
ATOM 8256 C CA . LEU B 1 503 ? -1.785 22.75 7.488 1 98.69 503 LEU B CA 1
ATOM 8257 C C . LEU B 1 503 ? -2.66 21.625 8.016 1 98.69 503 LEU B C 1
ATOM 8259 O O . LEU B 1 503 ? -2.428 20.453 7.703 1 98.69 503 LEU B O 1
ATOM 8263 N N . SER B 1 504 ? -3.662 21.953 8.797 1 98.75 504 SER B N 1
ATOM 8264 C CA . SER B 1 504 ? -4.582 20.953 9.328 1 98.75 504 SER B CA 1
ATOM 8265 C C . SER B 1 504 ? -5.328 20.234 8.203 1 98.75 504 SER B C 1
ATOM 8267 O O . SER B 1 504 ? -5.457 19.016 8.219 1 98.75 504 SER B O 1
ATOM 8269 N N . LEU B 1 505 ? -5.762 21 7.23 1 98.69 505 LEU B N 1
ATOM 8270 C CA . LEU B 1 505 ? -6.535 20.469 6.121 1 98.69 505 LEU B CA 1
ATOM 8271 C C . LEU B 1 505 ? -5.648 19.656 5.18 1 98.69 505 LEU B C 1
ATOM 8273 O O . LEU B 1 505 ? -6.004 18.531 4.793 1 98.69 505 LEU B O 1
ATOM 8277 N N . LEU B 1 506 ? -4.465 20.156 4.871 1 98.19 506 LEU B N 1
ATOM 8278 C CA . LEU B 1 506 ? -3.57 19.5 3.924 1 98.19 506 LEU B CA 1
ATOM 8279 C C . LEU B 1 506 ? -2.943 18.266 4.539 1 98.19 506 LEU B C 1
ATOM 8281 O O . LEU B 1 506 ? -2.426 17.406 3.822 1 98.19 506 LEU B O 1
ATOM 8285 N N . GLY B 1 507 ? -2.99 18.203 5.875 1 97.62 507 GLY B N 1
ATOM 8286 C CA . GLY B 1 507 ? -2.479 17.031 6.559 1 97.62 507 GLY B CA 1
ATOM 8287 C C . GLY B 1 507 ? -3.451 15.859 6.555 1 97.62 507 GLY B C 1
ATOM 8288 O O . GLY B 1 507 ? -3.1 14.75 6.957 1 97.62 507 GLY B O 1
ATOM 8289 N N . GLN B 1 508 ? -4.672 16.047 6.062 1 98.06 508 GLN B N 1
ATOM 8290 C CA . GLN B 1 508 ? -5.68 15 6.039 1 98.06 508 GLN B CA 1
ATOM 8291 C C . GLN B 1 508 ? -5.441 14.039 4.879 1 98.06 508 GLN B C 1
ATOM 8293 O O . GLN B 1 508 ? -4.957 14.438 3.82 1 98.06 508 GLN B O 1
ATOM 8298 N N . ASP B 1 509 ? -5.723 12.742 5.098 1 98.06 509 ASP B N 1
ATOM 8299 C CA . ASP B 1 509 ? -5.863 11.812 3.984 1 98.06 509 ASP B CA 1
ATOM 8300 C C . ASP B 1 509 ? -7.109 12.117 3.16 1 98.06 509 ASP B C 1
ATOM 8302 O O . ASP B 1 509 ? -8.203 12.273 3.713 1 98.06 509 ASP B O 1
ATOM 8306 N N . PRO B 1 510 ? -6.961 12.234 1.868 1 98.5 510 PRO B N 1
ATOM 8307 C CA . PRO B 1 510 ? -8.102 12.648 1.052 1 98.5 510 PRO B CA 1
ATOM 8308 C C . PRO B 1 510 ? -9.312 11.734 1.219 1 98.5 510 PRO B C 1
ATOM 8310 O O . PRO B 1 510 ? -10.438 12.219 1.368 1 98.5 510 PRO B O 1
ATOM 8313 N N . GLU B 1 511 ? -9.109 10.414 1.205 1 98.44 511 GLU B N 1
ATOM 8314 C CA . GLU B 1 511 ? -10.234 9.492 1.346 1 98.44 511 GLU B CA 1
ATOM 8315 C C . GLU B 1 511 ? -10.867 9.602 2.73 1 98.44 511 GLU B C 1
ATOM 8317 O O . GLU B 1 511 ? -12.094 9.562 2.863 1 98.44 511 GLU B O 1
ATOM 8322 N N . SER B 1 512 ? -10.07 9.75 3.762 1 98.56 512 SER B N 1
ATOM 8323 C CA . SER B 1 512 ? -10.586 9.922 5.113 1 98.56 512 SER B CA 1
ATOM 8324 C C . SER B 1 512 ? -11.438 11.18 5.227 1 98.56 512 SER B C 1
ATOM 8326 O O . SER B 1 512 ? -12.508 11.156 5.844 1 98.56 512 SER B O 1
ATOM 8328 N N . TYR B 1 513 ? -10.914 12.242 4.648 1 98.75 513 TYR B N 1
ATOM 8329 C CA . TYR B 1 513 ? -11.664 13.5 4.656 1 98.75 513 TYR B CA 1
ATOM 8330 C C . TYR B 1 513 ? -12.992 13.344 3.924 1 98.75 513 TYR B C 1
ATOM 8332 O O . TYR B 1 513 ? -14.023 13.828 4.395 1 98.75 513 TYR B O 1
ATOM 8340 N N . ALA B 1 514 ? -12.953 12.664 2.789 1 98.75 514 ALA B N 1
ATOM 8341 C CA . ALA B 1 514 ? -14.164 12.438 2.006 1 98.75 514 ALA B CA 1
ATOM 8342 C C . ALA B 1 514 ? -15.18 11.625 2.795 1 98.75 514 ALA B C 1
ATOM 8344 O O . ALA B 1 514 ? -16.375 11.922 2.766 1 98.75 514 ALA B O 1
ATOM 8345 N N . LYS B 1 515 ? -14.742 10.648 3.49 1 98.69 515 LYS B N 1
ATOM 8346 C CA . LYS B 1 515 ? -15.633 9.836 4.316 1 98.69 515 LYS B CA 1
ATOM 8347 C C . LYS B 1 515 ? -16.266 10.672 5.422 1 98.69 515 LYS B C 1
ATOM 8349 O O . LYS B 1 515 ? -17.438 10.5 5.746 1 98.69 515 LYS B O 1
ATOM 8354 N N . ALA B 1 516 ? -15.492 11.5 6.031 1 98.81 516 ALA B N 1
ATOM 8355 C CA . ALA B 1 516 ? -16.031 12.383 7.07 1 98.81 516 ALA B CA 1
ATOM 8356 C C . ALA B 1 516 ? -17.047 13.359 6.492 1 98.81 516 ALA B C 1
ATOM 8358 O O . ALA B 1 516 ? -18.016 13.711 7.156 1 98.81 516 ALA B O 1
ATOM 8359 N N . LEU B 1 517 ? -16.812 13.852 5.262 1 98.75 517 LEU B N 1
ATOM 8360 C CA . LEU B 1 517 ? -17.797 14.672 4.566 1 98.75 517 LEU B CA 1
ATOM 8361 C C . LEU B 1 517 ? -19.109 13.914 4.383 1 98.75 517 LEU B C 1
ATOM 8363 O O . LEU B 1 517 ? -20.188 14.484 4.512 1 98.75 517 LEU B O 1
ATOM 8367 N N . TRP B 1 518 ? -18.953 12.633 4.047 1 98.62 518 TRP B N 1
ATOM 8368 C CA . TRP B 1 518 ? -20.156 11.82 3.924 1 98.62 518 TRP B CA 1
ATOM 8369 C C . TRP B 1 518 ? -20.906 11.734 5.254 1 98.62 518 TRP B C 1
ATOM 8371 O O . TRP B 1 518 ? -22.141 11.727 5.285 1 98.62 518 TRP B O 1
ATOM 8381 N N . ALA B 1 519 ? -20.203 11.609 6.371 1 98.75 519 ALA B N 1
ATOM 8382 C CA . ALA B 1 519 ? -20.812 11.609 7.695 1 98.75 519 ALA B CA 1
ATOM 8383 C C . ALA B 1 519 ? -21.625 12.883 7.926 1 98.75 519 ALA B C 1
ATOM 8385 O O . ALA B 1 519 ? -22.766 12.82 8.406 1 98.75 519 ALA B O 1
ATOM 8386 N N . LEU B 1 520 ? -21.016 14.016 7.586 1 98.81 520 LEU B N 1
ATOM 8387 C CA . LEU B 1 520 ? -21.719 15.289 7.715 1 98.81 520 LEU B CA 1
ATOM 8388 C C . LEU B 1 520 ? -22.922 15.336 6.793 1 98.81 520 LEU B C 1
ATOM 8390 O O . LEU B 1 520 ? -24.016 15.734 7.211 1 98.81 520 LEU B O 1
ATOM 8394 N N . ALA B 1 521 ? -22.719 14.906 5.535 1 98.31 521 ALA B N 1
ATOM 8395 C CA . ALA B 1 521 ? -23.781 14.938 4.531 1 98.31 521 ALA B CA 1
ATOM 8396 C C . ALA B 1 521 ? -24.984 14.094 4.973 1 98.31 521 ALA B C 1
ATOM 8398 O O . ALA B 1 521 ? -26.125 14.438 4.68 1 98.31 521 ALA B O 1
ATOM 8399 N N . GLY B 1 522 ? -24.688 13.047 5.656 1 98 522 GLY B N 1
ATOM 8400 C CA . GLY B 1 522 ? -25.734 12.125 6.07 1 98 522 GLY B CA 1
ATOM 8401 C C . GLY B 1 522 ? -26.438 12.555 7.34 1 98 522 GLY B C 1
ATOM 8402 O O . GLY B 1 522 ? -27.391 11.906 7.77 1 98 522 GLY B O 1
ATOM 8403 N N . ALA B 1 523 ? -26.016 13.664 7.965 1 98.25 523 ALA B N 1
ATOM 8404 C CA . ALA B 1 523 ? -26.609 14.133 9.219 1 98.25 523 ALA B CA 1
ATOM 8405 C C . ALA B 1 523 ? -27.922 14.852 8.969 1 98.25 523 ALA B C 1
ATOM 8407 O O . ALA B 1 523 ? -28.109 16 9.383 1 98.25 523 ALA B O 1
ATOM 8408 N N . THR B 1 524 ? -28.875 14.117 8.453 1 96.81 524 THR B N 1
ATOM 8409 C CA . THR B 1 524 ? -30.109 14.742 7.992 1 96.81 524 THR B CA 1
ATOM 8410 C C . THR B 1 524 ? -31.25 14.492 8.984 1 96.81 524 THR B C 1
ATOM 8412 O O . THR B 1 524 ? -32.375 14.883 8.742 1 96.81 524 THR B O 1
ATOM 8415 N N . LYS B 1 525 ? -31.047 13.852 10.102 1 95.88 525 LYS B N 1
ATOM 8416 C CA . LYS B 1 525 ? -32.031 13.672 11.18 1 95.88 525 LYS B CA 1
ATOM 8417 C C . LYS B 1 525 ? -31.812 14.703 12.289 1 95.88 525 LYS B C 1
ATOM 8419 O O . LYS B 1 525 ? -30.688 14.914 12.734 1 95.88 525 LYS B O 1
ATOM 8424 N N . GLU B 1 526 ? -32.781 15.227 12.719 1 97.88 526 GLU B N 1
ATOM 8425 C CA . GLU B 1 526 ? -32.719 16.266 13.742 1 97.88 526 GLU B CA 1
ATOM 8426 C C . GLU B 1 526 ? -32.344 15.688 15.102 1 97.88 526 GLU B C 1
ATOM 8428 O O . GLU B 1 526 ? -32.844 14.648 15.5 1 97.88 526 GLU B O 1
ATOM 8433 N N . LEU B 1 527 ? -31.406 16.297 15.75 1 98.38 527 LEU B N 1
ATOM 8434 C CA . LEU B 1 527 ? -31.094 15.984 17.141 1 98.38 527 LEU B CA 1
ATOM 8435 C C . LEU B 1 527 ? -32.031 16.719 18.094 1 98.38 527 LEU B C 1
ATOM 8437 O O . LEU B 1 527 ? -32.25 17.938 17.938 1 98.38 527 LEU B O 1
ATOM 8441 N N . LYS B 1 528 ? -32.625 16.047 19.016 1 98.38 528 LYS B N 1
ATOM 8442 C CA . LYS B 1 528 ? -33.562 16.641 19.969 1 98.38 528 LYS B CA 1
ATOM 8443 C C . LYS B 1 528 ? -32.812 17.328 21.109 1 98.38 528 LYS B C 1
ATOM 8445 O O . LYS B 1 528 ? -32.906 16.891 22.266 1 98.38 528 LYS B O 1
ATOM 8450 N N . VAL B 1 529 ? -32.312 18.531 20.859 1 98.56 529 VAL B N 1
ATOM 8451 C CA . VAL B 1 529 ? -31.391 19.188 21.766 1 98.56 529 VAL B CA 1
ATOM 8452 C C . VAL B 1 529 ? -32.156 19.688 23 1 98.56 529 VAL B C 1
ATOM 8454 O O . VAL B 1 529 ? -31.547 20 24.031 1 98.56 529 VAL B O 1
ATOM 8457 N N . GLU B 1 530 ? -33.5 19.734 22.953 1 98.31 530 GLU B N 1
ATOM 8458 C CA . GLU B 1 530 ? -34.312 20.109 24.109 1 98.31 530 GLU B CA 1
ATOM 8459 C C . GLU B 1 530 ? -34.156 19.125 25.25 1 98.31 530 GLU B C 1
ATOM 8461 O O . GLU B 1 530 ? -34.469 19.438 26.406 1 98.31 530 GLU B O 1
ATOM 8466 N N . GLN B 1 531 ? -33.656 17.969 24.891 1 98.31 531 GLN B N 1
ATOM 8467 C CA . GLN B 1 531 ? -33.531 16.906 25.875 1 98.31 531 GLN B CA 1
ATOM 8468 C C . GLN B 1 531 ? -32.156 16.969 26.562 1 98.31 531 GLN B C 1
ATOM 8470 O O . GLN B 1 531 ? -31.906 16.188 27.484 1 98.31 531 GLN B O 1
ATOM 8475 N N . ILE B 1 532 ? -31.312 17.891 26.25 1 98.25 532 ILE B N 1
ATOM 8476 C CA . ILE B 1 532 ? -29.984 18.016 26.844 1 98.25 532 ILE B CA 1
ATOM 8477 C C . ILE B 1 532 ? -30.109 18.531 28.266 1 98.25 532 ILE B C 1
ATOM 8479 O O . ILE B 1 532 ? -30.703 19.594 28.5 1 98.25 532 ILE B O 1
ATOM 8483 N N . GLN B 1 533 ? -29.516 17.859 29.156 1 96.44 533 GLN B N 1
ATOM 8484 C CA . GLN B 1 533 ? -29.562 18.234 30.562 1 96.44 533 GLN B CA 1
ATOM 8485 C C . GLN B 1 533 ? -28.281 18.922 31 1 96.44 533 GLN B C 1
ATOM 8487 O O . GLN B 1 533 ? -28.25 19.625 32 1 96.44 533 GLN B O 1
ATOM 8492 N N . ALA B 1 534 ? -27.25 18.703 30.281 1 97.75 534 ALA B N 1
ATOM 8493 C CA . ALA B 1 534 ? -25.938 19.266 30.609 1 97.75 534 ALA B CA 1
ATOM 8494 C C . ALA B 1 534 ? -25.969 20.797 30.516 1 97.75 534 ALA B C 1
ATOM 8496 O O . ALA B 1 534 ? -26.578 21.359 29.625 1 97.75 534 ALA B O 1
ATOM 8497 N N . LYS B 1 535 ? -25.297 21.484 31.547 1 98.44 535 LYS B N 1
ATOM 8498 C CA . LYS B 1 535 ? -25.031 22.906 31.359 1 98.44 535 LYS B CA 1
ATOM 8499 C C . LYS B 1 535 ? -24.219 23.141 30.078 1 98.44 535 LYS B C 1
ATOM 8501 O O . LYS B 1 535 ? -23.203 22.469 29.859 1 98.44 535 LYS B O 1
ATOM 8506 N N . THR B 1 536 ? -24.719 24.078 29.203 1 98.81 536 THR B N 1
ATOM 8507 C CA . THR B 1 536 ? -24.141 24.125 27.859 1 98.81 536 THR B CA 1
ATOM 8508 C C . THR B 1 536 ? -23.625 25.516 27.531 1 98.81 536 THR B C 1
ATOM 8510 O O . THR B 1 536 ? -24.312 26.516 27.797 1 98.81 536 THR B O 1
ATOM 8513 N N . LEU B 1 537 ? -22.438 25.609 27.094 1 98.94 537 LEU B N 1
ATOM 8514 C CA . LEU B 1 537 ? -21.875 26.812 26.516 1 98.94 537 LEU B CA 1
ATOM 8515 C C . LEU B 1 537 ? -21.766 26.688 25 1 98.94 537 LEU B C 1
ATOM 8517 O O . LEU B 1 537 ? -21.234 25.703 24.484 1 98.94 537 LEU B O 1
ATOM 8521 N N . ILE B 1 538 ? -22.328 27.625 24.25 1 98.94 538 ILE B N 1
ATOM 8522 C CA . ILE B 1 538 ? -22.234 27.688 22.797 1 98.94 538 ILE B CA 1
ATOM 8523 C C . ILE B 1 538 ? -21.375 28.875 22.375 1 98.94 538 ILE B C 1
ATOM 8525 O O . ILE B 1 538 ? -21.609 30 22.844 1 98.94 538 ILE B O 1
ATOM 8529 N N . ILE B 1 539 ? -20.359 28.688 21.625 1 98.94 539 ILE B N 1
ATOM 8530 C CA . ILE B 1 539 ? -19.484 29.75 21.141 1 98.94 539 ILE B CA 1
ATOM 8531 C C . ILE B 1 539 ? -19.516 29.766 19.609 1 98.94 539 ILE B C 1
ATOM 8533 O O . ILE B 1 539 ? -19.469 28.719 18.969 1 98.94 539 ILE B O 1
ATOM 8537 N N . THR B 1 540 ? -19.672 30.891 18.969 1 98.88 540 THR B N 1
ATOM 8538 C CA . THR B 1 540 ? -19.547 31.062 17.531 1 98.88 540 THR B CA 1
ATOM 8539 C C . THR B 1 540 ? -18.875 32.406 17.203 1 98.88 540 THR B C 1
ATOM 8541 O O . THR B 1 540 ? -18.516 33.156 18.094 1 98.88 540 THR B O 1
ATOM 8544 N N . GLY B 1 541 ? -18.5 32.656 15.961 1 98.81 541 GLY B N 1
ATOM 8545 C CA . GLY B 1 541 ? -18 33.938 15.469 1 98.81 541 GLY B CA 1
ATOM 8546 C C . GLY B 1 541 ? -19.016 34.688 14.633 1 98.81 541 GLY B C 1
ATOM 8547 O O . GLY B 1 541 ? -19.859 34.094 13.961 1 98.81 541 GLY B O 1
ATOM 8548 N N . ASP B 1 542 ? -18.969 35.969 14.664 1 98.5 542 ASP B N 1
ATOM 8549 C CA . ASP B 1 542 ? -19.938 36.781 13.922 1 98.5 542 ASP B CA 1
ATOM 8550 C C . ASP B 1 542 ? -19.734 36.594 12.414 1 98.5 542 ASP B C 1
ATOM 8552 O O . ASP B 1 542 ? -20.625 36.969 11.625 1 98.5 542 ASP B O 1
ATOM 8556 N N . GLU B 1 543 ? -18.578 36.031 11.984 1 98.44 543 GLU B N 1
ATOM 8557 C CA . GLU B 1 543 ? -18.344 35.781 10.57 1 98.44 543 GLU B CA 1
ATOM 8558 C C . GLU B 1 543 ? -18.375 34.281 10.273 1 98.44 543 GLU B C 1
ATOM 8560 O O . GLU B 1 543 ? -17.875 33.844 9.234 1 98.44 543 GLU B O 1
ATOM 8565 N N . ASP B 1 544 ? -18.844 33.5 11.203 1 98.56 544 ASP B N 1
ATOM 8566 C CA . ASP B 1 544 ? -18.969 32.062 10.984 1 98.56 544 ASP B CA 1
ATOM 8567 C C . ASP B 1 544 ? -20.125 31.734 10.039 1 98.56 544 ASP B C 1
ATOM 8569 O O . ASP B 1 544 ? -21.281 31.859 10.414 1 98.56 544 ASP B O 1
ATOM 8573 N N . LYS B 1 545 ? -19.844 31.234 8.867 1 97.25 545 LYS B N 1
ATOM 8574 C CA . LYS B 1 545 ? -20.859 30.953 7.855 1 97.25 545 LYS B CA 1
ATOM 8575 C C . LYS B 1 545 ? -21.469 29.562 8.062 1 97.25 545 LYS B C 1
ATOM 8577 O O . LYS B 1 545 ? -22.594 29.312 7.609 1 97.25 545 LYS B O 1
ATOM 8582 N N . VAL B 1 546 ? -20.781 28.656 8.711 1 97.44 546 VAL B N 1
ATOM 8583 C CA . VAL B 1 546 ? -21.266 27.312 8.977 1 97.44 546 VAL B CA 1
ATOM 8584 C C . VAL B 1 546 ? -22.234 27.328 10.156 1 97.44 546 VAL B C 1
ATOM 8586 O O . VAL B 1 546 ? -23.266 26.656 10.133 1 97.44 546 VAL B O 1
ATOM 8589 N N . SER B 1 547 ? -21.859 28.094 11.164 1 98.38 547 SER B N 1
ATOM 8590 C CA . SER B 1 547 ? -22.625 28.234 12.398 1 98.38 547 SER B CA 1
ATOM 8591 C C . SER B 1 547 ? -22.891 29.703 12.719 1 98.38 547 SER B C 1
ATOM 8593 O O . SER B 1 547 ? -22.438 30.203 13.75 1 98.38 547 SER B O 1
ATOM 8595 N N . PRO B 1 548 ? -23.75 30.281 11.938 1 98.38 548 PRO B N 1
ATOM 8596 C CA . PRO B 1 548 ? -24 31.703 12.172 1 98.38 548 PRO B CA 1
ATOM 8597 C C . PRO B 1 548 ? -24.672 31.984 13.516 1 98.38 548 PRO B C 1
ATOM 8599 O O . PRO B 1 548 ? -25.266 31.078 14.109 1 98.38 548 PRO B O 1
ATOM 8602 N N . SER B 1 549 ? -24.578 33.25 13.969 1 98.31 549 SER B N 1
ATOM 8603 C CA . SER B 1 549 ? -25.109 33.656 15.266 1 98.31 549 SER B CA 1
ATOM 8604 C C . SER B 1 549 ? -26.594 33.281 15.383 1 98.31 549 SER B C 1
ATOM 8606 O O . SER B 1 549 ? -27.047 32.875 16.453 1 98.31 549 SER B O 1
ATOM 8608 N N . SER B 1 550 ? -27.359 33.438 14.312 1 98.44 550 SER B N 1
ATOM 8609 C CA . SER B 1 550 ? -28.781 33.156 14.336 1 98.44 550 SER B CA 1
ATOM 8610 C C . SER B 1 550 ? -29.031 31.672 14.617 1 98.44 550 SER B C 1
ATOM 8612 O O . SER B 1 550 ? -29.938 31.328 15.375 1 98.44 550 SER B O 1
ATOM 8614 N N . LEU B 1 551 ? -28.25 30.828 14.008 1 98.56 551 LEU B N 1
ATOM 8615 C CA . LEU B 1 551 ? -28.359 29.391 14.25 1 98.56 551 LEU B CA 1
ATOM 8616 C C . LEU B 1 551 ? -28.031 29.047 15.703 1 98.56 551 LEU B C 1
ATOM 8618 O O . LEU B 1 551 ? -28.734 28.266 16.328 1 98.56 551 LEU B O 1
ATOM 8622 N N . CYS B 1 552 ? -26.969 29.609 16.234 1 98.75 552 CYS B N 1
ATOM 8623 C CA . CYS B 1 552 ? -26.531 29.312 17.594 1 98.75 552 CYS B CA 1
ATOM 8624 C C . CYS B 1 552 ? -27.547 29.844 18.609 1 98.75 552 CYS B C 1
ATOM 8626 O O . CYS B 1 552 ? -27.734 29.25 19.672 1 98.75 552 CYS B O 1
ATOM 8628 N N . GLU B 1 553 ? -28.203 30.984 18.281 1 98.62 553 GLU B N 1
ATOM 8629 C CA . GLU B 1 553 ? -29.297 31.484 19.109 1 98.62 553 GLU B CA 1
ATOM 8630 C C . GLU B 1 553 ? -30.438 30.484 19.188 1 98.62 553 GLU B C 1
ATOM 8632 O O . GLU B 1 553 ? -31.047 30.297 20.234 1 98.62 553 GLU B O 1
ATOM 8637 N N . LYS B 1 554 ? -30.688 29.891 18.062 1 98.38 554 LYS B N 1
ATOM 8638 C CA . LYS B 1 554 ? -31.719 28.859 18.031 1 98.38 554 LYS B CA 1
ATOM 8639 C C . LYS B 1 554 ? -31.344 27.672 18.922 1 98.38 554 LYS B C 1
ATOM 8641 O O . LYS B 1 554 ? -32.188 27.141 19.656 1 98.38 554 LYS B O 1
ATOM 8646 N N . TYR B 1 555 ? -30.078 27.188 18.812 1 98.62 555 TYR B N 1
ATOM 8647 C CA . TYR B 1 555 ? -29.609 26.141 19.719 1 98.62 555 TYR B CA 1
ATOM 8648 C C . TYR B 1 555 ? -29.797 26.547 21.172 1 98.62 555 TYR B C 1
ATOM 8650 O O . TYR B 1 555 ? -30.328 25.766 21.969 1 98.62 555 TYR B O 1
ATOM 8658 N N . ALA B 1 556 ? -29.406 27.75 21.5 1 98.56 556 ALA B N 1
ATOM 8659 C CA . ALA B 1 556 ? -29.453 28.25 22.875 1 98.56 556 ALA B CA 1
ATOM 8660 C C . ALA B 1 556 ? -30.875 28.344 23.391 1 98.56 556 ALA B C 1
ATOM 8662 O O . ALA B 1 556 ? -31.141 28.094 24.562 1 98.56 556 ALA B O 1
ATOM 8663 N N . SER B 1 557 ? -31.812 28.766 22.562 1 98.25 557 SER B N 1
ATOM 8664 C CA . SER B 1 557 ? -33.219 28.891 22.969 1 98.25 557 SER B CA 1
ATOM 8665 C C . SER B 1 557 ? -33.844 27.531 23.219 1 98.25 557 SER B C 1
ATOM 8667 O O . SER B 1 557 ? -34.812 27.438 23.969 1 98.25 557 SER B O 1
ATOM 8669 N N . ARG B 1 558 ? -33.25 26.516 22.625 1 98.19 558 ARG B N 1
ATOM 8670 C CA . ARG B 1 558 ? -33.844 25.188 22.719 1 98.19 558 ARG B CA 1
ATOM 8671 C C . ARG B 1 558 ? -33.219 24.391 23.844 1 98.19 558 ARG B C 1
ATOM 8673 O O . ARG B 1 558 ? -33.812 23.453 24.375 1 98.19 558 ARG B O 1
ATOM 8680 N N . ILE B 1 559 ? -32 24.703 24.234 1 98.25 559 ILE B N 1
ATOM 8681 C CA . ILE B 1 559 ? -31.312 24.016 25.328 1 98.25 559 ILE B CA 1
ATOM 8682 C C . ILE B 1 559 ? -31.562 24.766 26.641 1 98.25 559 ILE B C 1
ATOM 8684 O O . ILE B 1 559 ? -31.203 25.938 26.766 1 98.25 559 ILE B O 1
ATOM 8688 N N . GLN B 1 560 ? -32.125 24.203 27.625 1 94.94 560 GLN B N 1
ATOM 8689 C CA . GLN B 1 560 ? -32.656 24.844 28.828 1 94.94 560 GLN B CA 1
ATOM 8690 C C . GLN B 1 560 ? -31.547 25.609 29.562 1 94.94 560 GLN B C 1
ATOM 8692 O O . GLN B 1 560 ? -31.719 26.781 29.875 1 94.94 560 GLN B O 1
ATOM 8697 N N . ASP B 1 561 ? -30.453 25.094 29.953 1 97 561 ASP B N 1
ATOM 8698 C CA . ASP B 1 561 ? -29.344 25.719 30.672 1 97 561 ASP B CA 1
ATOM 8699 C C . ASP B 1 561 ? -28.156 25.984 29.734 1 97 561 ASP B C 1
ATOM 8701 O O . ASP B 1 561 ? -27.141 25.297 29.797 1 97 561 ASP B O 1
ATOM 8705 N N . SER B 1 562 ? -28.359 27.047 28.891 1 98.25 562 SER B N 1
ATOM 8706 C CA . SER B 1 562 ? -27.312 27.312 27.906 1 98.25 562 SER B CA 1
ATOM 8707 C C . SER B 1 562 ? -26.906 28.781 27.922 1 98.25 562 SER B C 1
ATOM 8709 O O . SER B 1 562 ? -27.688 29.641 28.344 1 98.25 562 SER B O 1
ATOM 8711 N N . GLN B 1 563 ? -25.703 29.016 27.578 1 98.19 563 GLN B N 1
ATOM 8712 C CA . GLN B 1 563 ? -25.125 30.344 27.359 1 98.19 563 GLN B CA 1
ATOM 8713 C C . GLN B 1 563 ? -24.516 30.438 25.953 1 98.19 563 GLN B C 1
ATOM 8715 O O . GLN B 1 563 ? -23.922 29.484 25.469 1 98.19 563 GLN B O 1
ATOM 8720 N N . LEU B 1 564 ? -24.734 31.625 25.328 1 98.69 564 LEU B N 1
ATOM 8721 C CA . LEU B 1 564 ? -24.188 31.859 23.984 1 98.69 564 LEU B CA 1
ATOM 8722 C C . LEU B 1 564 ? -23.172 33 24.016 1 98.69 564 LEU B C 1
ATOM 8724 O O . LEU B 1 564 ? -23.438 34.062 24.594 1 98.69 564 LEU B O 1
ATOM 8728 N N . VAL B 1 565 ? -22.031 32.75 23.469 1 98.88 565 VAL B N 1
ATOM 8729 C CA . VAL B 1 565 ? -21 33.781 23.266 1 98.88 565 VAL B CA 1
ATOM 8730 C C . VAL B 1 565 ? -20.703 33.938 21.781 1 98.88 565 VAL B C 1
ATOM 8732 O O . VAL B 1 565 ? -20.422 32.938 21.094 1 98.88 565 VAL B O 1
ATOM 8735 N N . VAL B 1 566 ? -20.828 35.125 21.234 1 98.81 566 VAL B N 1
ATOM 8736 C CA . VAL B 1 566 ? -20.484 35.438 19.844 1 98.81 566 VAL B CA 1
ATOM 8737 C C . VAL B 1 566 ? -19.188 36.25 19.797 1 98.81 566 VAL B C 1
ATOM 8739 O O . VAL B 1 566 ? -19.125 37.344 20.328 1 98.81 566 VAL B O 1
ATOM 8742 N N . LEU B 1 567 ? -18.188 35.75 19.25 1 98.81 567 LEU B N 1
ATOM 8743 C CA . LEU B 1 567 ? -16.891 36.406 19.125 1 98.81 567 LEU B CA 1
ATOM 8744 C C . LEU B 1 567 ? -16.875 37.375 17.922 1 98.81 567 LEU B C 1
ATOM 8746 O O . LEU B 1 567 ? -17.453 37.062 16.875 1 98.81 567 LEU B O 1
ATOM 8750 N N . ASN B 1 568 ? -16.188 38.438 18.062 1 98.31 568 ASN B N 1
ATOM 8751 C CA . ASN B 1 568 ? -16.109 39.438 17.016 1 98.31 568 ASN B CA 1
ATOM 8752 C C . ASN B 1 568 ? -14.977 39.125 16.031 1 98.31 568 ASN B C 1
ATOM 8754 O O . ASN B 1 568 ? -13.852 38.844 16.438 1 98.31 568 ASN B O 1
ATOM 8758 N N . ASN B 1 569 ? -15.25 39.219 14.758 1 98.19 569 ASN B N 1
ATOM 8759 C CA . ASN B 1 569 ? -14.273 39.031 13.688 1 98.19 569 ASN B CA 1
ATOM 8760 C C . ASN B 1 569 ? -13.695 37.625 13.664 1 98.19 569 ASN B C 1
ATOM 8762 O O . ASN B 1 569 ? -12.484 37.469 13.539 1 98.19 569 ASN B O 1
ATOM 8766 N N . VAL B 1 570 ? -14.531 36.688 13.891 1 98.75 570 VAL B N 1
ATOM 8767 C CA . VAL B 1 570 ? -14.078 35.312 13.969 1 98.75 570 VAL B CA 1
ATOM 8768 C C . VAL B 1 570 ? -14.922 34.438 13.039 1 98.75 570 VAL B C 1
ATOM 8770 O O . VAL B 1 570 ? -16.141 34.625 12.961 1 98.75 570 VAL B O 1
ATOM 8773 N N . GLY B 1 571 ? -14.25 33.594 12.289 1 98.69 571 GLY B N 1
ATOM 8774 C CA . GLY B 1 571 ? -14.93 32.625 11.43 1 98.69 571 GLY B CA 1
ATOM 8775 C C . GLY B 1 571 ? -15.195 31.312 12.117 1 98.69 571 GLY B C 1
ATOM 8776 O O . GLY B 1 571 ? -15.68 31.281 13.258 1 98.69 571 GLY B O 1
ATOM 8777 N N . HIS B 1 572 ? -15.008 30.172 11.438 1 98.81 572 HIS B N 1
ATOM 8778 C CA . HIS B 1 572 ? -15.453 28.875 11.898 1 98.81 572 HIS B CA 1
ATOM 8779 C C . HIS B 1 572 ? -14.352 28.141 12.664 1 98.81 572 HIS B C 1
ATOM 8781 O O . HIS B 1 572 ? -14.586 27.078 13.242 1 98.81 572 HIS B O 1
ATOM 8787 N N . TRP B 1 573 ? -13.117 28.656 12.625 1 98.88 573 TRP B N 1
ATOM 8788 C CA . TRP B 1 573 ? -12 28.047 13.344 1 98.88 573 TRP B CA 1
ATOM 8789 C C . TRP B 1 573 ? -11.664 28.859 14.594 1 98.88 573 TRP B C 1
ATOM 8791 O O . TRP B 1 573 ? -10.547 29.375 14.734 1 98.88 573 TRP B O 1
ATOM 8801 N N . HIS B 1 574 ? -12.539 28.844 15.508 1 98.88 574 HIS B N 1
ATOM 8802 C CA . HIS B 1 574 ? -12.641 29.766 16.641 1 98.88 574 HIS B CA 1
ATOM 8803 C C . HIS B 1 574 ? -11.375 29.734 17.484 1 98.88 574 HIS B C 1
ATOM 8805 O O . HIS B 1 574 ? -10.797 30.781 17.797 1 98.88 574 HIS B O 1
ATOM 8811 N N . VAL B 1 575 ? -10.891 28.547 17.797 1 98.81 575 VAL B N 1
ATOM 8812 C CA . VAL B 1 575 ? -9.727 28.391 18.672 1 98.81 575 VAL B CA 1
ATOM 8813 C C . VAL B 1 575 ? -8.477 28.906 17.969 1 98.81 575 VAL B C 1
ATOM 8815 O O . VAL B 1 575 ? -7.609 29.516 18.594 1 98.81 575 VAL B O 1
ATOM 8818 N N . PHE B 1 576 ? -8.352 28.719 16.641 1 98.81 576 PHE B N 1
ATOM 8819 C CA . PHE B 1 576 ? -7.191 29.172 15.883 1 98.81 576 PHE B CA 1
ATOM 8820 C C . PHE B 1 576 ? -7.246 30.672 15.648 1 98.81 576 PHE B C 1
ATOM 8822 O O . PHE B 1 576 ? -6.223 31.344 15.703 1 98.81 576 PHE B O 1
ATOM 8829 N N . GLU B 1 577 ? -8.461 31.219 15.453 1 98.62 577 GLU B N 1
ATOM 8830 C CA . GLU B 1 577 ? -8.617 32.594 15.055 1 98.62 577 GLU B CA 1
ATOM 8831 C C . GLU B 1 577 ? -8.641 33.531 16.266 1 98.62 577 GLU B C 1
ATOM 8833 O O . GLU B 1 577 ? -8.219 34.688 16.188 1 98.62 577 GLU B O 1
ATOM 8838 N N . ALA B 1 578 ? -9.172 32.969 17.422 1 98.19 578 ALA B N 1
ATOM 8839 C CA . ALA B 1 578 ? -9.383 33.844 18.562 1 98.19 578 ALA B CA 1
ATOM 8840 C C . ALA B 1 578 ? -9.312 33.062 19.875 1 98.19 578 ALA B C 1
ATOM 8842 O O . ALA B 1 578 ? -10.273 33.062 20.656 1 98.19 578 ALA B O 1
ATOM 8843 N N . VAL B 1 579 ? -8.141 32.5 20.156 1 98.06 579 VAL B N 1
ATOM 8844 C CA . VAL B 1 579 ? -7.977 31.625 21.312 1 98.06 579 VAL B CA 1
ATOM 8845 C C . VAL B 1 579 ? -8.266 32.406 22.594 1 98.06 579 VAL B C 1
ATOM 8847 O O . VAL B 1 579 ? -8.812 31.844 23.547 1 98.06 579 VAL B O 1
ATOM 8850 N N . ASP B 1 580 ? -7.926 33.656 22.703 1 97.5 580 ASP B N 1
ATOM 8851 C CA . ASP B 1 580 ? -8.164 34.469 23.922 1 97.5 580 ASP B CA 1
ATOM 8852 C C . ASP B 1 580 ? -9.656 34.625 24.172 1 97.5 580 ASP B C 1
ATOM 8854 O O . ASP B 1 580 ? -10.117 34.5 25.312 1 97.5 580 ASP B O 1
ATOM 8858 N N . GLY B 1 581 ? -10.406 34.969 23.062 1 98.38 581 GLY B N 1
ATOM 8859 C CA . GLY B 1 581 ? -11.844 35.062 23.203 1 98.38 581 GLY B CA 1
ATOM 8860 C C . GLY B 1 581 ? -12.5 33.781 23.641 1 98.38 581 GLY B C 1
ATOM 8861 O O . GLY B 1 581 ? -13.375 33.781 24.516 1 98.38 581 GLY B O 1
ATOM 8862 N N . VAL B 1 582 ? -12.078 32.688 23.078 1 98.75 582 VAL B N 1
ATOM 8863 C CA . VAL B 1 582 ? -12.625 31.375 23.438 1 98.75 582 VAL B CA 1
ATOM 8864 C C . VAL B 1 582 ? -12.273 31.047 24.875 1 98.75 582 VAL B C 1
ATOM 8866 O O . VAL B 1 582 ? -13.125 30.578 25.641 1 98.75 582 VAL B O 1
ATOM 8869 N N . SER B 1 583 ? -11 31.25 25.266 1 98.25 583 SER B N 1
ATOM 8870 C CA . SER B 1 583 ? -10.547 30.922 26.609 1 98.25 583 SER B CA 1
ATOM 8871 C C . SER B 1 583 ? -11.305 31.734 27.656 1 98.25 583 SER B C 1
ATOM 8873 O O . SER B 1 583 ? -11.625 31.219 28.734 1 98.25 583 SER B O 1
ATOM 8875 N N . GLU B 1 584 ? -11.578 32.969 27.375 1 98.19 584 GLU B N 1
ATOM 8876 C CA . GLU B 1 584 ? -12.344 33.812 28.312 1 98.19 584 GLU B CA 1
ATOM 8877 C C . GLU B 1 584 ? -13.75 33.25 28.516 1 98.19 584 GLU B C 1
ATOM 8879 O O . GLU B 1 584 ? -14.234 33.188 29.641 1 98.19 584 GLU B O 1
ATOM 8884 N N . ALA B 1 585 ? -14.383 32.906 27.438 1 98.62 585 ALA B N 1
ATOM 8885 C CA . ALA B 1 585 ? -15.727 32.344 27.516 1 98.62 585 ALA B CA 1
ATOM 8886 C C . ALA B 1 585 ? -15.734 31.047 28.312 1 98.62 585 ALA B C 1
ATOM 8888 O O . ALA B 1 585 ? -16.625 30.812 29.141 1 98.62 585 ALA B O 1
ATOM 8889 N N . VAL B 1 586 ? -14.758 30.203 28.062 1 98.5 586 VAL B N 1
ATOM 8890 C CA . VAL B 1 586 ? -14.672 28.891 28.688 1 98.5 586 VAL B CA 1
ATOM 8891 C C . VAL B 1 586 ? -14.375 29.047 30.172 1 98.5 586 VAL B C 1
ATOM 8893 O O . VAL B 1 586 ? -14.953 28.359 31.016 1 98.5 586 VAL B O 1
ATOM 8896 N N . LYS B 1 587 ? -13.453 29.984 30.594 1 97.44 587 LYS B N 1
ATOM 8897 C CA . LYS B 1 587 ? -13.117 30.219 31.984 1 97.44 587 LYS B CA 1
ATOM 8898 C C . LYS B 1 587 ? -14.344 30.672 32.781 1 97.44 587 LYS B C 1
ATOM 8900 O O . LYS B 1 587 ? -14.547 30.234 33.906 1 97.44 587 LYS B O 1
ATOM 8905 N N . ALA B 1 588 ? -15.148 31.5 32.125 1 97.06 588 ALA B N 1
ATOM 8906 C CA . ALA B 1 588 ? -16.359 32 32.781 1 97.06 588 ALA B CA 1
ATOM 8907 C C . ALA B 1 588 ? -17.375 30.875 32.969 1 97.06 588 ALA B C 1
ATOM 8909 O O . ALA B 1 588 ? -18.141 30.891 33.938 1 97.06 588 ALA B O 1
ATOM 8910 N N . PHE B 1 589 ? -17.328 29.922 32.219 1 97 589 PHE B N 1
ATOM 8911 C CA . PHE B 1 589 ? -18.312 28.844 32.188 1 97 589 PHE B CA 1
ATOM 8912 C C . PHE B 1 589 ? -17.922 27.719 33.125 1 97 589 PHE B C 1
ATOM 8914 O O . PHE B 1 589 ? -18.781 27.125 33.781 1 97 589 PHE B O 1
ATOM 8921 N N . LEU B 1 590 ? -16.625 27.375 33.156 1 93.62 590 LEU B N 1
ATOM 8922 C CA . LEU B 1 590 ? -16.172 26.25 33.938 1 93.62 590 LEU B CA 1
ATOM 8923 C C . LEU B 1 590 ? -16.25 26.578 35.438 1 93.62 590 LEU B C 1
ATOM 8925 O O . LEU B 1 590 ? -16.453 25.688 36.25 1 93.62 590 LEU B O 1
#

pLDDT: mean 96.29, std 7.81, range [22.86, 98.94]

Nearest PDB structures (foldseek):
  8sut-assembly1_B  TM=8.902E-01  e=3.075E-35  Bacillus subtilis
  8suu-assembly1_B  TM=8.617E-01  e=2.163E-34  Bacillus subtilis
  8suu-assembly1_A  TM=8.601E-01  e=4.397E-34  Bacillus subtilis
  4uhe-assembly1_A  TM=9.126E-01  e=2.680E-21  Thermogutta terrifontis
  6i8w-assembly2_B  TM=7.786E-01  e=2.152E-15  Pseudomonas aeruginosa

InterPro domains:
  IPR000073 Alpha/beta hydrolase fold-1 [PR00111] (374-389)
  IPR000073 Alpha/beta hydrolase fold-1 [PR00111] (420-433)
  IPR000073 Alpha/beta hydrolase fold-1 [PR00111] (434-447)
  IPR000073 Alpha/beta hydrolase fold-1 [PR00111] (536-550)
  IPR011234 Fumarylacetoacetase-like, C-terminal [PF01557] (85-296)
  IPR022742 Alpha/beta hydrolase domain-containing protein 17C-like [PF12146] (349-577)
  IPR029058 Alpha/Beta hydrolase fold [G3DSA:3.40.50.1820] (329-590)
  IPR029058 Alpha/Beta hydrolase fold [SSF53474] (330-590)
  IPR036663 Fumarylacetoacetase-like, C-terminal domain superfamily [G3DSA:3.90.850.10] (80-302)
  IPR036663 Fumarylacetoacetase-like, C-terminal domain superfamily [SSF56529] (79-297)